Protein AF-0000000067184059 (afdb_homodimer)

Structure (mmCIF, N/CA/C/O backbone):
data_AF-0000000067184059-model_v1
#
loop_
_entity.id
_entity.type
_entity.pdbx_description
1 polymer AGAP007276-PA
#
loop_
_atom_site.group_PDB
_atom_site.id
_atom_site.type_symbol
_atom_site.label_atom_id
_atom_site.label_alt_id
_atom_site.label_comp_id
_atom_site.label_asym_id
_atom_site.label_entity_id
_atom_site.label_seq_id
_atom_site.pdbx_PDB_ins_code
_atom_site.Cartn_x
_atom_site.Cartn_y
_atom_site.Cartn_z
_atom_site.occupancy
_atom_site.B_iso_or_equiv
_atom_site.auth_seq_id
_atom_site.auth_comp_id
_atom_site.auth_asym_id
_atom_site.auth_atom_id
_atom_site.pdbx_PDB_model_num
ATOM 1 N N . MET A 1 1 ? 4.004 1.02 28.094 1 22.64 1 MET A N 1
ATOM 2 C CA . MET A 1 1 ? 4.902 2.029 27.531 1 22.64 1 MET A CA 1
ATOM 3 C C . MET A 1 1 ? 4.129 3.279 27.125 1 22.64 1 MET A C 1
ATOM 5 O O . MET A 1 1 ? 4.695 4.199 26.531 1 22.64 1 MET A O 1
ATOM 9 N N . ASN A 1 2 ? 2.762 3.164 27.25 1 25.44 2 ASN A N 1
ATOM 10 C CA . ASN A 1 2 ? 1.775 4.195 26.953 1 25.44 2 ASN A CA 1
ATOM 11 C C . ASN A 1 2 ? 1.815 5.324 27.984 1 25.44 2 ASN A C 1
ATOM 13 O O . ASN A 1 2 ? 1.024 6.266 27.906 1 25.44 2 ASN A O 1
ATOM 17 N N . ARG A 1 3 ? 2.301 4.949 29.203 1 31.86 3 ARG A N 1
ATOM 18 C CA . ARG A 1 3 ? 2.234 5.863 30.328 1 31.86 3 ARG A CA 1
ATOM 19 C C . ARG A 1 3 ? 3.234 7.004 30.172 1 31.86 3 ARG A C 1
ATOM 21 O O . ARG A 1 3 ? 3.148 8.016 30.891 1 31.86 3 ARG A O 1
ATOM 28 N N . LEU A 1 4 ? 4.371 6.539 29.547 1 29 4 LEU A N 1
ATOM 29 C CA . LEU A 1 4 ? 5.465 7.5 29.484 1 29 4 LEU A CA 1
ATOM 30 C C . LEU A 1 4 ? 5.164 8.609 28.469 1 29 4 LEU A C 1
ATOM 32 O O . LEU A 1 4 ? 5.832 9.641 28.469 1 29 4 LEU A O 1
ATOM 36 N N . LEU A 1 5 ? 4.191 8.352 27.5 1 31.41 5 LEU A N 1
ATOM 37 C CA . LEU A 1 5 ? 3.918 9.328 26.438 1 31.41 5 LEU A CA 1
ATOM 38 C C . LEU A 1 5 ? 3.057 10.469 26.969 1 31.41 5 LEU A C 1
ATOM 40 O O . LEU A 1 5 ? 3.039 11.555 26.391 1 31.41 5 LEU A O 1
ATOM 44 N N . LEU A 1 6 ? 2.268 10.258 28 1 32.38 6 LEU A N 1
ATOM 45 C CA . LEU A 1 6 ? 1.352 11.281 28.484 1 32.38 6 LEU A CA 1
ATOM 46 C C . LEU A 1 6 ? 2.109 12.398 29.203 1 32.38 6 LEU A C 1
ATOM 48 O O . LEU A 1 6 ? 1.692 13.555 29.172 1 32.38 6 LEU A O 1
ATOM 52 N N . ALA A 1 7 ? 3.23 12.062 29.984 1 31.34 7 ALA A N 1
ATOM 53 C CA . ALA A 1 7 ? 3.896 13.031 30.859 1 31.34 7 ALA A CA 1
ATOM 54 C C . ALA A 1 7 ? 4.609 14.102 30.031 1 31.34 7 ALA A C 1
ATOM 56 O O . ALA A 1 7 ? 4.711 15.25 30.453 1 31.34 7 ALA A O 1
ATOM 57 N N . PHE A 1 8 ? 5.109 13.695 28.797 1 34.03 8 PHE A N 1
ATOM 58 C CA . PHE A 1 8 ? 5.887 14.68 28.047 1 34.03 8 PHE A CA 1
ATOM 59 C C . PHE A 1 8 ? 4.977 15.711 27.406 1 34.03 8 PHE A C 1
ATOM 61 O O . PHE A 1 8 ? 5.441 16.766 26.969 1 34.03 8 PHE A O 1
ATOM 68 N N . GLY A 1 9 ? 3.646 15.469 27.219 1 30.28 9 GLY A N 1
ATOM 69 C CA . GLY A 1 9 ? 2.744 16.453 26.641 1 30.28 9 GLY A CA 1
ATOM 70 C C . GLY A 1 9 ? 2.381 17.562 27.594 1 30.28 9 GLY A C 1
ATOM 71 O O . GLY A 1 9 ? 2.117 18.688 27.172 1 30.28 9 GLY A O 1
ATOM 72 N N . LEU A 1 10 ? 2.248 17.234 28.875 1 29.78 10 LEU A N 1
ATOM 73 C CA . LEU A 1 10 ? 1.732 18.203 29.844 1 29.78 10 LEU A CA 1
ATOM 74 C C . LEU A 1 10 ? 2.77 19.281 30.125 1 29.78 10 LEU A C 1
ATOM 76 O O . LEU A 1 10 ? 2.416 20.422 30.484 1 29.78 10 LEU A O 1
ATOM 80 N N . VAL A 1 11 ? 4.082 19.016 30.141 1 29.27 11 VAL A N 1
ATOM 81 C CA . VAL A 1 11 ? 5.066 19.984 30.594 1 29.27 11 VAL A CA 1
ATOM 82 C C . VAL A 1 11 ? 5.125 21.156 29.594 1 29.27 11 VAL A C 1
ATOM 84 O O . VAL A 1 11 ? 5.297 22.312 30 1 29.27 11 VAL A O 1
ATOM 87 N N . CYS A 1 12 ? 4.871 20.953 28.297 1 32 12 CYS A N 1
ATOM 88 C CA . CYS A 1 12 ? 5.047 22.062 27.359 1 32 12 CYS A CA 1
ATOM 89 C C . CYS A 1 12 ? 3.91 23.062 27.484 1 32 12 CYS A C 1
ATOM 91 O O . CYS A 1 12 ? 4 24.172 26.969 1 32 12 CYS A O 1
ATOM 93 N N . LEU A 1 13 ? 2.693 22.719 28 1 32.12 13 LEU A N 1
ATOM 94 C CA . LEU A 1 13 ? 1.602 23.688 28.031 1 32.12 13 LEU A CA 1
ATOM 95 C C . LEU A 1 13 ? 1.812 24.703 29.156 1 32.12 13 LEU A C 1
ATOM 97 O O . LEU A 1 13 ? 1.256 25.797 29.109 1 32.12 13 LEU A O 1
ATOM 101 N N . LEU A 1 14 ? 2.262 24.328 30.406 1 28.42 14 LEU A N 1
ATOM 102 C CA . LEU A 1 14 ? 2.135 25.219 31.562 1 28.42 14 LEU A CA 1
ATOM 103 C C . LEU A 1 14 ? 3.084 26.406 31.453 1 28.42 14 LEU A C 1
ATOM 105 O O . LEU A 1 14 ? 3.094 27.281 32.312 1 28.42 14 LEU A O 1
ATOM 109 N N . GLN A 1 15 ? 4.262 26.375 30.859 1 31.58 15 GLN A N 1
ATOM 110 C CA . GLN A 1 15 ? 5.164 27.484 31.172 1 31.58 15 GLN A CA 1
ATOM 111 C C . GLN A 1 15 ? 4.688 28.781 30.547 1 31.58 15 GLN A C 1
ATOM 113 O O . GLN A 1 15 ? 5.062 29.109 29.422 1 31.58 15 GLN A O 1
ATOM 118 N N . GLY A 1 16 ? 3.477 29.109 30.516 1 31.47 16 GLY A N 1
ATOM 119 C CA . GLY A 1 16 ? 3.135 30.516 30.328 1 31.47 16 GLY A CA 1
ATOM 120 C C . GLY A 1 16 ? 3.814 31.438 31.328 1 31.47 16 GLY A C 1
ATOM 121 O O . GLY A 1 16 ? 3.291 32.5 31.641 1 31.47 16 GLY A O 1
ATOM 122 N N . LEU A 1 17 ? 4.539 30.875 32.406 1 30.39 17 LEU A N 1
ATOM 123 C CA . LEU A 1 17 ? 5.039 31.797 33.406 1 30.39 17 LEU A CA 1
ATOM 124 C C . LEU A 1 17 ? 5.645 33.031 32.781 1 30.39 17 LEU A C 1
ATOM 126 O O . LEU A 1 17 ? 6.172 32.969 31.672 1 30.39 17 LEU A O 1
ATOM 130 N N . SER A 1 18 ? 5.324 34.312 33.438 1 32.97 18 SER A N 1
ATOM 131 C CA . SER A 1 18 ? 6.023 35.594 33.344 1 32.97 18 SER A CA 1
ATOM 132 C C . SER A 1 18 ? 7.535 35.375 33.312 1 32.97 18 SER A C 1
ATOM 134 O O . SER A 1 18 ? 8.211 35.438 34.344 1 32.97 18 SER A O 1
ATOM 136 N N . ALA A 1 19 ? 8.016 34.281 32.938 1 36.66 19 ALA A N 1
ATOM 137 C CA . ALA A 1 19 ? 9.453 34.031 32.969 1 36.66 19 ALA A CA 1
ATOM 138 C C . ALA A 1 19 ? 10.203 35.219 32.375 1 36.66 19 ALA A C 1
ATOM 140 O O . ALA A 1 19 ? 9.672 35.938 31.5 1 36.66 19 ALA A O 1
ATOM 141 N N . GLU A 1 20 ? 11.195 35.625 33 1 37.91 20 GLU A N 1
ATOM 142 C CA . GLU A 1 20 ? 12.266 36.469 32.469 1 37.91 20 GLU A CA 1
ATOM 143 C C . GLU A 1 20 ? 12.477 36.219 31 1 37.91 20 GLU A C 1
ATOM 145 O O . GLU A 1 20 ? 12.445 35.062 30.547 1 37.91 20 GLU A O 1
ATOM 150 N N . PRO A 1 21 ? 12.242 37.25 30.219 1 47.47 21 PRO A N 1
ATOM 151 C CA . PRO A 1 21 ? 12.43 37.188 28.766 1 47.47 21 PRO A CA 1
ATOM 152 C C . PRO A 1 21 ? 13.539 36.219 28.359 1 47.47 21 PRO A C 1
ATOM 154 O O . PRO A 1 21 ? 14.664 36.281 28.859 1 47.47 21 PRO A O 1
ATOM 157 N N . ARG A 1 22 ? 13.289 35.031 28.109 1 60.22 22 ARG A N 1
ATOM 158 C CA . ARG A 1 22 ? 14.336 34.156 27.625 1 60.22 22 ARG A CA 1
ATOM 159 C C . ARG A 1 22 ? 14.969 34.719 26.344 1 60.22 22 ARG A C 1
ATOM 161 O O . ARG A 1 22 ? 14.258 35.062 25.406 1 60.22 22 ARG A O 1
ATOM 168 N N . PRO A 1 23 ? 16.25 34.906 26.328 1 66.69 23 PRO A N 1
ATOM 169 C CA . PRO A 1 23 ? 16.984 35.406 25.156 1 66.69 23 PRO A CA 1
ATOM 170 C C . PRO A 1 23 ? 16.75 34.531 23.922 1 66.69 23 PRO A C 1
ATOM 172 O O . PRO A 1 23 ? 16.672 33.312 24.016 1 66.69 23 PRO A O 1
ATOM 175 N N . GLU A 1 24 ? 16.297 35.219 22.906 1 82.19 24 GLU A N 1
ATOM 176 C CA . GLU A 1 24 ? 16.062 34.5 21.641 1 82.19 24 GLU A CA 1
ATOM 177 C C . GLU A 1 24 ? 16.531 35.344 20.453 1 82.19 24 GLU A C 1
ATOM 179 O O . GLU A 1 24 ? 16.5 36.562 20.5 1 82.19 24 GLU A O 1
ATOM 184 N N . PHE A 1 25 ? 17.016 34.719 19.375 1 86.75 25 PHE A N 1
ATOM 185 C CA . PHE A 1 25 ? 17.312 35.344 18.094 1 86.75 25 PHE A CA 1
ATOM 186 C C . PHE A 1 25 ? 18.344 36.438 18.25 1 86.75 25 PHE A C 1
ATOM 188 O O . PHE A 1 25 ? 18.188 37.531 17.719 1 86.75 25 PHE A O 1
ATOM 195 N N . ALA A 1 26 ? 19.328 36.219 19.141 1 84 26 ALA A N 1
ATOM 196 C CA . ALA A 1 26 ? 20.469 37.094 19.422 1 84 26 ALA A CA 1
ATOM 197 C C . ALA A 1 26 ? 20.062 38.25 20.328 1 84 26 ALA A C 1
ATOM 199 O O . ALA A 1 26 ? 20.812 39.219 20.469 1 84 26 ALA A O 1
ATOM 200 N N . LEU A 1 27 ? 18.875 38.125 20.766 1 88.5 27 LEU A N 1
ATOM 201 C CA . LEU A 1 27 ? 18.391 39.156 21.688 1 88.5 27 LEU A CA 1
ATOM 202 C C . LEU A 1 27 ? 18.297 38.594 23.109 1 88.5 27 LEU A C 1
ATOM 204 O O . LEU A 1 27 ? 18.297 37.375 23.312 1 88.5 27 LEU A O 1
ATOM 208 N N . THR A 1 28 ? 18.266 39.562 24.031 1 82.38 28 THR A N 1
ATOM 209 C CA . THR A 1 28 ? 18.109 39.156 25.422 1 82.38 28 THR A CA 1
ATOM 210 C C . THR A 1 28 ? 16.641 38.969 25.781 1 82.38 28 THR A C 1
ATOM 212 O O . THR A 1 28 ? 16.312 38.375 26.797 1 82.38 28 THR A O 1
ATOM 215 N N . GLY A 1 29 ? 15.797 39.438 24.922 1 78.62 29 GLY A N 1
ATOM 216 C CA . GLY A 1 29 ? 14.367 39.312 25.156 1 78.62 29 GLY A CA 1
ATOM 217 C C . GLY A 1 29 ? 13.711 38.281 24.25 1 78.62 29 GLY A C 1
ATOM 218 O O . GLY A 1 29 ? 14.383 37.656 23.422 1 78.62 29 GLY A O 1
ATOM 219 N N . THR A 1 30 ? 12.391 38.125 24.453 1 79.81 30 THR A N 1
ATOM 220 C CA . THR A 1 30 ? 11.641 37.156 23.672 1 79.81 30 THR A CA 1
ATOM 221 C C . THR A 1 30 ? 11.023 37.812 22.438 1 79.81 30 THR A C 1
ATOM 223 O O . THR A 1 30 ? 10.711 39 22.469 1 79.81 30 THR A O 1
ATOM 226 N N . VAL A 1 31 ? 11.039 37.031 21.422 1 84.06 31 VAL A N 1
ATOM 227 C CA . VAL A 1 31 ? 10.398 37.469 20.188 1 84.06 31 VAL A CA 1
ATOM 228 C C . VAL A 1 31 ? 9.055 36.781 20 1 84.06 31 VAL A C 1
ATOM 230 O O . VAL A 1 31 ? 8.922 35.594 20.328 1 84.06 31 VAL A O 1
ATOM 233 N N . PRO A 1 32 ? 8.086 37.5 19.562 1 82.06 32 PRO A N 1
ATOM 234 C CA . PRO A 1 32 ? 6.77 36.906 19.391 1 82.06 32 PRO A CA 1
ATOM 235 C C . PRO A 1 32 ? 6.797 35.688 18.453 1 82.06 32 PRO A C 1
ATOM 237 O O . PRO A 1 32 ? 7.625 35.656 17.547 1 82.06 32 PRO A O 1
ATOM 240 N N . ALA A 1 33 ? 5.988 34.656 18.656 1 86.5 33 ALA A N 1
ATOM 241 C CA . ALA A 1 33 ? 5.73 33.5 17.797 1 86.5 33 ALA A CA 1
ATOM 242 C C . ALA A 1 33 ? 6.875 32.5 17.875 1 86.5 33 ALA A C 1
ATOM 244 O O . ALA A 1 33 ? 6.824 31.453 17.25 1 86.5 33 ALA A O 1
ATOM 245 N N . SER A 1 34 ? 7.926 32.781 18.656 1 88.75 34 SER A N 1
ATOM 246 C CA . SER A 1 34 ? 9.078 31.875 18.734 1 88.75 34 SER A CA 1
ATOM 247 C C . SER A 1 34 ? 8.688 30.5 19.281 1 88.75 34 SER A C 1
ATOM 249 O O . SER A 1 34 ? 9.18 29.484 18.812 1 88.75 34 SER A O 1
ATOM 251 N N . SER A 1 35 ? 7.848 30.469 20.25 1 88.5 35 SER A N 1
ATOM 252 C CA . SER A 1 35 ? 7.418 29.203 20.844 1 88.5 35 SER A CA 1
ATOM 253 C C . SER A 1 35 ? 6.664 28.359 19.828 1 88.5 35 SER A C 1
ATOM 255 O O . SER A 1 35 ? 6.805 27.125 19.812 1 88.5 35 SER A O 1
ATOM 257 N N . ARG A 1 36 ? 5.918 28.922 18.984 1 90.5 36 ARG A N 1
ATOM 258 C CA . ARG A 1 36 ? 5.148 28.203 17.969 1 90.5 36 ARG A CA 1
ATOM 259 C C . ARG A 1 36 ? 6.062 27.672 16.859 1 90.5 36 ARG A C 1
ATOM 261 O O . ARG A 1 36 ? 5.836 26.578 16.344 1 90.5 36 ARG A O 1
ATOM 268 N N . ILE A 1 37 ? 7.043 28.469 16.5 1 93.81 37 ILE A N 1
ATOM 269 C CA . ILE A 1 37 ? 8.023 28 15.523 1 93.81 37 ILE A CA 1
ATOM 270 C C . ILE A 1 37 ? 8.766 26.797 16.078 1 93.81 37 ILE A C 1
ATOM 272 O O . ILE A 1 37 ? 9.062 25.844 15.336 1 93.81 37 ILE A O 1
ATOM 276 N N . THR A 1 38 ? 9.031 26.797 17.375 1 94.12 38 THR A N 1
ATOM 277 C CA . THR A 1 38 ? 9.695 25.672 18.016 1 94.12 38 THR A CA 1
ATOM 278 C C . THR A 1 38 ? 8.812 24.422 17.984 1 94.12 38 THR A C 1
ATOM 280 O O . THR A 1 38 ? 9.305 23.312 17.812 1 94.12 38 THR A O 1
ATOM 283 N N . ALA A 1 39 ? 7.555 24.609 18.188 1 92 39 ALA A N 1
ATOM 284 C CA . ALA A 1 39 ? 6.625 23.484 18.094 1 92 39 ALA A CA 1
ATOM 285 C C . ALA A 1 39 ? 6.629 22.891 16.703 1 92 39 ALA A C 1
ATOM 287 O O . ALA A 1 39 ? 6.617 21.656 16.547 1 92 39 ALA A O 1
ATOM 288 N N . VAL A 1 40 ? 6.609 23.75 15.672 1 94.75 40 VAL A N 1
ATOM 289 C CA . VAL A 1 40 ? 6.668 23.297 14.289 1 94.75 40 VAL A CA 1
ATOM 290 C C . VAL A 1 40 ? 7.969 22.531 14.055 1 94.75 40 VAL A C 1
ATOM 292 O O . VAL A 1 40 ? 7.977 21.5 13.383 1 94.75 40 VAL A O 1
ATOM 295 N N . LYS A 1 41 ? 9.094 23.047 14.594 1 95.62 41 LYS A N 1
ATOM 296 C CA . LYS A 1 41 ? 10.391 22.375 14.508 1 95.62 41 LYS A CA 1
ATOM 297 C C . LYS A 1 41 ? 10.336 20.984 15.125 1 95.62 41 LYS A C 1
ATOM 299 O O . LYS A 1 41 ? 10.875 20.031 14.555 1 95.62 41 LYS A O 1
ATOM 304 N N . THR A 1 42 ? 9.719 20.844 16.234 1 95.81 42 THR A N 1
ATOM 305 C CA . THR A 1 42 ? 9.609 19.562 16.906 1 95.81 42 THR A CA 1
ATOM 306 C C . THR A 1 42 ? 8.82 18.578 16.062 1 95.81 42 THR A C 1
ATOM 308 O O . THR A 1 42 ? 9.18 17.391 15.977 1 95.81 42 THR A O 1
ATOM 311 N N . GLU A 1 43 ? 7.801 19.031 15.445 1 94.06 43 GLU A N 1
ATOM 312 C CA . GLU A 1 43 ? 7.008 18.172 14.562 1 94.06 43 GLU A CA 1
ATOM 313 C C . GLU A 1 43 ? 7.812 17.75 13.336 1 94.06 43 GLU A C 1
ATOM 315 O O . GLU A 1 43 ? 7.699 16.609 12.883 1 94.06 43 GLU A O 1
ATOM 320 N N . ALA A 1 44 ? 8.562 18.703 12.789 1 96.31 44 ALA A N 1
ATOM 321 C CA . ALA A 1 44 ? 9.438 18.375 11.664 1 96.31 44 ALA A CA 1
ATOM 322 C C . ALA A 1 44 ? 10.453 17.297 12.055 1 96.31 44 ALA A C 1
ATOM 324 O O . ALA A 1 44 ? 10.75 16.406 11.258 1 96.31 44 ALA A O 1
ATOM 325 N N . ASN A 1 45 ? 10.938 17.375 13.297 1 96.56 45 ASN A N 1
ATOM 326 C CA . ASN A 1 45 ? 11.906 16.406 13.789 1 96.56 45 ASN A CA 1
ATOM 327 C C . ASN A 1 45 ? 11.289 15.008 13.891 1 96.56 45 ASN A C 1
ATOM 329 O O . ASN A 1 45 ? 11.969 14 13.664 1 96.56 45 ASN A O 1
ATOM 333 N N . VAL A 1 46 ? 10.055 14.961 14.266 1 95.5 46 VAL A N 1
ATOM 334 C CA . VAL A 1 46 ? 9.367 13.68 14.352 1 95.5 46 VAL A CA 1
ATOM 335 C C . VAL A 1 46 ? 9.344 13.016 12.977 1 95.5 46 VAL A C 1
ATOM 337 O O . VAL A 1 46 ? 9.648 11.82 12.852 1 95.5 46 VAL A O 1
ATOM 340 N N . THR A 1 47 ? 9.047 13.766 11.93 1 96.06 47 THR A N 1
ATOM 341 C CA . THR A 1 47 ? 9.008 13.234 10.57 1 96.06 47 THR A CA 1
ATOM 342 C C . THR A 1 47 ? 10.398 12.828 10.102 1 96.06 47 THR A C 1
ATOM 344 O O . THR A 1 47 ? 10.578 11.758 9.516 1 96.06 47 THR A O 1
ATOM 347 N N . ALA A 1 48 ? 11.375 13.695 10.406 1 96.25 48 ALA A N 1
ATOM 348 C CA . ALA A 1 48 ? 12.75 13.391 10.023 1 96.25 48 ALA A CA 1
ATOM 349 C C . ALA A 1 48 ? 13.234 12.109 10.688 1 96.25 48 ALA A C 1
ATOM 351 O O . ALA A 1 48 ? 13.891 11.281 10.055 1 96.25 48 ALA A O 1
ATOM 352 N N . THR A 1 49 ? 12.883 11.945 11.891 1 96.62 49 THR A N 1
ATOM 353 C CA . THR A 1 49 ? 13.273 10.75 12.633 1 96.62 49 THR A CA 1
ATOM 354 C C . THR A 1 49 ? 12.586 9.516 12.07 1 96.62 49 THR A C 1
ATOM 356 O O . THR A 1 49 ? 13.188 8.438 12.016 1 96.62 49 THR A O 1
ATOM 359 N N . ALA A 1 50 ? 11.352 9.648 11.695 1 96.12 50 ALA A N 1
ATOM 360 C CA . ALA A 1 50 ? 10.617 8.539 11.094 1 96.12 50 ALA A CA 1
ATOM 361 C C . ALA A 1 50 ? 11.258 8.109 9.773 1 96.12 50 ALA A C 1
ATOM 363 O O . ALA A 1 50 ? 11.328 6.918 9.469 1 96.12 50 ALA A O 1
ATOM 364 N N . ILE A 1 51 ? 11.664 9.055 8.984 1 96.69 51 ILE A N 1
ATOM 365 C CA . ILE A 1 51 ? 12.32 8.766 7.711 1 96.69 51 ILE A CA 1
ATOM 366 C C . ILE A 1 51 ? 13.648 8.047 7.965 1 96.69 51 ILE A C 1
ATOM 368 O O . ILE A 1 51 ? 13.953 7.047 7.312 1 96.69 51 ILE A O 1
ATOM 372 N N . LYS A 1 52 ? 14.406 8.477 8.93 1 96.31 52 LYS A N 1
ATOM 373 C CA . LYS A 1 52 ? 15.688 7.875 9.289 1 96.31 52 LYS A CA 1
ATOM 374 C C . LYS A 1 52 ? 15.516 6.426 9.734 1 96.31 52 LYS A C 1
ATOM 376 O O . LYS A 1 52 ? 16.391 5.594 9.5 1 96.31 52 LYS A O 1
ATOM 381 N N . ALA A 1 53 ? 14.438 6.133 10.32 1 96.38 53 ALA A N 1
ATOM 382 C CA . ALA A 1 53 ? 14.188 4.816 10.906 1 96.38 53 ALA A CA 1
ATOM 383 C C . ALA A 1 53 ? 13.82 3.801 9.828 1 96.38 53 ALA A C 1
ATOM 385 O O . ALA A 1 53 ? 13.781 2.596 10.086 1 96.38 53 ALA A O 1
ATOM 386 N N . LEU A 1 54 ? 13.531 4.285 8.609 1 96.31 54 LEU A N 1
ATOM 387 C CA . LEU A 1 54 ? 13.195 3.361 7.531 1 96.31 54 LEU A CA 1
ATOM 388 C C . LEU A 1 54 ? 14.383 2.465 7.199 1 96.31 54 LEU A C 1
ATOM 390 O O . LEU A 1 54 ? 15.531 2.926 7.176 1 96.31 54 LEU A O 1
ATOM 394 N N . ASN A 1 55 ? 14.102 1.176 7.098 1 93.69 55 ASN A N 1
ATOM 395 C CA . ASN A 1 55 ? 15.125 0.184 6.777 1 93.69 55 ASN A CA 1
ATOM 396 C C . ASN A 1 55 ? 14.828 -0.524 5.461 1 93.69 55 ASN A C 1
ATOM 398 O O . ASN A 1 55 ? 13.742 -1.092 5.285 1 93.69 55 ASN A O 1
ATOM 402 N N . VAL A 1 56 ? 15.797 -0.406 4.594 1 93.25 56 VAL A N 1
ATOM 403 C CA . VAL A 1 56 ? 15.672 -1.126 3.332 1 93.25 56 VAL A CA 1
ATOM 404 C C . VAL A 1 56 ? 16.281 -2.518 3.465 1 93.25 56 VAL A C 1
ATOM 406 O O . VAL A 1 56 ? 17.5 -2.652 3.615 1 93.25 56 VAL A O 1
ATOM 409 N N . ALA A 1 57 ? 15.5 -3.541 3.438 1 91.94 57 ALA A N 1
ATOM 410 C CA . ALA A 1 57 ? 15.984 -4.91 3.574 1 91.94 57 ALA A CA 1
ATOM 411 C C . ALA A 1 57 ? 16.938 -5.273 2.438 1 91.94 57 ALA A C 1
ATOM 413 O O . ALA A 1 57 ? 16.922 -4.641 1.377 1 91.94 57 ALA A O 1
ATOM 414 N N . ASN A 1 58 ? 17.828 -6.262 2.725 1 94.62 58 ASN A N 1
ATOM 415 C CA . ASN A 1 58 ? 18.734 -6.75 1.698 1 94.62 58 ASN A CA 1
ATOM 416 C C . ASN A 1 58 ? 17.984 -7.398 0.539 1 94.62 58 ASN A C 1
ATOM 418 O O . ASN A 1 58 ? 17 -8.102 0.751 1 94.62 58 ASN A O 1
ATOM 422 N N . VAL A 1 59 ? 18.453 -7.098 -0.675 1 97.06 59 VAL A N 1
ATOM 423 C CA . VAL A 1 59 ? 17.922 -7.738 -1.871 1 97.06 59 VAL A CA 1
ATOM 424 C C . VAL A 1 59 ? 18.594 -9.086 -2.084 1 97.06 59 VAL A C 1
ATOM 426 O O . VAL A 1 59 ? 19.734 -9.148 -2.541 1 97.06 59 VAL A O 1
ATOM 429 N N . THR A 1 60 ? 17.938 -10.203 -1.881 1 96.81 60 THR A N 1
ATOM 430 C CA . THR A 1 60 ? 18.484 -11.547 -1.892 1 96.81 60 THR A CA 1
ATOM 431 C C . THR A 1 60 ? 18.531 -12.109 -3.311 1 96.81 60 THR A C 1
ATOM 433 O O . THR A 1 60 ? 19.391 -12.922 -3.641 1 96.81 60 THR A O 1
ATOM 436 N N . SER A 1 61 ? 17.672 -11.703 -4.16 1 96.19 61 SER A N 1
ATOM 437 C CA . SER A 1 61 ? 17.594 -12.203 -5.527 1 96.19 61 SER A CA 1
ATOM 438 C C . SER A 1 61 ? 18.797 -11.742 -6.344 1 96.19 61 SER A C 1
ATOM 440 O O . SER A 1 61 ? 19.172 -12.391 -7.328 1 96.19 61 SER A O 1
ATOM 442 N N . GLY A 1 62 ? 19.344 -10.586 -5.941 1 95.06 62 GLY A N 1
ATOM 443 C CA . GLY A 1 62 ? 20.469 -10.023 -6.676 1 95.06 62 GLY A CA 1
ATOM 444 C C . GLY A 1 62 ? 20.062 -9.328 -7.957 1 95.06 62 GLY A C 1
ATOM 445 O O . GLY A 1 62 ? 20.906 -9.016 -8.797 1 95.06 62 GLY A O 1
ATOM 446 N N . PHE A 1 63 ? 18.781 -9.102 -8.148 1 95.44 63 PHE A N 1
ATOM 447 C CA . PHE A 1 63 ? 18.297 -8.406 -9.336 1 95.44 63 PHE A CA 1
ATOM 448 C C . PHE A 1 63 ? 18.875 -6.996 -9.398 1 95.44 63 PHE A C 1
ATOM 450 O O . PHE A 1 63 ? 18.656 -6.188 -8.492 1 95.44 63 PHE A O 1
ATOM 457 N N . ALA A 1 64 ? 19.531 -6.664 -10.414 1 92.31 64 ALA A N 1
ATOM 458 C CA . ALA A 1 64 ? 20.344 -5.449 -10.508 1 92.31 64 ALA A CA 1
ATOM 459 C C . ALA A 1 64 ? 19.484 -4.203 -10.305 1 92.31 64 ALA A C 1
ATOM 461 O O . ALA A 1 64 ? 19.906 -3.262 -9.625 1 92.31 64 ALA A O 1
ATOM 462 N N . GLY A 1 65 ? 18.312 -4.18 -10.867 1 91.12 65 GLY A N 1
ATOM 463 C CA . GLY A 1 65 ? 17.438 -3.025 -10.727 1 91.12 65 GLY A CA 1
ATOM 464 C C . GLY A 1 65 ? 17.016 -2.768 -9.289 1 91.12 65 GLY A C 1
ATOM 465 O O . GLY A 1 65 ? 16.984 -1.62 -8.844 1 91.12 65 GLY A O 1
ATOM 466 N N . LEU A 1 66 ? 16.781 -3.795 -8.578 1 94.81 66 LEU A N 1
ATOM 467 C CA . LEU A 1 66 ? 16.375 -3.674 -7.184 1 94.81 66 LEU A CA 1
ATOM 468 C C . LEU A 1 66 ? 17.562 -3.256 -6.309 1 94.81 66 LEU A C 1
ATOM 470 O O . LEU A 1 66 ? 17.406 -2.426 -5.41 1 94.81 66 LEU A O 1
ATOM 474 N N . VAL A 1 67 ? 18.734 -3.844 -6.574 1 95.19 67 VAL A N 1
ATOM 475 C CA . VAL A 1 67 ? 19.938 -3.506 -5.828 1 95.19 67 VAL A CA 1
ATOM 476 C C . VAL A 1 67 ? 20.297 -2.035 -6.043 1 95.19 67 VAL A C 1
ATOM 478 O O . VAL A 1 67 ? 20.609 -1.32 -5.09 1 95.19 67 VAL A O 1
ATOM 481 N N . GLY A 1 68 ? 20.203 -1.665 -7.281 1 92.19 68 GLY A N 1
ATOM 482 C CA . GLY A 1 68 ? 20.453 -0.267 -7.59 1 92.19 68 GLY A CA 1
ATOM 483 C C . GLY A 1 68 ? 19.469 0.679 -6.922 1 92.19 68 GLY A C 1
ATOM 484 O O . GLY A 1 68 ? 19.875 1.722 -6.395 1 92.19 68 GLY A O 1
ATOM 485 N N . THR A 1 69 ? 18.203 0.375 -6.953 1 92.56 69 THR A N 1
ATOM 486 C CA . THR A 1 69 ? 17.188 1.196 -6.312 1 92.56 69 THR A CA 1
ATOM 487 C C . THR A 1 69 ? 17.406 1.255 -4.805 1 92.56 69 THR A C 1
ATOM 489 O O . THR A 1 69 ? 17.281 2.316 -4.191 1 92.56 69 THR A O 1
ATOM 492 N N . LYS A 1 70 ? 17.703 0.132 -4.203 1 94 70 LYS A N 1
ATOM 493 C CA . LYS A 1 70 ? 18.016 0.094 -2.775 1 94 70 LYS A CA 1
ATOM 494 C C . LYS A 1 70 ? 19.125 1.074 -2.426 1 94 70 LYS A C 1
ATOM 496 O O . LYS A 1 70 ? 19.016 1.843 -1.47 1 94 70 LYS A O 1
ATOM 501 N N . THR A 1 71 ? 20.172 1.03 -3.184 1 93.88 71 THR A N 1
ATOM 502 C CA . THR A 1 71 ? 21.328 1.891 -2.941 1 93.88 71 THR A CA 1
ATOM 503 C C . THR A 1 71 ? 20.922 3.361 -2.988 1 93.88 71 THR A C 1
ATOM 505 O O . THR A 1 71 ? 21.328 4.148 -2.129 1 93.88 71 THR A O 1
ATOM 508 N N . GLN A 1 72 ? 20.141 3.705 -3.955 1 91.69 72 GLN A N 1
ATOM 509 C CA . GLN A 1 72 ? 19.719 5.094 -4.102 1 91.69 72 GLN A CA 1
ATOM 510 C C . GLN A 1 72 ? 18.781 5.508 -2.967 1 91.69 72 GLN A C 1
ATOM 512 O O . GLN A 1 72 ? 18.875 6.625 -2.457 1 91.69 72 GLN A O 1
ATOM 517 N N . ILE A 1 73 ? 17.859 4.672 -2.584 1 93.5 73 ILE A N 1
ATOM 518 C CA . ILE A 1 73 ? 16.906 4.969 -1.522 1 93.5 73 ILE A CA 1
ATOM 519 C C . ILE A 1 73 ? 17.641 5.129 -0.194 1 93.5 73 ILE A C 1
ATOM 521 O O . ILE A 1 73 ? 17.312 6.016 0.6 1 93.5 73 ILE A O 1
ATOM 525 N N . GLU A 1 74 ? 18.656 4.301 0.046 1 95.06 74 GLU A N 1
ATOM 526 C CA . GLU A 1 74 ? 19.469 4.43 1.251 1 95.06 74 GLU A CA 1
ATOM 527 C C . GLU A 1 74 ? 20.219 5.754 1.27 1 95.06 74 GLU A C 1
ATOM 529 O O . GLU A 1 74 ? 20.344 6.387 2.32 1 95.06 74 GLU A O 1
ATOM 534 N N . LYS A 1 75 ? 20.656 6.133 0.15 1 93.06 75 LYS A N 1
ATOM 535 C CA . LYS A 1 75 ? 21.328 7.426 0.033 1 93.06 75 LYS A CA 1
ATOM 536 C C . LYS A 1 75 ? 20.359 8.57 0.366 1 93.06 75 LYS A C 1
ATOM 538 O O . LYS A 1 75 ? 20.734 9.508 1.071 1 93.06 75 LYS A O 1
ATOM 543 N N . VAL A 1 76 ? 19.141 8.492 -0.187 1 93.06 76 VAL A N 1
ATOM 544 C CA . VAL A 1 76 ? 18.156 9.531 0.077 1 93.06 76 VAL A CA 1
ATOM 545 C C . VAL A 1 76 ? 17.844 9.586 1.572 1 93.06 76 VAL A C 1
ATOM 547 O O . VAL A 1 76 ? 17.797 10.664 2.162 1 93.06 76 VAL A O 1
ATOM 550 N N . ILE A 1 77 ? 17.672 8.453 2.223 1 95.5 77 ILE A N 1
ATOM 551 C CA . ILE A 1 77 ? 17.359 8.383 3.645 1 95.5 77 ILE A CA 1
ATOM 552 C C . ILE A 1 77 ? 18.484 9.031 4.453 1 95.5 77 ILE A C 1
ATOM 554 O O . ILE A 1 77 ? 18.219 9.867 5.324 1 95.5 77 ILE A O 1
ATOM 558 N N . THR A 1 78 ? 19.703 8.75 4.164 1 95.19 78 THR A N 1
ATOM 559 C CA . THR A 1 78 ? 20.875 9.242 4.895 1 95.19 78 THR A CA 1
ATOM 560 C C . THR A 1 78 ? 21.031 10.75 4.707 1 95.19 78 THR A C 1
ATOM 562 O O . THR A 1 78 ? 21.219 11.484 5.676 1 95.19 78 THR A O 1
ATOM 565 N N . GLU A 1 79 ? 20.969 11.188 3.494 1 93.5 79 GLU A N 1
ATOM 566 C CA . GLU A 1 79 ? 21.172 12.609 3.207 1 93.5 79 GLU A CA 1
ATOM 567 C C . GLU A 1 79 ? 20.016 13.453 3.756 1 93.5 79 GLU A C 1
ATOM 569 O O . GLU A 1 79 ? 20.234 14.57 4.219 1 93.5 79 GLU A O 1
ATOM 574 N N . PHE A 1 80 ? 18.797 12.969 3.627 1 93.75 80 PHE A N 1
ATOM 575 C CA . PHE A 1 80 ? 17.656 13.68 4.191 1 93.75 80 PHE A CA 1
ATOM 576 C C . PHE A 1 80 ? 17.844 13.898 5.691 1 93.75 80 PHE A C 1
ATOM 578 O O . PHE A 1 80 ? 17.609 14.992 6.195 1 93.75 80 PHE A O 1
ATOM 585 N N . ASP A 1 81 ? 18.297 12.891 6.395 1 94.44 81 ASP A N 1
ATOM 586 C CA . ASP A 1 81 ? 18.562 12.984 7.832 1 94.44 81 ASP A CA 1
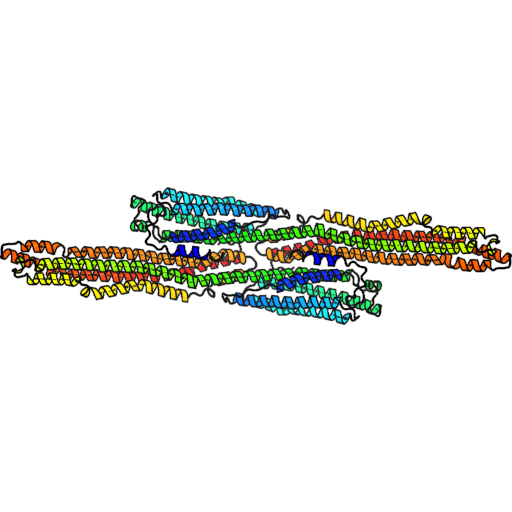ATOM 587 C C . ASP A 1 81 ? 19.641 14.016 8.133 1 94.44 81 ASP A C 1
ATOM 589 O O . ASP A 1 81 ? 19.453 14.883 8.992 1 94.44 81 ASP A O 1
ATOM 593 N N . THR A 1 82 ? 20.703 13.93 7.406 1 95.69 82 THR A N 1
ATOM 594 C CA . THR A 1 82 ? 21.828 14.82 7.629 1 95.69 82 THR A CA 1
ATOM 595 C C . THR A 1 82 ? 21.422 16.281 7.434 1 95.69 82 THR A C 1
ATOM 597 O O . THR A 1 82 ? 21.703 17.125 8.281 1 95.69 82 THR A O 1
ATOM 600 N N . LYS A 1 83 ? 20.688 16.5 6.332 1 95.31 83 LYS A N 1
ATOM 601 C CA . LYS A 1 83 ? 20.297 17.875 6.008 1 95.31 83 LYS A CA 1
ATOM 602 C C . LYS A 1 83 ? 19.203 18.375 6.953 1 95.31 83 LYS A C 1
ATOM 604 O O . LYS A 1 83 ? 19.234 19.516 7.391 1 95.31 83 LYS A O 1
ATOM 609 N N . ALA A 1 84 ? 18.219 17.547 7.246 1 95.25 84 ALA A N 1
ATOM 610 C CA . ALA A 1 84 ? 17.156 17.938 8.164 1 95.25 84 ALA A CA 1
ATOM 611 C C . ALA A 1 84 ? 17.703 18.234 9.555 1 95.25 84 ALA A C 1
ATOM 613 O O . ALA A 1 84 ? 17.375 19.266 10.141 1 95.25 84 ALA A O 1
ATOM 614 N N . GLN A 1 85 ? 18.594 17.422 10.062 1 95.62 85 GLN A N 1
ATOM 615 C CA . GLN A 1 85 ? 19.156 17.609 11.391 1 95.62 85 GLN A CA 1
ATOM 616 C C . GLN A 1 85 ? 20.016 18.875 11.453 1 95.62 85 GLN A C 1
ATOM 618 O O . GLN A 1 85 ? 20.062 19.547 12.477 1 95.62 85 GLN A O 1
ATOM 623 N N . ALA A 1 86 ? 20.672 19.125 10.398 1 96.25 86 ALA A N 1
ATOM 624 C CA . ALA A 1 86 ? 21.484 20.328 10.352 1 96.25 86 ALA A CA 1
ATOM 625 C C . ALA A 1 86 ? 20.625 21.578 10.484 1 96.25 86 ALA A C 1
ATOM 627 O O . ALA A 1 86 ? 20.969 22.5 11.234 1 96.25 86 ALA A O 1
ATOM 628 N N . ILE A 1 87 ? 19.5 21.625 9.766 1 96.69 87 ILE A N 1
ATOM 629 C CA . ILE A 1 87 ? 18.609 22.781 9.82 1 96.69 87 ILE A CA 1
ATOM 630 C C . ILE A 1 87 ? 18 22.891 11.211 1 96.69 87 ILE A C 1
ATOM 632 O O . ILE A 1 87 ? 17.938 23.984 11.781 1 96.69 87 ILE A O 1
ATOM 636 N N . LEU A 1 88 ? 17.531 21.781 11.773 1 96.56 88 LEU A N 1
ATOM 637 C CA . LEU A 1 88 ? 16.906 21.766 13.086 1 96.56 88 LEU A CA 1
ATOM 638 C C . LEU A 1 88 ? 17.875 22.219 14.164 1 96.56 88 LEU A C 1
ATOM 640 O O . LEU A 1 88 ? 17.531 23.016 15.039 1 96.56 88 LEU A O 1
ATOM 644 N N . ALA A 1 89 ? 19.141 21.766 14.078 1 95.38 89 ALA A N 1
ATOM 645 C CA . ALA A 1 89 ? 20.172 22.141 15.039 1 95.38 89 ALA A CA 1
ATOM 646 C C . ALA A 1 89 ? 20.547 23.625 14.883 1 95.38 89 ALA A C 1
ATOM 648 O O . ALA A 1 89 ? 20.797 24.312 15.875 1 95.38 89 ALA A O 1
ATOM 649 N N . ALA A 1 90 ? 20.609 24.062 13.641 1 96 90 ALA A N 1
ATOM 650 C CA . ALA A 1 90 ? 20.922 25.469 13.391 1 96 90 ALA A CA 1
ATOM 651 C C . ALA A 1 90 ? 19.844 26.375 13.961 1 96 90 ALA A C 1
ATOM 653 O O . ALA A 1 90 ? 20.141 27.453 14.469 1 96 90 ALA A O 1
ATOM 654 N N . TYR A 1 91 ? 18.578 26.016 13.867 1 96.25 91 TYR A N 1
ATOM 655 C CA . TYR A 1 91 ? 17.484 26.781 14.461 1 96.25 91 TYR A CA 1
ATOM 656 C C . TYR A 1 91 ? 17.641 26.844 15.977 1 96.25 91 TYR A C 1
ATOM 658 O O . TYR A 1 91 ? 17.422 27.906 16.578 1 96.25 91 TYR A O 1
ATOM 666 N N . ASP A 1 92 ? 18 25.75 16.625 1 94.88 92 ASP A N 1
ATOM 667 C CA . ASP A 1 92 ? 18.203 25.734 18.062 1 94.88 92 ASP A CA 1
ATOM 668 C C . ASP A 1 92 ? 19.297 26.688 18.484 1 94.88 92 ASP A C 1
ATOM 670 O O . ASP A 1 92 ? 19.172 27.375 19.5 1 94.88 92 ASP A O 1
ATOM 674 N N . THR A 1 93 ? 20.312 26.703 17.703 1 94.38 93 THR A N 1
ATOM 675 C CA . THR A 1 93 ? 21.422 27.609 17.984 1 94.38 93 THR A CA 1
ATOM 676 C C . THR A 1 93 ? 20.984 29.062 17.859 1 94.38 93 THR A C 1
ATOM 678 O O . THR A 1 93 ? 21.328 29.906 18.703 1 94.38 93 THR A O 1
ATOM 681 N N . LEU A 1 94 ? 20.219 29.328 16.766 1 95.12 94 LEU A N 1
ATOM 682 C CA . LEU A 1 94 ? 19.703 30.672 16.562 1 95.12 94 LEU A CA 1
ATOM 683 C C . LEU A 1 94 ? 18.781 31.078 17.703 1 95.12 94 LEU A C 1
ATOM 685 O O . LEU A 1 94 ? 18.875 32.219 18.203 1 95.12 94 LEU A O 1
ATOM 689 N N . LEU A 1 95 ? 17.922 30.203 18.141 1 92.81 95 LEU A N 1
ATOM 690 C CA . LEU A 1 95 ? 16.969 30.453 19.219 1 92.81 95 LEU A CA 1
ATOM 691 C C . LEU A 1 95 ? 17.688 30.703 20.531 1 92.81 95 LEU A C 1
ATOM 693 O O . LEU A 1 95 ? 17.281 31.578 21.312 1 92.81 95 LEU A O 1
ATOM 697 N N . ALA A 1 96 ? 18.766 30.031 20.812 1 90.31 96 ALA A N 1
ATOM 698 C CA . ALA A 1 96 ? 19.453 30.094 22.094 1 90.31 96 ALA A CA 1
ATOM 699 C C . ALA A 1 96 ? 20.438 31.266 22.125 1 90.31 96 ALA A C 1
ATOM 701 O O . ALA A 1 96 ? 20.922 31.641 23.203 1 90.31 96 ALA A O 1
ATOM 702 N N . ALA A 1 97 ? 20.641 31.875 20.969 1 90.56 97 ALA A N 1
ATOM 703 C CA . ALA A 1 97 ? 21.641 32.938 20.891 1 90.56 97 ALA A CA 1
ATOM 704 C C . ALA A 1 97 ? 21.172 34.188 21.656 1 90.56 97 ALA A C 1
ATOM 706 O O . ALA A 1 97 ? 20 34.594 21.547 1 90.56 97 ALA A O 1
ATOM 707 N N . ASN A 1 98 ? 22.109 34.75 22.406 1 86.5 98 ASN A N 1
ATOM 708 C CA . ASN A 1 98 ? 21.797 35.938 23.188 1 86.5 98 ASN A CA 1
ATOM 709 C C . ASN A 1 98 ? 22.969 36.906 23.203 1 86.5 98 ASN A C 1
ATOM 711 O O . ASN A 1 98 ? 23.078 37.719 24.125 1 86.5 98 ASN A O 1
ATOM 715 N N . ASP A 1 99 ? 23.875 36.906 22.312 1 84.81 99 ASP A N 1
ATOM 716 C CA . ASP A 1 99 ? 25.156 37.625 22.359 1 84.81 99 ASP A CA 1
ATOM 717 C C . ASP A 1 99 ? 25.078 38.938 21.594 1 84.81 99 ASP A C 1
ATOM 719 O O . ASP A 1 99 ? 26.047 39.688 21.547 1 84.81 99 ASP A O 1
ATOM 723 N N . GLY A 1 100 ? 24.062 39.188 20.953 1 87.56 100 GLY A N 1
ATOM 724 C CA . GLY A 1 100 ? 23.906 40.438 20.219 1 87.56 100 GLY A CA 1
ATOM 725 C C . GLY A 1 100 ? 24.438 40.344 18.797 1 87.56 100 GLY A C 1
ATOM 726 O O . GLY A 1 100 ? 24.312 41.312 18.031 1 87.56 100 GLY A O 1
ATOM 727 N N . ASN A 1 101 ? 25.031 39.281 18.469 1 91.5 101 ASN A N 1
ATOM 728 C CA . ASN A 1 101 ? 25.547 39.094 17.125 1 91.5 101 ASN A CA 1
ATOM 729 C C . ASN A 1 101 ? 24.469 38.594 16.172 1 91.5 101 ASN A C 1
ATOM 731 O O . ASN A 1 101 ? 24.5 37.438 15.734 1 91.5 101 ASN A O 1
ATOM 735 N N . VAL A 1 102 ? 23.562 39.5 15.734 1 94.38 102 VAL A N 1
ATOM 736 C CA . VAL A 1 102 ? 22.406 39.156 14.922 1 94.38 102 VAL A CA 1
ATOM 737 C C . VAL A 1 102 ? 22.859 38.625 13.57 1 94.38 102 VAL A C 1
ATOM 739 O O . VAL A 1 102 ? 22.438 37.531 13.156 1 94.38 102 VAL A O 1
ATOM 742 N N . SER A 1 103 ? 23.781 39.281 12.938 1 93.75 103 SER A N 1
ATOM 743 C CA . SER A 1 103 ? 24.219 38.906 11.602 1 93.75 103 SER A CA 1
ATOM 744 C C . SER A 1 103 ? 24.891 37.531 11.625 1 93.75 103 SER A C 1
ATOM 746 O O . SER A 1 103 ? 24.594 36.688 10.781 1 93.75 103 SER A O 1
ATOM 748 N N . GLY A 1 104 ? 25.766 37.281 12.562 1 93.5 104 GLY A N 1
ATOM 749 C CA . GLY A 1 104 ? 26.469 36.031 12.633 1 93.5 104 GLY A CA 1
ATOM 750 C C . GLY A 1 104 ? 25.562 34.844 12.875 1 93.5 104 GLY A C 1
ATOM 751 O O . GLY A 1 104 ? 25.719 33.781 12.258 1 93.5 104 GLY A O 1
ATOM 752 N N . GLN A 1 105 ? 24.594 34.969 13.805 1 93.62 105 GLN A N 1
ATOM 753 C CA . GLN A 1 105 ? 23.719 33.875 14.172 1 93.62 105 GLN A CA 1
ATOM 754 C C . GLN A 1 105 ? 22.75 33.562 13.039 1 93.62 105 GLN A C 1
ATOM 756 O O . GLN A 1 105 ? 22.516 32.375 12.727 1 93.62 105 GLN A O 1
ATOM 761 N N . PHE A 1 106 ? 22.109 34.562 12.43 1 96.19 106 PHE A N 1
ATOM 762 C CA . PHE A 1 106 ? 21.188 34.344 11.328 1 96.19 106 PHE A CA 1
ATOM 763 C C . PHE A 1 106 ? 21.906 33.812 10.094 1 96.19 106 PHE A C 1
ATOM 765 O O . PHE A 1 106 ? 21.375 32.969 9.359 1 96.19 106 PHE A O 1
ATOM 772 N N . ASP A 1 107 ? 23.125 34.344 9.875 1 94.94 107 ASP A N 1
ATOM 773 C CA . ASP A 1 107 ? 23.906 33.906 8.727 1 94.94 107 ASP A CA 1
ATOM 774 C C . ASP A 1 107 ? 24.203 32.406 8.828 1 94.94 107 ASP A C 1
ATOM 776 O O . ASP A 1 107 ? 24.188 31.688 7.824 1 94.94 107 ASP A O 1
ATOM 780 N N . ALA A 1 108 ? 24.531 31.938 10 1 94.12 108 ALA A N 1
ATOM 781 C CA . ALA A 1 108 ? 24.781 30.516 10.203 1 94.12 108 ALA A CA 1
ATOM 782 C C . ALA A 1 108 ? 23.547 29.688 9.867 1 94.12 108 ALA A C 1
ATOM 784 O O . ALA A 1 108 ? 23.656 28.609 9.25 1 94.12 108 ALA A O 1
ATOM 785 N N . PHE A 1 109 ? 22.375 30.078 10.242 1 96.62 109 PHE A N 1
ATOM 786 C CA . PHE A 1 109 ? 21.109 29.406 9.961 1 96.62 109 PHE A CA 1
ATOM 787 C C . PHE A 1 109 ? 20.812 29.422 8.461 1 96.62 109 PHE A C 1
ATOM 789 O O . PHE A 1 109 ? 20.5 28.375 7.875 1 96.62 109 PHE A O 1
ATOM 796 N N . VAL A 1 110 ? 20.984 30.562 7.824 1 97 110 VAL A N 1
ATOM 797 C CA . VAL A 1 110 ? 20.719 30.719 6.398 1 97 110 VAL A CA 1
ATOM 798 C C . VAL A 1 110 ? 21.703 29.875 5.59 1 97 110 VAL A C 1
ATOM 800 O O . VAL A 1 110 ? 21.344 29.312 4.562 1 97 110 VAL A O 1
ATOM 803 N N . THR A 1 111 ? 22.922 29.844 6.105 1 95.88 111 THR A N 1
ATOM 804 C CA . THR A 1 111 ? 23.922 29.031 5.438 1 95.88 111 THR A CA 1
ATOM 805 C C . THR A 1 111 ? 23.516 27.562 5.418 1 95.88 111 THR A C 1
ATOM 807 O O . THR A 1 111 ? 23.703 26.875 4.41 1 95.88 111 THR A O 1
ATOM 810 N N . THR A 1 112 ? 23.047 27.078 6.504 1 96.5 112 THR A N 1
ATOM 811 C CA . THR A 1 112 ? 22.578 25.703 6.582 1 96.5 112 THR A CA 1
ATOM 812 C C . THR A 1 112 ? 21.422 25.453 5.633 1 96.5 112 THR A C 1
ATOM 814 O O . THR A 1 112 ? 21.344 24.406 4.984 1 96.5 112 THR A O 1
ATOM 817 N N . ILE A 1 113 ? 20.422 26.391 5.531 1 97.44 113 ILE A N 1
ATOM 818 C CA . ILE A 1 113 ? 19.312 26.297 4.598 1 97.44 113 ILE A CA 1
ATOM 819 C C . ILE A 1 113 ? 19.828 26.25 3.166 1 97.44 113 ILE A C 1
ATOM 821 O O . ILE A 1 113 ? 19.406 25.406 2.371 1 97.44 113 ILE A O 1
ATOM 825 N N . ASN A 1 114 ? 20.812 27.094 2.906 1 96.69 114 ASN A N 1
ATOM 826 C CA . ASN A 1 114 ? 21.391 27.141 1.568 1 96.69 114 ASN A CA 1
ATOM 827 C C . ASN A 1 114 ? 22.094 25.844 1.201 1 96.69 114 ASN A C 1
ATOM 829 O O . ASN A 1 114 ? 22.031 25.406 0.049 1 96.69 114 ASN A O 1
ATOM 833 N N . ALA A 1 115 ? 22.781 25.312 2.154 1 94.75 115 ALA A N 1
ATOM 834 C CA . ALA A 1 115 ? 23.438 24.031 1.907 1 94.75 115 ALA A CA 1
ATOM 835 C C . ALA A 1 115 ? 22.422 22.969 1.525 1 94.75 115 ALA A C 1
ATOM 837 O O . ALA A 1 115 ? 22.688 22.125 0.664 1 94.75 115 ALA A O 1
ATOM 838 N N . THR A 1 116 ? 21.312 23 2.174 1 94.81 116 THR A N 1
ATOM 839 C CA . THR A 1 116 ? 20.25 22.047 1.875 1 94.81 116 THR A CA 1
ATOM 840 C C . THR A 1 116 ? 19.641 22.328 0.507 1 94.81 116 THR A C 1
ATOM 842 O O . THR A 1 116 ? 19.344 21.391 -0.251 1 94.81 116 THR A O 1
ATOM 845 N N . ILE A 1 117 ? 19.406 23.594 0.196 1 94.81 117 ILE A N 1
ATOM 846 C CA . ILE A 1 117 ? 18.906 24 -1.111 1 94.81 117 ILE A CA 1
ATOM 847 C C . ILE A 1 117 ? 19.828 23.484 -2.207 1 94.81 117 ILE A C 1
ATOM 849 O O . ILE A 1 117 ? 19.375 22.922 -3.205 1 94.81 117 ILE A O 1
ATOM 853 N N . THR A 1 118 ? 21.094 23.578 -1.969 1 91.94 118 THR A N 1
ATOM 854 C CA . THR A 1 118 ? 22.094 23.141 -2.934 1 91.94 118 THR A CA 1
ATOM 855 C C . THR A 1 118 ? 22.047 21.625 -3.098 1 91.94 118 THR A C 1
ATOM 857 O O . THR A 1 118 ? 22.141 21.109 -4.215 1 91.94 118 THR A O 1
ATOM 860 N N . TYR A 1 119 ? 21.906 20.953 -2.033 1 89.81 119 TYR A N 1
ATOM 861 C CA . TYR A 1 119 ? 21.781 19.5 -2.084 1 89.81 119 TYR A CA 1
ATOM 862 C C . TYR A 1 119 ? 20.594 19.078 -2.932 1 89.81 119 TYR A C 1
ATOM 864 O O . TYR A 1 119 ? 20.703 18.203 -3.787 1 89.81 119 TYR A O 1
ATOM 872 N N . ILE A 1 120 ? 19.438 19.625 -2.707 1 90.31 120 ILE A N 1
ATOM 873 C CA . ILE A 1 120 ? 18.234 19.25 -3.418 1 90.31 120 ILE A CA 1
ATOM 874 C C . ILE A 1 120 ? 18.375 19.578 -4.902 1 90.31 120 ILE A C 1
ATOM 876 O O . ILE A 1 120 ? 18 18.781 -5.762 1 90.31 120 ILE A O 1
ATOM 880 N N . ALA A 1 121 ? 18.969 20.672 -5.184 1 86.19 121 ALA A N 1
ATOM 881 C CA . ALA A 1 121 ? 19.078 21.156 -6.562 1 86.19 121 ALA A CA 1
ATOM 882 C C . ALA A 1 121 ? 20.094 20.344 -7.344 1 86.19 121 ALA A C 1
ATOM 884 O O . ALA A 1 121 ? 19.984 20.188 -8.562 1 86.19 121 ALA A O 1
ATOM 885 N N . THR A 1 122 ? 21.047 19.719 -6.672 1 85.88 122 THR A N 1
ATOM 886 C CA . THR A 1 122 ? 22.125 19.047 -7.383 1 85.88 122 THR A CA 1
ATOM 887 C C . THR A 1 122 ? 22.125 17.547 -7.086 1 85.88 122 THR A C 1
ATOM 889 O O . THR A 1 122 ? 21.891 16.734 -7.98 1 85.88 122 THR A O 1
ATOM 892 N N . ASP A 1 123 ? 22.328 17.234 -5.844 1 79.31 123 ASP A N 1
ATOM 893 C CA . ASP A 1 123 ? 22.547 15.828 -5.469 1 79.31 123 ASP A CA 1
ATOM 894 C C . ASP A 1 123 ? 21.25 15.031 -5.562 1 79.31 123 ASP A C 1
ATOM 896 O O . ASP A 1 123 ? 21.25 13.875 -5.973 1 79.31 123 ASP A O 1
ATOM 900 N N . ALA A 1 124 ? 20.188 15.617 -5.176 1 79.06 124 ALA A N 1
ATOM 901 C CA . ALA A 1 124 ? 18.906 14.914 -5.254 1 79.06 124 ALA A CA 1
ATOM 902 C C . ALA A 1 124 ? 18.5 14.672 -6.707 1 79.06 124 ALA A C 1
ATOM 904 O O . ALA A 1 124 ? 17.922 13.625 -7.031 1 79.06 124 ALA A O 1
ATOM 905 N N . SER A 1 125 ? 18.875 15.539 -7.523 1 79.69 125 SER A N 1
ATOM 906 C CA . SER A 1 125 ? 18.609 15.359 -8.945 1 79.69 125 SER A CA 1
ATOM 907 C C . SER A 1 125 ? 19.406 14.18 -9.508 1 79.69 125 SER A C 1
ATOM 909 O O . SER A 1 125 ? 18.922 13.461 -10.383 1 79.69 125 SER A O 1
ATOM 911 N N . ASN A 1 126 ? 20.594 13.992 -8.93 1 79.5 126 ASN A N 1
ATOM 912 C CA . ASN A 1 126 ? 21.391 12.852 -9.352 1 79.5 126 ASN A CA 1
ATOM 913 C C . ASN A 1 126 ? 20.75 11.531 -8.938 1 79.5 126 ASN A C 1
ATOM 915 O O . ASN A 1 126 ? 20.797 10.547 -9.688 1 79.5 126 ASN A O 1
ATOM 919 N N . VAL A 1 127 ? 20.188 11.555 -7.77 1 80.5 127 VAL A N 1
ATOM 920 C CA . VAL A 1 127 ? 19.516 10.352 -7.277 1 80.5 127 VAL A CA 1
ATOM 921 C C . VAL A 1 127 ? 18.344 10 -8.188 1 80.5 127 VAL A C 1
ATOM 923 O O . VAL A 1 127 ? 18.188 8.844 -8.602 1 80.5 127 VAL A O 1
ATOM 926 N N . THR A 1 128 ? 17.594 10.945 -8.594 1 80.06 128 THR A N 1
ATOM 927 C CA . THR A 1 128 ? 16.438 10.703 -9.438 1 80.06 128 THR A CA 1
ATOM 928 C C . THR A 1 128 ? 16.859 10.305 -10.844 1 80.06 128 THR A C 1
ATOM 930 O O . THR A 1 128 ? 16.219 9.461 -11.477 1 80.06 128 THR A O 1
ATOM 933 N N . ALA A 1 129 ? 18.016 10.828 -11.234 1 79.44 129 ALA A N 1
ATOM 934 C CA . ALA A 1 129 ? 18.547 10.445 -12.547 1 79.44 129 ALA A CA 1
ATOM 935 C C . ALA A 1 129 ? 19.016 8.992 -12.547 1 79.44 129 ALA A C 1
ATOM 937 O O . ALA A 1 129 ? 18.797 8.266 -13.516 1 79.44 129 ALA A O 1
ATOM 938 N N . GLU A 1 130 ? 19.609 8.625 -11.484 1 80.5 130 GLU A N 1
ATOM 939 C CA . GLU A 1 130 ? 20.094 7.25 -11.375 1 80.5 130 GLU A CA 1
ATOM 940 C C . GLU A 1 130 ? 18.922 6.262 -11.336 1 80.5 130 GLU A C 1
ATOM 942 O O . GLU A 1 130 ? 19.016 5.164 -11.891 1 80.5 130 GLU A O 1
ATOM 947 N N . LEU A 1 131 ? 17.875 6.652 -10.664 1 81.31 131 LEU A N 1
ATOM 948 C CA . LEU A 1 131 ? 16.672 5.816 -10.641 1 81.31 131 LEU A CA 1
ATOM 949 C C . LEU A 1 131 ? 16.062 5.723 -12.031 1 81.31 131 LEU A C 1
ATOM 951 O O . LEU A 1 131 ? 15.484 4.691 -12.391 1 81.31 131 LEU A O 1
ATOM 955 N N . GLY A 1 132 ? 16.203 6.766 -12.75 1 76.62 132 GLY A N 1
ATOM 956 C CA . GLY A 1 132 ? 15.719 6.789 -14.125 1 76.62 132 GLY A CA 1
ATOM 957 C C . GLY A 1 132 ? 16.453 5.809 -15.023 1 76.62 132 GLY A C 1
ATOM 958 O O . GLY A 1 132 ? 15.898 5.355 -16.031 1 76.62 132 GLY A O 1
ATOM 959 N N . VAL A 1 133 ? 17.672 5.453 -14.695 1 76.88 133 VAL A N 1
ATOM 960 C CA . VAL A 1 133 ? 18.453 4.508 -15.484 1 76.88 133 VAL A CA 1
ATOM 961 C C . VAL A 1 133 ? 17.781 3.139 -15.477 1 76.88 133 VAL A C 1
ATOM 963 O O . VAL A 1 133 ? 17.828 2.406 -16.469 1 76.88 133 VAL A O 1
ATOM 966 N N . PHE A 1 134 ? 17.062 2.898 -14.422 1 75.25 134 PHE A N 1
ATOM 967 C CA . PHE A 1 134 ? 16.406 1.601 -14.312 1 75.25 134 PHE A CA 1
ATOM 968 C C . PHE A 1 134 ? 14.992 1.66 -14.867 1 75.25 134 PHE A C 1
ATOM 970 O O . PHE A 1 134 ? 14.242 0.688 -14.773 1 75.25 134 PHE A O 1
ATOM 977 N N . ASN A 1 135 ? 14.625 2.762 -15.438 1 67.06 135 ASN A N 1
ATOM 978 C CA . ASN A 1 135 ? 13.305 2.99 -16.016 1 67.06 135 ASN A CA 1
ATOM 979 C C . ASN A 1 135 ? 12.219 3.002 -14.945 1 67.06 135 ASN A C 1
ATOM 981 O O . ASN A 1 135 ? 11.078 2.617 -15.211 1 67.06 135 ASN A O 1
ATOM 985 N N . TYR A 1 136 ? 12.609 3.191 -13.742 1 73.19 136 TYR A N 1
ATOM 986 C CA . TYR A 1 136 ? 11.633 3.32 -12.664 1 73.19 136 TYR A CA 1
ATOM 987 C C . TYR A 1 136 ? 11.148 4.758 -12.539 1 73.19 136 TYR A C 1
ATOM 989 O O . TYR A 1 136 ? 11.414 5.422 -11.531 1 73.19 136 TYR A O 1
ATOM 997 N N . THR A 1 137 ? 10.391 5.211 -13.516 1 75.19 137 THR A N 1
ATOM 998 C CA . THR A 1 137 ? 10.023 6.617 -13.68 1 75.19 137 THR A CA 1
ATOM 999 C C . THR A 1 137 ? 9.016 7.039 -12.609 1 75.19 137 THR A C 1
ATOM 1001 O O . THR A 1 137 ? 9.008 8.195 -12.188 1 75.19 137 THR A O 1
ATOM 1004 N N . GLY A 1 138 ? 8.289 6.141 -12.109 1 81.25 138 GLY A N 1
ATOM 1005 C CA . GLY A 1 138 ? 7.316 6.504 -11.094 1 81.25 138 GLY A CA 1
ATOM 1006 C C . GLY A 1 138 ? 7.945 7.031 -9.82 1 81.25 138 GLY A C 1
ATOM 1007 O O . GLY A 1 138 ? 7.648 8.148 -9.383 1 81.25 138 GLY A O 1
ATOM 1008 N N . ILE A 1 139 ? 8.961 6.32 -9.32 1 86.12 139 ILE A N 1
ATOM 1009 C CA . ILE A 1 139 ? 9.625 6.695 -8.078 1 86.12 139 ILE A CA 1
ATOM 1010 C C . ILE A 1 139 ? 10.469 7.949 -8.297 1 86.12 139 ILE A C 1
ATOM 1012 O O . ILE A 1 139 ? 10.516 8.828 -7.434 1 86.12 139 ILE A O 1
ATOM 1016 N N . SER A 1 140 ? 11.07 8.023 -9.461 1 88.44 140 SER A N 1
ATOM 1017 C CA . SER A 1 140 ? 11.883 9.188 -9.797 1 88.44 140 SER A CA 1
ATOM 1018 C C . SER A 1 140 ? 11.031 10.453 -9.875 1 88.44 140 SER A C 1
ATOM 1020 O O . SER A 1 140 ? 11.406 11.492 -9.32 1 88.44 140 SER A O 1
ATOM 1022 N N . ASP A 1 141 ? 9.93 10.352 -10.508 1 89 141 ASP A N 1
ATOM 1023 C CA . ASP A 1 141 ? 9.039 11.5 -10.648 1 89 141 ASP A CA 1
ATOM 1024 C C . ASP A 1 141 ? 8.477 11.93 -9.297 1 89 141 ASP A C 1
ATOM 1026 O O . ASP A 1 141 ? 8.383 13.125 -9.008 1 89 141 ASP A O 1
ATOM 1030 N N . GLU A 1 142 ? 8.094 10.961 -8.484 1 90.44 142 GLU A N 1
ATOM 1031 C CA . GLU A 1 142 ? 7.531 11.258 -7.168 1 90.44 142 GLU A CA 1
ATOM 1032 C C . GLU A 1 142 ? 8.555 11.945 -6.273 1 90.44 142 GLU A C 1
ATOM 1034 O O . GLU A 1 142 ? 8.234 12.93 -5.602 1 90.44 142 GLU A O 1
ATOM 1039 N N . LEU A 1 143 ? 9.789 11.492 -6.293 1 91.75 143 LEU A N 1
ATOM 1040 C CA . LEU A 1 143 ? 10.844 12.094 -5.48 1 91.75 143 LEU A CA 1
ATOM 1041 C C . LEU A 1 143 ? 11.188 13.492 -5.98 1 91.75 143 LEU A C 1
ATOM 1043 O O . LEU A 1 143 ? 11.414 14.406 -5.184 1 91.75 143 LEU A O 1
ATOM 1047 N N . THR A 1 144 ? 11.211 13.609 -7.285 1 91.12 144 THR A N 1
ATOM 1048 C CA . THR A 1 144 ? 11.492 14.914 -7.863 1 91.12 144 THR A CA 1
ATOM 1049 C C . THR A 1 144 ? 10.43 15.93 -7.438 1 91.12 144 THR A C 1
ATOM 1051 O O . THR A 1 144 ? 10.766 17.047 -7.027 1 91.12 144 THR A O 1
ATOM 1054 N N . ASP A 1 145 ? 9.188 15.562 -7.512 1 93.19 145 ASP A N 1
ATOM 1055 C CA . ASP A 1 145 ? 8.086 16.422 -7.09 1 93.19 145 ASP A CA 1
ATOM 1056 C C . ASP A 1 145 ? 8.203 16.781 -5.609 1 93.19 145 ASP A C 1
ATOM 1058 O O . ASP A 1 145 ? 8.07 17.953 -5.238 1 93.19 145 ASP A O 1
ATOM 1062 N N . ALA A 1 146 ? 8.477 15.781 -4.785 1 93.62 146 ALA A N 1
ATOM 1063 C CA . ALA A 1 146 ? 8.602 16 -3.348 1 93.62 146 ALA A CA 1
ATOM 1064 C C . ALA A 1 146 ? 9.742 16.953 -3.035 1 93.62 146 ALA A C 1
ATOM 1066 O O . ALA A 1 146 ? 9.594 17.875 -2.223 1 93.62 146 ALA A O 1
ATOM 1067 N N . PHE A 1 147 ? 10.836 16.797 -3.682 1 93.81 147 PHE A N 1
ATOM 1068 C CA . PHE A 1 147 ? 12.016 17.625 -3.414 1 93.81 147 PHE A CA 1
ATOM 1069 C C . PHE A 1 147 ? 11.812 19.031 -3.941 1 93.81 147 PHE A C 1
ATOM 1071 O O . PHE A 1 147 ? 12.297 20 -3.342 1 93.81 147 PHE A O 1
ATOM 1078 N N . GLU A 1 148 ? 11.133 19.156 -5.051 1 92.94 148 GLU A N 1
ATOM 1079 C CA . GLU A 1 148 ? 10.844 20.484 -5.566 1 92.94 148 GLU A CA 1
ATOM 1080 C C . GLU A 1 148 ? 9.961 21.266 -4.598 1 92.94 148 GLU A C 1
ATOM 1082 O O . GLU A 1 148 ? 10.148 22.484 -4.422 1 92.94 148 GLU A O 1
ATOM 1087 N N . ARG A 1 149 ? 9.062 20.625 -3.998 1 94 149 ARG A N 1
ATOM 1088 C CA . ARG A 1 149 ? 8.219 21.281 -3.002 1 94 149 ARG A CA 1
ATOM 1089 C C . ARG A 1 149 ? 9.031 21.703 -1.784 1 94 149 ARG A C 1
ATOM 1091 O O . ARG A 1 149 ? 8.852 22.797 -1.263 1 94 149 ARG A O 1
ATOM 1098 N N . ILE A 1 150 ? 9.867 20.828 -1.388 1 95.31 150 ILE A N 1
ATOM 1099 C CA . ILE A 1 150 ? 10.727 21.141 -0.25 1 95.31 150 ILE A CA 1
ATOM 1100 C C . ILE A 1 150 ? 11.641 22.312 -0.605 1 95.31 150 ILE A C 1
ATOM 1102 O O . ILE A 1 150 ? 11.867 23.203 0.214 1 95.31 150 ILE A O 1
ATOM 1106 N N . LEU A 1 151 ? 12.148 22.312 -1.822 1 95.12 151 LEU A N 1
ATOM 1107 C CA . LEU A 1 151 ? 12.984 23.406 -2.297 1 95.12 151 LEU A CA 1
ATOM 1108 C C . LEU A 1 151 ? 12.242 24.734 -2.223 1 95.12 151 LEU A C 1
ATOM 1110 O O . LEU A 1 151 ? 12.781 25.734 -1.724 1 95.12 151 LEU A O 1
ATOM 1114 N N . THR A 1 152 ? 11.016 24.719 -2.676 1 94.88 152 THR A N 1
ATOM 1115 C CA . THR A 1 152 ? 10.195 25.922 -2.625 1 94.88 152 THR A CA 1
ATOM 1116 C C . THR A 1 152 ? 9.977 26.375 -1.181 1 94.88 152 THR A C 1
ATOM 1118 O O . THR A 1 152 ? 10.055 27.562 -0.878 1 94.88 152 THR A O 1
ATOM 1121 N N . GLY A 1 153 ? 9.695 25.375 -0.348 1 96.44 153 GLY A N 1
ATOM 1122 C CA . GLY A 1 153 ? 9.531 25.688 1.065 1 96.44 153 GLY A CA 1
ATOM 1123 C C . GLY A 1 153 ? 10.781 26.25 1.703 1 96.44 153 GLY A C 1
ATOM 1124 O O . GLY A 1 153 ? 10.711 27.188 2.496 1 96.44 153 GLY A O 1
ATOM 1125 N N . LEU A 1 154 ? 11.93 25.75 1.348 1 97.62 154 LEU A N 1
ATOM 1126 C CA . LEU A 1 154 ? 13.203 26.219 1.889 1 97.62 154 LEU A CA 1
ATOM 1127 C C . LEU A 1 154 ? 13.516 27.625 1.403 1 97.62 154 LEU A C 1
ATOM 1129 O O . LEU A 1 154 ? 14.031 28.453 2.164 1 97.62 154 LEU A O 1
ATOM 1133 N N . ILE A 1 155 ? 13.234 27.875 0.169 1 97 155 ILE A N 1
ATOM 1134 C CA . ILE A 1 155 ? 13.477 29.203 -0.395 1 97 155 ILE A CA 1
ATOM 1135 C C . ILE A 1 155 ? 12.609 30.234 0.322 1 97 155 ILE A C 1
ATOM 1137 O O . ILE A 1 155 ? 13.078 31.328 0.67 1 97 155 ILE A O 1
ATOM 1141 N N . ASP A 1 156 ? 11.367 29.875 0.557 1 97.75 156 ASP A N 1
ATOM 1142 C CA . ASP A 1 156 ? 10.469 30.766 1.283 1 97.75 156 ASP A CA 1
ATOM 1143 C C . ASP A 1 156 ? 10.938 30.969 2.723 1 97.75 156 ASP A C 1
ATOM 1145 O O . ASP A 1 156 ? 10.93 32.094 3.234 1 97.75 156 ASP A O 1
ATOM 1149 N N . LEU A 1 157 ? 11.336 29.891 3.379 1 97.88 157 LEU A N 1
ATOM 1150 C CA . LEU A 1 157 ? 11.859 29.969 4.742 1 97.88 157 LEU A CA 1
ATOM 1151 C C . LEU A 1 157 ? 13.07 30.875 4.809 1 97.88 157 LEU A C 1
ATOM 1153 O O . LEU A 1 157 ? 13.188 31.703 5.719 1 97.88 157 LEU A O 1
ATOM 1157 N N . ARG A 1 158 ? 13.953 30.75 3.859 1 97.56 158 ARG A N 1
ATOM 1158 C CA . ARG A 1 158 ? 15.141 31.594 3.793 1 97.56 158 ARG A CA 1
ATOM 1159 C C . ARG A 1 158 ? 14.773 33.062 3.639 1 97.56 158 ARG A C 1
ATOM 1161 O O . ARG A 1 158 ? 15.328 33.906 4.324 1 97.56 158 ARG A O 1
ATOM 1168 N N . ALA A 1 159 ? 13.812 33.312 2.729 1 97.5 159 ALA A N 1
ATOM 1169 C CA . ALA A 1 159 ? 13.391 34.688 2.469 1 97.5 159 ALA A CA 1
ATOM 1170 C C . ALA A 1 159 ? 12.781 35.312 3.715 1 97.5 159 ALA A C 1
ATOM 1172 O O . ALA A 1 159 ? 13.078 36.469 4.051 1 97.5 159 ALA A O 1
ATOM 1173 N N . LYS A 1 160 ? 11.906 34.562 4.375 1 97.56 160 LYS A N 1
ATOM 1174 C CA . LYS A 1 160 ? 11.258 35.094 5.574 1 97.56 160 LYS A CA 1
ATOM 1175 C C . LYS A 1 160 ? 12.258 35.25 6.715 1 97.56 160 LYS A C 1
ATOM 1177 O O . LYS A 1 160 ? 12.141 36.188 7.523 1 97.56 160 LYS A O 1
ATOM 1182 N N . THR A 1 161 ? 13.219 34.375 6.828 1 97.19 161 THR A N 1
ATOM 1183 C CA . THR A 1 161 ? 14.273 34.469 7.828 1 97.19 161 THR A CA 1
ATOM 1184 C C . THR A 1 161 ? 15.102 35.719 7.617 1 97.19 161 THR A C 1
ATOM 1186 O O . THR A 1 161 ? 15.438 36.406 8.578 1 97.19 161 THR A O 1
ATOM 1189 N N . ALA A 1 162 ? 15.391 36.062 6.387 1 95.88 162 ALA A N 1
ATOM 1190 C CA . ALA A 1 162 ? 16.141 37.281 6.059 1 95.88 162 ALA A CA 1
ATOM 1191 C C . ALA A 1 162 ? 15.383 38.531 6.465 1 95.88 162 ALA A C 1
ATOM 1193 O O . ALA A 1 162 ? 15.977 39.5 6.918 1 95.88 162 ALA A O 1
ATOM 1194 N N . THR A 1 163 ? 14.102 38.5 6.25 1 96.12 163 THR A N 1
ATOM 1195 C CA . THR A 1 163 ? 13.273 39.625 6.641 1 96.12 163 THR A CA 1
ATOM 1196 C C . THR A 1 163 ? 13.305 39.812 8.148 1 96.12 163 THR A C 1
ATOM 1198 O O . THR A 1 163 ? 13.406 40.969 8.625 1 96.12 163 THR A O 1
ATOM 1201 N N . VAL A 1 164 ? 13.203 38.719 8.891 1 95.69 164 VAL A N 1
ATOM 1202 C CA . VAL A 1 164 ? 13.266 38.812 10.344 1 95.69 164 VAL A CA 1
ATOM 1203 C C . VAL A 1 164 ? 14.641 39.312 10.781 1 95.69 164 VAL A C 1
ATOM 1205 O O . VAL A 1 164 ? 14.742 40.156 11.68 1 95.69 164 VAL A O 1
ATOM 1208 N N . GLN A 1 165 ? 15.742 38.812 10.188 1 95.19 165 GLN A N 1
ATOM 1209 C CA . GLN A 1 165 ? 17.094 39.25 10.484 1 95.19 165 GLN A CA 1
ATOM 1210 C C . GLN A 1 165 ? 17.234 40.781 10.328 1 95.19 165 GLN A C 1
ATOM 1212 O O . GLN A 1 165 ? 17.797 41.438 11.195 1 95.19 165 GLN A O 1
ATOM 1217 N N . THR A 1 166 ? 16.719 41.281 9.18 1 95.75 166 THR A N 1
ATOM 1218 C CA . THR A 1 166 ? 16.797 42.719 8.891 1 95.75 166 THR A CA 1
ATOM 1219 C C . THR A 1 166 ? 16.047 43.5 9.961 1 95.75 166 THR A C 1
ATOM 1221 O O . THR A 1 166 ? 16.547 44.562 10.414 1 95.75 166 THR A O 1
ATOM 1224 N N . GLY A 1 167 ? 14.914 42.969 10.297 1 94.38 167 GLY A N 1
ATOM 1225 C CA . GLY A 1 167 ? 14.141 43.625 11.328 1 94.38 167 GLY A CA 1
ATOM 1226 C C . GLY A 1 167 ? 14.836 43.656 12.68 1 94.38 167 GLY A C 1
ATOM 1227 O O . GLY A 1 167 ? 14.898 44.688 13.344 1 94.38 167 GLY A O 1
ATOM 1228 N N . ILE A 1 168 ? 15.391 42.594 13.094 1 93.88 168 ILE A N 1
ATOM 1229 C CA . ILE A 1 168 ? 16.047 42.469 14.391 1 93.88 168 ILE A CA 1
ATOM 1230 C C . ILE A 1 168 ? 17.312 43.312 14.406 1 93.88 168 ILE A C 1
ATOM 1232 O O . ILE A 1 168 ? 17.625 43.969 15.398 1 93.88 168 ILE A O 1
ATOM 1236 N N . GLN A 1 169 ? 18.062 43.281 13.312 1 94.12 169 GLN A N 1
ATOM 1237 C CA . GLN A 1 169 ? 19.266 44.094 13.219 1 94.12 169 GLN A CA 1
ATOM 1238 C C . GLN A 1 169 ? 18.953 45.562 13.359 1 94.12 169 GLN A C 1
ATOM 1240 O O . GLN A 1 169 ? 19.672 46.312 14.039 1 94.12 169 GLN A O 1
ATOM 1245 N N . ALA A 1 170 ? 17.891 46 12.703 1 94.25 170 ALA A N 1
ATOM 1246 C CA . ALA A 1 170 ? 17.469 47.375 12.812 1 94.25 170 ALA A CA 1
ATOM 1247 C C . ALA A 1 170 ? 17.078 47.719 14.25 1 94.25 170 ALA A C 1
ATOM 1249 O O . ALA A 1 170 ? 17.375 48.812 14.734 1 94.25 170 ALA A O 1
ATOM 1250 N N . ALA A 1 171 ? 16.422 46.781 14.867 1 92.44 171 ALA A N 1
ATOM 1251 C CA . ALA A 1 171 ? 16.031 46.969 16.266 1 92.44 171 ALA A CA 1
ATOM 1252 C C . ALA A 1 171 ? 17.266 47.094 17.156 1 92.44 171 ALA A C 1
ATOM 1254 O O . ALA A 1 171 ? 17.312 47.969 18.031 1 92.44 171 ALA A O 1
ATOM 1255 N N . VAL A 1 172 ? 18.281 46.312 17 1 92.38 172 VAL A N 1
ATOM 1256 C CA . VAL A 1 172 ? 19.5 46.312 17.797 1 92.38 172 VAL A CA 1
ATOM 1257 C C . VAL A 1 172 ? 20.266 47.594 17.531 1 92.38 172 VAL A C 1
ATOM 1259 O O . VAL A 1 172 ? 20.812 48.219 18.469 1 92.38 172 VAL A O 1
ATOM 1262 N N . ASN A 1 173 ? 20.344 48.031 16.312 1 92.5 173 ASN A N 1
ATOM 1263 C CA . ASN A 1 173 ? 21.031 49.25 15.961 1 92.5 173 ASN A CA 1
ATOM 1264 C C . ASN A 1 173 ? 20.375 50.469 16.609 1 92.5 173 ASN A C 1
ATOM 1266 O O . ASN A 1 173 ? 21.062 51.406 17.062 1 92.5 173 ASN A O 1
ATOM 1270 N N . SER A 1 174 ? 19.109 50.438 16.594 1 92.06 174 SER A N 1
ATOM 1271 C CA . SER A 1 174 ? 18.359 51.531 17.203 1 92.06 174 SER A CA 1
ATOM 1272 C C . SER A 1 174 ? 18.531 51.531 18.719 1 92.06 174 SER A C 1
ATOM 1274 O O . SER A 1 174 ? 18.656 52.594 19.328 1 92.06 174 SER A O 1
ATOM 1276 N N . ALA A 1 175 ? 18.484 50.375 19.312 1 90.5 175 ALA A N 1
ATOM 1277 C CA . ALA A 1 175 ? 18.641 50.281 20.766 1 90.5 175 ALA A CA 1
ATOM 1278 C C . ALA A 1 175 ? 20.094 50.469 21.188 1 90.5 175 ALA A C 1
ATOM 1280 O O . ALA A 1 175 ? 20.359 50.875 22.312 1 90.5 175 ALA A O 1
ATOM 1281 N N . GLY A 1 176 ? 21.078 50.219 20.391 1 88.69 176 GLY A N 1
ATOM 1282 C CA . GLY A 1 176 ? 22.5 50.312 20.672 1 88.69 176 GLY A CA 1
ATOM 1283 C C . GLY A 1 176 ? 23.047 49.125 21.469 1 88.69 176 GLY A C 1
ATOM 1284 O O . GLY A 1 176 ? 24.203 49.156 21.922 1 88.69 176 GLY A O 1
ATOM 1285 N N . SER A 1 177 ? 22.203 48.156 21.75 1 86.94 177 SER A N 1
ATOM 1286 C CA . SER A 1 177 ? 22.609 46.969 22.5 1 86.94 177 SER A CA 1
ATOM 1287 C C . SER A 1 177 ? 21.703 45.781 22.172 1 86.94 177 SER A C 1
ATOM 1289 O O . SER A 1 177 ? 20.688 45.938 21.5 1 86.94 177 SER A O 1
ATOM 1291 N N . ALA A 1 178 ? 22.109 44.688 22.688 1 85.75 178 ALA A N 1
ATOM 1292 C CA . ALA A 1 178 ? 21.359 43.438 22.484 1 85.75 178 ALA A CA 1
ATOM 1293 C C . ALA A 1 178 ? 20.109 43.438 23.359 1 85.75 178 ALA A C 1
ATOM 1295 O O . ALA A 1 178 ? 19.203 42.625 23.141 1 85.75 178 ALA A O 1
ATOM 1296 N N . THR A 1 179 ? 20.094 44.25 24.297 1 86.62 179 THR A N 1
ATOM 1297 C CA . THR A 1 179 ? 18.891 44.406 25.125 1 86.62 179 THR A CA 1
ATOM 1298 C C . THR A 1 179 ? 17.906 45.375 24.469 1 86.62 179 THR A C 1
ATOM 1300 O O . THR A 1 179 ? 18.062 46.594 24.562 1 86.62 179 THR A O 1
ATOM 1303 N N . VAL A 1 180 ? 17.047 44.812 23.719 1 86.94 180 VAL A N 1
ATOM 1304 C CA . VAL A 1 180 ? 16.062 45.625 22.984 1 86.94 180 VAL A CA 1
ATOM 1305 C C . VAL A 1 180 ? 14.719 45.594 23.719 1 86.94 180 VAL A C 1
ATOM 1307 O O . VAL A 1 180 ? 14.234 44.5 24.078 1 86.94 180 VAL A O 1
ATOM 1310 N N . SER A 1 181 ? 14.195 46.719 23.938 1 82.81 181 SER A N 1
ATOM 1311 C CA . SER A 1 181 ? 12.883 46.781 24.562 1 82.81 181 SER A CA 1
ATOM 1312 C C . SER A 1 181 ? 11.797 46.25 23.641 1 82.81 181 SER A C 1
ATOM 1314 O O . SER A 1 181 ? 11.977 46.219 22.406 1 82.81 181 SER A O 1
ATOM 1316 N N . ALA A 1 182 ? 10.695 45.812 24.156 1 78.12 182 ALA A N 1
ATOM 1317 C CA . ALA A 1 182 ? 9.578 45.281 23.391 1 78.12 182 ALA A CA 1
ATOM 1318 C C . ALA A 1 182 ? 9.047 46.312 22.391 1 78.12 182 ALA A C 1
ATOM 1320 O O . ALA A 1 182 ? 8.625 45.969 21.281 1 78.12 182 ALA A O 1
ATOM 1321 N N . ASP A 1 183 ? 9.117 47.594 22.75 1 77.81 183 ASP A N 1
ATOM 1322 C CA . ASP A 1 183 ? 8.602 48.656 21.891 1 77.81 183 ASP A CA 1
ATOM 1323 C C . ASP A 1 183 ? 9.477 48.844 20.656 1 77.81 183 ASP A C 1
ATOM 1325 O O . ASP A 1 183 ? 8.969 48.969 19.547 1 77.81 183 ASP A O 1
ATOM 1329 N N . ILE A 1 184 ? 10.719 48.844 20.953 1 85.81 184 ILE A N 1
ATOM 1330 C CA . ILE A 1 184 ? 11.648 49 19.828 1 85.81 184 ILE A CA 1
ATOM 1331 C C . ILE A 1 184 ? 11.547 47.781 18.922 1 85.81 184 ILE A C 1
ATOM 1333 O O . ILE A 1 184 ? 11.578 47.906 17.688 1 85.81 184 ILE A O 1
ATOM 1337 N N . LEU A 1 185 ? 11.422 46.656 19.531 1 88.75 185 LEU A N 1
ATOM 1338 C CA . LEU A 1 185 ? 11.336 45.406 18.75 1 88.75 185 LEU A CA 1
ATOM 1339 C C . LEU A 1 185 ? 10.094 45.438 17.859 1 88.75 185 LEU A C 1
ATOM 1341 O O . LEU A 1 185 ? 10.164 45.062 16.688 1 88.75 185 LEU A O 1
ATOM 1345 N N . ARG A 1 186 ? 9.023 45.812 18.312 1 87.06 186 ARG A N 1
ATOM 1346 C CA . ARG A 1 186 ? 7.773 45.844 17.562 1 87.06 186 ARG A CA 1
ATOM 1347 C C . ARG A 1 186 ? 7.844 46.812 16.391 1 87.06 186 ARG A C 1
ATOM 1349 O O . ARG A 1 186 ? 7.176 46.625 15.375 1 87.06 186 ARG A O 1
ATOM 1356 N N . GLN A 1 187 ? 8.609 47.844 16.547 1 86.44 187 GLN A N 1
ATOM 1357 C CA . GLN A 1 187 ? 8.75 48.844 15.5 1 86.44 187 GLN A CA 1
ATOM 1358 C C . GLN A 1 187 ? 9.461 48.25 14.281 1 86.44 187 GLN A C 1
ATOM 1360 O O . GLN A 1 187 ? 9.133 48.594 13.141 1 86.44 187 GLN A O 1
ATOM 1365 N N . PHE A 1 188 ? 10.289 47.375 14.547 1 90.31 188 PHE A N 1
ATOM 1366 C CA . PHE A 1 188 ? 11.133 46.906 13.453 1 90.31 188 PHE A CA 1
ATOM 1367 C C . PHE A 1 188 ? 10.781 45.5 13.062 1 90.31 188 PHE A C 1
ATOM 1369 O O . PHE A 1 188 ? 11.078 45.062 11.945 1 90.31 188 PHE A O 1
ATOM 1376 N N . VAL A 1 189 ? 10.242 44.781 14.016 1 91.12 189 VAL A N 1
ATOM 1377 C CA . VAL A 1 189 ? 9.797 43.406 13.758 1 91.12 189 VAL A CA 1
ATOM 1378 C C . VAL A 1 189 ? 8.305 43.281 14.062 1 91.12 189 VAL A C 1
ATOM 1380 O O . VAL A 1 189 ? 7.926 42.656 15.055 1 91.12 189 VAL A O 1
ATOM 1383 N N . PRO A 1 190 ? 7.582 43.781 13.047 1 88.62 190 PRO A N 1
ATOM 1384 C CA . PRO A 1 190 ? 6.145 43.625 13.273 1 88.62 190 PRO A CA 1
ATOM 1385 C C . PRO A 1 190 ? 5.707 42.188 13.406 1 88.62 190 PRO A C 1
ATOM 1387 O O . PRO A 1 190 ? 6.371 41.281 12.875 1 88.62 190 PRO A O 1
ATOM 1390 N N . LEU A 1 191 ? 4.605 41.969 14.094 1 89.5 191 LEU A N 1
ATOM 1391 C CA . LEU A 1 191 ? 4.074 40.625 14.344 1 89.5 191 LEU A CA 1
ATOM 1392 C C . LEU A 1 191 ? 3.887 39.875 13.031 1 89.5 191 LEU A C 1
ATOM 1394 O O . LEU A 1 191 ? 4.145 38.656 12.969 1 89.5 191 LEU A O 1
ATOM 1398 N N . ARG A 1 192 ? 3.484 40.531 11.984 1 90.56 192 ARG A N 1
ATOM 1399 C CA . ARG A 1 192 ? 3.258 39.906 10.688 1 90.56 192 ARG A CA 1
ATOM 1400 C C . ARG A 1 192 ? 4.527 39.219 10.18 1 90.56 192 ARG A C 1
ATOM 1402 O O . ARG A 1 192 ? 4.465 38.156 9.562 1 90.56 192 ARG A O 1
ATOM 1409 N N . THR A 1 193 ? 5.613 39.875 10.453 1 93.44 193 THR A N 1
ATOM 1410 C CA . THR A 1 193 ? 6.891 39.344 9.984 1 93.44 193 THR A CA 1
ATOM 1411 C C . THR A 1 193 ? 7.199 38 10.641 1 93.44 193 THR A C 1
ATOM 1413 O O . THR A 1 193 ? 7.598 37.031 9.961 1 93.44 193 THR A O 1
ATOM 1416 N N . MET A 1 194 ? 6.945 37.906 11.945 1 93.12 194 MET A N 1
ATOM 1417 C CA . MET A 1 194 ? 7.215 36.656 12.664 1 93.12 194 MET A CA 1
ATOM 1418 C C . MET A 1 194 ? 6.215 35.594 12.273 1 93.12 194 MET A C 1
ATOM 1420 O O . MET A 1 194 ? 6.578 34.406 12.156 1 93.12 194 MET A O 1
ATOM 1424 N N . TYR A 1 195 ? 5.074 35.938 12.023 1 93.94 195 TYR A N 1
ATOM 1425 C CA . TYR A 1 195 ? 4.055 34.938 11.656 1 93.94 195 TYR A CA 1
ATOM 1426 C C . TYR A 1 195 ? 4.211 34.5 10.211 1 93.94 195 TYR A C 1
ATOM 1428 O O . TYR A 1 195 ? 3.844 33.375 9.852 1 93.94 195 TYR A O 1
ATOM 1436 N N . ASP A 1 196 ? 4.758 35.375 9.352 1 95.12 196 ASP A N 1
ATOM 1437 C CA . ASP A 1 196 ? 5.145 34.938 8.016 1 95.12 196 ASP A CA 1
ATOM 1438 C C . ASP A 1 196 ? 6.219 33.875 8.078 1 95.12 196 ASP A C 1
ATOM 1440 O O . ASP A 1 196 ? 6.18 32.906 7.309 1 95.12 196 ASP A O 1
ATOM 1444 N N . LEU A 1 197 ? 7.207 34.094 9 1 96.25 197 LEU A N 1
ATOM 1445 C CA . LEU A 1 197 ? 8.234 33.062 9.203 1 96.25 197 LEU A CA 1
ATOM 1446 C C . LEU A 1 197 ? 7.625 31.766 9.711 1 96.25 197 LEU A C 1
ATOM 1448 O O . LEU A 1 197 ? 7.984 30.688 9.242 1 96.25 197 LEU A O 1
ATOM 1452 N N . LEU A 1 198 ? 6.703 31.859 10.656 1 96.19 198 LEU A N 1
ATOM 1453 C CA . LEU A 1 198 ? 6.012 30.703 11.188 1 96.19 198 LEU A CA 1
ATOM 1454 C C . LEU A 1 198 ? 5.25 29.969 10.086 1 96.19 198 LEU A C 1
ATOM 1456 O O . LEU A 1 198 ? 5.301 28.734 10 1 96.19 198 LEU A O 1
ATOM 1460 N N . ARG A 1 199 ? 4.621 30.688 9.219 1 95.25 199 ARG A N 1
ATOM 1461 C CA . ARG A 1 199 ? 3.875 30.094 8.109 1 95.25 199 ARG A CA 1
ATOM 1462 C C . ARG A 1 199 ? 4.805 29.359 7.152 1 95.25 199 ARG A C 1
ATOM 1464 O O . ARG A 1 199 ? 4.484 28.266 6.684 1 95.25 199 ARG A O 1
ATOM 1471 N N . ALA A 1 200 ? 5.875 29.984 6.867 1 96.56 200 ALA A N 1
ATOM 1472 C CA . ALA A 1 200 ? 6.848 29.359 5.98 1 96.56 200 ALA A CA 1
ATOM 1473 C C . ALA A 1 200 ? 7.363 28.047 6.578 1 96.56 200 ALA A C 1
ATOM 1475 O O . ALA A 1 200 ? 7.48 27.047 5.875 1 96.56 200 ALA A O 1
ATOM 1476 N N . ALA A 1 201 ? 7.668 28.078 7.883 1 97.06 201 ALA A N 1
ATOM 1477 C CA . ALA A 1 201 ? 8.141 26.891 8.57 1 97.06 201 ALA A CA 1
ATOM 1478 C C . ALA A 1 201 ? 7.066 25.797 8.586 1 97.06 201 ALA A C 1
ATOM 1480 O O . ALA A 1 201 ? 7.367 24.625 8.398 1 97.06 201 ALA A O 1
ATOM 1481 N N . SER A 1 202 ? 5.867 26.172 8.82 1 96 202 SER A N 1
ATOM 1482 C CA . SER A 1 202 ? 4.754 25.219 8.875 1 96 202 SER A CA 1
ATOM 1483 C C . SER A 1 202 ? 4.508 24.578 7.52 1 96 202 SER A C 1
ATOM 1485 O O . SER A 1 202 ? 4.238 23.375 7.434 1 96 202 SER A O 1
ATOM 1487 N N . ASN A 1 203 ? 4.57 25.391 6.469 1 94.94 203 ASN A N 1
ATOM 1488 C CA . ASN A 1 203 ? 4.414 24.844 5.121 1 94.94 203 ASN A CA 1
ATOM 1489 C C . ASN A 1 203 ? 5.512 23.844 4.789 1 94.94 203 ASN A C 1
ATOM 1491 O O . ASN A 1 203 ? 5.234 22.781 4.242 1 94.94 203 ASN A O 1
ATOM 1495 N N . LEU A 1 204 ? 6.727 24.234 5.152 1 97.19 204 LEU A N 1
ATOM 1496 C CA . LEU A 1 204 ? 7.84 23.328 4.91 1 97.19 204 LEU A CA 1
ATOM 1497 C C . LEU A 1 204 ? 7.637 22.016 5.648 1 97.19 204 LEU A C 1
ATOM 1499 O O . LEU A 1 204 ? 7.855 20.938 5.082 1 97.19 204 LEU A O 1
ATOM 1503 N N . ARG A 1 205 ? 7.219 22.078 6.883 1 96.69 205 ARG A N 1
ATOM 1504 C CA . ARG A 1 205 ? 6.953 20.891 7.676 1 96.69 205 ARG A CA 1
ATOM 1505 C C . ARG A 1 205 ? 5.898 20 7.012 1 96.69 205 ARG A C 1
ATOM 1507 O O . ARG A 1 205 ? 6.016 18.781 7.012 1 96.69 205 ARG A O 1
ATOM 1514 N N . ALA A 1 206 ? 4.914 20.562 6.359 1 95.81 206 ALA A N 1
ATOM 1515 C CA . ALA A 1 206 ? 3.795 19.844 5.758 1 95.81 206 ALA A CA 1
ATOM 1516 C C . ALA A 1 206 ? 4.238 19.078 4.512 1 95.81 206 ALA A C 1
ATOM 1518 O O . ALA A 1 206 ? 3.543 18.172 4.043 1 95.81 206 ALA A O 1
ATOM 1519 N N . TYR A 1 207 ? 5.41 19.438 3.945 1 96 207 TYR A N 1
ATOM 1520 C CA . TYR A 1 207 ? 5.895 18.812 2.725 1 96 207 TYR A CA 1
ATOM 1521 C C . TYR A 1 207 ? 6.703 17.547 3.047 1 96 207 TYR A C 1
ATOM 1523 O O . TYR A 1 207 ? 6.914 16.703 2.18 1 96 207 TYR A O 1
ATOM 1531 N N . LEU A 1 208 ? 7.145 17.391 4.273 1 96.62 208 LEU A N 1
ATOM 1532 C CA . LEU A 1 208 ? 8.133 16.375 4.621 1 96.62 208 LEU A CA 1
ATOM 1533 C C . LEU A 1 208 ? 7.508 14.984 4.605 1 96.62 208 LEU A C 1
ATOM 1535 O O . LEU A 1 208 ? 8.125 14.023 4.129 1 96.62 208 LEU A O 1
ATOM 1539 N N . PRO A 1 209 ? 6.254 14.781 5.047 1 96.5 209 PRO A N 1
ATOM 1540 C CA . PRO A 1 209 ? 5.668 13.445 5.133 1 96.5 209 PRO A CA 1
ATOM 1541 C C . PRO A 1 209 ? 5.523 12.773 3.768 1 96.5 209 PRO A C 1
ATOM 1543 O O . PRO A 1 209 ? 5.492 11.539 3.678 1 96.5 209 PRO A O 1
ATOM 1546 N N . LEU A 1 210 ? 5.422 13.57 2.666 1 96.19 210 LEU A N 1
ATOM 1547 C CA . LEU A 1 210 ? 5.336 12.992 1.329 1 96.19 210 LEU A CA 1
ATOM 1548 C C . LEU A 1 210 ? 6.566 12.148 1.018 1 96.19 210 LEU A C 1
ATOM 1550 O O . LEU A 1 210 ? 6.457 11.078 0.413 1 96.19 210 LEU A O 1
ATOM 1554 N N . VAL A 1 211 ? 7.781 12.648 1.472 1 95.5 211 VAL A N 1
ATOM 1555 C CA . VAL A 1 211 ? 9.016 11.898 1.26 1 95.5 211 VAL A CA 1
ATOM 1556 C C . VAL A 1 211 ? 8.945 10.562 2.002 1 95.5 211 VAL A C 1
ATOM 1558 O O . VAL A 1 211 ? 9.328 9.523 1.46 1 95.5 211 VAL A O 1
ATOM 1561 N N . GLN A 1 212 ? 8.445 10.617 3.24 1 95.94 212 GLN A N 1
ATOM 1562 C CA . GLN A 1 212 ? 8.297 9.398 4.027 1 95.94 212 GLN A CA 1
ATOM 1563 C C . GLN A 1 212 ? 7.406 8.391 3.311 1 95.94 212 GLN A C 1
ATOM 1565 O O . GLN A 1 212 ? 7.723 7.199 3.266 1 95.94 212 GLN A O 1
ATOM 1570 N N . TYR A 1 213 ? 6.324 8.805 2.674 1 95.62 213 TYR A N 1
ATOM 1571 C CA . TYR A 1 213 ? 5.391 7.949 1.949 1 95.62 213 TYR A CA 1
ATOM 1572 C C . TYR A 1 213 ? 6.066 7.301 0.748 1 95.62 213 TYR A C 1
ATOM 1574 O O . TYR A 1 213 ? 5.965 6.086 0.553 1 95.62 213 TYR A O 1
ATOM 1582 N N . ILE A 1 214 ? 6.73 8.117 -0.025 1 94.06 214 ILE A N 1
ATOM 1583 C CA . ILE A 1 214 ? 7.375 7.633 -1.243 1 94.06 214 ILE A CA 1
ATOM 1584 C C . ILE A 1 214 ? 8.422 6.578 -0.892 1 94.06 214 ILE A C 1
ATOM 1586 O O . ILE A 1 214 ? 8.469 5.508 -1.502 1 94.06 214 ILE A O 1
ATOM 1590 N N . LEU A 1 215 ? 9.242 6.891 0.145 1 95.62 215 LEU A N 1
ATOM 1591 C CA . LEU A 1 215 ? 10.297 5.965 0.552 1 95.62 215 LEU A CA 1
ATOM 1592 C C . LEU A 1 215 ? 9.703 4.672 1.096 1 95.62 215 LEU A C 1
ATOM 1594 O O . LEU A 1 215 ? 10.164 3.58 0.753 1 95.62 215 LEU A O 1
ATOM 1598 N N . THR A 1 216 ? 8.664 4.742 1.927 1 95.31 216 THR A N 1
ATOM 1599 C CA . THR A 1 216 ? 8.023 3.564 2.504 1 95.31 216 THR A CA 1
ATOM 1600 C C . THR A 1 216 ? 7.445 2.672 1.408 1 95.31 216 THR A C 1
ATOM 1602 O O . THR A 1 216 ? 7.664 1.459 1.409 1 95.31 216 THR A O 1
ATOM 1605 N N . THR A 1 217 ? 6.738 3.254 0.467 1 93 217 THR A N 1
ATOM 1606 C CA . THR A 1 217 ? 6.117 2.506 -0.621 1 93 217 THR A CA 1
ATOM 1607 C C . THR A 1 217 ? 7.176 1.85 -1.501 1 93 217 THR A C 1
ATOM 1609 O O . THR A 1 217 ? 7.023 0.696 -1.909 1 93 217 THR A O 1
ATOM 1612 N N . THR A 1 218 ? 8.227 2.574 -1.758 1 93.5 218 THR A N 1
ATOM 1613 C CA . THR A 1 218 ? 9.312 2.033 -2.572 1 93.5 218 THR A CA 1
ATOM 1614 C C . THR A 1 218 ? 9.961 0.836 -1.883 1 93.5 218 THR A C 1
ATOM 1616 O O . THR A 1 218 ? 10.227 -0.185 -2.52 1 93.5 218 THR A O 1
ATOM 1619 N N . ILE A 1 219 ? 10.219 0.974 -0.614 1 95.44 219 ILE A N 1
ATOM 1620 C CA . ILE A 1 219 ? 10.836 -0.097 0.161 1 95.44 219 ILE A CA 1
ATOM 1621 C C . ILE A 1 219 ? 9.93 -1.33 0.147 1 95.44 219 ILE A C 1
ATOM 1623 O O . ILE A 1 219 ? 10.414 -2.455 -0.007 1 95.44 219 ILE A O 1
ATOM 1627 N N . GLU A 1 220 ? 8.609 -1.163 0.245 1 94.31 220 GLU A N 1
ATOM 1628 C CA . GLU A 1 220 ? 7.645 -2.256 0.183 1 94.31 220 GLU A CA 1
ATOM 1629 C C . GLU A 1 220 ? 7.664 -2.932 -1.185 1 94.31 220 GLU A C 1
ATOM 1631 O O . GLU A 1 220 ? 7.594 -4.16 -1.277 1 94.31 220 GLU A O 1
ATOM 1636 N N . ASN A 1 221 ? 7.758 -2.127 -2.23 1 94.12 221 ASN A N 1
ATOM 1637 C CA . ASN A 1 221 ? 7.809 -2.668 -3.584 1 94.12 221 ASN A CA 1
ATOM 1638 C C . ASN A 1 221 ? 9.078 -3.484 -3.816 1 94.12 221 ASN A C 1
ATOM 1640 O O . ASN A 1 221 ? 9.031 -4.539 -4.453 1 94.12 221 ASN A O 1
ATOM 1644 N N . ILE A 1 222 ? 10.195 -3.006 -3.273 1 95.5 222 ILE A N 1
ATOM 1645 C CA . ILE A 1 222 ? 11.461 -3.734 -3.393 1 95.5 222 ILE A CA 1
ATOM 1646 C C . ILE A 1 222 ? 11.336 -5.094 -2.711 1 95.5 222 ILE A C 1
ATOM 1648 O O . ILE A 1 222 ? 11.711 -6.121 -3.287 1 95.5 222 ILE A O 1
ATOM 1652 N N . ALA A 1 223 ? 10.797 -5.09 -1.551 1 96.62 223 ALA A N 1
ATOM 1653 C CA . ALA A 1 223 ? 10.656 -6.324 -0.782 1 96.62 223 ALA A CA 1
ATOM 1654 C C . ALA A 1 223 ? 9.75 -7.316 -1.498 1 96.62 223 ALA A C 1
ATOM 1656 O O . ALA A 1 223 ? 10.047 -8.508 -1.562 1 96.62 223 ALA A O 1
ATOM 1657 N N . GLU A 1 224 ? 8.656 -6.828 -2.043 1 96.25 224 GLU A N 1
ATOM 1658 C CA . GLU A 1 224 ? 7.699 -7.668 -2.758 1 96.25 224 GLU A CA 1
ATOM 1659 C C . GLU A 1 224 ? 8.328 -8.273 -4.012 1 96.25 224 GLU A C 1
ATOM 1661 O O . GLU A 1 224 ? 8.195 -9.477 -4.262 1 96.25 224 GLU A O 1
ATOM 1666 N N . ALA A 1 225 ? 8.953 -7.445 -4.77 1 96.38 225 ALA A N 1
ATOM 1667 C CA . ALA A 1 225 ? 9.586 -7.914 -5.996 1 96.38 225 ALA A CA 1
ATOM 1668 C C . ALA A 1 225 ? 10.68 -8.938 -5.691 1 96.38 225 ALA A C 1
ATOM 1670 O O . ALA A 1 225 ? 10.789 -9.953 -6.375 1 96.38 225 ALA A O 1
ATOM 1671 N N . ASP A 1 226 ? 11.484 -8.688 -4.645 1 97.94 226 ASP A N 1
ATOM 1672 C CA . ASP A 1 226 ? 12.57 -9.586 -4.262 1 97.94 226 ASP A CA 1
ATOM 1673 C C . ASP A 1 226 ? 12.031 -10.945 -3.82 1 97.94 226 ASP A C 1
ATOM 1675 O O . ASP A 1 226 ? 12.547 -11.984 -4.223 1 97.94 226 ASP A O 1
ATOM 1679 N N . LYS A 1 227 ? 11.023 -10.867 -3.051 1 97.25 227 LYS A N 1
ATOM 1680 C CA . LYS A 1 227 ? 10.398 -12.102 -2.586 1 97.25 227 LYS A CA 1
ATOM 1681 C C . LYS A 1 227 ? 9.852 -12.914 -3.758 1 97.25 227 LYS A C 1
ATOM 1683 O O . LYS A 1 227 ? 10.008 -14.133 -3.799 1 97.25 227 LYS A O 1
ATOM 1688 N N . TYR A 1 228 ? 9.188 -12.25 -4.684 1 97.88 228 TYR A N 1
ATOM 1689 C CA . TYR A 1 228 ? 8.617 -12.906 -5.855 1 97.88 228 TYR A CA 1
ATOM 1690 C C . TYR A 1 228 ? 9.703 -13.609 -6.664 1 97.88 228 TYR A C 1
ATOM 1692 O O . TYR A 1 228 ? 9.547 -14.773 -7.043 1 97.88 228 TYR A O 1
ATOM 1700 N N . LEU A 1 229 ? 10.781 -12.906 -6.891 1 98.12 229 LEU A N 1
ATOM 1701 C CA . LEU A 1 229 ? 11.891 -13.469 -7.66 1 98.12 229 LEU A CA 1
ATOM 1702 C C . LEU A 1 229 ? 12.516 -14.648 -6.926 1 98.12 229 LEU A C 1
ATOM 1704 O O . LEU A 1 229 ? 12.852 -15.664 -7.535 1 98.12 229 LEU A O 1
ATOM 1708 N N . MET A 1 230 ? 12.68 -14.531 -5.609 1 97.75 230 MET A N 1
ATOM 1709 C CA . MET A 1 230 ? 13.242 -15.617 -4.809 1 97.75 230 MET A CA 1
ATOM 1710 C C . MET A 1 230 ? 12.344 -16.844 -4.844 1 97.75 230 MET A C 1
ATOM 1712 O O . MET A 1 230 ? 12.828 -17.984 -4.887 1 97.75 230 MET A O 1
ATOM 1716 N N . ASP A 1 231 ? 11.055 -16.641 -4.82 1 96.69 231 ASP A N 1
ATOM 1717 C CA . ASP A 1 231 ? 10.102 -17.734 -4.926 1 96.69 231 ASP A CA 1
ATOM 1718 C C . ASP A 1 231 ? 10.258 -18.469 -6.258 1 96.69 231 ASP A C 1
ATOM 1720 O O . ASP A 1 231 ? 10.211 -19.703 -6.309 1 96.69 231 ASP A O 1
ATOM 1724 N N . LEU A 1 232 ? 10.414 -17.672 -7.324 1 97.62 232 LEU A N 1
ATOM 1725 C CA . LEU A 1 232 ? 10.586 -18.25 -8.648 1 97.62 232 LEU A CA 1
ATOM 1726 C C . LEU A 1 232 ? 11.891 -19.047 -8.734 1 97.62 232 LEU A C 1
ATOM 1728 O O . LEU A 1 232 ? 11.922 -20.125 -9.336 1 97.62 232 LEU A O 1
ATOM 1732 N N . GLU A 1 233 ? 12.953 -18.547 -8.133 1 97 233 GLU A N 1
ATOM 1733 C CA . GLU A 1 233 ? 14.227 -19.25 -8.109 1 97 233 GLU A CA 1
ATOM 1734 C C . GLU A 1 233 ? 14.109 -20.578 -7.359 1 97 233 GLU A C 1
ATOM 1736 O O . GLU A 1 233 ? 14.688 -21.578 -7.773 1 97 233 GLU A O 1
ATOM 1741 N N . THR A 1 234 ? 13.406 -20.531 -6.305 1 95.88 234 THR A N 1
ATOM 1742 C CA . THR A 1 234 ? 13.18 -21.75 -5.531 1 95.88 234 THR A CA 1
ATOM 1743 C C . THR A 1 234 ? 12.391 -22.781 -6.352 1 95.88 234 THR A C 1
ATOM 1745 O O . THR A 1 234 ? 12.695 -23.969 -6.32 1 95.88 234 THR A O 1
ATOM 1748 N N . LEU A 1 235 ? 11.391 -22.312 -7.098 1 95.19 235 LEU A N 1
ATOM 1749 C CA . LEU A 1 235 ? 10.617 -23.188 -7.961 1 95.19 235 LEU A CA 1
ATOM 1750 C C . LEU A 1 235 ? 11.492 -23.781 -9.062 1 95.19 235 LEU A C 1
ATOM 1752 O O . LEU A 1 235 ? 11.367 -24.969 -9.391 1 95.19 235 LEU A O 1
ATOM 1756 N N . LEU A 1 236 ? 12.359 -22.984 -9.602 1 96.06 236 LEU A N 1
ATOM 1757 C CA . LEU A 1 236 ? 13.258 -23.453 -10.656 1 96.06 236 LEU A CA 1
ATOM 1758 C C . LEU A 1 236 ? 14.242 -24.484 -10.125 1 96.06 236 LEU A C 1
ATOM 1760 O O . LEU A 1 236 ? 14.453 -25.531 -10.742 1 96.06 236 LEU A O 1
ATOM 1764 N N . SER A 1 237 ? 14.789 -24.25 -8.945 1 93.88 237 SER A N 1
ATOM 1765 C CA . SER A 1 237 ? 15.828 -25.125 -8.414 1 93.88 237 SER A CA 1
ATOM 1766 C C . SER A 1 237 ? 15.234 -26.359 -7.766 1 93.88 237 SER A C 1
ATOM 1768 O O . SER A 1 237 ? 15.438 -27.484 -8.242 1 93.88 237 SER A O 1
ATOM 1770 N N . THR A 1 238 ? 14.375 -26.188 -6.824 1 93.38 238 THR A N 1
ATOM 1771 C CA . THR A 1 238 ? 13.859 -27.297 -6.027 1 93.38 238 THR A CA 1
ATOM 1772 C C . THR A 1 238 ? 12.609 -27.875 -6.664 1 93.38 238 THR A C 1
ATOM 1774 O O . THR A 1 238 ? 12.414 -29.094 -6.66 1 93.38 238 THR A O 1
ATOM 1777 N N . GLY A 1 239 ? 11.773 -27.047 -7.195 1 92.19 239 GLY A N 1
ATOM 1778 C CA . GLY A 1 239 ? 10.547 -27.531 -7.801 1 92.19 239 GLY A CA 1
ATOM 1779 C C . GLY A 1 239 ? 10.789 -28.422 -9.016 1 92.19 239 GLY A C 1
ATOM 1780 O O . GLY A 1 239 ? 10.242 -29.516 -9.109 1 92.19 239 GLY A O 1
ATOM 1781 N N . VAL A 1 240 ? 11.672 -28 -9.883 1 94.81 240 VAL A N 1
ATOM 1782 C CA . VAL A 1 240 ? 11.969 -28.75 -11.094 1 94.81 240 VAL A CA 1
ATOM 1783 C C . VAL A 1 240 ? 12.633 -30.078 -10.734 1 94.81 240 VAL A C 1
ATOM 1785 O O . VAL A 1 240 ? 12.266 -31.141 -11.266 1 94.81 240 VAL A O 1
ATOM 1788 N N . SER A 1 241 ? 13.562 -30.031 -9.797 1 94.25 241 SER A N 1
ATOM 1789 C CA . SER A 1 241 ? 14.266 -31.25 -9.391 1 94.25 241 SER A CA 1
ATOM 1790 C C . SER A 1 241 ? 13.312 -32.25 -8.766 1 94.25 241 SER A C 1
ATOM 1792 O O . SER A 1 241 ? 13.391 -33.469 -9.047 1 94.25 241 SER A O 1
ATOM 1794 N N . THR A 1 242 ? 12.438 -31.781 -7.996 1 94.56 242 THR A N 1
ATOM 1795 C CA . THR A 1 242 ? 11.484 -32.656 -7.312 1 94.56 242 THR A CA 1
ATOM 1796 C C . THR A 1 242 ? 10.547 -33.312 -8.32 1 94.56 242 THR A C 1
ATOM 1798 O O . THR A 1 242 ? 10.336 -34.531 -8.273 1 94.56 242 THR A O 1
ATOM 1801 N N . GLU A 1 243 ? 10.031 -32.625 -9.242 1 95.69 243 GLU A N 1
ATOM 1802 C CA . GLU A 1 243 ? 9.109 -33.156 -10.242 1 95.69 243 GLU A CA 1
ATOM 1803 C C . GLU A 1 243 ? 9.828 -34.125 -11.195 1 95.69 243 GLU A C 1
ATOM 1805 O O . GLU A 1 243 ? 9.273 -35.156 -11.57 1 95.69 243 GLU A O 1
ATOM 1810 N N . THR A 1 244 ? 11.023 -33.75 -11.5 1 96.88 244 THR A N 1
ATOM 1811 C CA . THR A 1 244 ? 11.82 -34.594 -12.383 1 96.88 244 THR A CA 1
ATOM 1812 C C . THR A 1 244 ? 12.039 -35.969 -11.758 1 96.88 244 THR A C 1
ATOM 1814 O O . THR A 1 244 ? 11.953 -36.969 -12.445 1 96.88 244 THR A O 1
ATOM 1817 N N . GLY A 1 245 ? 12.367 -35.938 -10.461 1 96.19 245 GLY A N 1
ATOM 1818 C CA . GLY A 1 245 ? 12.531 -37.219 -9.766 1 96.19 245 GLY A CA 1
ATOM 1819 C C . GLY A 1 245 ? 11.289 -38.094 -9.828 1 96.19 245 GLY A C 1
ATOM 1820 O O . GLY A 1 245 ? 11.391 -39.281 -10.031 1 96.19 245 GLY A O 1
ATOM 1821 N N . LYS A 1 246 ? 10.188 -37.5 -9.719 1 94.88 246 LYS A N 1
ATOM 1822 C CA . LYS A 1 246 ? 8.938 -38.25 -9.766 1 94.88 246 LYS A CA 1
ATOM 1823 C C . LYS A 1 246 ? 8.664 -38.781 -11.164 1 94.88 246 LYS A C 1
ATOM 1825 O O . LYS A 1 246 ? 8.203 -39.906 -11.32 1 94.88 246 LYS A O 1
ATOM 1830 N N . TYR A 1 247 ? 8.891 -37.938 -12.242 1 97.25 247 TYR A N 1
ATOM 1831 C CA . TYR A 1 247 ? 8.758 -38.375 -13.625 1 97.25 247 TYR A CA 1
ATOM 1832 C C . TYR A 1 247 ? 9.594 -39.625 -13.883 1 97.25 247 TYR A C 1
ATOM 1834 O O . TYR A 1 247 ? 9.094 -40.625 -14.43 1 97.25 247 TYR A O 1
ATOM 1842 N N . ALA A 1 248 ? 10.844 -39.5 -13.438 1 97.56 248 ALA A N 1
ATOM 1843 C CA . ALA A 1 248 ? 11.797 -40.562 -13.68 1 97.56 248 ALA A CA 1
ATOM 1844 C C . ALA A 1 248 ? 11.391 -41.844 -12.945 1 97.56 248 ALA A C 1
ATOM 1846 O O . ALA A 1 248 ? 11.508 -42.938 -13.492 1 97.56 248 ALA A O 1
ATOM 1847 N N . GLU A 1 249 ? 10.938 -41.719 -11.773 1 96.06 249 GLU A N 1
ATOM 1848 C CA . GLU A 1 249 ? 10.531 -42.844 -10.961 1 96.06 249 GLU A CA 1
ATOM 1849 C C . GLU A 1 249 ? 9.359 -43.594 -11.609 1 96.06 249 GLU A C 1
ATOM 1851 O O . GLU A 1 249 ? 9.344 -44.844 -11.641 1 96.06 249 GLU A O 1
ATOM 1856 N N . ASP A 1 250 ? 8.414 -42.906 -12.094 1 95.62 250 ASP A N 1
ATOM 1857 C CA . ASP A 1 250 ? 7.242 -43.531 -12.695 1 95.62 250 ASP A CA 1
ATOM 1858 C C . ASP A 1 250 ? 7.613 -44.281 -13.977 1 95.62 250 ASP A C 1
ATOM 1860 O O . ASP A 1 250 ? 7.156 -45.406 -14.188 1 95.62 250 ASP A O 1
ATOM 1864 N N . ILE A 1 251 ? 8.422 -43.625 -14.766 1 97.44 251 ILE A N 1
ATOM 1865 C CA . ILE A 1 251 ? 8.867 -44.281 -16.016 1 97.44 251 ILE A CA 1
ATOM 1866 C C . ILE A 1 251 ? 9.703 -45.5 -15.688 1 97.44 251 ILE A C 1
ATOM 1868 O O . ILE A 1 251 ? 9.547 -46.562 -16.328 1 97.44 251 ILE A O 1
ATOM 1872 N N . GLN A 1 252 ? 10.531 -45.375 -14.664 1 97.38 252 GLN A N 1
ATOM 1873 C CA . GLN A 1 252 ? 11.367 -46.5 -14.273 1 97.38 252 GLN A CA 1
ATOM 1874 C C . GLN A 1 252 ? 10.516 -47.656 -13.75 1 97.38 252 GLN A C 1
ATOM 1876 O O . GLN A 1 252 ? 10.82 -48.844 -14 1 97.38 252 GLN A O 1
ATOM 1881 N N . ARG A 1 253 ? 9.547 -47.312 -13.062 1 96.12 253 ARG A N 1
ATOM 1882 C CA . ARG A 1 253 ? 8.672 -48.344 -12.5 1 96.12 253 ARG A CA 1
ATOM 1883 C C . ARG A 1 253 ? 8.039 -49.188 -13.602 1 96.12 253 ARG A C 1
ATOM 1885 O O . ARG A 1 253 ? 8.117 -50.438 -13.578 1 96.12 253 ARG A O 1
ATOM 1892 N N . ILE A 1 254 ? 7.41 -48.469 -14.555 1 96.88 254 ILE A N 1
ATOM 1893 C CA . ILE A 1 254 ? 6.734 -49.188 -15.617 1 96.88 254 ILE A CA 1
ATOM 1894 C C . ILE A 1 254 ? 7.766 -49.906 -16.484 1 96.88 254 ILE A C 1
ATOM 1896 O O . ILE A 1 254 ? 7.508 -51 -16.984 1 96.88 254 ILE A O 1
ATOM 1900 N N . ALA A 1 255 ? 8.953 -49.344 -16.703 1 97.56 255 ALA A N 1
ATOM 1901 C CA . ALA A 1 255 ? 10.039 -50 -17.422 1 97.56 255 ALA A CA 1
ATOM 1902 C C . ALA A 1 255 ? 10.445 -51.312 -16.734 1 97.56 255 ALA A C 1
ATOM 1904 O O . ALA A 1 255 ? 10.539 -52.344 -17.375 1 97.56 255 ALA A O 1
ATOM 1905 N N . ASN A 1 256 ? 10.617 -51.312 -15.453 1 97.44 256 ASN A N 1
ATOM 1906 C CA . ASN A 1 256 ? 11.008 -52.469 -14.688 1 97.44 256 ASN A CA 1
ATOM 1907 C C . ASN A 1 256 ? 9.938 -53.562 -14.734 1 97.44 256 ASN A C 1
ATOM 1909 O O . ASN A 1 256 ? 10.25 -54.75 -14.828 1 97.44 256 ASN A O 1
ATOM 1913 N N . GLU A 1 257 ? 8.758 -53.156 -14.648 1 96.31 257 GLU A N 1
ATOM 1914 C CA . GLU A 1 257 ? 7.668 -54.125 -14.727 1 96.31 257 GLU A CA 1
ATOM 1915 C C . GLU A 1 257 ? 7.648 -54.812 -16.094 1 96.31 257 GLU A C 1
ATOM 1917 O O . GLU A 1 257 ? 7.387 -56.031 -16.172 1 96.31 257 GLU A O 1
ATOM 1922 N N . THR A 1 258 ? 7.91 -54.062 -17.094 1 97.25 258 THR A N 1
ATOM 1923 C CA . THR A 1 258 ? 7.93 -54.625 -18.453 1 97.25 258 THR A CA 1
ATOM 1924 C C . THR A 1 258 ? 9.07 -55.625 -18.609 1 97.25 258 THR A C 1
ATOM 1926 O O . THR A 1 258 ? 8.875 -56.719 -19.141 1 97.25 258 THR A O 1
ATOM 1929 N N . ILE A 1 259 ? 10.227 -55.25 -18.109 1 97.06 259 ILE A N 1
ATOM 1930 C CA . ILE A 1 259 ? 11.398 -56.094 -18.156 1 97.06 259 ILE A CA 1
ATOM 1931 C C . ILE A 1 259 ? 11.102 -57.406 -17.391 1 97.06 259 ILE A C 1
ATOM 1933 O O . ILE A 1 259 ? 11.336 -58.5 -17.906 1 97.06 259 ILE A O 1
ATOM 1937 N N . THR A 1 260 ? 10.562 -57.312 -16.266 1 97.25 260 THR A N 1
ATOM 1938 C CA . THR A 1 260 ? 10.258 -58.438 -15.414 1 97.25 260 THR A CA 1
ATOM 1939 C C . THR A 1 260 ? 9.25 -59.375 -16.094 1 97.25 260 THR A C 1
ATOM 1941 O O . THR A 1 260 ? 9.391 -60.594 -16.047 1 97.25 260 THR A O 1
ATOM 1944 N N . ARG A 1 261 ? 8.258 -58.781 -16.688 1 96.56 261 ARG A N 1
ATOM 1945 C CA . ARG A 1 261 ? 7.246 -59.562 -17.391 1 96.56 261 ARG A CA 1
ATOM 1946 C C . ARG A 1 261 ? 7.875 -60.406 -18.484 1 96.56 261 ARG A C 1
ATOM 1948 O O . ARG A 1 261 ? 7.535 -61.594 -18.625 1 96.56 261 ARG A O 1
ATOM 1955 N N . LEU A 1 262 ? 8.773 -59.875 -19.234 1 96.38 262 LEU A N 1
ATOM 1956 C CA . LEU A 1 262 ? 9.422 -60.594 -20.344 1 96.38 262 LEU A CA 1
ATOM 1957 C C . LEU A 1 262 ? 10.367 -61.688 -19.812 1 96.38 262 LEU A C 1
ATOM 1959 O O . LEU A 1 262 ? 10.32 -62.812 -20.281 1 96.38 262 LEU A O 1
ATOM 1963 N N . VAL A 1 263 ? 11.172 -61.344 -18.844 1 96.12 263 VAL A N 1
ATOM 1964 C CA . VAL A 1 263 ? 12.164 -62.281 -18.297 1 96.12 263 VAL A CA 1
ATOM 1965 C C . VAL A 1 263 ? 11.461 -63.469 -17.656 1 96.12 263 VAL A C 1
ATOM 1967 O O . VAL A 1 263 ? 11.828 -64.625 -17.875 1 96.12 263 VAL A O 1
ATOM 1970 N N . ASN A 1 264 ? 10.43 -63.25 -16.922 1 96.25 264 ASN A N 1
ATOM 1971 C CA . ASN A 1 264 ? 9.672 -64.312 -16.297 1 96.25 264 ASN A CA 1
ATOM 1972 C C . ASN A 1 264 ? 8.945 -65.188 -17.328 1 96.25 264 ASN A C 1
ATOM 1974 O O . ASN A 1 264 ? 8.844 -66.375 -17.172 1 96.25 264 ASN A O 1
ATOM 1978 N N . GLY A 1 265 ? 8.414 -64.438 -18.297 1 95.94 265 GLY A N 1
ATOM 1979 C CA . GLY A 1 265 ? 7.758 -65.188 -19.359 1 95.94 265 GLY A CA 1
ATOM 1980 C C . GLY A 1 265 ? 8.672 -66.188 -20.047 1 95.94 265 GLY A C 1
ATOM 1981 O O . GLY A 1 265 ? 8.297 -67.375 -20.266 1 95.94 265 GLY A O 1
ATOM 1982 N N . PHE A 1 266 ? 9.891 -65.875 -20.328 1 96.5 266 PHE A N 1
ATOM 1983 C CA . PHE A 1 266 ? 10.852 -66.75 -20.984 1 96.5 266 PHE A CA 1
ATOM 1984 C C . PHE A 1 266 ? 11.352 -67.812 -20.031 1 96.5 266 PHE A C 1
ATOM 1986 O O . PHE A 1 266 ? 11.664 -68.938 -20.438 1 96.5 266 PHE A O 1
ATOM 1993 N N . ALA A 1 267 ? 11.461 -67.438 -18.766 1 96.12 267 ALA A N 1
ATOM 1994 C CA . ALA A 1 267 ? 11.836 -68.438 -17.766 1 96.12 267 ALA A CA 1
ATOM 1995 C C . ALA A 1 267 ? 10.789 -69.562 -17.672 1 96.12 267 ALA A C 1
ATOM 1997 O O . ALA A 1 267 ? 11.133 -70.75 -17.547 1 96.12 267 ALA A O 1
ATOM 1998 N N . ASP A 1 268 ? 9.562 -69.188 -17.688 1 95.62 268 ASP A N 1
ATOM 1999 C CA . ASP A 1 268 ? 8.477 -70.188 -17.688 1 95.62 268 ASP A CA 1
ATOM 2000 C C . ASP A 1 268 ? 8.539 -71.062 -18.922 1 95.62 268 ASP A C 1
ATOM 2002 O O . ASP A 1 268 ? 8.352 -72.312 -18.828 1 95.62 268 ASP A O 1
ATOM 2006 N N . GLU A 1 269 ? 8.781 -70.438 -20.016 1 95.5 269 GLU A N 1
ATOM 2007 C CA . GLU A 1 269 ? 8.898 -71.25 -21.25 1 95.5 269 GLU A CA 1
ATOM 2008 C C . GLU A 1 269 ? 10.086 -72.188 -21.203 1 95.5 269 GLU A C 1
ATOM 2010 O O . GLU A 1 269 ? 10.031 -73.25 -21.781 1 95.5 269 GLU A O 1
ATOM 2015 N N . ASN A 1 270 ? 11.172 -71.812 -20.609 1 96.12 270 ASN A N 1
ATOM 2016 C CA . ASN A 1 270 ? 12.312 -72.688 -20.422 1 96.12 270 ASN A CA 1
ATOM 2017 C C . ASN A 1 270 ? 11.922 -73.938 -19.656 1 96.12 270 ASN A C 1
ATOM 2019 O O . ASN A 1 270 ? 12.336 -75.062 -20.016 1 96.12 270 ASN A O 1
ATOM 2023 N N . ILE A 1 271 ? 11.148 -73.812 -18.625 1 95.5 271 ILE A N 1
ATOM 2024 C CA . ILE A 1 271 ? 10.68 -74.938 -17.828 1 95.5 271 ILE A CA 1
ATOM 2025 C C . ILE A 1 271 ? 9.789 -75.812 -18.688 1 95.5 271 ILE A C 1
ATOM 2027 O O . ILE A 1 271 ? 9.938 -77.062 -18.672 1 95.5 271 ILE A O 1
ATOM 2031 N N . ASN A 1 272 ? 8.961 -75.25 -19.422 1 94.88 272 ASN A N 1
ATOM 2032 C CA . ASN A 1 272 ? 8.031 -76 -20.266 1 94.88 272 ASN A CA 1
ATOM 2033 C C . ASN A 1 272 ? 8.766 -76.812 -21.344 1 94.88 272 ASN A C 1
ATOM 2035 O O . ASN A 1 272 ? 8.43 -77.938 -21.609 1 94.88 272 ASN A O 1
ATOM 2039 N N . THR A 1 273 ? 9.75 -76.188 -21.938 1 95.5 273 THR A N 1
ATOM 2040 C CA . THR A 1 273 ? 10.477 -76.812 -23 1 95.5 273 THR A CA 1
ATOM 2041 C C . THR A 1 273 ? 11.391 -77.938 -22.453 1 95.5 273 THR A C 1
ATOM 2043 O O . THR A 1 273 ? 11.656 -78.938 -23.125 1 95.5 273 THR A O 1
ATOM 2046 N N . GLU A 1 274 ? 11.836 -77.75 -21.234 1 95.25 274 GLU A N 1
ATOM 2047 C CA . GLU A 1 274 ? 12.578 -78.812 -20.562 1 95.25 274 GLU A CA 1
ATOM 2048 C C . GLU A 1 274 ? 11.695 -80 -20.312 1 95.25 274 GLU A C 1
ATOM 2050 O O . GLU A 1 274 ? 12.141 -81.188 -20.469 1 95.25 274 GLU A O 1
ATOM 2055 N N . THR A 1 275 ? 10.508 -79.812 -19.984 1 94.56 275 THR A N 1
ATOM 2056 C CA . THR A 1 275 ? 9.555 -80.875 -19.781 1 94.56 275 THR A CA 1
ATOM 2057 C C . THR A 1 275 ? 9.32 -81.625 -21.078 1 94.56 275 THR A C 1
ATOM 2059 O O . THR A 1 275 ? 9.297 -82.875 -21.094 1 94.56 275 THR A O 1
ATOM 2062 N N . ALA A 1 276 ? 9.164 -80.875 -22.094 1 93.5 276 ALA A N 1
ATOM 2063 C CA . ALA A 1 276 ? 8.992 -81.5 -23.406 1 93.5 276 ALA A CA 1
ATOM 2064 C C . ALA A 1 276 ? 10.211 -82.312 -23.797 1 93.5 276 ALA A C 1
ATOM 2066 O O . ALA A 1 276 ? 10.07 -83.438 -24.297 1 93.5 276 ALA A O 1
ATOM 2067 N N . PHE A 1 277 ? 11.344 -81.812 -23.594 1 94.75 277 PHE A N 1
ATOM 2068 C CA . PHE A 1 277 ? 12.594 -82.5 -23.875 1 94.75 277 PHE A CA 1
ATOM 2069 C C . PHE A 1 277 ? 12.656 -83.812 -23.078 1 94.75 277 PHE A C 1
ATOM 2071 O O . PHE A 1 277 ? 12.984 -84.875 -23.641 1 94.75 277 PHE A O 1
ATOM 2078 N N . ASN A 1 278 ? 12.312 -83.812 -21.797 1 94.31 278 ASN A N 1
ATOM 2079 C CA . ASN A 1 278 ? 12.359 -85 -20.938 1 94.31 278 ASN A CA 1
ATOM 2080 C C . ASN A 1 278 ? 11.367 -86.062 -21.391 1 94.31 278 ASN A C 1
ATOM 2082 O O . ASN A 1 278 ? 11.664 -87.25 -21.328 1 94.31 278 ASN A O 1
ATOM 2086 N N . GLU A 1 279 ? 10.32 -85.562 -21.891 1 92.62 279 GLU A N 1
ATOM 2087 C CA . GLU A 1 279 ? 9.336 -86.5 -22.391 1 92.62 279 GLU A CA 1
ATOM 2088 C C . GLU A 1 279 ? 9.875 -87.312 -23.594 1 92.62 279 GLU A C 1
ATOM 2090 O O . GLU A 1 279 ? 9.695 -88.5 -23.688 1 92.62 279 GLU A O 1
ATOM 2095 N N . VAL A 1 280 ? 10.508 -86.625 -24.438 1 93.94 280 VAL A N 1
ATOM 2096 C CA . VAL A 1 280 ? 11.086 -87.25 -25.625 1 93.94 280 VAL A CA 1
ATOM 2097 C C . VAL A 1 280 ? 12.227 -88.188 -25.203 1 93.94 280 VAL A C 1
ATOM 2099 O O . VAL A 1 280 ? 12.328 -89.312 -25.688 1 93.94 280 VAL A O 1
ATOM 2102 N N . LEU A 1 281 ? 13.008 -87.75 -24.297 1 93.19 281 LEU A N 1
ATOM 2103 C CA . LEU A 1 281 ? 14.203 -88.438 -23.859 1 93.19 281 LEU A CA 1
ATOM 2104 C C . LEU A 1 281 ? 13.82 -89.75 -23.141 1 93.19 281 LEU A C 1
ATOM 2106 O O . LEU A 1 281 ? 14.469 -90.75 -23.297 1 93.19 281 LEU A O 1
ATOM 2110 N N . PHE A 1 282 ? 12.758 -89.75 -22.453 1 91.19 282 PHE A N 1
ATOM 2111 C CA . PHE A 1 282 ? 12.469 -90.875 -21.562 1 91.19 282 PHE A CA 1
ATOM 2112 C C . PHE A 1 282 ? 11.398 -91.812 -22.156 1 91.19 282 PHE A C 1
ATOM 2114 O O . PHE A 1 282 ? 11.031 -92.812 -21.547 1 91.19 282 PHE A O 1
ATOM 2121 N N . SER A 1 283 ? 10.961 -91.375 -23.297 1 90.94 283 SER A N 1
ATOM 2122 C CA . SER A 1 283 ? 10.062 -92.312 -24.016 1 90.94 283 SER A CA 1
ATOM 2123 C C . SER A 1 283 ? 10.82 -93.438 -24.641 1 90.94 283 SER A C 1
ATOM 2125 O O . SER A 1 283 ? 11.492 -93.312 -25.656 1 90.94 283 SER A O 1
ATOM 2127 N N . LEU A 1 284 ? 10.68 -94.688 -24.156 1 87 284 LEU A N 1
ATOM 2128 C CA . LEU A 1 284 ? 11.562 -95.812 -24.406 1 87 284 LEU A CA 1
ATOM 2129 C C . LEU A 1 284 ? 11.297 -96.438 -25.781 1 87 284 LEU A C 1
ATOM 2131 O O . LEU A 1 284 ? 12.234 -96.75 -26.516 1 87 284 LEU A O 1
ATOM 2135 N N . ASN A 1 285 ? 10.062 -96.562 -26.156 1 91.88 285 ASN A N 1
ATOM 2136 C CA . ASN A 1 285 ? 9.75 -97.188 -27.422 1 91.88 285 ASN A CA 1
ATOM 2137 C C . ASN A 1 285 ? 10.258 -96.438 -28.625 1 91.88 285 ASN A C 1
ATOM 2139 O O . ASN A 1 285 ? 10.727 -97 -29.594 1 91.88 285 ASN A O 1
ATOM 2143 N N . ILE A 1 286 ? 10.203 -95.125 -28.5 1 93.12 286 ILE A N 1
ATOM 2144 C CA . ILE A 1 286 ? 10.57 -94.312 -29.672 1 93.12 286 ILE A CA 1
ATOM 2145 C C . ILE A 1 286 ? 12.086 -94.375 -29.844 1 93.12 286 ILE A C 1
ATOM 2147 O O . ILE A 1 286 ? 12.586 -94.062 -30.922 1 93.12 286 ILE A O 1
ATOM 2151 N N . GLY A 1 287 ? 12.812 -94.688 -28.906 1 91.94 287 GLY A N 1
ATOM 2152 C CA . GLY A 1 287 ? 14.266 -94.75 -28.953 1 91.94 287 GLY A CA 1
ATOM 2153 C C . GLY A 1 287 ? 14.797 -95.75 -29.969 1 91.94 287 GLY A C 1
ATOM 2154 O O . GLY A 1 287 ? 15.945 -95.625 -30.406 1 91.94 287 GLY A O 1
ATOM 2155 N N . THR A 1 288 ? 14 -96.562 -30.391 1 90.88 288 THR A N 1
ATOM 2156 C CA . THR A 1 288 ? 14.438 -97.562 -31.312 1 90.88 288 THR A CA 1
ATOM 2157 C C . THR A 1 288 ? 14.219 -97.125 -32.75 1 90.88 288 THR A C 1
ATOM 2159 O O . THR A 1 288 ? 14.695 -97.812 -33.688 1 90.88 288 THR A O 1
ATOM 2162 N N . ALA A 1 289 ? 13.5 -96.062 -32.906 1 93.5 289 ALA A N 1
ATOM 2163 C CA . ALA A 1 289 ? 13.164 -95.625 -34.25 1 93.5 289 ALA A CA 1
ATOM 2164 C C . ALA A 1 289 ? 14.383 -95.062 -34.938 1 93.5 289 ALA A C 1
ATOM 2166 O O . ALA A 1 289 ? 15.258 -94.438 -34.312 1 93.5 289 ALA A O 1
ATOM 2167 N N . GLN A 1 290 ? 14.453 -95.125 -36.281 1 94.06 290 GLN A N 1
ATOM 2168 C CA . GLN A 1 290 ? 15.602 -94.75 -37.094 1 94.06 290 GLN A CA 1
ATOM 2169 C C . GLN A 1 290 ? 15.875 -93.25 -36.969 1 94.06 290 GLN A C 1
ATOM 2171 O O . GLN A 1 290 ? 17.031 -92.812 -36.969 1 94.06 290 GLN A O 1
ATOM 2176 N N . LYS A 1 291 ? 14.859 -92.438 -36.875 1 95.25 291 LYS A N 1
ATOM 2177 C CA . LYS A 1 291 ? 15.031 -91 -36.906 1 95.25 291 LYS A CA 1
ATOM 2178 C C . LYS A 1 291 ? 14.93 -90.375 -35.5 1 95.25 291 LYS A C 1
ATOM 2180 O O . LYS A 1 291 ? 14.781 -89.188 -35.344 1 95.25 291 LYS A O 1
ATOM 2185 N N . TYR A 1 292 ? 15.039 -91.188 -34.531 1 94.88 292 TYR A N 1
ATOM 2186 C CA . TYR A 1 292 ? 15 -90.75 -33.125 1 94.88 292 TYR A CA 1
ATOM 2187 C C . TYR A 1 292 ? 16.125 -89.75 -32.844 1 94.88 292 TYR A C 1
ATOM 2189 O O . TYR A 1 292 ? 15.906 -88.688 -32.188 1 94.88 292 TYR A O 1
ATOM 2197 N N . PRO A 1 293 ? 17.328 -89.938 -33.406 1 94.44 293 PRO A N 1
ATOM 2198 C CA . PRO A 1 293 ? 18.391 -88.938 -33.156 1 94.44 293 PRO A CA 1
ATOM 2199 C C . PRO A 1 293 ? 18.078 -87.562 -33.688 1 94.44 293 PRO A C 1
ATOM 2201 O O . PRO A 1 293 ? 18.438 -86.562 -33.062 1 94.44 293 PRO A O 1
ATOM 2204 N N . ASP A 1 294 ? 17.391 -87.5 -34.75 1 95 294 ASP A N 1
ATOM 2205 C CA . ASP A 1 294 ? 17 -86.25 -35.344 1 95 294 ASP A CA 1
ATOM 2206 C C . ASP A 1 294 ? 15.969 -85.562 -34.469 1 95 294 ASP A C 1
ATOM 2208 O O . ASP A 1 294 ? 16.016 -84.312 -34.281 1 95 294 ASP A O 1
ATOM 2212 N N . LEU A 1 295 ? 15.047 -86.312 -33.969 1 95.31 295 LEU A N 1
ATOM 2213 C CA . LEU A 1 295 ? 14.016 -85.75 -33.094 1 95.31 295 LEU A CA 1
ATOM 2214 C C . LEU A 1 295 ? 14.625 -85.188 -31.812 1 95.31 295 LEU A C 1
ATOM 2216 O O . LEU A 1 295 ? 14.266 -84.125 -31.359 1 95.31 295 LEU A O 1
ATOM 2220 N N . ILE A 1 296 ? 15.57 -85.938 -31.219 1 94.88 296 ILE A N 1
ATOM 2221 C CA . ILE A 1 296 ? 16.234 -85.5 -30 1 94.88 296 ILE A CA 1
ATOM 2222 C C . ILE A 1 296 ? 17 -84.25 -30.234 1 94.88 296 ILE A C 1
ATOM 2224 O O . ILE A 1 296 ? 17 -83.312 -29.391 1 94.88 296 ILE A O 1
ATOM 2228 N N . VAL A 1 297 ? 17.672 -84.125 -31.359 1 95.69 297 VAL A N 1
ATOM 2229 C CA . VAL A 1 297 ? 18.422 -82.938 -31.703 1 95.69 297 VAL A CA 1
ATOM 2230 C C . VAL A 1 297 ? 17.469 -81.75 -31.828 1 95.69 297 VAL A C 1
ATOM 2232 O O . VAL A 1 297 ? 17.766 -80.688 -31.344 1 95.69 297 VAL A O 1
ATOM 2235 N N . ALA A 1 298 ? 16.328 -81.938 -32.438 1 95.12 298 ALA A N 1
ATOM 2236 C CA . ALA A 1 298 ? 15.344 -80.875 -32.625 1 95.12 298 ALA A CA 1
ATOM 2237 C C . ALA A 1 298 ? 14.844 -80.312 -31.281 1 95.12 298 ALA A C 1
ATOM 2239 O O . ALA A 1 298 ? 14.781 -79.125 -31.047 1 95.12 298 ALA A O 1
ATOM 2240 N N . VAL A 1 299 ? 14.555 -81.188 -30.391 1 95 299 VAL A N 1
ATOM 2241 C CA . VAL A 1 299 ? 13.992 -80.812 -29.109 1 95 299 VAL A CA 1
ATOM 2242 C C . VAL A 1 299 ? 15.078 -80.188 -28.219 1 95 299 VAL A C 1
ATOM 2244 O O . VAL A 1 299 ? 14.805 -79.312 -27.438 1 95 299 VAL A O 1
ATOM 2247 N N . ILE A 1 300 ? 16.328 -80.688 -28.359 1 94.94 300 ILE A N 1
ATOM 2248 C CA . ILE A 1 300 ? 17.453 -80.062 -27.656 1 94.94 300 ILE A CA 1
ATOM 2249 C C . ILE A 1 300 ? 17.609 -78.625 -28.109 1 94.94 300 ILE A C 1
ATOM 2251 O O . ILE A 1 300 ? 17.812 -77.688 -27.297 1 94.94 300 ILE A O 1
ATOM 2255 N N . ASN A 1 301 ? 17.484 -78.438 -29.406 1 94.5 301 ASN A N 1
ATOM 2256 C CA . ASN A 1 301 ? 17.594 -77.062 -29.953 1 94.5 301 ASN A CA 1
ATOM 2257 C C . ASN A 1 301 ? 16.484 -76.188 -29.422 1 94.5 301 ASN A C 1
ATOM 2259 O O . ASN A 1 301 ? 16.719 -75 -29.109 1 94.5 301 ASN A O 1
ATOM 2263 N N . LEU A 1 302 ? 15.281 -76.625 -29.359 1 95.31 302 LEU A N 1
ATOM 2264 C CA . LEU A 1 302 ? 14.172 -75.875 -28.781 1 95.31 302 LEU A CA 1
ATOM 2265 C C . LEU A 1 302 ? 14.477 -75.5 -27.344 1 95.31 302 LEU A C 1
ATOM 2267 O O . LEU A 1 302 ? 14.305 -74.312 -26.969 1 95.31 302 LEU A O 1
ATOM 2271 N N . ARG A 1 303 ? 14.922 -76.438 -26.578 1 94.69 303 ARG A N 1
ATOM 2272 C CA . ARG A 1 303 ? 15.211 -76.188 -25.172 1 94.69 303 ARG A CA 1
ATOM 2273 C C . ARG A 1 303 ? 16.297 -75.125 -25.016 1 94.69 303 ARG A C 1
ATOM 2275 O O . ARG A 1 303 ? 16.188 -74.25 -24.156 1 94.69 303 ARG A O 1
ATOM 2282 N N . ILE A 1 304 ? 17.312 -75.125 -25.828 1 95.44 304 ILE A N 1
ATOM 2283 C CA . ILE A 1 304 ? 18.453 -74.25 -25.734 1 95.44 304 ILE A CA 1
ATOM 2284 C C . ILE A 1 304 ? 18.016 -72.812 -26.047 1 95.44 304 ILE A C 1
ATOM 2286 O O . ILE A 1 304 ? 18.547 -71.875 -25.484 1 95.44 304 ILE A O 1
ATOM 2290 N N . LEU A 1 305 ? 16.953 -72.625 -26.891 1 95.75 305 LEU A N 1
ATOM 2291 C CA . LEU A 1 305 ? 16.484 -71.312 -27.312 1 95.75 305 LEU A CA 1
ATOM 2292 C C . LEU A 1 305 ? 15.984 -70.5 -26.125 1 95.75 305 LEU A C 1
ATOM 2294 O O . LEU A 1 305 ? 16.016 -69.25 -26.156 1 95.75 305 LEU A O 1
ATOM 2298 N N . PHE A 1 306 ? 15.539 -71.125 -25.062 1 95.88 306 PHE A N 1
ATOM 2299 C CA . PHE A 1 306 ? 14.867 -70.438 -23.969 1 95.88 306 PHE A CA 1
ATOM 2300 C C . PHE A 1 306 ? 15.773 -70.375 -22.75 1 95.88 306 PHE A C 1
ATOM 2302 O O . PHE A 1 306 ? 15.375 -69.812 -21.719 1 95.88 306 PHE A O 1
ATOM 2309 N N . THR A 1 307 ? 17.016 -70.875 -22.859 1 95.44 307 THR A N 1
ATOM 2310 C CA . THR A 1 307 ? 17.938 -70.75 -21.734 1 95.44 307 THR A CA 1
ATOM 2311 C C . THR A 1 307 ? 18.422 -69.375 -21.516 1 95.44 307 THR A C 1
ATOM 2313 O O . THR A 1 307 ? 18.531 -68.562 -22.469 1 95.44 307 THR A O 1
ATOM 2316 N N . ASN A 1 308 ? 18.797 -69.125 -20.312 1 93.06 308 ASN A N 1
ATOM 2317 C CA . ASN A 1 308 ? 19.312 -67.812 -19.969 1 93.06 308 ASN A CA 1
ATOM 2318 C C . ASN A 1 308 ? 20.578 -67.438 -20.766 1 93.06 308 ASN A C 1
ATOM 2320 O O . ASN A 1 308 ? 20.781 -66.312 -21.156 1 93.06 308 ASN A O 1
ATOM 2324 N N . ALA A 1 309 ? 21.391 -68.375 -20.969 1 93.62 309 ALA A N 1
ATOM 2325 C CA . ALA A 1 309 ? 22.641 -68.188 -21.672 1 93.62 309 ALA A CA 1
ATOM 2326 C C . ALA A 1 309 ? 22.391 -67.75 -23.125 1 93.62 309 ALA A C 1
ATOM 2328 O O . ALA A 1 309 ? 23.094 -66.875 -23.625 1 93.62 309 ALA A O 1
ATOM 2329 N N . THR A 1 310 ? 21.422 -68.312 -23.766 1 95.38 310 THR A N 1
ATOM 2330 C CA . THR A 1 310 ? 21.109 -68 -25.156 1 95.38 310 THR A CA 1
ATOM 2331 C C . THR A 1 310 ? 20.453 -66.625 -25.266 1 95.38 310 THR A C 1
ATOM 2333 O O . THR A 1 310 ? 20.703 -65.875 -26.219 1 95.38 310 THR A O 1
ATOM 2336 N N . LEU A 1 311 ? 19.656 -66.25 -24.281 1 96.75 311 LEU A N 1
ATOM 2337 C CA . LEU A 1 311 ? 18.844 -65 -24.359 1 96.75 311 LEU A CA 1
ATOM 2338 C C . LEU A 1 311 ? 19.578 -63.844 -23.734 1 96.75 311 LEU A C 1
ATOM 2340 O O . LEU A 1 311 ? 19.125 -62.688 -23.844 1 96.75 311 LEU A O 1
ATOM 2344 N N . MET A 1 312 ? 20.719 -64 -23.125 1 96.19 312 MET A N 1
ATOM 2345 C CA . MET A 1 312 ? 21.406 -63.062 -22.281 1 96.19 312 MET A CA 1
ATOM 2346 C C . MET A 1 312 ? 21.719 -61.781 -23.062 1 96.19 312 MET A C 1
ATOM 2348 O O . MET A 1 312 ? 21.5 -60.688 -22.562 1 96.19 312 MET A O 1
ATOM 2352 N N . GLN A 1 313 ? 22.234 -61.844 -24.234 1 95.25 313 GLN A N 1
ATOM 2353 C CA . GLN A 1 313 ? 22.641 -60.688 -25.016 1 95.25 313 GLN A CA 1
ATOM 2354 C C . GLN A 1 313 ? 21.422 -59.812 -25.359 1 95.25 313 GLN A C 1
ATOM 2356 O O . GLN A 1 313 ? 21.484 -58.594 -25.203 1 95.25 313 GLN A O 1
ATOM 2361 N N . GLN A 1 314 ? 20.328 -60.406 -25.844 1 95.56 314 GLN A N 1
ATOM 2362 C CA . GLN A 1 314 ? 19.125 -59.656 -26.203 1 95.56 314 GLN A CA 1
ATOM 2363 C C . GLN A 1 314 ? 18.453 -59.062 -24.969 1 95.56 314 GLN A C 1
ATOM 2365 O O . GLN A 1 314 ? 17.938 -57.938 -25.016 1 95.56 314 GLN A O 1
ATOM 2370 N N . THR A 1 315 ? 18.547 -59.781 -23.859 1 96.81 315 THR A N 1
ATOM 2371 C CA . THR A 1 315 ? 17.984 -59.281 -22.609 1 96.81 315 THR A CA 1
ATOM 2372 C C . THR A 1 315 ? 18.734 -58.062 -22.125 1 96.81 315 THR A C 1
ATOM 2374 O O . THR A 1 315 ? 18.109 -57.062 -21.719 1 96.81 315 THR A O 1
ATOM 2377 N N . ASN A 1 316 ? 20.031 -58.156 -22.203 1 97.12 316 ASN A N 1
ATOM 2378 C CA . ASN A 1 316 ? 20.844 -57.031 -21.75 1 97.12 316 ASN A CA 1
ATOM 2379 C C . ASN A 1 316 ? 20.594 -55.781 -22.594 1 97.12 316 ASN A C 1
ATOM 2381 O O . ASN A 1 316 ? 20.531 -54.656 -22.078 1 97.12 316 ASN A O 1
ATOM 2385 N N . ALA A 1 317 ? 20.469 -55.938 -23.891 1 96.75 317 ALA A N 1
ATOM 2386 C CA . ALA A 1 317 ? 20.203 -54.812 -24.797 1 96.75 317 ALA A CA 1
ATOM 2387 C C . ALA A 1 317 ? 18.844 -54.188 -24.5 1 96.75 317 ALA A C 1
ATOM 2389 O O . ALA A 1 317 ? 18.719 -52.969 -24.5 1 96.75 317 ALA A O 1
ATOM 2390 N N . MET A 1 318 ? 17.875 -54.938 -24.219 1 97.38 318 MET A N 1
ATOM 2391 C CA . MET A 1 318 ? 16.531 -54.469 -23.891 1 97.38 318 MET A CA 1
ATOM 2392 C C . MET A 1 318 ? 16.531 -53.719 -22.562 1 97.38 318 MET A C 1
ATOM 2394 O O . MET A 1 318 ? 15.977 -52.625 -22.469 1 97.38 318 MET A O 1
ATOM 2398 N N . VAL A 1 319 ? 17.203 -54.281 -21.562 1 97.62 319 VAL A N 1
ATOM 2399 C CA . VAL A 1 319 ? 17.266 -53.688 -20.25 1 97.62 319 VAL A CA 1
ATOM 2400 C C . VAL A 1 319 ? 17.953 -52.312 -20.344 1 97.62 319 VAL A C 1
ATOM 2402 O O . VAL A 1 319 ? 17.5 -51.344 -19.75 1 97.62 319 VAL A O 1
ATOM 2405 N N . ALA A 1 320 ? 18.984 -52.219 -21.109 1 97.69 320 ALA A N 1
ATOM 2406 C CA . ALA A 1 320 ? 19.703 -50.969 -21.297 1 97.69 320 ALA A CA 1
ATOM 2407 C C . ALA A 1 320 ? 18.812 -49.906 -21.969 1 97.69 320 ALA A C 1
ATOM 2409 O O . ALA A 1 320 ? 18.828 -48.75 -21.594 1 97.69 320 ALA A O 1
ATOM 2410 N N . ALA A 1 321 ? 18.016 -50.281 -22.969 1 98.19 321 ALA A N 1
ATOM 2411 C CA . ALA A 1 321 ? 17.125 -49.375 -23.688 1 98.19 321 ALA A CA 1
ATOM 2412 C C . ALA A 1 321 ? 16.047 -48.812 -22.75 1 98.19 321 ALA A C 1
ATOM 2414 O O . ALA A 1 321 ? 15.758 -47.625 -22.781 1 98.19 321 ALA A O 1
ATOM 2415 N N . PHE A 1 322 ? 15.484 -49.656 -21.875 1 98.38 322 PHE A N 1
ATOM 2416 C CA . PHE A 1 322 ? 14.43 -49.25 -20.953 1 98.38 322 PHE A CA 1
ATOM 2417 C C . PHE A 1 322 ? 14.992 -48.312 -19.875 1 98.38 322 PHE A C 1
ATOM 2419 O O . PHE A 1 322 ? 14.352 -47.344 -19.484 1 98.38 322 PHE A O 1
ATOM 2426 N N . THR A 1 323 ? 16.172 -48.656 -19.406 1 97.19 323 THR A N 1
ATOM 2427 C CA . THR A 1 323 ? 16.812 -47.844 -18.375 1 97.19 323 THR A CA 1
ATOM 2428 C C . THR A 1 323 ? 17.172 -46.438 -18.922 1 97.19 323 THR A C 1
ATOM 2430 O O . THR A 1 323 ? 17.094 -45.469 -18.188 1 97.19 323 THR A O 1
ATOM 2433 N N . ASN A 1 324 ? 17.484 -46.312 -20.156 1 97.81 324 ASN A N 1
ATOM 2434 C CA . ASN A 1 324 ? 17.906 -45.062 -20.781 1 97.81 324 ASN A CA 1
ATOM 2435 C C . ASN A 1 324 ? 16.766 -44.062 -20.844 1 97.81 324 ASN A C 1
ATOM 2437 O O . ASN A 1 324 ? 17.016 -42.844 -20.891 1 97.81 324 ASN A O 1
ATOM 2441 N N . ILE A 1 325 ? 15.539 -44.469 -20.828 1 98.12 325 ILE A N 1
ATOM 2442 C CA . ILE A 1 325 ? 14.414 -43.531 -20.922 1 98.12 325 ILE A CA 1
ATOM 2443 C C . ILE A 1 325 ? 14.438 -42.562 -19.734 1 98.12 325 ILE A C 1
ATOM 2445 O O . ILE A 1 325 ? 14.445 -41.344 -19.922 1 98.12 325 ILE A O 1
ATOM 2449 N N . SER A 1 326 ? 14.508 -43.156 -18.516 1 97.62 326 SER A N 1
ATOM 2450 C CA . SER A 1 326 ? 14.477 -42.312 -17.328 1 97.62 326 SER A CA 1
ATOM 2451 C C . SER A 1 326 ? 15.75 -41.5 -17.203 1 97.62 326 SER A C 1
ATOM 2453 O O . SER A 1 326 ? 15.695 -40.344 -16.781 1 97.62 326 SER A O 1
ATOM 2455 N N . THR A 1 327 ? 16.875 -42.031 -17.578 1 97.56 327 THR A N 1
ATOM 2456 C CA . THR A 1 327 ? 18.141 -41.312 -17.469 1 97.56 327 THR A CA 1
ATOM 2457 C C . THR A 1 327 ? 18.203 -40.156 -18.453 1 97.56 327 THR A C 1
ATOM 2459 O O . THR A 1 327 ? 18.656 -39.062 -18.094 1 97.56 327 THR A O 1
ATOM 2462 N N . SER A 1 328 ? 17.75 -40.375 -19.672 1 98.06 328 SER A N 1
ATOM 2463 C CA . SER A 1 328 ? 17.719 -39.344 -20.688 1 98.06 328 SER A CA 1
ATOM 2464 C C . SER A 1 328 ? 16.719 -38.25 -20.312 1 98.06 328 SER A C 1
ATOM 2466 O O . SER A 1 328 ? 16.969 -37.062 -20.562 1 98.06 328 SER A O 1
ATOM 2468 N N . LEU A 1 329 ? 15.633 -38.656 -19.781 1 98.31 329 LEU A N 1
ATOM 2469 C CA . LEU A 1 329 ? 14.617 -37.719 -19.328 1 98.31 329 LEU A CA 1
ATOM 2470 C C . LEU A 1 329 ? 15.188 -36.75 -18.281 1 98.31 329 LEU A C 1
ATOM 2472 O O . LEU A 1 329 ? 15.062 -35.531 -18.406 1 98.31 329 LEU A O 1
ATOM 2476 N N . THR A 1 330 ? 15.836 -37.312 -17.266 1 98.12 330 THR A N 1
ATOM 2477 C CA . THR A 1 330 ? 16.406 -36.5 -16.188 1 98.12 330 THR A CA 1
ATOM 2478 C C . THR A 1 330 ? 17.5 -35.594 -16.703 1 98.12 330 THR A C 1
ATOM 2480 O O . THR A 1 330 ? 17.562 -34.406 -16.312 1 98.12 330 THR A O 1
ATOM 2483 N N . SER A 1 331 ? 18.297 -36.094 -17.578 1 97.88 331 SER A N 1
ATOM 2484 C CA . SER A 1 331 ? 19.391 -35.312 -18.125 1 97.88 331 SER A CA 1
ATOM 2485 C C . SER A 1 331 ? 18.875 -34.156 -18.984 1 97.88 331 SER A C 1
ATOM 2487 O O . SER A 1 331 ? 19.391 -33.031 -18.922 1 97.88 331 SER A O 1
ATOM 2489 N N . ARG A 1 332 ? 17.875 -34.406 -19.75 1 97.62 332 ARG A N 1
ATOM 2490 C CA . ARG A 1 332 ? 17.312 -33.375 -20.625 1 97.62 332 ARG A CA 1
ATOM 2491 C C . ARG A 1 332 ? 16.703 -32.25 -19.797 1 97.62 332 ARG A C 1
ATOM 2493 O O . ARG A 1 332 ? 16.922 -31.078 -20.094 1 97.62 332 ARG A O 1
ATOM 2500 N N . ILE A 1 333 ? 15.953 -32.625 -18.828 1 97.94 333 ILE A N 1
ATOM 2501 C CA . ILE A 1 333 ? 15.305 -31.609 -17.984 1 97.94 333 ILE A CA 1
ATOM 2502 C C . ILE A 1 333 ? 16.359 -30.781 -17.25 1 97.94 333 ILE A C 1
ATOM 2504 O O . ILE A 1 333 ? 16.234 -29.562 -17.125 1 97.94 333 ILE A O 1
ATOM 2508 N N . ALA A 1 334 ? 17.422 -31.453 -16.797 1 97.12 334 ALA A N 1
ATOM 2509 C CA . ALA A 1 334 ? 18.516 -30.75 -16.125 1 97.12 334 ALA A CA 1
ATOM 2510 C C . ALA A 1 334 ? 19.156 -29.734 -17.062 1 97.12 334 ALA A C 1
ATOM 2512 O O . ALA A 1 334 ? 19.516 -28.641 -16.625 1 97.12 334 ALA A O 1
ATOM 2513 N N . THR A 1 335 ? 19.312 -30.078 -18.281 1 97.12 335 THR A N 1
ATOM 2514 C CA . THR A 1 335 ? 19.906 -29.172 -19.266 1 97.12 335 THR A CA 1
ATOM 2515 C C . THR A 1 335 ? 19 -27.969 -19.516 1 97.12 335 THR A C 1
ATOM 2517 O O . THR A 1 335 ? 19.469 -26.844 -19.578 1 97.12 335 THR A O 1
ATOM 2520 N N . LEU A 1 336 ? 17.734 -28.266 -19.641 1 96.69 336 LEU A N 1
ATOM 2521 C CA . LEU A 1 336 ? 16.781 -27.188 -19.859 1 96.69 336 LEU A CA 1
ATOM 2522 C C . LEU A 1 336 ? 16.719 -26.266 -18.641 1 96.69 336 LEU A C 1
ATOM 2524 O O . LEU A 1 336 ? 16.656 -25.047 -18.781 1 96.69 336 LEU A O 1
ATOM 2528 N N . GLN A 1 337 ? 16.734 -26.859 -17.453 1 96 337 GLN A N 1
ATOM 2529 C CA . GLN A 1 337 ? 16.734 -26.094 -16.219 1 96 337 GLN A CA 1
ATOM 2530 C C . GLN A 1 337 ? 17.953 -25.172 -16.141 1 96 337 GLN A C 1
ATOM 2532 O O . GLN A 1 337 ? 17.828 -24.016 -15.75 1 96 337 GLN A O 1
ATOM 2537 N N . ALA A 1 338 ? 19.109 -25.656 -16.469 1 95.19 338 ALA A N 1
ATOM 2538 C CA . ALA A 1 338 ? 20.359 -24.891 -16.406 1 95.19 338 ALA A CA 1
ATOM 25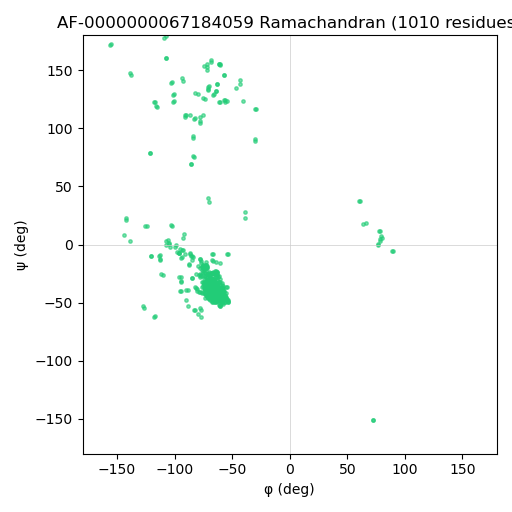39 C C . ALA A 1 338 ? 20.344 -23.734 -17.391 1 95.19 338 ALA A C 1
ATOM 2541 O O . ALA A 1 338 ? 21.016 -22.719 -17.188 1 95.19 338 ALA A O 1
ATOM 2542 N N . GLY A 1 339 ? 19.562 -23.875 -18.438 1 94.69 339 GLY A N 1
ATOM 2543 C CA . GLY A 1 339 ? 19.516 -22.844 -19.469 1 94.69 339 GLY A CA 1
ATOM 2544 C C . GLY A 1 339 ? 18.516 -21.734 -19.156 1 94.69 339 GLY A C 1
ATOM 2545 O O . GLY A 1 339 ? 18.5 -20.703 -19.828 1 94.69 339 GLY A O 1
ATOM 2546 N N . PHE A 1 340 ? 17.766 -21.938 -18.156 1 95.75 340 PHE A N 1
ATOM 2547 C CA . PHE A 1 340 ? 16.75 -20.969 -17.797 1 95.75 340 PHE A CA 1
ATOM 2548 C C . PHE A 1 340 ? 17.203 -20.094 -16.641 1 95.75 340 PHE A C 1
ATOM 2550 O O . PHE A 1 340 ? 17.609 -20.609 -15.594 1 95.75 340 PHE A O 1
ATOM 2557 N N . ASN A 1 341 ? 17.188 -18.781 -16.875 1 95.75 341 ASN A N 1
ATOM 2558 C CA . ASN A 1 341 ? 17.531 -17.828 -15.828 1 95.75 341 ASN A CA 1
ATOM 2559 C C . ASN A 1 341 ? 16.344 -16.938 -15.461 1 95.75 341 ASN A C 1
ATOM 2561 O O . ASN A 1 341 ? 15.898 -16.125 -16.266 1 95.75 341 ASN A O 1
ATOM 2565 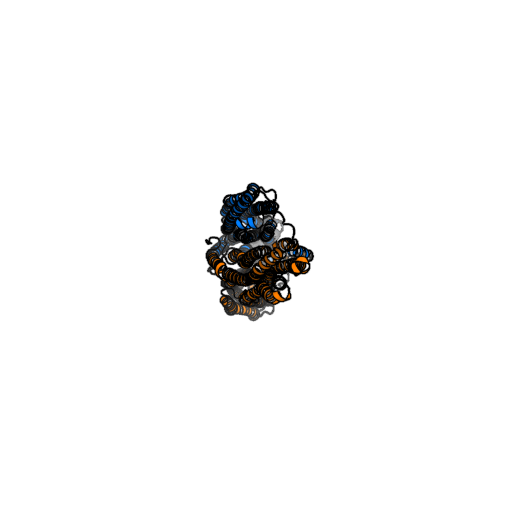N N . VAL A 1 342 ? 15.953 -17.047 -14.172 1 96.62 342 VAL A N 1
ATOM 2566 C CA . VAL A 1 342 ? 14.781 -16.328 -13.68 1 96.62 342 VAL A CA 1
ATOM 2567 C C . VAL A 1 342 ? 15 -14.82 -13.828 1 96.62 342 VAL A C 1
ATOM 2569 O O . VAL A 1 342 ? 14.109 -14.102 -14.297 1 96.62 342 VAL A O 1
ATOM 2572 N N . LEU A 1 343 ? 16.203 -14.305 -13.508 1 95.62 343 LEU A N 1
ATOM 2573 C CA . LEU A 1 343 ? 16.469 -12.867 -13.422 1 95.62 343 LEU A CA 1
ATOM 2574 C C . LEU A 1 343 ? 16.562 -12.25 -14.812 1 95.62 343 LEU A C 1
ATOM 2576 O O . LEU A 1 343 ? 16.375 -11.047 -14.977 1 95.62 343 LEU A O 1
ATOM 2580 N N . ASP A 1 344 ? 16.812 -13.094 -15.812 1 95.06 344 ASP A N 1
ATOM 2581 C CA . ASP A 1 344 ? 16.953 -12.594 -17.172 1 95.06 344 ASP A CA 1
ATOM 2582 C C . ASP A 1 344 ? 15.719 -12.898 -18.016 1 95.06 344 ASP A C 1
ATOM 2584 O O . ASP A 1 344 ? 15.648 -12.539 -19.188 1 95.06 344 ASP A O 1
ATOM 2588 N N . PHE A 1 345 ? 14.766 -13.531 -17.406 1 96.5 345 PHE A N 1
ATOM 2589 C CA . PHE A 1 345 ? 13.57 -13.906 -18.141 1 96.5 345 PHE A CA 1
ATOM 2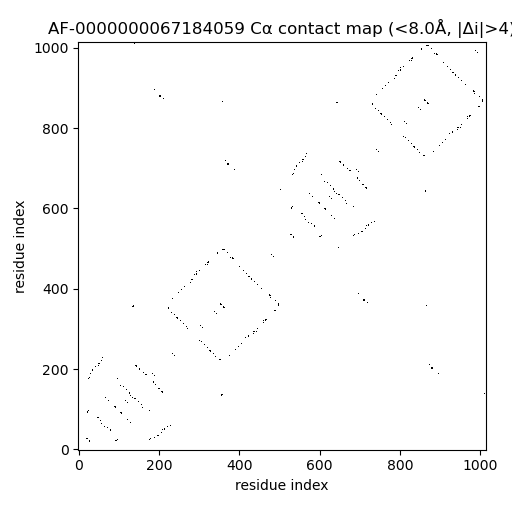590 C C . PHE A 1 345 ? 12.695 -12.695 -18.422 1 96.5 345 PHE A C 1
ATOM 2592 O O . PHE A 1 345 ? 12.297 -11.984 -17.5 1 96.5 345 PHE A O 1
ATOM 2599 N N . PRO A 1 346 ? 12.312 -12.391 -19.625 1 95.5 346 PRO A N 1
ATOM 2600 C CA . PRO A 1 346 ? 11.664 -11.133 -20.016 1 95.5 346 PRO A CA 1
ATOM 2601 C C . PRO A 1 346 ? 10.375 -10.875 -19.25 1 95.5 346 PRO A C 1
ATOM 2603 O O . PRO A 1 346 ? 10.133 -9.75 -18.797 1 95.5 346 PRO A O 1
ATOM 2606 N N . LEU A 1 347 ? 9.547 -11.844 -19.062 1 97.06 347 LEU A N 1
ATOM 2607 C CA . LEU A 1 347 ? 8.273 -11.672 -18.375 1 97.06 347 LEU A CA 1
ATOM 2608 C C . LEU A 1 347 ? 8.5 -11.25 -16.922 1 97.06 347 LEU A C 1
ATOM 2610 O O . LEU A 1 347 ? 7.84 -10.328 -16.438 1 97.06 347 LEU A O 1
ATOM 2614 N N . PHE A 1 348 ? 9.422 -11.898 -16.234 1 97.38 348 PHE A N 1
ATOM 2615 C CA . PHE A 1 348 ? 9.656 -11.602 -14.828 1 97.38 348 PHE A CA 1
ATOM 2616 C C . PHE A 1 348 ? 10.297 -10.227 -14.664 1 97.38 348 PHE A C 1
ATOM 2618 O O . PHE A 1 348 ? 9.969 -9.492 -13.734 1 97.38 348 PHE A O 1
ATOM 2625 N N . LYS A 1 349 ? 11.141 -9.875 -15.547 1 94.62 349 LYS A N 1
ATOM 2626 C CA . LYS A 1 349 ? 11.703 -8.523 -15.555 1 94.62 349 LYS A CA 1
ATOM 2627 C C . LYS A 1 349 ? 10.602 -7.48 -15.734 1 94.62 349 LYS A C 1
ATOM 2629 O O . LYS A 1 349 ? 10.57 -6.48 -15.016 1 94.62 349 LYS A O 1
ATOM 2634 N N . GLN A 1 350 ? 9.734 -7.75 -16.688 1 93.88 350 GLN A N 1
ATOM 2635 C CA . GLN A 1 350 ? 8.641 -6.82 -16.953 1 93.88 350 GLN A CA 1
ATOM 2636 C C . GLN A 1 350 ? 7.738 -6.664 -15.734 1 93.88 350 GLN A C 1
ATOM 2638 O O . GLN A 1 350 ? 7.254 -5.566 -15.453 1 93.88 350 GLN A O 1
ATOM 2643 N N . LEU A 1 351 ? 7.496 -7.73 -15.078 1 95.88 351 LEU A N 1
ATOM 2644 C CA . LEU A 1 351 ? 6.672 -7.684 -13.867 1 95.88 351 LEU A CA 1
ATOM 2645 C C . LEU A 1 351 ? 7.32 -6.809 -12.805 1 95.88 351 LEU A C 1
ATOM 2647 O O . LEU A 1 351 ? 6.66 -5.945 -12.219 1 95.88 351 LEU A O 1
ATOM 2651 N N . VAL A 1 352 ? 8.617 -7.016 -12.609 1 94.69 352 VAL A N 1
ATOM 2652 C CA . VAL A 1 352 ? 9.344 -6.234 -11.609 1 94.69 352 VAL A CA 1
ATOM 2653 C C . VAL A 1 352 ? 9.375 -4.766 -12.023 1 94.69 352 VAL A C 1
ATOM 2655 O O . VAL A 1 352 ? 9.141 -3.877 -11.211 1 94.69 352 VAL A O 1
ATOM 2658 N N . GLU A 1 353 ? 9.578 -4.543 -13.266 1 91.69 353 GLU A N 1
ATOM 2659 C CA . GLU A 1 353 ? 9.617 -3.18 -13.781 1 91.69 353 GLU A CA 1
ATOM 2660 C C . GLU A 1 353 ? 8.258 -2.496 -13.648 1 91.69 353 GLU A C 1
ATOM 2662 O O . GLU A 1 353 ? 8.188 -1.297 -13.367 1 91.69 353 GLU A O 1
ATOM 2667 N N . THR A 1 354 ? 7.207 -3.246 -13.859 1 92.25 354 THR A N 1
ATOM 2668 C CA . THR A 1 354 ? 5.859 -2.707 -13.703 1 92.25 354 THR A CA 1
ATOM 2669 C C . THR A 1 354 ? 5.586 -2.334 -12.25 1 92.25 354 THR A C 1
ATOM 2671 O O . THR A 1 354 ? 5.027 -1.271 -11.977 1 92.25 354 THR A O 1
ATOM 2674 N N . LEU A 1 355 ? 6.043 -3.139 -11.305 1 93.25 355 LEU A N 1
ATOM 2675 C CA . LEU A 1 355 ? 5.84 -2.887 -9.883 1 93.25 355 LEU A CA 1
ATOM 2676 C C . LEU A 1 355 ? 6.645 -1.676 -9.43 1 93.25 355 LEU A C 1
ATOM 2678 O O . LEU A 1 355 ? 6.133 -0.829 -8.688 1 93.25 355 LEU A O 1
ATOM 2682 N N . MET A 1 356 ? 7.883 -1.629 -9.914 1 89.31 356 MET A N 1
ATOM 2683 C CA . MET A 1 356 ? 8.805 -0.589 -9.469 1 89.31 356 MET A CA 1
ATOM 2684 C C . MET A 1 356 ? 8.57 0.713 -10.227 1 89.31 356 MET A C 1
ATOM 2686 O O . MET A 1 356 ? 8.898 1.793 -9.727 1 89.31 356 MET A O 1
ATOM 2690 N N . GLY A 1 357 ? 8.25 0.626 -11.469 1 71.75 357 GLY A N 1
ATOM 2691 C CA . GLY A 1 357 ? 8.289 1.778 -12.359 1 71.75 357 GLY A CA 1
ATOM 2692 C C . GLY A 1 357 ? 6.977 2.539 -12.414 1 71.75 357 GLY A C 1
ATOM 2693 O O . GLY A 1 357 ? 6.969 3.754 -12.625 1 71.75 357 GLY A O 1
ATOM 2694 N N . ASN A 1 358 ? 5.809 1.778 -12.594 1 60.19 358 ASN A N 1
ATOM 2695 C CA . ASN A 1 358 ? 4.602 2.455 -13.07 1 60.19 358 ASN A CA 1
ATOM 2696 C C . ASN A 1 358 ? 3.748 2.951 -11.906 1 60.19 358 ASN A C 1
ATOM 2698 O O . ASN A 1 358 ? 3.338 2.164 -11.047 1 60.19 358 ASN A O 1
ATOM 2702 N N . ASP A 1 359 ? 3.795 4.246 -11.844 1 62.19 359 ASP A N 1
ATOM 2703 C CA . ASP A 1 359 ? 3.105 4.922 -10.75 1 62.19 359 ASP A CA 1
ATOM 2704 C C . ASP A 1 359 ? 1.592 4.797 -10.891 1 62.19 359 ASP A C 1
ATOM 2706 O O . ASP A 1 359 ? 0.881 4.629 -9.898 1 62.19 359 ASP A O 1
ATOM 2710 N N . GLU A 1 360 ? 1.09 4.707 -12.086 1 75.81 360 GLU A N 1
ATOM 2711 C CA . GLU A 1 360 ? -0.355 4.789 -12.281 1 75.81 360 GLU A CA 1
ATOM 2712 C C . GLU A 1 360 ? -1.039 3.479 -11.906 1 75.81 360 GLU A C 1
ATOM 2714 O O . GLU A 1 360 ? -1.765 3.416 -10.906 1 75.81 360 GLU A O 1
ATOM 2719 N N . TYR A 1 361 ? -0.676 2.4 -12.641 1 83.81 361 TYR A N 1
ATOM 2720 C CA . TYR A 1 361 ? -1.363 1.13 -12.445 1 83.81 361 TYR A CA 1
ATOM 2721 C C . TYR A 1 361 ? -0.373 0.022 -12.102 1 83.81 361 TYR A C 1
ATOM 2723 O O . TYR A 1 361 ? -0.702 -1.163 -12.188 1 83.81 361 TYR A O 1
ATOM 2731 N N . GLY A 1 362 ? 0.8 0.438 -11.727 1 87.25 362 GLY A N 1
ATOM 2732 C CA . GLY A 1 362 ? 1.89 -0.512 -11.57 1 87.25 362 GLY A CA 1
ATOM 2733 C C . GLY A 1 362 ? 1.588 -1.603 -10.562 1 87.25 362 GLY A C 1
ATOM 2734 O O . GLY A 1 362 ? 1.715 -2.791 -10.867 1 87.25 362 GLY A O 1
ATOM 2735 N N . ARG A 1 363 ? 1.099 -1.362 -9.438 1 90.25 363 ARG A N 1
ATOM 2736 C CA . ARG A 1 363 ? 0.856 -2.338 -8.383 1 90.25 363 ARG A CA 1
ATOM 2737 C C . ARG A 1 363 ? -0.32 -3.244 -8.727 1 90.25 363 ARG A C 1
ATOM 2739 O O . ARG A 1 363 ? -0.258 -4.457 -8.523 1 90.25 363 ARG A O 1
ATOM 2746 N N . TYR A 1 364 ? -1.388 -2.551 -9.242 1 92.38 364 TYR A N 1
ATOM 2747 C CA . TYR A 1 364 ? -2.553 -3.338 -9.625 1 92.38 364 TYR A CA 1
ATOM 2748 C C . TYR A 1 364 ? -2.195 -4.352 -10.703 1 92.38 364 TYR A C 1
ATOM 2750 O O . TYR A 1 364 ? -2.506 -5.539 -10.578 1 92.38 364 TYR A O 1
ATOM 2758 N N . CYS A 1 365 ? -1.529 -3.9 -11.703 1 93.88 365 CYS A N 1
ATOM 2759 C CA . CYS A 1 365 ? -1.221 -4.762 -12.844 1 93.88 365 CYS A CA 1
ATOM 2760 C C . CYS A 1 365 ? -0.216 -5.84 -12.453 1 93.88 365 CYS A C 1
ATOM 2762 O O . CYS A 1 365 ? -0.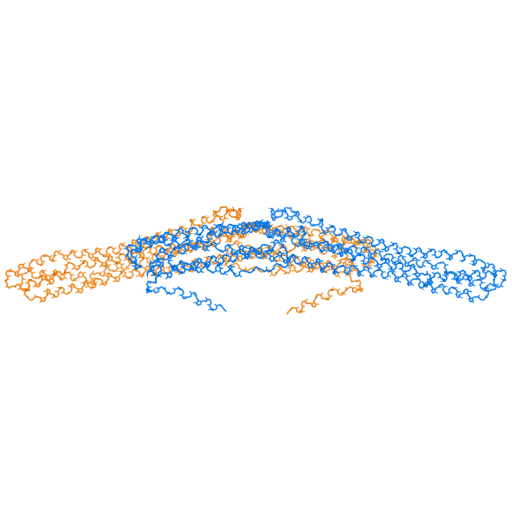297 -6.969 -12.938 1 93.88 365 CYS A O 1
ATOM 2764 N N . TYR A 1 366 ? 0.742 -5.445 -11.617 1 95.19 366 TYR A N 1
ATOM 2765 C CA . TYR A 1 366 ? 1.65 -6.453 -11.086 1 95.19 366 TYR A CA 1
ATOM 2766 C C . TYR A 1 366 ? 0.879 -7.559 -10.375 1 95.19 366 TYR A C 1
ATOM 2768 O O . TYR A 1 366 ? 1.101 -8.742 -10.633 1 95.19 366 TYR A O 1
ATOM 2776 N N . GLN A 1 367 ? -0.042 -7.191 -9.484 1 94.81 367 GLN A N 1
ATOM 2777 C CA . GLN A 1 367 ? -0.796 -8.172 -8.703 1 94.81 367 GLN A CA 1
ATOM 2778 C C . GLN A 1 367 ? -1.732 -8.977 -9.594 1 94.81 367 GLN A C 1
ATOM 2780 O O . GLN A 1 367 ? -1.991 -10.156 -9.328 1 94.81 367 GLN A O 1
ATOM 2785 N N . LYS A 1 368 ? -2.166 -8.391 -10.625 1 95.75 368 LYS A N 1
ATOM 2786 C CA . LYS A 1 368 ? -3.074 -9.031 -11.578 1 95.75 368 LYS A CA 1
ATOM 2787 C C . LYS A 1 368 ? -2.381 -10.164 -12.32 1 95.75 368 LYS A C 1
ATOM 2789 O O . LYS A 1 368 ? -3.002 -11.188 -12.625 1 95.75 368 LYS A O 1
ATOM 2794 N N . TYR A 1 369 ? -1.1 -10.023 -12.5 1 96.69 369 TYR A N 1
ATOM 2795 C CA . TYR A 1 369 ? -0.465 -10.969 -13.414 1 96.69 369 TYR A CA 1
ATOM 2796 C C . TYR A 1 369 ? 0.621 -11.766 -12.703 1 96.69 369 TYR A C 1
ATOM 2798 O O . TYR A 1 369 ? 1.146 -12.742 -13.258 1 96.69 369 TYR A O 1
ATOM 2806 N N . LYS A 1 370 ? 1.024 -11.43 -11.492 1 96.75 370 LYS A N 1
ATOM 2807 C CA . LYS A 1 370 ? 2.146 -12.086 -10.82 1 96.75 370 LYS A CA 1
ATOM 2808 C C . LYS A 1 370 ? 1.878 -13.57 -10.625 1 96.75 370 LYS A C 1
ATOM 2810 O O . LYS A 1 370 ? 2.77 -14.398 -10.828 1 96.75 370 LYS A O 1
ATOM 2815 N N . GLU A 1 371 ? 0.637 -13.938 -10.273 1 96.25 371 GLU A N 1
ATOM 2816 C CA . GLU A 1 371 ? 0.327 -15.344 -10.031 1 96.25 371 GLU A CA 1
ATOM 2817 C C . GLU A 1 371 ? 0.263 -16.125 -11.344 1 96.25 371 GLU A C 1
ATOM 2819 O O . GLU A 1 371 ? 0.6 -17.312 -11.375 1 96.25 371 GLU A O 1
ATOM 2824 N N . LEU A 1 372 ? -0.163 -15.453 -12.406 1 95.94 372 LEU A N 1
ATOM 2825 C CA . LEU A 1 372 ? -0.128 -16.094 -13.719 1 95.94 372 LEU A CA 1
ATOM 2826 C C . LEU A 1 372 ? 1.308 -16.375 -14.148 1 95.94 372 LEU A C 1
ATOM 2828 O O . LEU A 1 372 ? 1.594 -17.422 -14.719 1 95.94 372 LEU A O 1
ATOM 2832 N N . GLY A 1 373 ? 2.15 -15.375 -13.875 1 95.94 373 GLY A N 1
ATOM 2833 C CA . GLY A 1 373 ? 3.561 -15.586 -14.156 1 95.94 373 GLY A CA 1
ATOM 2834 C C . GLY A 1 373 ? 4.148 -16.766 -13.398 1 95.94 373 GLY A C 1
ATOM 2835 O O . GLY A 1 373 ? 4.801 -17.625 -13.984 1 95.94 373 GLY A O 1
ATOM 2836 N N . LYS A 1 374 ? 3.857 -16.859 -12.141 1 95.62 374 LYS A N 1
ATOM 2837 C CA . LYS A 1 374 ? 4.316 -17.969 -11.312 1 95.62 374 LYS A CA 1
ATOM 2838 C C . LYS A 1 374 ? 3.688 -19.297 -11.758 1 95.62 374 LYS A C 1
ATOM 2840 O O . LYS A 1 374 ? 4.328 -20.344 -11.695 1 95.62 374 LYS A O 1
ATOM 2845 N N . GLY A 1 375 ? 2.477 -19.188 -12.242 1 94.56 375 GLY A N 1
ATOM 2846 C CA . GLY A 1 375 ? 1.705 -20.344 -12.656 1 94.56 375 GLY A CA 1
ATOM 2847 C C . GLY A 1 375 ? 2.283 -21.047 -13.875 1 94.56 375 GLY A C 1
ATOM 2848 O O . GLY A 1 375 ? 1.962 -22.203 -14.148 1 94.56 375 GLY A O 1
ATOM 2849 N N . ILE A 1 376 ? 3.201 -20.391 -14.555 1 94.5 376 ILE A N 1
ATOM 2850 C CA . ILE A 1 376 ? 3.814 -20.969 -15.742 1 94.5 376 ILE A CA 1
ATOM 2851 C C . ILE A 1 376 ? 4.59 -22.234 -15.352 1 94.5 376 ILE A C 1
ATOM 2853 O O . ILE A 1 376 ? 4.586 -23.219 -16.078 1 94.5 376 ILE A O 1
ATOM 2857 N N . PHE A 1 377 ? 5.23 -22.219 -14.172 1 94 377 PHE A N 1
ATOM 2858 C CA . PHE A 1 377 ? 5.93 -23.406 -13.68 1 94 377 PHE A CA 1
ATOM 2859 C C . PHE A 1 377 ? 4.953 -24.547 -13.445 1 94 377 PHE A C 1
ATOM 2861 O O . PHE A 1 377 ? 5.188 -25.672 -13.898 1 94 377 PHE A O 1
ATOM 2868 N N . GLY A 1 378 ? 3.871 -24.188 -12.758 1 92.19 378 GLY A N 1
ATOM 2869 C CA . GLY A 1 378 ? 2.863 -25.203 -12.492 1 92.19 378 GLY A CA 1
ATOM 2870 C C . GLY A 1 378 ? 2.297 -25.828 -13.758 1 92.19 378 GLY A C 1
ATOM 2871 O O . GLY A 1 378 ? 2.143 -27.047 -13.844 1 92.19 378 GLY A O 1
ATOM 2872 N N . GLN A 1 379 ? 2.08 -25.016 -14.703 1 92.88 379 GLN A N 1
ATOM 2873 C CA . GLN A 1 379 ? 1.551 -25.5 -15.977 1 92.88 379 GLN A CA 1
ATOM 2874 C C . GLN A 1 379 ? 2.568 -26.359 -16.719 1 92.88 379 GLN A C 1
ATOM 2876 O O . GLN A 1 379 ? 2.205 -27.359 -17.328 1 92.88 379 GLN A O 1
ATOM 2881 N N . ALA A 1 380 ? 3.781 -25.938 -16.641 1 95.75 380 ALA A N 1
ATOM 2882 C CA . ALA A 1 380 ? 4.836 -26.734 -17.266 1 95.75 380 ALA A CA 1
ATOM 2883 C C . ALA A 1 380 ? 4.961 -28.094 -16.594 1 95.75 380 ALA A C 1
ATOM 2885 O O . ALA A 1 380 ? 5.113 -29.109 -17.266 1 95.75 380 ALA A O 1
ATOM 2886 N N . PHE A 1 381 ? 4.895 -28.141 -15.281 1 95.44 381 PHE A N 1
ATOM 2887 C CA . PHE A 1 381 ? 4.953 -29.406 -14.555 1 95.44 381 PHE A CA 1
ATOM 2888 C C . PHE A 1 381 ? 3.805 -30.328 -14.961 1 95.44 381 PHE A C 1
ATOM 2890 O O . PHE A 1 381 ? 4.012 -31.516 -15.219 1 95.44 381 PHE A O 1
ATOM 2897 N N . ASP A 1 382 ? 2.67 -29.719 -15.055 1 94.25 382 ASP A N 1
ATOM 2898 C CA . ASP A 1 382 ? 1.487 -30.484 -15.414 1 94.25 382 ASP A CA 1
ATOM 2899 C C . ASP A 1 382 ? 1.594 -31.031 -16.844 1 94.25 382 ASP A C 1
ATOM 2901 O O . ASP A 1 382 ? 1.232 -32.188 -17.109 1 94.25 382 ASP A O 1
ATOM 2905 N N . SER A 1 383 ? 2.035 -30.188 -17.688 1 95.5 383 SER A N 1
ATOM 2906 C CA . SER A 1 383 ? 2.217 -30.625 -19.078 1 95.5 383 SER A CA 1
ATOM 2907 C C . SER A 1 383 ? 3.268 -31.719 -19.172 1 95.5 383 SER A C 1
ATOM 2909 O O . SER A 1 383 ? 3.135 -32.625 -19.984 1 95.5 383 SER A O 1
ATOM 2911 N N . ALA A 1 384 ? 4.289 -31.594 -18.375 1 97.25 384 ALA A N 1
ATOM 2912 C CA . ALA A 1 384 ? 5.312 -32.625 -18.359 1 97.25 384 ALA A CA 1
ATOM 2913 C C . ALA A 1 384 ? 4.75 -33.938 -17.812 1 97.25 384 ALA A C 1
ATOM 2915 O O . ALA A 1 384 ? 5.082 -35.031 -18.312 1 97.25 384 ALA A O 1
ATOM 2916 N N . TRP A 1 385 ? 3.941 -33.844 -16.844 1 95.56 385 TRP A N 1
ATOM 2917 C CA . TRP A 1 385 ? 3.27 -35.031 -16.312 1 95.56 385 TRP A CA 1
ATOM 2918 C C . TRP A 1 385 ? 2.418 -35.719 -17.391 1 95.56 385 TRP A C 1
ATOM 2920 O O . TRP A 1 385 ? 2.338 -36.938 -17.453 1 95.56 385 TRP A O 1
ATOM 2930 N N . GLN A 1 386 ? 1.814 -34.875 -18.203 1 94.56 386 GLN A N 1
ATOM 2931 C CA . GLN A 1 386 ? 1.033 -35.406 -19.297 1 94.56 386 GLN A CA 1
ATOM 2932 C C . GLN A 1 386 ? 1.918 -36.219 -20.25 1 94.56 386 GLN A C 1
ATOM 2934 O O . GLN A 1 386 ? 1.506 -37.281 -20.75 1 94.56 386 GLN A O 1
ATOM 2939 N N . CYS A 1 387 ? 3.16 -35.75 -20.516 1 96.88 387 CYS A N 1
ATOM 2940 C CA . CYS A 1 387 ? 4.117 -36.5 -21.328 1 96.88 387 CYS A CA 1
ATOM 2941 C C . CYS A 1 387 ? 4.441 -37.844 -20.703 1 96.88 387 CYS A C 1
ATOM 2943 O O . CYS A 1 387 ? 4.43 -38.875 -21.391 1 96.88 387 CYS A O 1
ATOM 2945 N N . VAL A 1 388 ? 4.625 -37.844 -19.422 1 96.38 388 VAL A N 1
ATOM 2946 C CA . VAL A 1 388 ? 5.012 -39.031 -18.688 1 96.38 388 VAL A CA 1
ATOM 2947 C C . VAL A 1 388 ? 3.855 -40.031 -18.672 1 96.38 388 VAL A C 1
ATOM 2949 O O . VAL A 1 388 ? 4.051 -41.219 -18.938 1 96.38 388 VAL A O 1
ATOM 2952 N N . ASP A 1 389 ? 2.662 -39.531 -18.438 1 93.06 389 ASP A N 1
ATOM 2953 C CA . ASP A 1 389 ? 1.488 -40.406 -18.375 1 93.06 389 ASP A CA 1
ATOM 2954 C C . ASP A 1 389 ? 1.201 -41.062 -19.734 1 93.06 389 ASP A C 1
ATOM 2956 O O . ASP A 1 389 ? 0.774 -42.219 -19.797 1 93.06 389 ASP A O 1
ATOM 2960 N N . ASN A 1 390 ? 1.427 -40.25 -20.75 1 94.12 390 ASN A N 1
ATOM 2961 C CA . ASN A 1 390 ? 1.24 -40.781 -22.094 1 94.12 390 ASN A CA 1
ATOM 2962 C C . ASN A 1 390 ? 2.207 -41.938 -22.375 1 94.12 390 ASN A C 1
ATOM 2964 O O . ASN A 1 390 ? 1.808 -42.969 -22.906 1 94.12 390 ASN A O 1
ATOM 2968 N N . GLU A 1 391 ? 3.398 -41.688 -21.984 1 96.5 391 GLU A N 1
ATOM 2969 C CA . GLU A 1 391 ? 4.391 -42.75 -22.234 1 96.5 391 GLU A CA 1
ATOM 2970 C C . GLU A 1 391 ? 4.191 -43.938 -21.297 1 96.5 391 GLU A C 1
ATOM 2972 O O . GLU A 1 391 ? 4.41 -45.062 -21.688 1 96.5 391 GLU A O 1
ATOM 2977 N N . TYR A 1 392 ? 3.834 -43.688 -20.094 1 94.44 392 TYR A N 1
ATOM 2978 C CA . TYR A 1 392 ? 3.512 -44.75 -19.156 1 94.44 392 TYR A CA 1
ATOM 2979 C C . TYR A 1 392 ? 2.438 -45.656 -19.734 1 94.44 392 TYR A C 1
ATOM 2981 O O . TYR A 1 392 ? 2.572 -46.906 -19.688 1 94.44 392 TYR A O 1
ATOM 2989 N N . ALA A 1 393 ? 1.42 -45.062 -20.266 1 90.88 393 ALA A N 1
ATOM 2990 C CA . ALA A 1 393 ? 0.327 -45.844 -20.859 1 90.88 393 ALA A CA 1
ATOM 2991 C C . ALA A 1 393 ? 0.817 -46.656 -22.031 1 90.88 393 ALA A C 1
ATOM 2993 O O . ALA A 1 393 ? 0.405 -47.812 -22.203 1 90.88 393 ALA A O 1
ATOM 2994 N N . ARG A 1 394 ? 1.667 -46.094 -22.828 1 93.94 394 ARG A N 1
ATOM 2995 C CA . ARG A 1 394 ? 2.199 -46.812 -23.984 1 93.94 394 ARG A CA 1
ATOM 2996 C C . ARG A 1 394 ? 3.039 -48.031 -23.547 1 93.94 394 ARG A C 1
ATOM 2998 O O . ARG A 1 394 ? 2.926 -49.094 -24.125 1 93.94 394 ARG A O 1
ATOM 3005 N N . LEU A 1 395 ? 3.809 -47.781 -22.562 1 96.5 395 LEU A N 1
ATOM 3006 C CA . LEU A 1 395 ? 4.668 -48.844 -22.062 1 96.5 395 LEU A CA 1
ATOM 3007 C C . LEU A 1 395 ? 3.846 -49.938 -21.375 1 96.5 395 LEU A C 1
ATOM 3009 O O . LEU A 1 395 ? 4.195 -51.125 -21.438 1 96.5 395 LEU A O 1
ATOM 3013 N N . GLU A 1 396 ? 2.768 -49.562 -20.75 1 93.44 396 GLU A N 1
ATOM 3014 C CA . GLU A 1 396 ? 1.858 -50.562 -20.172 1 93.44 396 GLU A CA 1
ATOM 3015 C C . GLU A 1 396 ? 1.248 -51.438 -21.25 1 93.44 396 GLU A C 1
ATOM 3017 O O . GLU A 1 396 ? 1.151 -52.656 -21.078 1 93.44 396 GLU A O 1
ATOM 3022 N N . TYR A 1 397 ? 0.879 -50.812 -22.344 1 93.81 397 TYR A N 1
ATOM 3023 C CA . TYR A 1 397 ? 0.35 -51.562 -23.469 1 93.81 397 TYR A CA 1
ATOM 3024 C C . TYR A 1 397 ? 1.407 -52.5 -24.047 1 93.81 397 TYR A C 1
ATOM 3026 O O . TYR A 1 397 ? 1.113 -53.656 -24.359 1 93.81 397 TYR A O 1
ATOM 3034 N N . LEU A 1 398 ? 2.602 -51.969 -24.141 1 97.31 398 LEU A N 1
ATOM 3035 C CA . LEU A 1 398 ? 3.705 -52.812 -24.609 1 97.31 398 LEU A CA 1
ATOM 3036 C C . LEU A 1 398 ? 3.891 -54.031 -23.703 1 97.31 398 LEU A C 1
ATOM 3038 O O . LEU A 1 398 ? 4.039 -55.156 -24.203 1 97.31 398 LEU A O 1
ATOM 3042 N N . LYS A 1 399 ? 3.857 -53.812 -22.422 1 96.25 399 LYS A N 1
ATOM 3043 C CA . LYS A 1 399 ? 4.012 -54.906 -21.438 1 96.25 399 LYS A CA 1
ATOM 3044 C C . LYS A 1 399 ? 2.982 -56 -21.672 1 96.25 399 LYS A C 1
ATOM 3046 O O . LYS A 1 399 ? 3.328 -57.188 -21.703 1 96.25 399 LYS A O 1
ATOM 3051 N N . THR A 1 400 ? 1.774 -55.594 -21.875 1 94.38 400 THR A N 1
ATOM 3052 C CA . THR A 1 400 ? 0.691 -56.562 -22.109 1 94.38 400 THR A CA 1
ATOM 3053 C C . THR A 1 400 ? 0.894 -57.281 -23.438 1 94.38 400 THR A C 1
ATOM 3055 O O . THR A 1 400 ? 0.74 -58.531 -23.5 1 94.38 400 THR A O 1
ATOM 3058 N N . THR A 1 401 ? 1.261 -56.531 -24.453 1 96.88 401 THR A N 1
ATOM 3059 C CA . THR A 1 401 ? 1.474 -57.125 -25.781 1 96.88 401 THR A CA 1
ATOM 3060 C C . THR A 1 401 ? 2.609 -58.156 -25.75 1 96.88 401 THR A C 1
ATOM 3062 O O . THR A 1 401 ? 2.48 -59.25 -26.281 1 96.88 401 THR A O 1
ATOM 3065 N N . LEU A 1 402 ? 3.684 -57.812 -25.109 1 97.19 402 LEU A N 1
ATOM 3066 C CA . LEU A 1 402 ? 4.828 -58.719 -25 1 97.19 402 LEU A CA 1
ATOM 3067 C C . LEU A 1 402 ? 4.453 -59.969 -24.25 1 97.19 402 LEU A C 1
ATOM 3069 O O . LEU A 1 402 ? 4.879 -61.062 -24.609 1 97.19 402 LEU A O 1
ATOM 3073 N N . GLY A 1 403 ? 3.67 -59.844 -23.219 1 95 403 GLY A N 1
ATOM 3074 C CA . GLY A 1 403 ? 3.172 -61 -22.5 1 95 403 GLY A CA 1
ATOM 3075 C C . GLY A 1 403 ? 2.371 -61.938 -23.375 1 95 403 GLY A C 1
ATOM 3076 O O . GLY A 1 403 ? 2.582 -63.156 -23.344 1 95 403 GLY A O 1
ATOM 3077 N N . LEU A 1 404 ? 1.562 -61.406 -24.188 1 95.69 404 LEU A N 1
ATOM 3078 C CA . LEU A 1 404 ? 0.741 -62.219 -25.094 1 95.69 404 LEU A CA 1
ATOM 3079 C C . LEU A 1 404 ? 1.604 -62.906 -26.141 1 95.69 404 LEU A C 1
ATOM 3081 O O . LEU A 1 404 ? 1.351 -64.062 -26.5 1 95.69 404 LEU A O 1
ATOM 3085 N N . MET A 1 405 ? 2.615 -62.25 -26.656 1 96.62 405 MET A N 1
ATOM 3086 C CA . MET A 1 405 ? 3.506 -62.812 -27.656 1 96.62 405 MET A CA 1
ATOM 3087 C C . MET A 1 405 ? 4.262 -64 -27.094 1 96.62 405 MET A C 1
ATOM 3089 O O . MET A 1 405 ? 4.461 -65 -27.781 1 96.62 405 MET A O 1
ATOM 3093 N N . ILE A 1 406 ? 4.66 -63.906 -25.844 1 96.12 406 ILE A N 1
ATOM 3094 C CA . ILE A 1 406 ? 5.367 -65 -25.203 1 96.12 406 ILE A CA 1
ATOM 3095 C C . ILE A 1 406 ? 4.43 -66.188 -25.031 1 96.12 406 ILE A C 1
ATOM 3097 O O . ILE A 1 406 ? 4.816 -67.375 -25.281 1 96.12 406 ILE A O 1
ATOM 3101 N N . GLU A 1 407 ? 3.209 -66 -24.734 1 93.56 407 GLU A N 1
ATOM 3102 C CA . GLU A 1 407 ? 2.223 -67.062 -24.578 1 93.56 407 GLU A CA 1
ATOM 3103 C C . GLU A 1 407 ? 1.99 -67.75 -25.891 1 93.56 407 GLU A C 1
ATOM 3105 O O . GLU A 1 407 ? 1.785 -69 -25.906 1 93.56 407 GLU A O 1
ATOM 3110 N N . LEU A 1 408 ? 2.092 -67.062 -26.922 1 94.5 408 LEU A N 1
ATOM 3111 C CA . LEU A 1 408 ? 1.856 -67.625 -28.234 1 94.5 408 LEU A CA 1
ATOM 3112 C C . LEU A 1 408 ? 2.982 -68.562 -28.625 1 94.5 408 LEU A C 1
ATOM 3114 O O . LEU A 1 408 ? 2.801 -69.438 -29.484 1 94.5 408 LEU A O 1
ATOM 3118 N N . LEU A 1 409 ? 4.148 -68.438 -28 1 94.06 409 LEU A N 1
ATOM 3119 C CA . LEU A 1 409 ? 5.273 -69.312 -28.312 1 94.06 409 LEU A CA 1
ATOM 3120 C C . LEU A 1 409 ? 4.957 -70.75 -27.891 1 94.06 409 LEU A C 1
ATOM 3122 O O . LEU A 1 409 ? 5.52 -71.688 -28.453 1 94.06 409 LEU A O 1
ATOM 3126 N N . ALA A 1 410 ? 4.07 -70.938 -26.938 1 90.5 410 ALA A N 1
ATOM 3127 C CA . ALA A 1 410 ? 3.705 -72.25 -26.438 1 90.5 410 ALA A CA 1
ATOM 3128 C C . ALA A 1 410 ? 3.072 -73.062 -27.547 1 90.5 410 ALA A C 1
ATOM 3130 O O . ALA A 1 410 ? 3.166 -74.312 -27.516 1 90.5 410 ALA A O 1
ATOM 3131 N N . TYR 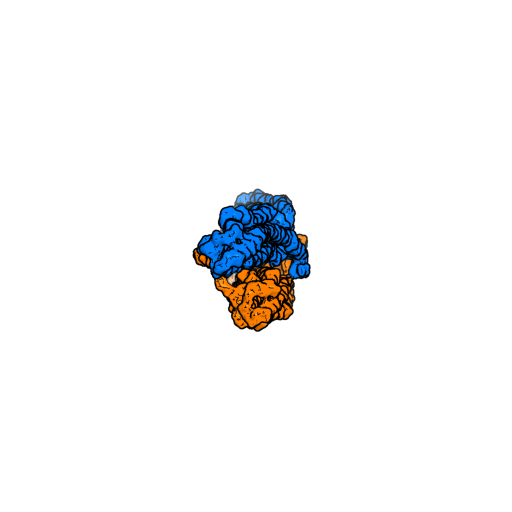A 1 411 ? 2.551 -72.5 -28.5 1 90.94 411 TYR A N 1
ATOM 3132 C CA . TYR A 1 411 ? 1.884 -73.25 -29.578 1 90.94 411 TYR A CA 1
ATOM 3133 C C . TYR A 1 411 ? 2.896 -73.938 -30.453 1 90.94 411 TYR A C 1
ATOM 3135 O O . TYR A 1 411 ? 2.537 -74.875 -31.203 1 90.94 411 TYR A O 1
ATOM 3143 N N . ASP A 1 412 ? 4.117 -73.562 -30.359 1 90.62 412 ASP A N 1
ATOM 3144 C CA . ASP A 1 412 ? 5.156 -74.25 -31.156 1 90.62 412 ASP A CA 1
ATOM 3145 C C . ASP A 1 412 ? 5.531 -75.625 -30.578 1 90.62 412 ASP A C 1
ATOM 3147 O O . ASP A 1 412 ? 6.094 -76.438 -31.266 1 90.62 412 ASP A O 1
ATOM 3151 N N . TYR A 1 413 ? 5.219 -75.812 -29.375 1 90.69 413 TYR A N 1
ATOM 3152 C CA . TYR A 1 413 ? 5.723 -77.062 -28.797 1 90.69 413 TYR A CA 1
ATOM 3153 C C . TYR A 1 413 ? 4.68 -77.75 -27.906 1 90.69 413 TYR A C 1
ATOM 3155 O O . TYR A 1 413 ? 4.941 -78.75 -27.281 1 90.69 413 TYR A O 1
ATOM 3163 N N . GLU A 1 414 ? 3.502 -77.188 -27.828 1 88.06 414 GLU A N 1
ATOM 3164 C CA . GLU A 1 414 ? 2.494 -77.688 -26.906 1 88.06 414 GLU A CA 1
ATOM 3165 C C . GLU A 1 414 ? 2.09 -79.125 -27.234 1 88.06 414 GLU A C 1
ATOM 3167 O O . GLU A 1 414 ? 1.768 -79.875 -26.344 1 88.06 414 GLU A O 1
ATOM 3172 N N . ASP A 1 415 ? 2.219 -79.438 -28.469 1 89.12 415 ASP A N 1
ATOM 3173 C CA . ASP A 1 415 ? 1.738 -80.75 -28.922 1 89.12 415 ASP A CA 1
ATOM 3174 C C . ASP A 1 415 ? 2.855 -81.75 -28.875 1 89.12 415 ASP A C 1
ATOM 3176 O O . ASP A 1 415 ? 2.613 -82.938 -29.109 1 89.12 415 ASP A O 1
ATOM 3180 N N . VAL A 1 416 ? 4.027 -81.375 -28.562 1 92.19 416 VAL A N 1
ATOM 3181 C CA . VAL A 1 416 ? 5.18 -82.25 -28.625 1 92.19 416 VAL A CA 1
ATOM 3182 C C . VAL A 1 416 ? 4.953 -83.438 -27.703 1 92.19 416 VAL A C 1
ATOM 3184 O O . VAL A 1 416 ? 5.156 -84.625 -28.094 1 92.19 416 VAL A O 1
ATOM 3187 N N . ILE A 1 417 ? 4.492 -83.25 -26.531 1 91.44 417 ILE A N 1
ATOM 3188 C CA . ILE A 1 417 ? 4.34 -84.312 -25.531 1 91.44 417 ILE A CA 1
ATOM 3189 C C . ILE A 1 417 ? 3.268 -85.312 -25.984 1 91.44 417 ILE A C 1
ATOM 3191 O O . ILE A 1 417 ? 3.48 -86.5 -25.953 1 91.44 417 ILE A O 1
ATOM 3195 N N . THR A 1 418 ? 2.223 -84.812 -26.484 1 92.81 418 THR A N 1
ATOM 3196 C CA . THR A 1 418 ? 1.129 -85.688 -26.922 1 92.81 418 THR A CA 1
ATOM 3197 C C . THR A 1 418 ? 1.526 -86.438 -28.172 1 92.81 418 THR A C 1
ATOM 3199 O O . THR A 1 418 ? 1.233 -87.625 -28.281 1 92.81 418 THR A O 1
ATOM 3202 N N . GLU A 1 419 ? 2.133 -85.75 -29.047 1 93.56 419 GLU A N 1
ATOM 3203 C CA . GLU A 1 419 ? 2.539 -86.438 -30.297 1 93.56 419 GLU A CA 1
ATOM 3204 C C . GLU A 1 419 ? 3.586 -87.5 -30.047 1 93.56 419 GLU A C 1
ATOM 3206 O O . GLU A 1 419 ? 3.523 -88.562 -30.641 1 93.56 419 GLU A O 1
ATOM 3211 N N . VAL A 1 420 ? 4.5 -87.25 -29.156 1 94.12 420 VAL A N 1
ATOM 3212 C CA . VAL A 1 420 ? 5.527 -88.25 -28.797 1 94.12 420 VAL A CA 1
ATOM 3213 C C . VAL A 1 420 ? 4.879 -89.438 -28.094 1 94.12 420 VAL A C 1
ATOM 3215 O O . VAL A 1 420 ? 5.27 -90.562 -28.328 1 94.12 420 VAL A O 1
ATOM 3218 N N . TYR A 1 421 ? 3.898 -89.125 -27.281 1 92.5 421 TYR A N 1
ATOM 3219 C CA . TYR A 1 421 ? 3.174 -90.188 -26.609 1 92.5 421 TYR A CA 1
ATOM 3220 C C . TYR A 1 421 ? 2.504 -91.125 -27.609 1 92.5 421 TYR A C 1
ATOM 3222 O O . TYR A 1 421 ? 2.58 -92.375 -27.484 1 92.5 421 TYR A O 1
ATOM 3230 N N . VAL A 1 422 ? 1.935 -90.5 -28.625 1 93.88 422 VAL A N 1
ATOM 3231 C CA . VAL A 1 422 ? 1.255 -91.25 -29.656 1 93.88 422 VAL A CA 1
ATOM 3232 C C . VAL A 1 422 ? 2.258 -92.188 -30.375 1 93.88 422 VAL A C 1
ATOM 3234 O O . VAL A 1 422 ? 1.985 -93.375 -30.594 1 93.88 422 VAL A O 1
ATOM 3237 N N . CYS A 1 423 ? 3.375 -91.75 -30.75 1 94.62 423 CYS A N 1
ATOM 3238 C CA . CYS A 1 423 ? 4.402 -92.562 -31.406 1 94.62 423 CYS A CA 1
ATOM 3239 C C . CYS A 1 423 ? 4.941 -93.625 -30.484 1 94.62 423 CYS A C 1
ATOM 3241 O O . CYS A 1 423 ? 5.223 -94.75 -30.922 1 94.62 423 CYS A O 1
ATOM 3243 N N . ASN A 1 424 ? 4.973 -93.312 -29.203 1 93.31 424 ASN A N 1
ATOM 3244 C CA . ASN A 1 424 ? 5.602 -94.188 -28.219 1 93.31 424 ASN A CA 1
ATOM 3245 C C . ASN A 1 424 ? 4.754 -95.438 -27.953 1 93.31 424 ASN A C 1
ATOM 3247 O O . ASN A 1 424 ? 5.266 -96.438 -27.469 1 93.31 424 ASN A O 1
ATOM 3251 N N . ILE A 1 425 ? 3.488 -95.438 -28.234 1 91.12 425 ILE A N 1
ATOM 3252 C CA . ILE A 1 425 ? 2.625 -96.562 -27.891 1 91.12 425 ILE A CA 1
ATOM 3253 C C . ILE A 1 425 ? 2.426 -97.438 -29.125 1 91.12 425 ILE A C 1
ATOM 3255 O O . ILE A 1 425 ? 1.745 -98.5 -29.047 1 91.12 425 ILE A O 1
ATOM 3259 N N . LEU A 1 426 ? 3.02 -97.062 -30.219 1 92.38 426 LEU A N 1
ATOM 3260 C CA . LEU A 1 426 ? 2.889 -97.875 -31.438 1 92.38 426 LEU A CA 1
ATOM 3261 C C . LEU A 1 426 ? 3.678 -99.188 -31.312 1 92.38 426 LEU A C 1
ATOM 3263 O O . LEU A 1 426 ? 4.84 -99.125 -30.906 1 92.38 426 LEU A O 1
ATOM 3267 N N . ALA A 1 427 ? 3.053 -100.375 -31.672 1 87.44 427 ALA A N 1
ATOM 3268 C CA . ALA A 1 427 ? 3.662 -101.688 -31.5 1 87.44 427 ALA A CA 1
ATOM 3269 C C . ALA A 1 427 ? 4.359 -102.125 -32.781 1 87.44 427 ALA A C 1
ATOM 3271 O O . ALA A 1 427 ? 5.363 -102.812 -32.719 1 87.44 427 ALA A O 1
ATOM 3272 N N . ASN A 1 428 ? 3.947 -101.688 -33.969 1 91.69 428 ASN A N 1
ATOM 3273 C CA . ASN A 1 428 ? 4.535 -102.062 -35.281 1 91.69 428 ASN A CA 1
ATOM 3274 C C . ASN A 1 428 ? 5.781 -101.188 -35.562 1 91.69 428 ASN A C 1
ATOM 3276 O O . ASN A 1 428 ? 5.734 -100 -35.531 1 91.69 428 ASN A O 1
ATOM 3280 N N . GLU A 1 429 ? 6.879 -101.938 -35.938 1 88.81 429 GLU A N 1
ATOM 3281 C CA . GLU A 1 429 ? 8.164 -101.25 -36.125 1 88.81 429 GLU A CA 1
ATOM 3282 C C . GLU A 1 429 ? 8.102 -100.312 -37.312 1 88.81 429 GLU A C 1
ATOM 3284 O O . GLU A 1 429 ? 8.664 -99.188 -37.219 1 88.81 429 GLU A O 1
ATOM 3289 N N . ASP A 1 430 ? 7.391 -100.688 -38.312 1 90.75 430 ASP A N 1
ATOM 3290 C CA . ASP A 1 430 ? 7.289 -99.812 -39.5 1 90.75 430 ASP A CA 1
ATOM 3291 C C . ASP A 1 430 ? 6.488 -98.562 -39.188 1 90.75 430 ASP A C 1
ATOM 3293 O O . ASP A 1 430 ? 6.871 -97.438 -39.594 1 90.75 430 ASP A O 1
ATOM 3297 N N . ASN A 1 431 ? 5.508 -98.75 -38.406 1 91.31 431 ASN A N 1
ATOM 3298 C CA . ASN A 1 431 ? 4.668 -97.625 -38.031 1 91.31 431 ASN A CA 1
ATOM 3299 C C . ASN A 1 431 ? 5.391 -96.688 -37.031 1 91.31 431 ASN A C 1
ATOM 3301 O O . ASN A 1 431 ? 5.258 -95.438 -37.125 1 91.31 431 ASN A O 1
ATOM 3305 N N . LEU A 1 432 ? 6.195 -97.25 -36.156 1 93.19 432 LEU A N 1
ATOM 3306 C CA . LEU A 1 432 ? 6.996 -96.5 -35.219 1 93.19 432 LEU A CA 1
ATOM 3307 C C . LEU A 1 432 ? 8.039 -95.625 -35.938 1 93.19 432 LEU A C 1
ATOM 3309 O O . LEU A 1 432 ? 8.18 -94.438 -35.656 1 93.19 432 LEU A O 1
ATOM 3313 N N . ASN A 1 433 ? 8.695 -96.188 -36.906 1 94.5 433 ASN A N 1
ATOM 3314 C CA . ASN A 1 433 ? 9.711 -95.5 -37.688 1 94.5 433 ASN A CA 1
ATOM 3315 C C . ASN A 1 433 ? 9.109 -94.312 -38.5 1 94.5 433 ASN A C 1
ATOM 3317 O O . ASN A 1 433 ? 9.688 -93.25 -38.562 1 94.5 433 ASN A O 1
ATOM 3321 N N . ASN A 1 434 ? 7.867 -94.562 -39.031 1 93.38 434 ASN A N 1
ATOM 3322 C CA . ASN A 1 434 ? 7.199 -93.562 -39.812 1 93.38 434 ASN A CA 1
ATOM 3323 C C . ASN A 1 434 ? 6.738 -92.375 -38.938 1 93.38 434 ASN A C 1
ATOM 3325 O O . ASN A 1 434 ? 6.867 -91.25 -39.312 1 93.38 434 ASN A O 1
ATOM 3329 N N . CYS A 1 435 ? 6.238 -92.75 -37.781 1 94.44 435 CYS A N 1
ATOM 3330 C CA . CYS A 1 435 ? 5.746 -91.75 -36.844 1 94.44 435 CYS A CA 1
ATOM 3331 C C . CYS A 1 435 ? 6.879 -90.812 -36.344 1 94.44 435 CYS A C 1
ATOM 3333 O O . CYS A 1 435 ? 6.785 -89.625 -36.438 1 94.44 435 CYS A O 1
ATOM 3335 N N . VAL A 1 436 ? 7.977 -91.438 -35.938 1 95.31 436 VAL A N 1
ATOM 3336 C CA . VAL A 1 436 ? 9.109 -90.688 -35.375 1 95.31 436 VAL A CA 1
ATOM 3337 C C . VAL A 1 436 ? 9.773 -89.875 -36.5 1 95.31 436 VAL A C 1
ATOM 3339 O O . VAL A 1 436 ? 10.219 -88.75 -36.281 1 95.31 436 VAL A O 1
ATOM 3342 N N . SER A 1 437 ? 9.789 -90.438 -37.688 1 94.69 437 SER A N 1
ATOM 3343 C CA . SER A 1 437 ? 10.344 -89.75 -38.844 1 94.69 437 SER A CA 1
ATOM 3344 C C . SER A 1 437 ? 9.531 -88.5 -39.156 1 94.69 437 SER A C 1
ATOM 3346 O O . SER A 1 437 ? 10.086 -87.438 -39.5 1 94.69 437 SER A O 1
ATOM 3348 N N . ALA A 1 438 ? 8.266 -88.562 -39 1 94 438 ALA A N 1
ATOM 3349 C CA . ALA A 1 438 ? 7.383 -87.438 -39.25 1 94 438 ALA A CA 1
ATOM 3350 C C . ALA A 1 438 ? 7.574 -86.312 -38.219 1 94 438 ALA A C 1
ATOM 3352 O O . ALA A 1 438 ? 7.66 -85.125 -38.562 1 94 438 ALA A O 1
ATOM 3353 N N . LEU A 1 439 ? 7.68 -86.75 -37.062 1 94.88 439 LEU A N 1
ATOM 3354 C CA . LEU A 1 439 ? 7.875 -85.75 -35.969 1 94.88 439 LEU A CA 1
ATOM 3355 C C . LEU A 1 439 ? 9.234 -85.062 -36.094 1 94.88 439 LEU A C 1
ATOM 3357 O O . LEU A 1 439 ? 9.336 -83.875 -35.938 1 94.88 439 LEU A O 1
ATOM 3361 N N . ALA A 1 440 ? 10.211 -85.875 -36.312 1 95.19 440 ALA A N 1
ATOM 3362 C CA . ALA A 1 440 ? 11.562 -85.375 -36.438 1 95.19 440 ALA A CA 1
ATOM 3363 C C . ALA A 1 440 ? 11.648 -84.312 -37.562 1 95.19 440 ALA A C 1
ATOM 3365 O O . ALA A 1 440 ? 12.266 -83.25 -37.406 1 95.19 440 ALA A O 1
ATOM 3366 N N . THR A 1 441 ? 11.031 -84.688 -38.719 1 93.94 441 THR A N 1
ATOM 3367 C CA . THR A 1 441 ? 11.031 -83.75 -39.844 1 93.94 441 THR A CA 1
ATOM 3368 C C . THR A 1 441 ? 10.266 -82.5 -39.531 1 93.94 441 THR A C 1
ATOM 3370 O O . THR A 1 441 ? 10.734 -81.375 -39.812 1 93.94 441 THR A O 1
ATOM 3373 N N . PHE A 1 442 ? 9.148 -82.562 -38.844 1 92.88 442 PHE A N 1
ATOM 3374 C CA . PHE A 1 442 ? 8.297 -81.438 -38.5 1 92.88 442 PHE A CA 1
ATOM 3375 C C . PHE A 1 442 ? 8.992 -80.5 -37.531 1 92.88 442 PHE A C 1
ATOM 3377 O O . PHE A 1 442 ? 9.117 -79.312 -37.781 1 92.88 442 PHE A O 1
ATOM 3384 N N . TYR A 1 443 ? 9.5 -81.062 -36.531 1 94.44 443 TYR A N 1
ATOM 3385 C CA . TYR A 1 443 ? 10.039 -80.25 -35.438 1 94.44 443 TYR A CA 1
ATOM 3386 C C . TYR A 1 443 ? 11.43 -79.688 -35.781 1 94.44 443 TYR A C 1
ATOM 3388 O O . TYR A 1 443 ? 11.852 -78.688 -35.281 1 94.44 443 TYR A O 1
ATOM 3396 N N . SER A 1 444 ? 12.141 -80.375 -36.656 1 94.19 444 SER A N 1
ATOM 3397 C CA . SER A 1 444 ? 13.422 -79.875 -37.156 1 94.19 444 SER A CA 1
ATOM 3398 C C . SER A 1 444 ? 13.219 -78.625 -38 1 94.19 444 SER A C 1
ATOM 3400 O O . SER A 1 444 ? 14.125 -77.812 -38.094 1 94.19 444 SER A O 1
ATOM 3402 N N . GLN A 1 445 ? 12.008 -78.438 -38.562 1 92.94 445 GLN A N 1
ATOM 3403 C CA . GLN A 1 445 ? 11.695 -77.312 -39.375 1 92.94 445 GLN A CA 1
ATOM 3404 C C . GLN A 1 445 ? 11.047 -76.188 -38.531 1 92.94 445 GLN A C 1
ATOM 3406 O O . GLN A 1 445 ? 11.281 -75 -38.75 1 92.94 445 GLN A O 1
ATOM 3411 N N . LEU A 1 446 ? 10.336 -76.5 -37.531 1 93.19 446 LEU A N 1
ATOM 3412 C CA . LEU A 1 446 ? 9.531 -75.562 -36.75 1 93.19 446 LEU A CA 1
ATOM 3413 C C . LEU A 1 446 ? 10.391 -74.812 -35.75 1 93.19 446 LEU A C 1
ATOM 3415 O O . LEU A 1 446 ? 10.25 -73.562 -35.594 1 93.19 446 LEU A O 1
ATOM 3419 N N . PHE A 1 447 ? 11.305 -75.438 -35.125 1 92.06 447 PHE A N 1
ATOM 3420 C CA . PHE A 1 447 ? 11.961 -74.875 -33.969 1 92.06 447 PHE A CA 1
ATOM 3421 C C . PHE A 1 447 ? 12.953 -73.75 -34.375 1 92.06 447 PHE A C 1
ATOM 3423 O O . PHE A 1 447 ? 13.141 -72.812 -33.625 1 92.06 447 PHE A O 1
ATOM 3430 N N . PRO A 1 448 ? 13.609 -73.812 -35.562 1 91.56 448 PRO A N 1
ATOM 3431 C CA . PRO A 1 448 ? 14.359 -72.688 -36 1 91.56 448 PRO A CA 1
ATOM 3432 C C . PRO A 1 448 ? 13.484 -71.438 -36.188 1 91.56 448 PRO A C 1
ATOM 3434 O O . PRO A 1 448 ? 13.945 -70.312 -36 1 91.56 448 PRO A O 1
ATOM 3437 N N . GLN A 1 449 ? 12.227 -71.688 -36.531 1 93.38 449 GLN A N 1
ATOM 3438 C CA . GLN A 1 449 ? 11.305 -70.562 -36.656 1 93.38 449 GLN A CA 1
ATOM 3439 C C . GLN A 1 449 ? 10.953 -70 -35.281 1 93.38 449 GLN A C 1
ATOM 3441 O O . GLN A 1 449 ? 10.695 -68.75 -35.156 1 93.38 449 GLN A O 1
ATOM 3446 N N . THR A 1 450 ? 10.977 -70.75 -34.281 1 95 450 THR A N 1
ATOM 3447 C CA . THR A 1 450 ? 10.766 -70.312 -32.906 1 95 450 THR A CA 1
ATOM 3448 C C . THR A 1 450 ? 11.867 -69.375 -32.5 1 95 450 THR A C 1
ATOM 3450 O O . THR A 1 450 ? 11.602 -68.375 -31.812 1 95 450 THR A O 1
ATOM 3453 N N . ALA A 1 451 ? 13.078 -69.562 -32.906 1 94.81 451 ALA A N 1
ATOM 3454 C CA . ALA A 1 451 ? 14.203 -68.688 -32.656 1 94.81 451 ALA A CA 1
ATOM 3455 C C . ALA A 1 451 ? 13.953 -67.312 -33.25 1 94.81 451 ALA A C 1
ATOM 3457 O O . ALA A 1 451 ? 14.273 -66.25 -32.625 1 94.81 451 ALA A O 1
ATOM 3458 N N . ASN A 1 452 ? 13.398 -67.312 -34.469 1 94.62 452 ASN A N 1
ATOM 3459 C CA . ASN A 1 452 ? 13.078 -66.062 -35.125 1 94.62 452 ASN A CA 1
ATOM 3460 C C . ASN A 1 452 ? 12 -65.312 -34.375 1 94.62 452 ASN A C 1
ATOM 3462 O O . ASN A 1 452 ? 12.055 -64.062 -34.281 1 94.62 452 ASN A O 1
ATOM 3466 N N . LYS A 1 453 ? 11.023 -65.938 -33.844 1 95.62 453 LYS A N 1
ATOM 3467 C CA . LYS A 1 453 ? 9.953 -65.25 -33.062 1 95.62 453 LYS A CA 1
ATOM 3468 C C . LYS A 1 453 ? 10.492 -64.625 -31.797 1 95.62 453 LYS A C 1
ATOM 3470 O O . LYS A 1 453 ? 10.109 -63.531 -31.438 1 95.62 453 LYS A O 1
ATOM 3475 N N . ILE A 1 454 ? 11.375 -65.375 -31.141 1 96.56 454 ILE A N 1
ATOM 3476 C CA . ILE A 1 454 ? 11.992 -64.875 -29.906 1 96.56 454 ILE A CA 1
ATOM 3477 C C . ILE A 1 454 ? 12.773 -63.594 -30.219 1 96.56 454 ILE A C 1
ATOM 3479 O O . ILE A 1 454 ? 12.641 -62.594 -29.5 1 96.56 454 ILE A O 1
ATOM 3483 N N . SER A 1 455 ? 13.578 -63.625 -31.297 1 95.94 455 SER A N 1
ATOM 3484 C CA . SER A 1 455 ? 14.344 -62.469 -31.703 1 95.94 455 SER A CA 1
ATOM 3485 C C . SER A 1 455 ? 13.422 -61.281 -32 1 95.94 455 SER A C 1
ATOM 3487 O O . SER A 1 455 ? 13.742 -60.125 -31.672 1 95.94 455 SER A O 1
ATOM 3489 N N . THR A 1 456 ? 12.281 -61.5 -32.594 1 96.25 456 THR A N 1
ATOM 3490 C CA . THR A 1 456 ? 11.32 -60.469 -32.938 1 96.25 456 THR A CA 1
ATOM 3491 C C . THR A 1 456 ? 10.75 -59.812 -31.672 1 96.25 456 THR A C 1
ATOM 3493 O O . THR A 1 456 ? 10.531 -58.625 -31.609 1 96.25 456 THR A O 1
ATOM 3496 N N . ILE A 1 457 ? 10.508 -60.594 -30.641 1 97.06 457 ILE A N 1
ATOM 3497 C CA . ILE A 1 457 ? 9.969 -60.125 -29.375 1 97.06 457 ILE A CA 1
ATOM 3498 C C . ILE A 1 457 ? 10.961 -59.156 -28.734 1 97.06 457 ILE A C 1
ATOM 3500 O O . ILE A 1 457 ? 10.594 -58.031 -28.328 1 97.06 457 ILE A O 1
ATOM 3504 N N . TYR A 1 458 ? 12.195 -59.562 -28.688 1 97.75 458 TYR A N 1
ATOM 3505 C CA . TYR A 1 458 ? 13.227 -58.688 -28.109 1 97.75 458 TYR A CA 1
ATOM 3506 C C . TYR A 1 458 ? 13.422 -57.438 -28.953 1 97.75 458 TYR A C 1
ATOM 3508 O O . TYR A 1 458 ? 13.625 -56.344 -28.406 1 97.75 458 TYR A O 1
ATOM 3516 N N . GLN A 1 459 ? 13.391 -57.562 -30.266 1 96.88 459 GLN A N 1
ATOM 3517 C CA . GLN A 1 459 ? 13.531 -56.406 -31.141 1 96.88 459 GLN A CA 1
ATOM 3518 C C . GLN A 1 459 ? 12.391 -55.406 -30.922 1 96.88 459 GLN A C 1
ATOM 3520 O O . GLN A 1 459 ? 12.625 -54.188 -30.844 1 96.88 459 GLN A O 1
ATOM 3525 N N . LEU A 1 460 ? 11.203 -55.875 -30.844 1 97.62 460 LEU A N 1
ATOM 3526 C CA . LEU A 1 460 ? 10.039 -55.031 -30.609 1 97.62 460 LEU A CA 1
ATOM 3527 C C . LEU A 1 460 ? 10.172 -54.281 -29.281 1 97.62 460 LEU A C 1
ATOM 3529 O O . LEU A 1 460 ? 9.914 -53.062 -29.219 1 97.62 460 LEU A O 1
ATOM 3533 N N . ALA A 1 461 ? 10.578 -54.938 -28.25 1 98.31 461 ALA A N 1
ATOM 3534 C CA . ALA A 1 461 ? 10.742 -54.344 -26.922 1 98.31 461 ALA A CA 1
ATOM 3535 C C . ALA A 1 461 ? 11.805 -53.25 -26.938 1 98.31 461 ALA A C 1
ATOM 3537 O O . ALA A 1 461 ? 11.586 -52.156 -26.422 1 98.31 461 ALA A O 1
ATOM 3538 N N . THR A 1 462 ? 12.93 -53.531 -27.562 1 98 462 THR A N 1
ATOM 3539 C CA . THR A 1 462 ? 14.039 -52.562 -27.625 1 98 462 THR A CA 1
ATOM 3540 C C . THR A 1 462 ? 13.672 -51.375 -28.484 1 98 462 THR A C 1
ATOM 3542 O O . THR A 1 462 ? 13.93 -50.219 -28.109 1 98 462 THR A O 1
ATOM 3545 N N . ASP A 1 463 ? 13.062 -51.625 -29.625 1 97.56 463 ASP A N 1
ATOM 3546 C CA . ASP A 1 463 ? 12.664 -50.531 -30.531 1 97.56 463 ASP A CA 1
ATOM 3547 C C . ASP A 1 463 ? 11.633 -49.625 -29.859 1 97.56 463 ASP A C 1
ATOM 3549 O O . ASP A 1 463 ? 11.703 -48.406 -30 1 97.56 463 ASP A O 1
ATOM 3553 N N . GLU A 1 464 ? 10.727 -50.219 -29.141 1 98.31 464 GLU A N 1
ATOM 3554 C CA . GLU A 1 464 ? 9.695 -49.406 -28.484 1 98.31 464 GLU A CA 1
ATOM 3555 C C . GLU A 1 464 ? 10.266 -48.625 -27.312 1 98.31 464 GLU A C 1
ATOM 3557 O O . GLU A 1 464 ? 9.82 -47.5 -27.031 1 98.31 464 GLU A O 1
ATOM 3562 N N . ALA A 1 465 ? 11.18 -49.156 -26.625 1 98.38 465 ALA A N 1
ATOM 3563 C CA . ALA A 1 465 ? 11.859 -48.406 -25.562 1 98.38 465 ALA A CA 1
ATOM 3564 C C . ALA A 1 465 ? 12.57 -47.188 -26.141 1 98.38 465 ALA A C 1
ATOM 3566 O O . ALA A 1 465 ? 12.5 -46.094 -25.562 1 98.38 465 ALA A O 1
ATOM 3567 N N . GLU A 1 466 ? 13.266 -47.375 -27.219 1 97.69 466 GLU A N 1
ATOM 3568 C CA . GLU A 1 466 ? 13.953 -46.281 -27.875 1 97.69 466 GLU A CA 1
ATOM 3569 C C . GLU A 1 466 ? 12.961 -45.25 -28.391 1 97.69 466 GLU A C 1
ATOM 3571 O O . GLU A 1 466 ? 13.203 -44.031 -28.281 1 97.69 466 GLU A O 1
ATOM 3576 N N . ALA A 1 467 ? 11.875 -45.688 -28.984 1 98.06 467 ALA A N 1
ATOM 3577 C CA . ALA A 1 467 ? 10.836 -44.781 -29.453 1 98.06 467 ALA A CA 1
ATOM 3578 C C . ALA A 1 467 ? 10.234 -43.969 -28.297 1 98.06 467 ALA A C 1
ATOM 3580 O O . ALA A 1 467 ? 9.961 -42.781 -28.438 1 98.06 467 ALA A O 1
ATOM 3581 N N . SER A 1 468 ? 10.016 -44.656 -27.188 1 98.38 468 SER A N 1
ATOM 3582 C CA . SER A 1 468 ? 9.484 -44 -26 1 98.38 468 SER A CA 1
ATOM 3583 C C . SER A 1 468 ? 10.43 -42.906 -25.484 1 98.38 468 SER A C 1
ATOM 3585 O O . SER A 1 468 ? 9.992 -41.812 -25.094 1 98.38 468 SER A O 1
ATOM 3587 N N . GLU A 1 469 ? 11.711 -43.188 -25.469 1 98.06 469 GLU A N 1
ATOM 3588 C CA . GLU A 1 469 ? 12.719 -42.219 -25.078 1 98.06 469 GLU A CA 1
ATOM 3589 C C . GLU A 1 469 ? 12.648 -40.969 -25.953 1 98.06 469 GLU A C 1
ATOM 3591 O O . GLU A 1 469 ? 12.586 -39.844 -25.453 1 98.06 469 GLU A O 1
ATOM 3596 N N . ASN A 1 470 ? 12.578 -41.219 -27.25 1 98.12 470 ASN A N 1
ATOM 3597 C CA . ASN A 1 470 ? 12.547 -40.125 -28.203 1 98.12 470 ASN A CA 1
ATOM 3598 C C . ASN A 1 470 ? 11.266 -39.281 -28.047 1 98.12 470 ASN A C 1
ATOM 3600 O O . ASN A 1 470 ? 11.312 -38.062 -28.078 1 98.12 470 ASN A O 1
ATOM 3604 N N . ARG A 1 471 ? 10.164 -39.906 -27.891 1 97.69 471 ARG A N 1
ATOM 3605 C CA . ARG A 1 471 ? 8.883 -39.219 -27.797 1 97.69 471 ARG A CA 1
ATOM 3606 C C . ARG A 1 471 ? 8.812 -38.375 -26.531 1 97.69 471 ARG A C 1
ATOM 3608 O O . ARG A 1 471 ? 8.375 -37.219 -26.562 1 97.69 471 ARG A O 1
ATOM 3615 N N . ILE A 1 472 ? 9.281 -38.969 -25.422 1 98.31 472 ILE A N 1
ATOM 3616 C CA . ILE A 1 472 ? 9.164 -38.219 -24.156 1 98.31 472 ILE A CA 1
ATOM 3617 C C . ILE A 1 472 ? 10.109 -37.031 -24.172 1 98.31 472 ILE A C 1
ATOM 3619 O O . ILE A 1 472 ? 9.773 -35.969 -23.625 1 98.31 472 ILE A O 1
ATOM 3623 N N . LEU A 1 473 ? 11.312 -37.188 -24.75 1 98.44 473 LEU A N 1
ATOM 3624 C CA . LEU A 1 473 ? 12.258 -36.062 -24.828 1 98.44 473 LEU A CA 1
ATOM 3625 C C . LEU A 1 473 ? 11.711 -34.938 -25.719 1 98.44 473 LEU A C 1
ATOM 3627 O O . LEU A 1 473 ? 11.828 -33.781 -25.359 1 98.44 473 LEU A O 1
ATOM 3631 N N . ILE A 1 474 ? 11.07 -35.312 -26.859 1 98.25 474 ILE A N 1
ATOM 3632 C CA . ILE A 1 474 ? 10.461 -34.312 -27.734 1 98.25 474 ILE A CA 1
ATOM 3633 C C . ILE A 1 474 ? 9.312 -33.625 -27.016 1 98.25 474 ILE A C 1
ATOM 3635 O O . ILE A 1 474 ? 9.148 -32.406 -27.109 1 98.25 474 ILE A O 1
ATOM 3639 N N . CYS A 1 475 ? 8.555 -34.406 -26.281 1 98.12 475 CYS A N 1
ATOM 3640 C CA . CYS A 1 475 ? 7.426 -33.844 -25.547 1 98.12 475 CYS A CA 1
ATOM 3641 C C . CYS A 1 475 ? 7.887 -32.844 -24.5 1 98.12 475 CYS A C 1
ATOM 3643 O O . CYS A 1 475 ? 7.309 -31.766 -24.375 1 98.12 475 CYS A O 1
ATOM 3645 N N . ILE A 1 476 ? 8.953 -33.219 -23.797 1 98.25 476 ILE A N 1
ATOM 3646 C CA . ILE A 1 476 ? 9.492 -32.344 -22.766 1 98.25 476 ILE A CA 1
ATOM 3647 C C . ILE A 1 476 ? 10.031 -31.047 -23.406 1 98.25 476 ILE A C 1
ATOM 3649 O O . ILE A 1 476 ? 9.883 -29.969 -22.844 1 98.25 476 ILE A O 1
ATOM 3653 N N . GLU A 1 477 ? 10.586 -31.109 -24.578 1 97.62 477 GLU A N 1
ATOM 3654 C CA . GLU A 1 477 ? 11.062 -29.938 -25.312 1 97.62 477 GLU A CA 1
ATOM 3655 C C . GLU A 1 477 ? 9.906 -29.016 -25.688 1 97.62 477 GLU A C 1
ATOM 3657 O O . GLU A 1 477 ? 10.031 -27.797 -25.609 1 97.62 477 GLU A O 1
ATOM 3662 N N . LEU A 1 478 ? 8.844 -29.562 -26.109 1 97.25 478 LEU A N 1
ATOM 3663 C CA . LEU A 1 478 ? 7.672 -28.781 -26.469 1 97.25 478 LEU A CA 1
ATOM 3664 C C . LEU A 1 478 ? 7.09 -28.078 -25.25 1 97.25 478 LEU A C 1
ATOM 3666 O O . LEU A 1 478 ? 6.652 -26.922 -25.344 1 97.25 478 LEU A O 1
ATOM 3670 N N . VAL A 1 479 ? 7.094 -28.797 -24.109 1 96.94 479 VAL A N 1
ATOM 3671 C CA . VAL A 1 479 ? 6.629 -28.203 -22.859 1 96.94 479 VAL A CA 1
ATOM 3672 C C . VAL A 1 479 ? 7.5 -27 -22.5 1 96.94 479 VAL A C 1
ATOM 3674 O O . VAL A 1 479 ? 6.988 -25.953 -22.078 1 96.94 479 VAL A O 1
ATOM 3677 N N . TYR A 1 480 ? 8.82 -27.156 -22.641 1 97.06 480 TYR A N 1
ATOM 3678 C CA . TYR A 1 480 ? 9.758 -26.078 -22.359 1 97.06 480 TYR A CA 1
ATOM 3679 C C . TYR A 1 480 ? 9.484 -24.859 -23.234 1 97.06 480 TYR A C 1
ATOM 3681 O O . TYR A 1 480 ? 9.461 -23.734 -22.75 1 97.06 480 TYR A O 1
ATOM 3689 N N . ILE A 1 481 ? 9.242 -25.094 -24.5 1 95.69 481 ILE A N 1
ATOM 3690 C CA . ILE A 1 481 ? 8.984 -24 -25.453 1 95.69 481 ILE A CA 1
ATOM 3691 C C . ILE A 1 481 ? 7.66 -23.328 -25.109 1 95.69 481 ILE A C 1
ATOM 3693 O O . ILE A 1 481 ? 7.566 -22.094 -25.109 1 95.69 481 ILE A O 1
ATOM 3697 N N . GLN A 1 482 ? 6.719 -24.062 -24.75 1 94.5 482 GLN A N 1
ATOM 3698 C CA . GLN A 1 482 ? 5.422 -23.516 -24.359 1 94.5 482 GLN A CA 1
ATOM 3699 C C . GLN A 1 482 ? 5.531 -22.656 -23.094 1 94.5 482 GLN A C 1
ATOM 3701 O O . GLN A 1 482 ? 4.953 -21.578 -23.016 1 94.5 482 GLN A O 1
ATOM 3706 N N . GLY A 1 483 ? 6.297 -23.203 -22.172 1 93.88 483 GLY A N 1
ATOM 3707 C CA . GLY A 1 483 ? 6.406 -22.531 -20.891 1 93.88 483 GLY A CA 1
ATOM 3708 C C . GLY A 1 483 ? 7.355 -21.359 -20.906 1 93.88 483 GLY A C 1
ATOM 3709 O O . GLY A 1 483 ? 7.281 -20.484 -20.031 1 93.88 483 GLY A O 1
ATOM 3710 N N . THR A 1 484 ? 8.258 -21.25 -21.875 1 94.75 484 THR A N 1
ATOM 3711 C CA . THR A 1 484 ? 9.281 -20.219 -21.828 1 94.75 484 THR A CA 1
ATOM 3712 C C . THR A 1 484 ? 9.078 -19.203 -22.938 1 94.75 484 THR A C 1
ATOM 3714 O O . THR A 1 484 ? 9.641 -18.094 -22.891 1 94.75 484 THR A O 1
ATOM 3717 N N . ILE A 1 485 ? 8.227 -19.516 -23.906 1 92.88 485 ILE A N 1
ATOM 3718 C CA . ILE A 1 485 ? 8.102 -18.578 -25.031 1 92.88 485 ILE A CA 1
ATOM 3719 C C . ILE A 1 485 ? 6.637 -18.219 -25.234 1 92.88 485 ILE A C 1
ATOM 3721 O O . ILE A 1 485 ? 6.27 -17.047 -25.141 1 92.88 485 ILE A O 1
ATOM 3725 N N . LEU A 1 486 ? 5.723 -19.125 -25.375 1 93.44 486 LEU A N 1
ATOM 3726 C CA . LEU A 1 486 ? 4.363 -18.875 -25.828 1 93.44 486 LEU A CA 1
ATOM 3727 C C . LEU A 1 486 ? 3.512 -18.281 -24.719 1 93.44 486 LEU A C 1
ATOM 3729 O O . LEU A 1 486 ? 2.969 -17.188 -24.859 1 93.44 486 LEU A O 1
ATOM 3733 N N . GLU A 1 487 ? 3.447 -18.984 -23.625 1 93.5 487 GLU A N 1
ATOM 3734 C CA . GLU A 1 487 ? 2.592 -18.547 -22.531 1 93.5 487 GLU A CA 1
ATOM 3735 C C . GLU A 1 487 ? 3.094 -17.234 -21.938 1 93.5 487 GLU A C 1
ATOM 3737 O O . GLU A 1 487 ? 2.312 -16.312 -21.703 1 93.5 487 GLU A O 1
ATOM 3742 N N . PRO A 1 488 ? 4.426 -17.109 -21.75 1 95.69 488 PRO A N 1
ATOM 3743 C CA . PRO A 1 488 ? 4.926 -15.852 -21.188 1 95.69 488 PRO A CA 1
ATOM 3744 C C . PRO A 1 488 ? 4.699 -14.664 -22.125 1 95.69 488 PRO A C 1
ATOM 3746 O O . PRO A 1 488 ? 4.457 -13.547 -21.656 1 95.69 488 PRO A O 1
ATOM 3749 N N . GLN A 1 489 ? 4.723 -14.883 -23.391 1 95.75 489 GLN A N 1
ATOM 3750 C CA . GLN A 1 489 ? 4.504 -13.789 -24.328 1 95.75 489 GLN A CA 1
ATOM 3751 C C . GLN A 1 489 ? 3.08 -13.242 -24.219 1 95.75 489 GLN A C 1
ATOM 3753 O O . GLN A 1 489 ? 2.869 -12.031 -24.25 1 95.75 489 GLN A O 1
ATOM 3758 N N . LYS A 1 490 ? 2.164 -14.055 -24.094 1 93.94 490 LYS A N 1
ATOM 3759 C CA . LYS A 1 490 ? 0.773 -13.633 -23.938 1 93.94 490 LYS A CA 1
ATOM 3760 C C . LYS A 1 490 ? 0.584 -12.82 -22.656 1 93.94 490 LYS A C 1
ATOM 3762 O O . LYS A 1 490 ? -0.074 -11.773 -22.672 1 93.94 490 LYS A O 1
ATOM 3767 N N . ILE A 1 491 ? 1.155 -13.297 -21.609 1 95.69 491 ILE A N 1
ATOM 3768 C CA . ILE A 1 491 ? 1.054 -12.609 -20.328 1 95.69 491 ILE A CA 1
ATOM 3769 C C . ILE A 1 491 ? 1.741 -11.25 -20.422 1 95.69 491 ILE A C 1
ATOM 3771 O O . ILE A 1 491 ? 1.213 -10.242 -19.938 1 95.69 491 ILE A O 1
ATOM 3775 N N . SER A 1 492 ? 2.881 -11.234 -21.109 1 96.5 492 SER A N 1
ATOM 3776 C CA . SER A 1 492 ? 3.639 -10 -21.266 1 96.5 492 SER A CA 1
ATOM 3777 C C . SER A 1 492 ? 2.846 -8.961 -22.047 1 96.5 492 SER A C 1
ATOM 3779 O O . SER A 1 492 ? 2.85 -7.777 -21.703 1 96.5 492 SER A O 1
ATOM 3781 N N . ASP A 1 493 ? 2.17 -9.367 -23.078 1 95.44 493 ASP A N 1
ATOM 3782 C CA . ASP A 1 493 ? 1.361 -8.469 -23.891 1 95.44 493 ASP A CA 1
ATOM 3783 C C . ASP A 1 493 ? 0.206 -7.879 -23.078 1 95.44 493 ASP A C 1
ATOM 3785 O O . ASP A 1 493 ? -0.046 -6.672 -23.125 1 95.44 493 ASP A O 1
ATOM 3789 N N . ASN A 1 494 ? -0.426 -8.727 -22.375 1 95.19 494 ASN A N 1
ATOM 3790 C CA . ASN A 1 494 ? -1.545 -8.281 -21.547 1 95.19 494 ASN A CA 1
ATOM 3791 C C . ASN A 1 494 ? -1.081 -7.367 -20.422 1 95.19 494 ASN A C 1
ATOM 3793 O O . ASN A 1 494 ? -1.771 -6.41 -20.062 1 95.19 494 ASN A O 1
ATOM 3797 N N . LEU A 1 495 ? 0.059 -7.703 -19.875 1 94.94 495 LEU A N 1
ATOM 3798 C CA . LEU A 1 495 ? 0.646 -6.875 -18.844 1 94.94 495 LEU A CA 1
ATOM 3799 C C . LEU A 1 495 ? 0.958 -5.477 -19.359 1 94.94 495 LEU A C 1
ATOM 3801 O O . LEU A 1 495 ? 0.742 -4.484 -18.672 1 94.94 495 LEU A O 1
ATOM 3805 N N . ALA A 1 496 ? 1.408 -5.395 -20.562 1 92.81 496 ALA A N 1
ATOM 3806 C CA . ALA A 1 496 ? 1.695 -4.105 -21.188 1 92.81 496 ALA A CA 1
ATOM 3807 C C . ALA A 1 496 ? 0.42 -3.285 -21.359 1 92.81 496 ALA A C 1
ATOM 3809 O O . ALA A 1 496 ? 0.414 -2.076 -21.125 1 92.81 496 ALA A O 1
ATOM 3810 N N . ILE A 1 497 ? -0.633 -3.92 -21.719 1 93.31 497 ILE A N 1
ATOM 3811 C CA . ILE A 1 497 ? -1.921 -3.252 -21.875 1 93.31 497 ILE A CA 1
ATOM 3812 C C . ILE A 1 497 ? -2.418 -2.752 -20.531 1 93.31 497 ILE A C 1
ATOM 3814 O O . ILE A 1 497 ? -2.855 -1.606 -20.406 1 93.31 497 ILE A O 1
ATOM 3818 N N . CYS A 1 498 ? -2.312 -3.615 -19.547 1 92.69 498 CYS A N 1
ATOM 3819 C CA . CYS A 1 498 ? -2.74 -3.244 -18.203 1 92.69 498 CYS A CA 1
ATOM 3820 C C . CYS A 1 498 ? -1.94 -2.053 -17.688 1 92.69 498 CYS A C 1
ATOM 3822 O O . CYS A 1 498 ? -2.5 -1.144 -17.078 1 92.69 498 CYS A O 1
ATOM 3824 N N . SER A 1 499 ? -0.65 -2.094 -17.969 1 89.12 499 SER A N 1
ATOM 3825 C CA . SER A 1 499 ? 0.217 -1.024 -17.484 1 89.12 499 SER A CA 1
ATOM 3826 C C . SER A 1 499 ? -0.159 0.315 -18.109 1 89.12 499 SER A C 1
ATOM 3828 O O . SER A 1 499 ? 0.033 1.368 -17.5 1 89.12 499 SER A O 1
ATOM 3830 N N . ARG A 1 500 ? -0.793 0.303 -19.234 1 87.12 500 ARG A N 1
ATOM 3831 C CA . ARG A 1 500 ? -1.156 1.519 -19.953 1 87.12 500 ARG A CA 1
ATOM 3832 C C . ARG A 1 500 ? -2.582 1.945 -19.625 1 87.12 500 ARG A C 1
ATOM 3834 O O . ARG A 1 500 ? -2.85 3.131 -19.422 1 87.12 500 ARG A O 1
ATOM 3841 N N . ASP A 1 501 ? -3.447 0.907 -19.531 1 88.25 501 ASP A N 1
ATOM 3842 C CA . ASP A 1 501 ? -4.871 1.234 -19.531 1 88.25 501 ASP A CA 1
ATOM 3843 C C . ASP A 1 501 ? -5.5 0.897 -18.172 1 88.25 501 ASP A C 1
ATOM 3845 O O . ASP A 1 501 ? -6.672 1.199 -17.938 1 88.25 501 ASP A O 1
ATOM 3849 N N . GLY A 1 502 ? -4.805 0.228 -17.312 1 89.06 502 GLY A N 1
ATOM 3850 C CA . GLY A 1 502 ? -5.328 -0.12 -16 1 89.06 502 GLY A CA 1
ATOM 3851 C C . GLY A 1 502 ? -6.395 -1.198 -16.047 1 89.06 502 GLY A C 1
ATOM 3852 O O . GLY A 1 502 ? -6.344 -2.09 -16.891 1 89.06 502 GLY A O 1
ATOM 3853 N N . PRO A 1 503 ? -7.316 -1.182 -15.102 1 87.88 503 PRO A N 1
ATOM 3854 C CA . PRO A 1 503 ? -8.32 -2.244 -15.023 1 87.88 503 PRO A CA 1
ATOM 3855 C C . PRO A 1 503 ? -9.289 -2.234 -16.203 1 87.88 503 PRO A C 1
ATOM 3857 O O . PRO A 1 503 ? -9.992 -3.217 -16.438 1 87.88 503 PRO A O 1
ATOM 3860 N N . LYS A 1 504 ? -9.281 -1.267 -17.062 1 84.19 504 LYS A N 1
ATOM 3861 C CA . LYS A 1 504 ? -10.203 -1.157 -18.188 1 84.19 504 LYS A CA 1
ATOM 3862 C C . LYS A 1 504 ? -9.578 -1.72 -19.469 1 84.19 504 LYS A C 1
ATOM 3864 O O . LYS A 1 504 ? -10.242 -1.809 -20.5 1 84.19 504 LYS A O 1
ATOM 3869 N N . GLY A 1 505 ? -8.312 -1.979 -19.156 1 80.25 505 GLY A N 1
ATOM 3870 C CA . GLY A 1 505 ? -7.652 -2.553 -20.312 1 80.25 505 GLY A CA 1
ATOM 3871 C C . GLY A 1 505 ? -8.195 -3.916 -20.688 1 80.25 505 GLY A C 1
ATOM 3872 O O . GLY A 1 505 ? -8.445 -4.754 -19.828 1 80.25 505 GLY A O 1
ATOM 3873 N N . LEU A 1 506 ? -8.57 -4.098 -22 1 72.31 506 LEU A N 1
ATOM 3874 C CA . LEU A 1 506 ? -9.125 -5.355 -22.484 1 72.31 506 LEU A CA 1
ATOM 3875 C C . LEU A 1 506 ? -8.023 -6.387 -22.703 1 72.31 506 LEU A C 1
ATOM 3877 O O . LEU A 1 506 ? -7.078 -6.145 -23.453 1 72.31 506 LEU A O 1
ATOM 3881 N N . ASP A 1 507 ? -8 -7.34 -21.719 1 65.44 507 ASP A N 1
ATOM 3882 C CA . ASP A 1 507 ? -7.09 -8.461 -21.922 1 65.44 507 ASP A CA 1
ATOM 3883 C C . ASP A 1 507 ? -7.777 -9.602 -22.656 1 65.44 507 ASP A C 1
ATOM 3885 O O . ASP A 1 507 ? -8.992 -9.797 -22.531 1 65.44 507 ASP A O 1
ATOM 3889 N N . MET B 1 1 ? 5.75 -23.156 17.609 1 23.17 1 MET B N 1
ATOM 3890 C CA . MET B 1 1 ? 4.566 -23.422 16.797 1 23.17 1 MET B CA 1
ATOM 3891 C C . MET B 1 1 ? 4.961 -23.797 15.375 1 23.17 1 MET B C 1
ATOM 3893 O O . MET B 1 1 ? 4.098 -23.953 14.508 1 23.17 1 MET B O 1
ATOM 3897 N N . ASN B 1 2 ? 6.309 -23.688 15.102 1 25.38 2 ASN B N 1
ATOM 3898 C CA . ASN B 1 2 ? 7 -24 13.859 1 25.38 2 ASN B CA 1
ATOM 3899 C C . ASN B 1 2 ? 7.031 -25.5 13.594 1 25.38 2 ASN B C 1
ATOM 3901 O O . ASN B 1 2 ? 7.59 -25.953 12.594 1 25.38 2 ASN B O 1
ATOM 3905 N N . ARG B 1 3 ? 6.984 -26.281 14.711 1 30.89 3 ARG B N 1
ATOM 3906 C CA . ARG B 1 3 ? 7.203 -27.719 14.641 1 30.89 3 ARG B CA 1
ATOM 3907 C C . ARG B 1 3 ? 6.02 -28.422 13.984 1 30.89 3 ARG B C 1
ATOM 3909 O O . ARG B 1 3 ? 6.117 -29.578 13.594 1 30.89 3 ARG B O 1
ATOM 3916 N N . LEU B 1 4 ? 4.836 -27.781 14.312 1 29.53 4 LEU B N 1
ATOM 3917 C CA . LEU B 1 4 ? 3.619 -28.453 13.867 1 29.53 4 LEU B CA 1
ATOM 3918 C C . LEU B 1 4 ? 3.459 -28.328 12.352 1 29.53 4 LEU B C 1
ATOM 3920 O O . LEU B 1 4 ? 2.619 -29 11.758 1 29.53 4 LEU B O 1
ATOM 3924 N N . LEU B 1 5 ? 4.176 -27.297 11.688 1 31.22 5 LEU B N 1
ATOM 3925 C CA . LEU B 1 5 ? 4.02 -27.078 10.258 1 31.22 5 LEU B CA 1
ATOM 3926 C C . LEU B 1 5 ? 4.797 -28.109 9.453 1 31.22 5 LEU B C 1
ATOM 3928 O O . LEU B 1 5 ? 4.484 -28.359 8.281 1 31.22 5 LEU B O 1
ATOM 3932 N N . LEU B 1 6 ? 5.855 -28.672 10.008 1 31.91 6 LEU B N 1
ATOM 3933 C CA . LEU B 1 6 ? 6.707 -29.578 9.242 1 31.91 6 LEU B CA 1
ATOM 3934 C C . LEU B 1 6 ? 6.02 -30.922 9.023 1 31.91 6 LEU B C 1
ATOM 3936 O O . LEU B 1 6 ? 6.223 -31.562 7.996 1 31.91 6 LEU B O 1
ATOM 3940 N N . ALA B 1 7 ? 5.238 -31.469 10.047 1 31.97 7 ALA B N 1
ATOM 3941 C CA . ALA B 1 7 ? 4.699 -32.812 10 1 31.97 7 ALA B CA 1
ATOM 3942 C C . ALA B 1 7 ? 3.623 -32.938 8.922 1 31.97 7 ALA B C 1
ATOM 3944 O O . ALA B 1 7 ? 3.438 -34.031 8.344 1 31.97 7 ALA B O 1
ATOM 3945 N N . PHE B 1 8 ? 2.85 -31.781 8.672 1 34.16 8 PHE B N 1
ATOM 3946 C CA . PHE B 1 8 ? 1.749 -31.906 7.723 1 34.16 8 PHE B CA 1
ATOM 3947 C C . PHE B 1 8 ? 2.27 -31.953 6.293 1 34.16 8 PHE B C 1
ATOM 3949 O O . PHE B 1 8 ? 1.533 -32.312 5.367 1 34.16 8 PHE B O 1
ATOM 3956 N N . GLY B 1 9 ? 3.549 -31.516 5.996 1 30.28 9 GLY B N 1
ATOM 3957 C CA . GLY B 1 9 ? 4.094 -31.562 4.648 1 30.28 9 GLY B CA 1
ATOM 3958 C C . GLY B 1 9 ? 4.516 -32.938 4.227 1 30.28 9 GLY B C 1
ATOM 3959 O O . GLY B 1 9 ? 4.512 -33.281 3.035 1 30.28 9 GLY B O 1
ATOM 3960 N N . LEU B 1 10 ? 5.059 -33.719 5.145 1 30.31 10 LEU B N 1
ATOM 3961 C CA . LEU B 1 10 ? 5.668 -35 4.773 1 30.31 10 LEU B CA 1
ATOM 3962 C C . LEU B 1 10 ? 4.598 -36.031 4.414 1 30.31 10 LEU B C 1
ATOM 3964 O O . LEU B 1 10 ? 4.852 -36.938 3.643 1 30.31 10 LEU B O 1
ATOM 3968 N N . VAL B 1 11 ? 3.418 -36.062 5.059 1 30.02 11 VAL B N 1
ATOM 3969 C CA . VAL B 1 11 ? 2.451 -37.156 4.848 1 30.02 11 VAL B CA 1
ATOM 3970 C C . VAL B 1 11 ? 1.906 -37.062 3.422 1 30.02 11 VAL B C 1
ATOM 3972 O O . VAL B 1 11 ? 1.613 -38.094 2.811 1 30.02 11 VAL B O 1
ATOM 3975 N N . CYS B 1 12 ? 1.849 -35.906 2.76 1 31.61 12 CYS B N 1
ATOM 3976 C CA . CYS B 1 12 ? 1.225 -35.875 1.441 1 31.61 12 CYS B CA 1
ATOM 3977 C C . CYS B 1 12 ? 2.143 -36.469 0.387 1 31.61 12 CYS B C 1
ATOM 3979 O O . CYS B 1 12 ? 1.704 -36.781 -0.723 1 31.61 12 CYS B O 1
ATOM 3981 N N . LEU B 1 13 ? 3.502 -36.562 0.542 1 32.47 13 LEU B N 1
ATOM 3982 C CA . LEU B 1 13 ? 4.371 -37.062 -0.517 1 32.47 13 LEU B CA 1
ATOM 3983 C C . LEU B 1 13 ? 4.312 -38.562 -0.595 1 32.47 13 LEU B C 1
ATOM 3985 O O . LEU B 1 13 ? 4.66 -39.156 -1.622 1 32.47 13 LEU B O 1
ATOM 3989 N N . LEU B 1 14 ? 4.289 -39.375 0.537 1 28.67 14 LEU B N 1
ATOM 3990 C CA . LEU B 1 14 ? 4.562 -40.812 0.473 1 28.67 14 LEU B CA 1
ATOM 3991 C C . LEU B 1 14 ? 3.43 -41.531 -0.229 1 28.67 14 LEU B C 1
ATOM 3993 O O . LEU B 1 14 ? 3.488 -42.75 -0.396 1 28.67 14 LEU B O 1
ATOM 3997 N N . GLN B 1 15 ? 2.164 -41.188 -0.222 1 31.48 15 GLN B N 1
ATOM 3998 C CA . GLN B 1 15 ? 1.186 -42.188 -0.646 1 31.48 15 GLN B CA 1
ATOM 3999 C C . GLN B 1 15 ? 1.284 -42.438 -2.145 1 31.48 15 GLN B C 1
ATOM 4001 O O . GLN B 1 15 ? 0.593 -41.812 -2.941 1 31.48 15 GLN B O 1
ATOM 4006 N N . GLY B 1 16 ? 2.398 -42.438 -2.752 1 31.23 16 GLY B N 1
ATOM 4007 C CA . GLY B 1 16 ? 2.457 -43.094 -4.047 1 31.23 16 GLY B CA 1
ATOM 4008 C C . GLY B 1 16 ? 1.981 -44.531 -4 1 31.23 16 GLY B C 1
ATOM 4009 O O . GLY B 1 16 ? 2.408 -45.375 -4.809 1 31.23 16 GLY B O 1
ATOM 4010 N N . LEU B 1 17 ? 1.714 -45.125 -2.738 1 30.28 17 LEU B N 1
ATOM 4011 C CA . LEU B 1 17 ? 1.407 -46.562 -2.721 1 30.28 17 LEU B CA 1
ATOM 4012 C C . LEU B 1 17 ? 0.458 -46.938 -3.855 1 30.28 17 LEU B C 1
ATOM 4014 O O . LEU B 1 17 ? -0.333 -46.094 -4.301 1 30.28 17 LEU B O 1
ATOM 4018 N N . SER B 1 18 ? 0.708 -48.219 -4.516 1 33.16 18 SER B N 1
ATOM 4019 C CA . SER B 1 18 ? -0.224 -49 -5.305 1 33.16 18 SER B CA 1
ATOM 4020 C C . SER B 1 18 ? -1.63 -48.969 -4.719 1 33.16 18 SER B C 1
ATOM 4022 O O . SER B 1 18 ? -1.979 -49.781 -3.863 1 33.16 18 SER B O 1
ATOM 4024 N N . ALA B 1 19 ? -2.006 -47.969 -4.051 1 37.22 19 ALA B N 1
ATOM 4025 C CA . ALA B 1 19 ? -3.312 -47.875 -3.406 1 37.22 19 ALA B CA 1
ATOM 4026 C C . ALA B 1 19 ? -4.41 -48.438 -4.312 1 37.22 19 ALA B C 1
ATOM 4028 O O . ALA B 1 19 ? -4.332 -48.312 -5.539 1 37.22 19 ALA B O 1
ATOM 4029 N N . GLU B 1 20 ? -5.121 -49.344 -3.867 1 38.22 20 GLU B N 1
ATOM 4030 C CA . GLU B 1 20 ? -6.434 -49.719 -4.402 1 38.22 20 GLU B CA 1
ATOM 4031 C C . GLU B 1 20 ? -7.117 -48.5 -5.027 1 38.22 20 GLU B C 1
ATOM 4033 O O . GLU B 1 20 ? -7.031 -47.375 -4.496 1 38.22 20 GLU B O 1
ATOM 4038 N N . PRO B 1 21 ? -7.352 -48.562 -6.312 1 48.09 21 PRO B N 1
ATOM 4039 C CA . PRO B 1 21 ? -8.023 -47.5 -7.055 1 48.09 21 PRO B CA 1
ATOM 4040 C C . PRO B 1 21 ? -9.023 -46.719 -6.199 1 48.09 21 PRO B C 1
ATOM 4042 O O . PRO B 1 21 ? -9.898 -47.312 -5.574 1 48.09 21 PRO B O 1
ATOM 4045 N N . ARG B 1 22 ? -8.68 -45.75 -5.574 1 60.41 22 ARG B N 1
ATOM 4046 C CA . ARG B 1 22 ? -9.68 -44.938 -4.871 1 60.41 22 ARG B CA 1
ATOM 4047 C C . ARG B 1 22 ? -10.758 -44.438 -5.828 1 60.41 22 ARG B C 1
ATOM 4049 O O . ARG B 1 22 ? -10.445 -43.875 -6.879 1 60.41 22 ARG B O 1
ATOM 4056 N N . PRO B 1 23 ? -11.992 -44.75 -5.57 1 64.44 23 PRO B N 1
ATOM 4057 C CA . PRO B 1 23 ? -13.117 -44.281 -6.387 1 64.44 23 PRO B CA 1
ATOM 4058 C C . PRO B 1 23 ? -13.156 -42.781 -6.543 1 64.44 23 PRO B C 1
ATOM 4060 O O . PRO B 1 23 ? -12.852 -42.031 -5.598 1 64.44 23 PRO B O 1
ATOM 4063 N N . GLU B 1 24 ? -13.141 -42.375 -7.781 1 80.5 24 GLU B N 1
ATOM 4064 C CA . GLU B 1 24 ? -13.203 -40.969 -8.078 1 80.5 24 GLU B CA 1
ATOM 4065 C C . GLU B 1 24 ? -14.133 -40.688 -9.258 1 80.5 24 GLU B C 1
ATOM 4067 O O . GLU B 1 24 ? -14.273 -41.531 -10.148 1 80.5 24 GLU B O 1
ATOM 4072 N N . PHE B 1 25 ? -14.836 -39.562 -9.258 1 85.62 25 PHE B N 1
ATOM 4073 C CA . PHE B 1 25 ? -15.602 -39.031 -10.398 1 85.62 25 PHE B CA 1
ATOM 4074 C C . PHE B 1 25 ? -16.688 -40.031 -10.797 1 85.62 25 PHE B C 1
ATOM 4076 O O . PHE B 1 25 ? -16.859 -40.344 -11.984 1 85.62 25 PHE B O 1
ATOM 4083 N N . ALA B 1 26 ? -17.297 -40.688 -9.789 1 82 26 ALA B N 1
ATOM 4084 C CA . ALA B 1 26 ? -18.422 -41.625 -9.914 1 82 26 ALA B CA 1
ATOM 4085 C C . ALA B 1 26 ? -17.938 -43 -10.359 1 82 26 ALA B C 1
ATOM 4087 O O . ALA B 1 26 ? -18.734 -43.875 -10.742 1 82 26 ALA B O 1
ATOM 4088 N N . LEU B 1 27 ? -16.656 -43.062 -10.406 1 87.62 27 LEU B N 1
ATOM 4089 C CA . LEU B 1 27 ? -16.078 -44.375 -10.773 1 87.62 27 LEU B CA 1
ATOM 4090 C C . LEU B 1 27 ? -15.453 -45.031 -9.555 1 87.62 27 LEU B C 1
ATOM 4092 O O . LEU B 1 27 ? -15.18 -44.406 -8.547 1 87.62 27 LEU B O 1
ATOM 4096 N N . THR B 1 28 ? -15.289 -46.375 -9.711 1 82 28 THR B N 1
ATOM 4097 C CA . THR B 1 28 ? -14.641 -47.125 -8.641 1 82 28 THR B CA 1
ATOM 4098 C C . THR B 1 28 ? -13.125 -47.062 -8.781 1 82 28 THR B C 1
ATOM 4100 O O . THR B 1 28 ? -12.391 -47.406 -7.852 1 82 28 THR B O 1
ATOM 4103 N N . GLY B 1 29 ? -12.648 -46.562 -9.883 1 78.38 29 GLY B N 1
ATOM 4104 C CA . GLY B 1 29 ? -11.219 -46.438 -10.125 1 78.38 29 GLY B CA 1
ATOM 4105 C C . GLY B 1 29 ? -10.719 -45 -10.094 1 78.38 29 GLY B C 1
ATOM 4106 O O . GLY B 1 29 ? -11.508 -44.062 -9.898 1 78.38 29 GLY B O 1
ATOM 4107 N N . THR B 1 30 ? -9.391 -44.875 -10.273 1 79.56 30 THR B N 1
ATOM 4108 C CA . THR B 1 30 ? -8.781 -43.562 -10.234 1 79.56 30 THR B CA 1
ATOM 4109 C C . THR B 1 30 ? -8.688 -42.969 -11.641 1 79.56 30 THR B C 1
ATOM 4111 O O . THR B 1 30 ? -8.531 -43.719 -12.617 1 79.56 30 THR B O 1
ATOM 4114 N N . VAL B 1 31 ? -8.938 -41.719 -11.656 1 84.31 31 VAL B N 1
ATOM 4115 C CA . VAL B 1 31 ? -8.805 -41 -12.914 1 84.31 31 VAL B CA 1
ATOM 4116 C C . VAL B 1 31 ? -7.496 -40.219 -12.922 1 84.31 31 VAL B C 1
ATOM 4118 O O . VAL B 1 31 ? -7.074 -39.688 -11.891 1 84.31 31 VAL B O 1
ATOM 4121 N N . PRO B 1 32 ? -6.844 -40.219 -14.031 1 82.19 32 PRO B N 1
ATOM 4122 C CA . PRO B 1 32 ? -5.57 -39.5 -14.102 1 82.19 32 PRO B CA 1
ATOM 4123 C C . PRO B 1 32 ? -5.707 -38 -13.734 1 82.19 32 PRO B C 1
ATOM 4125 O O . PRO B 1 32 ? -6.77 -37.406 -13.938 1 82.19 32 PRO B O 1
ATOM 4128 N N . ALA B 1 33 ? -4.707 -37.375 -13.094 1 86.88 33 ALA B N 1
ATOM 4129 C CA . ALA B 1 33 ? -4.551 -35.938 -12.812 1 86.88 33 ALA B CA 1
ATOM 4130 C C . ALA B 1 33 ? -5.457 -35.531 -11.664 1 86.88 33 ALA B C 1
ATOM 4132 O O . ALA B 1 33 ? -5.441 -34.344 -11.258 1 86.88 33 ALA B O 1
ATOM 4133 N N . SER B 1 34 ? -6.23 -36.438 -11.062 1 89 34 SER B N 1
ATOM 4134 C CA . SER B 1 34 ? -7.16 -36.062 -9.992 1 89 34 SER B CA 1
ATOM 4135 C C . SER B 1 34 ? -6.418 -35.531 -8.773 1 89 34 SER B C 1
ATOM 4137 O O . SER B 1 34 ? -6.867 -34.594 -8.125 1 89 34 SER B O 1
ATOM 4139 N N . SER B 1 35 ? -5.328 -36.125 -8.438 1 88.75 35 SER B N 1
ATOM 4140 C CA . SER B 1 35 ? -4.551 -35.688 -7.281 1 88.75 35 SER B CA 1
ATOM 4141 C C . SER B 1 35 ? -4.027 -34.25 -7.48 1 88.75 35 SER B C 1
ATOM 4143 O O . SER B 1 35 ? -3.975 -33.469 -6.535 1 88.75 35 SER B O 1
ATOM 4145 N N . ARG B 1 36 ? -3.689 -33.875 -8.633 1 90.75 36 ARG B N 1
ATOM 4146 C CA . ARG B 1 36 ? -3.178 -32.562 -8.945 1 90.75 36 ARG B CA 1
ATOM 4147 C C . ARG B 1 36 ? -4.293 -31.516 -8.906 1 90.75 36 ARG B C 1
ATOM 4149 O O . ARG B 1 36 ? -4.078 -30.375 -8.461 1 90.75 36 ARG B O 1
ATOM 4156 N N . ILE B 1 37 ? -5.457 -31.891 -9.398 1 93.75 37 ILE B N 1
ATOM 4157 C CA . ILE B 1 37 ? -6.605 -31 -9.32 1 93.75 37 ILE B CA 1
ATOM 4158 C C . ILE B 1 37 ? -6.957 -30.734 -7.859 1 93.75 37 ILE B C 1
ATOM 4160 O O . ILE B 1 37 ? -7.316 -29.625 -7.492 1 93.75 37 ILE B O 1
ATOM 4164 N N . THR B 1 38 ? -6.785 -31.75 -7.023 1 94.12 38 THR B N 1
ATOM 4165 C CA . THR B 1 38 ? -7.047 -31.609 -5.598 1 94.12 38 THR B CA 1
ATOM 4166 C C . THR B 1 38 ? -6.039 -30.641 -4.965 1 94.12 38 THR B C 1
ATOM 4168 O O . THR B 1 38 ? -6.391 -29.859 -4.078 1 94.12 38 THR B O 1
ATOM 4171 N N . ALA B 1 39 ? -4.84 -30.719 -5.383 1 92.19 39 ALA B N 1
ATOM 4172 C CA . ALA B 1 39 ? -3.83 -29.797 -4.883 1 92.19 39 ALA B CA 1
ATOM 4173 C C . ALA B 1 39 ? -4.18 -28.359 -5.254 1 92.19 39 ALA B C 1
ATOM 4175 O O . ALA B 1 39 ? -4.035 -27.453 -4.438 1 92.19 39 ALA B O 1
ATOM 4176 N N . VAL B 1 40 ? -4.613 -28.156 -6.508 1 94.88 40 VAL B N 1
ATOM 4177 C CA . VAL B 1 40 ? -5.035 -26.828 -6.961 1 94.88 40 VAL B CA 1
ATOM 4178 C C . VAL B 1 40 ? -6.215 -26.344 -6.125 1 94.88 40 VAL B C 1
ATOM 4180 O O . VAL B 1 40 ? -6.27 -25.188 -5.73 1 94.88 40 VAL B O 1
ATOM 4183 N N . LYS B 1 41 ? -7.16 -27.25 -5.824 1 95.75 41 LYS B N 1
ATOM 4184 C CA . LYS B 1 41 ? -8.305 -26.938 -4.973 1 95.75 41 LYS B CA 1
ATOM 4185 C C . LYS B 1 41 ? -7.852 -26.484 -3.588 1 95.75 41 LYS B C 1
ATOM 4187 O O . LYS B 1 41 ? -8.383 -25.516 -3.045 1 95.75 41 LYS B O 1
ATOM 4192 N N . THR B 1 42 ? -6.91 -27.125 -3.027 1 95.94 42 THR B N 1
ATOM 4193 C CA . THR B 1 42 ? -6.395 -26.781 -1.706 1 95.94 42 THR B CA 1
ATOM 4194 C C . THR B 1 42 ? -5.777 -25.375 -1.714 1 95.94 42 THR B C 1
ATOM 4196 O O . THR B 1 42 ? -5.965 -24.609 -0.773 1 95.94 42 THR B O 1
ATOM 4199 N N . GLU B 1 43 ? -5.09 -25.078 -2.752 1 94.12 43 GLU B N 1
ATOM 4200 C CA . GLU B 1 43 ? -4.5 -23.75 -2.885 1 94.12 43 GLU B CA 1
ATOM 4201 C C . GLU B 1 43 ? -5.574 -22.672 -3.033 1 94.12 43 GLU B C 1
ATOM 4203 O O . GLU B 1 43 ? -5.445 -21.578 -2.488 1 94.12 43 GLU B O 1
ATOM 4208 N N . ALA B 1 44 ? -6.598 -23 -3.82 1 96.44 44 ALA B N 1
ATOM 4209 C CA . ALA B 1 44 ? -7.723 -22.078 -3.963 1 96.44 44 ALA B CA 1
ATOM 4210 C C . ALA B 1 44 ? -8.391 -21.812 -2.615 1 96.44 44 ALA B C 1
ATOM 4212 O O . ALA B 1 44 ? -8.781 -20.672 -2.322 1 96.44 44 ALA B O 1
ATOM 4213 N N . ASN B 1 45 ? -8.461 -22.859 -1.786 1 96.56 45 ASN B N 1
ATOM 4214 C CA . ASN B 1 45 ? -9.062 -22.719 -0.464 1 96.56 45 ASN B CA 1
ATOM 4215 C C . ASN B 1 45 ? -8.242 -21.797 0.435 1 96.56 45 ASN B C 1
ATOM 4217 O O . ASN B 1 45 ? -8.805 -21.078 1.258 1 96.56 45 ASN B O 1
ATOM 4221 N N . VAL B 1 46 ? -6.973 -21.875 0.299 1 95.5 46 VAL B N 1
ATOM 4222 C CA . VAL B 1 46 ? -6.102 -21 1.08 1 95.5 46 VAL B CA 1
ATOM 4223 C C . VAL B 1 46 ? -6.414 -19.547 0.763 1 95.5 46 VAL B C 1
ATOM 4225 O O . VAL B 1 46 ? -6.562 -18.719 1.672 1 95.5 46 VAL B O 1
ATOM 4228 N N . THR B 1 47 ? -6.586 -19.219 -0.497 1 96.06 47 THR B N 1
ATOM 4229 C CA . THR B 1 47 ? -6.891 -17.844 -0.916 1 96.06 47 THR B CA 1
ATOM 4230 C C . THR B 1 47 ? -8.281 -17.438 -0.448 1 96.06 47 THR B C 1
ATOM 4232 O O . THR B 1 47 ? -8.477 -16.328 0.056 1 96.06 47 THR B O 1
ATOM 4235 N N . ALA B 1 48 ? -9.227 -18.359 -0.617 1 96.25 48 ALA B N 1
ATOM 4236 C CA . ALA B 1 48 ? -10.594 -18.078 -0.188 1 96.25 48 ALA B CA 1
ATOM 4237 C C . ALA B 1 48 ? -10.656 -17.812 1.313 1 96.25 48 ALA B C 1
ATOM 4239 O O . ALA B 1 48 ? -11.352 -16.906 1.761 1 96.25 48 ALA B O 1
ATOM 4240 N N . THR B 1 49 ? -9.93 -18.547 2.033 1 96.69 49 THR B N 1
ATOM 4241 C CA . THR B 1 49 ? -9.891 -18.391 3.482 1 96.69 49 THR B CA 1
ATOM 4242 C C . THR B 1 49 ? -9.234 -17.062 3.861 1 96.69 49 THR B C 1
ATOM 4244 O O . THR B 1 49 ? -9.648 -16.422 4.82 1 96.69 49 THR B O 1
ATOM 4247 N N . ALA B 1 50 ? -8.211 -16.688 3.145 1 96.19 50 ALA B N 1
ATOM 4248 C CA . ALA B 1 50 ? -7.543 -15.414 3.391 1 96.19 50 ALA B CA 1
ATOM 4249 C C . ALA B 1 50 ? -8.492 -14.242 3.135 1 96.19 50 ALA B C 1
ATOM 4251 O O . ALA B 1 50 ? -8.477 -13.25 3.869 1 96.19 50 ALA B O 1
ATOM 4252 N N . ILE B 1 51 ? -9.266 -14.328 2.094 1 96.81 51 ILE B N 1
ATOM 4253 C CA . ILE B 1 51 ? -10.234 -13.281 1.771 1 96.81 51 ILE B CA 1
ATOM 4254 C C . ILE B 1 51 ? -11.289 -13.203 2.871 1 96.81 51 ILE B C 1
ATOM 4256 O O . ILE B 1 51 ? -11.633 -12.109 3.33 1 96.81 51 ILE B O 1
ATOM 4260 N N . LYS B 1 52 ? -11.758 -14.305 3.359 1 96.44 52 LYS B N 1
ATOM 4261 C CA . LYS B 1 52 ? -12.758 -14.375 4.418 1 96.44 52 LYS B CA 1
ATOM 4262 C C . LYS B 1 52 ? -12.242 -13.742 5.707 1 96.44 52 LYS B C 1
ATOM 4264 O O . LYS B 1 52 ? -13.008 -13.148 6.469 1 96.44 52 LYS B O 1
ATOM 4269 N N . ALA B 1 53 ? -10.992 -13.836 5.93 1 96.38 53 ALA B N 1
ATOM 4270 C CA . ALA B 1 53 ? -10.383 -13.375 7.176 1 96.38 53 ALA B CA 1
ATOM 4271 C C . ALA B 1 53 ? -10.227 -11.859 7.184 1 96.38 53 ALA B C 1
ATOM 4273 O O . ALA B 1 53 ? -9.922 -11.266 8.227 1 96.38 53 ALA B O 1
ATOM 4274 N N . LEU B 1 54 ? -10.414 -11.227 6.016 1 96.25 54 LEU B N 1
ATOM 4275 C CA . LEU B 1 54 ? -10.305 -9.773 5.969 1 96.25 54 LEU B CA 1
ATOM 4276 C C . LEU B 1 54 ? -11.391 -9.117 6.812 1 96.25 54 LEU B C 1
ATOM 4278 O O . LEU B 1 54 ? -12.539 -9.57 6.812 1 96.25 54 LEU B O 1
ATOM 4282 N N . ASN B 1 55 ? -10.953 -8.164 7.641 1 93.75 55 ASN B N 1
ATOM 4283 C CA . ASN B 1 55 ? -11.867 -7.43 8.516 1 93.75 55 ASN B CA 1
ATOM 4284 C C . ASN B 1 55 ? -11.891 -5.941 8.18 1 93.75 55 ASN B C 1
ATOM 4286 O O . ASN B 1 55 ? -10.844 -5.293 8.156 1 93.75 55 ASN B O 1
ATOM 4290 N N . VAL B 1 56 ? -13.102 -5.508 7.879 1 93.38 56 VAL B N 1
ATOM 4291 C CA . VAL B 1 56 ? -13.258 -4.074 7.641 1 93.38 56 VAL B CA 1
ATOM 4292 C C . VAL B 1 56 ? -13.602 -3.369 8.953 1 93.38 56 VAL B C 1
ATOM 4294 O O . VAL B 1 56 ? -14.68 -3.57 9.508 1 93.38 56 VAL B O 1
ATOM 4297 N N . ALA B 1 57 ? -12.703 -2.568 9.484 1 92.06 57 ALA B N 1
ATOM 4298 C CA . ALA B 1 57 ? -12.922 -1.859 10.742 1 92.06 57 ALA B CA 1
ATOM 4299 C C . ALA B 1 57 ? -14.117 -0.912 10.633 1 92.06 57 ALA B C 1
ATOM 4301 O O . ALA B 1 57 ? -14.508 -0.517 9.539 1 92.06 57 ALA B O 1
ATOM 4302 N N . ASN B 1 58 ? -14.727 -0.625 11.812 1 94.81 58 ASN B N 1
ATOM 4303 C CA . ASN B 1 58 ? -15.836 0.325 11.852 1 94.81 58 ASN B CA 1
ATOM 4304 C C . ASN B 1 58 ? -15.391 1.722 11.43 1 94.81 58 ASN B C 1
ATOM 4306 O O . ASN B 1 58 ? -14.289 2.162 11.781 1 94.81 58 ASN B O 1
ATOM 4310 N N . VAL B 1 59 ? -16.25 2.357 10.633 1 97.06 59 VAL B N 1
ATOM 4311 C CA . VAL B 1 59 ? -16.031 3.746 10.242 1 97.06 59 VAL B CA 1
ATOM 4312 C C . VAL B 1 59 ? -16.531 4.68 11.344 1 97.06 59 VAL B C 1
ATOM 4314 O O . VAL B 1 59 ? -17.734 4.883 11.492 1 97.06 59 VAL B O 1
ATOM 4317 N N . THR B 1 60 ? -15.656 5.348 12.078 1 96.81 60 THR B N 1
ATOM 4318 C CA . THR B 1 60 ? -15.977 6.145 13.25 1 96.81 60 THR B CA 1
ATOM 4319 C C . THR B 1 60 ? -16.391 7.562 12.844 1 96.81 60 THR B C 1
ATOM 4321 O O . THR B 1 60 ? -17.188 8.203 13.531 1 96.81 60 THR B O 1
ATOM 4324 N N . SER B 1 61 ? -15.906 8.055 11.773 1 96.12 61 SER B N 1
ATOM 4325 C CA . SER B 1 61 ? -16.203 9.414 11.328 1 96.12 61 SER B CA 1
ATOM 4326 C C . SER B 1 61 ? -17.656 9.555 10.883 1 96.12 61 SER B C 1
ATOM 4328 O O . SER B 1 61 ? -18.219 10.648 10.898 1 96.12 61 SER B O 1
ATOM 4330 N N . GLY B 1 62 ? -18.234 8.438 10.445 1 95.06 62 GLY B N 1
ATOM 4331 C CA . GLY B 1 62 ? -19.594 8.453 9.953 1 95.06 62 GLY B CA 1
ATOM 4332 C C . GLY B 1 62 ? -19.719 9.016 8.547 1 95.06 62 GLY B C 1
ATOM 4333 O O . GLY B 1 62 ? -20.812 9.305 8.078 1 95.06 62 GLY B O 1
ATOM 4334 N N . PHE B 1 63 ? -18.594 9.203 7.863 1 95.5 63 PHE B N 1
ATOM 4335 C CA . PHE B 1 63 ? -18.625 9.703 6.492 1 95.5 63 PHE B CA 1
ATOM 4336 C C . PHE B 1 63 ? -19.406 8.75 5.59 1 95.5 63 PHE B C 1
ATOM 4338 O O . PHE B 1 63 ? -19.031 7.582 5.441 1 95.5 63 PHE B O 1
ATOM 4345 N N . ALA B 1 64 ? -20.391 9.188 4.957 1 92.25 64 ALA B N 1
ATOM 4346 C CA . ALA B 1 64 ? -21.359 8.352 4.254 1 92.25 64 ALA B CA 1
ATOM 4347 C C . ALA B 1 64 ? -20.672 7.52 3.17 1 92.25 64 ALA B C 1
ATOM 4349 O O . ALA B 1 64 ? -21 6.344 2.992 1 92.25 64 ALA B O 1
ATOM 4350 N N . GLY B 1 65 ? -19.766 8.109 2.436 1 91.06 65 GLY B N 1
ATOM 4351 C CA . GLY B 1 65 ? -19.078 7.383 1.381 1 91.06 65 GLY B CA 1
ATOM 4352 C C . GLY B 1 65 ? -18.266 6.207 1.896 1 91.06 65 GLY B C 1
ATOM 4353 O O . GLY B 1 65 ? -18.266 5.133 1.292 1 91.06 65 GLY B O 1
ATOM 4354 N N . LEU B 1 66 ? -17.672 6.375 3.016 1 94.69 66 LEU B N 1
ATOM 4355 C CA . LEU B 1 66 ? -16.859 5.316 3.613 1 94.69 66 LEU B CA 1
ATOM 4356 C C . LEU B 1 66 ? -17.75 4.219 4.184 1 94.69 66 LEU B C 1
ATOM 4358 O O . LEU B 1 66 ? -17.453 3.029 4.043 1 94.69 66 LEU B O 1
ATOM 4362 N N . VAL B 1 67 ? -18.844 4.625 4.852 1 95.12 67 VAL B N 1
ATOM 4363 C CA . VAL B 1 67 ? -19.797 3.67 5.422 1 95.12 67 VAL B CA 1
ATOM 4364 C C . VAL B 1 67 ? -20.406 2.824 4.312 1 95.12 67 VAL B C 1
ATOM 4366 O O . VAL B 1 67 ? -20.516 1.602 4.438 1 95.12 67 VAL B O 1
ATOM 4369 N N . GLY B 1 68 ? -20.781 3.521 3.273 1 92 68 GLY B N 1
ATOM 4370 C CA . GLY B 1 68 ? -21.328 2.805 2.133 1 92 68 GLY B CA 1
ATOM 4371 C C . GLY B 1 68 ? -20.328 1.837 1.508 1 92 68 GLY B C 1
ATOM 4372 O O . GLY B 1 68 ? -20.688 0.708 1.169 1 92 68 GLY B O 1
ATOM 4373 N N . THR B 1 69 ? -19.125 2.256 1.313 1 92.38 69 THR B N 1
ATOM 4374 C CA . THR B 1 69 ? -18.078 1.397 0.75 1 92.38 69 THR B CA 1
ATOM 4375 C C . THR B 1 69 ? -17.812 0.199 1.658 1 92.38 69 THR B C 1
ATOM 4377 O O . THR B 1 69 ? -17.672 -0.927 1.18 1 92.38 69 THR B O 1
ATOM 4380 N N . LYS B 1 70 ? -17.719 0.454 2.949 1 93.75 70 LYS B N 1
ATOM 4381 C CA . LYS B 1 70 ? -17.547 -0.634 3.906 1 93.75 70 LYS B CA 1
ATOM 4382 C C . LYS B 1 70 ? -18.625 -1.696 3.734 1 93.75 70 LYS B C 1
ATOM 4384 O O . LYS B 1 70 ? -18.328 -2.891 3.684 1 93.75 70 LYS B O 1
ATOM 4389 N N . THR B 1 71 ? -19.844 -1.274 3.652 1 93.75 71 THR B N 1
ATOM 4390 C CA . THR B 1 71 ? -20.969 -2.188 3.521 1 93.75 71 THR B CA 1
ATOM 4391 C C . THR B 1 71 ? -20.828 -3.045 2.268 1 93.75 71 THR B C 1
ATOM 4393 O O . THR B 1 71 ? -21.047 -4.258 2.309 1 93.75 71 THR B O 1
ATOM 4396 N N . GLN B 1 72 ? -20.469 -2.428 1.187 1 91.62 72 GLN B N 1
ATOM 4397 C CA . GLN B 1 72 ? -20.328 -3.154 -0.069 1 91.62 72 GLN B CA 1
ATOM 4398 C C . GLN B 1 72 ? -19.156 -4.133 -0.007 1 91.62 72 GLN B C 1
ATOM 4400 O O . GLN B 1 72 ? -19.25 -5.254 -0.509 1 91.62 72 GLN B O 1
ATOM 4405 N N . ILE B 1 73 ? -18.031 -3.75 0.551 1 93.5 73 ILE B N 1
ATOM 4406 C CA . ILE B 1 73 ? -16.844 -4.594 0.648 1 93.5 73 ILE B CA 1
ATOM 4407 C C . ILE B 1 73 ? -17.141 -5.797 1.54 1 93.5 73 ILE B C 1
ATOM 4409 O O . ILE B 1 73 ? -16.719 -6.918 1.237 1 93.5 73 ILE B O 1
ATOM 4413 N N . GLU B 1 74 ? -17.891 -5.586 2.631 1 95 74 GLU B N 1
ATOM 4414 C CA . GLU B 1 74 ? -18.281 -6.691 3.498 1 95 74 GLU B CA 1
ATOM 4415 C C . GLU B 1 74 ? -19.188 -7.68 2.758 1 95 74 GLU B C 1
ATOM 4417 O O . GLU B 1 74 ? -19.062 -8.891 2.943 1 95 74 GLU B O 1
ATOM 4422 N N . LYS B 1 75 ? -20.016 -7.148 1.957 1 93.06 75 LYS B N 1
ATOM 4423 C CA . LYS B 1 75 ? -20.859 -8 1.135 1 93.06 75 LYS B CA 1
ATOM 4424 C C . LYS B 1 75 ? -20.031 -8.852 0.175 1 93.06 75 LYS B C 1
ATOM 4426 O O . LYS B 1 75 ? -20.297 -10.039 0.004 1 93.06 75 LYS B O 1
ATOM 4431 N N . VAL B 1 76 ? -19.062 -8.203 -0.494 1 93.06 76 VAL B N 1
ATOM 4432 C CA . VAL B 1 76 ? -18.203 -8.922 -1.426 1 93.06 76 VAL B CA 1
ATOM 4433 C C . VAL B 1 76 ? -17.453 -10.031 -0.688 1 93.06 76 VAL B C 1
ATOM 4435 O O . VAL B 1 76 ? -17.375 -11.164 -1.17 1 93.06 76 VAL B O 1
ATOM 4438 N N . ILE B 1 77 ? -16.906 -9.758 0.482 1 95.31 77 ILE B N 1
ATOM 4439 C CA . ILE B 1 77 ? -16.156 -10.734 1.267 1 95.31 77 ILE B CA 1
ATOM 4440 C C . ILE B 1 77 ? -17.062 -11.922 1.608 1 95.31 77 ILE B C 1
ATOM 4442 O O . ILE B 1 77 ? -16.672 -13.078 1.41 1 95.31 77 ILE B O 1
ATOM 4446 N N . THR B 1 78 ? -18.25 -11.711 2.043 1 95.06 78 THR B N 1
ATOM 4447 C CA . THR B 1 78 ? -19.188 -12.742 2.473 1 95.06 78 THR B CA 1
ATOM 4448 C C . THR B 1 78 ? -19.625 -13.602 1.287 1 95.06 78 THR B C 1
ATOM 4450 O O . THR B 1 78 ? -19.609 -14.828 1.362 1 95.06 78 THR B O 1
ATOM 4453 N N . GLU B 1 79 ? -20.016 -12.969 0.229 1 93.38 79 GLU B N 1
ATOM 4454 C CA . GLU B 1 79 ? -20.5 -13.703 -0.936 1 93.38 79 GLU B CA 1
ATOM 4455 C C . GLU B 1 79 ? -19.375 -14.492 -1.601 1 93.38 79 GLU B C 1
ATOM 4457 O O . GLU B 1 79 ? -19.609 -15.602 -2.094 1 93.38 79 GLU B O 1
ATOM 4462 N N . PHE B 1 80 ? -18.203 -13.914 -1.714 1 93.75 80 PHE B N 1
ATOM 4463 C CA . PHE B 1 80 ? -17.047 -14.625 -2.27 1 93.75 80 PHE B CA 1
ATOM 4464 C C . PHE B 1 80 ? -16.781 -15.906 -1.494 1 93.75 80 PHE B C 1
ATOM 4466 O O . PHE B 1 80 ? -16.578 -16.969 -2.09 1 93.75 80 PHE B O 1
ATOM 4473 N N . ASP B 1 81 ? -16.844 -15.844 -0.169 1 94.38 81 ASP B N 1
ATOM 4474 C CA . ASP B 1 81 ? -16.641 -17.016 0.68 1 94.38 81 ASP B CA 1
ATOM 4475 C C . ASP B 1 81 ? -17.703 -18.078 0.426 1 94.38 81 ASP B C 1
ATOM 4477 O O . ASP B 1 81 ? -17.391 -19.25 0.237 1 94.38 81 ASP B O 1
ATOM 4481 N N . THR B 1 82 ? -18.938 -17.641 0.404 1 95.5 82 THR B N 1
ATOM 4482 C CA . THR B 1 82 ? -20.047 -18.547 0.225 1 95.5 82 THR B CA 1
ATOM 4483 C C . THR B 1 82 ? -19.938 -19.281 -1.107 1 95.5 82 THR B C 1
ATOM 4485 O O . THR B 1 82 ? -20.078 -20.516 -1.159 1 95.5 82 THR B O 1
ATOM 4488 N N . LYS B 1 83 ? -19.641 -18.516 -2.152 1 95.25 83 LYS B N 1
ATOM 4489 C CA . LYS B 1 83 ? -19.594 -19.094 -3.488 1 95.25 83 LYS B CA 1
ATOM 4490 C C . LYS B 1 83 ? -18.344 -19.969 -3.652 1 95.25 83 LYS B C 1
ATOM 4492 O O . LYS B 1 83 ? -18.406 -21.047 -4.25 1 95.25 83 LYS B O 1
ATOM 4497 N N . ALA B 1 84 ? -17.203 -19.5 -3.188 1 95.19 84 ALA B N 1
ATOM 4498 C CA . ALA B 1 84 ? -15.969 -20.281 -3.283 1 95.19 84 ALA B CA 1
ATOM 4499 C C . ALA B 1 84 ? -16.094 -21.609 -2.521 1 95.19 84 ALA B C 1
ATOM 4501 O O . ALA B 1 84 ? -15.758 -22.672 -3.049 1 95.19 84 ALA B O 1
ATOM 4502 N N . GLN B 1 85 ? -16.656 -21.594 -1.323 1 95.62 85 GLN B N 1
ATOM 4503 C CA . GLN B 1 85 ? -16.781 -22.797 -0.502 1 95.62 85 GLN B CA 1
ATOM 4504 C C . GLN B 1 85 ? -17.766 -23.781 -1.127 1 95.62 85 GLN B C 1
ATOM 4506 O O . GLN B 1 85 ? -17.594 -24.984 -1.015 1 95.62 85 GLN B O 1
ATOM 4511 N N . ALA B 1 86 ? -18.75 -23.25 -1.725 1 96.31 86 ALA B N 1
ATOM 4512 C CA . ALA B 1 86 ? -19.703 -24.109 -2.395 1 96.31 86 ALA B CA 1
ATOM 4513 C C . ALA B 1 86 ? -19.047 -24.906 -3.518 1 96.31 86 ALA B C 1
ATOM 4515 O O . ALA B 1 86 ? -19.266 -26.109 -3.65 1 96.31 86 ALA B O 1
ATOM 4516 N N . ILE B 1 87 ? -18.219 -24.234 -4.332 1 96.69 87 ILE B N 1
ATOM 4517 C CA . ILE B 1 87 ? -17.547 -24.891 -5.438 1 96.69 87 ILE B CA 1
ATOM 4518 C C . ILE B 1 87 ? -16.547 -25.922 -4.895 1 96.69 87 ILE B C 1
ATOM 4520 O O . ILE B 1 87 ? -16.484 -27.047 -5.391 1 96.69 87 ILE B O 1
ATOM 4524 N N . LEU B 1 88 ? -15.773 -25.562 -3.885 1 96.62 88 LEU B N 1
ATOM 4525 C CA . LEU B 1 88 ? -14.766 -26.438 -3.305 1 96.62 88 LEU B CA 1
ATOM 4526 C C . LEU B 1 88 ? -15.414 -27.672 -2.691 1 96.62 88 LEU B C 1
ATOM 4528 O O . LEU B 1 88 ? -14.938 -28.797 -2.879 1 96.62 88 LEU B O 1
ATOM 4532 N N . ALA B 1 89 ? -16.562 -27.484 -1.998 1 95.5 89 ALA B N 1
ATOM 4533 C CA . ALA B 1 89 ? -17.281 -28.609 -1.396 1 95.5 89 ALA B CA 1
ATOM 4534 C C . ALA B 1 89 ? -17.891 -29.5 -2.467 1 95.5 89 ALA B C 1
ATOM 4536 O O . ALA B 1 89 ? -17.922 -30.719 -2.316 1 95.5 89 ALA B O 1
ATOM 4537 N N . ALA B 1 90 ? -18.422 -28.859 -3.508 1 95.94 90 ALA B N 1
ATOM 4538 C CA . ALA B 1 90 ? -19 -29.641 -4.602 1 95.94 90 ALA B CA 1
ATOM 4539 C C . ALA B 1 90 ? -17.938 -30.5 -5.281 1 95.94 90 ALA B C 1
ATOM 4541 O O . ALA B 1 90 ? -18.219 -31.625 -5.695 1 95.94 90 ALA B O 1
ATOM 4542 N N . TYR B 1 91 ? -16.75 -30.016 -5.48 1 96.06 91 TYR B N 1
ATOM 4543 C CA . TYR B 1 91 ? -15.648 -30.797 -6.043 1 96.06 91 TYR B CA 1
ATOM 4544 C C . TYR B 1 91 ? -15.32 -32 -5.156 1 96.06 91 TYR B C 1
ATOM 4546 O O . TYR B 1 91 ? -15.086 -33.094 -5.652 1 96.06 91 TYR B O 1
ATOM 4554 N N . ASP B 1 92 ? -15.297 -31.828 -3.832 1 94.69 92 ASP B N 1
ATOM 4555 C CA . ASP B 1 92 ? -15.023 -32.906 -2.9 1 94.69 92 ASP B CA 1
ATOM 4556 C C . ASP B 1 92 ? -16.062 -34.031 -3.031 1 94.69 92 ASP B C 1
ATOM 4558 O O . ASP B 1 92 ? -15.727 -35.219 -2.99 1 94.69 92 ASP B O 1
ATOM 4562 N N . THR B 1 93 ? -17.266 -33.562 -3.184 1 94.25 93 THR B N 1
ATOM 4563 C CA . THR B 1 93 ? -18.344 -34.531 -3.338 1 94.25 93 THR B CA 1
ATOM 4564 C C . THR B 1 93 ? -18.188 -35.312 -4.641 1 94.25 93 THR B C 1
ATOM 4566 O O . THR B 1 93 ? -18.375 -36.531 -4.66 1 94.25 93 THR B O 1
ATOM 4569 N N . LEU B 1 94 ? -17.859 -34.562 -5.727 1 95.06 94 LEU B N 1
ATOM 4570 C CA . LEU B 1 94 ? -17.641 -35.219 -7.016 1 95.06 94 LEU B CA 1
ATOM 4571 C C . LEU B 1 94 ? -16.484 -36.188 -6.93 1 95.06 94 LEU B C 1
ATOM 4573 O O . LEU B 1 94 ? -16.578 -37.312 -7.449 1 95.06 94 LEU B O 1
ATOM 4577 N N . LEU B 1 95 ? -15.398 -35.844 -6.293 1 92.62 95 LEU B N 1
ATOM 4578 C CA . LEU B 1 95 ? -14.203 -36.656 -6.148 1 92.62 95 LEU B CA 1
ATOM 4579 C C . LEU B 1 95 ? -14.508 -37.938 -5.344 1 92.62 95 LEU B C 1
ATOM 4581 O O . LEU B 1 95 ? -14.016 -39 -5.668 1 92.62 95 LEU B O 1
ATOM 4585 N N . ALA B 1 96 ? -15.344 -37.844 -4.332 1 90.06 96 ALA B N 1
ATOM 4586 C CA . ALA B 1 96 ? -15.617 -38.938 -3.412 1 90.06 96 ALA B CA 1
ATOM 4587 C C . ALA B 1 96 ? -16.688 -39.875 -3.969 1 90.06 96 ALA B C 1
ATOM 4589 O O . ALA B 1 96 ? -16.891 -40.969 -3.463 1 90.06 96 ALA B O 1
ATOM 4590 N N . ALA B 1 97 ? -17.328 -39.438 -5.043 1 90.44 97 ALA B N 1
ATOM 4591 C CA . ALA B 1 97 ? -18.453 -40.219 -5.574 1 90.44 97 ALA B CA 1
ATOM 4592 C C . ALA B 1 97 ? -17.969 -41.5 -6.211 1 90.44 97 ALA B C 1
ATOM 4594 O O . ALA B 1 97 ? -16.984 -41.5 -6.949 1 90.44 97 ALA B O 1
ATOM 4595 N N . ASN B 1 98 ? -18.688 -42.562 -5.891 1 86.75 98 ASN B N 1
ATOM 4596 C CA . ASN B 1 98 ? -18.328 -43.875 -6.426 1 86.75 98 ASN B CA 1
ATOM 4597 C C . ASN B 1 98 ? -19.562 -44.688 -6.77 1 86.75 98 ASN B C 1
ATOM 4599 O O . ASN B 1 98 ? -19.5 -45.938 -6.809 1 86.75 98 ASN B O 1
ATOM 4603 N N . ASP B 1 99 ? -20.688 -44.156 -6.98 1 84.56 99 ASP B N 1
ATOM 4604 C CA . ASP B 1 99 ? -21.984 -44.844 -7.078 1 84.56 99 ASP B CA 1
ATOM 4605 C C . ASP B 1 99 ? -22.344 -45.125 -8.531 1 84.56 99 ASP B C 1
ATOM 4607 O O . ASP B 1 99 ? -23.391 -45.719 -8.812 1 84.56 99 ASP B O 1
ATOM 4611 N N . GLY B 1 100 ? -21.641 -44.656 -9.438 1 87.56 100 GLY B N 1
ATOM 4612 C CA . GLY B 1 100 ? -21.906 -44.906 -10.844 1 87.56 100 GLY B CA 1
ATOM 4613 C C . GLY B 1 100 ? -22.844 -43.875 -11.445 1 87.56 100 GLY B C 1
ATOM 4614 O O . GLY B 1 100 ? -23.109 -43.906 -12.648 1 87.56 100 GLY B O 1
ATOM 4615 N N . ASN B 1 101 ? -23.344 -43.031 -10.672 1 91.44 101 ASN B N 1
ATOM 4616 C CA . ASN B 1 101 ? -24.219 -41.969 -11.156 1 91.44 101 ASN B CA 1
ATOM 4617 C C . ASN B 1 101 ? -23.422 -40.781 -11.688 1 91.44 101 ASN B C 1
ATOM 4619 O O . ASN B 1 101 ? -23.422 -39.719 -11.07 1 91.44 101 ASN B O 1
ATOM 4623 N N . VAL B 1 102 ? -22.844 -40.938 -12.883 1 94.19 102 VAL B N 1
ATOM 4624 C CA . VAL B 1 102 ? -21.953 -39.938 -13.477 1 94.19 102 VAL B CA 1
ATOM 4625 C C . VAL B 1 102 ? -22.719 -38.625 -13.719 1 94.19 102 VAL B C 1
ATOM 4627 O O . VAL B 1 102 ? -22.297 -37.562 -13.281 1 94.19 102 VAL B O 1
ATOM 4630 N N . SER B 1 103 ? -23.875 -38.719 -14.312 1 93.56 103 SER B N 1
ATOM 4631 C CA . SER B 1 103 ? -24.641 -37.531 -14.664 1 93.56 103 SER B CA 1
ATOM 4632 C C . SER B 1 103 ? -25.062 -36.75 -13.422 1 93.56 103 SER B C 1
ATOM 4634 O O . SER B 1 103 ? -24.906 -35.531 -13.367 1 93.56 103 SER B O 1
ATOM 4636 N N . GLY B 1 104 ? -25.547 -37.438 -12.398 1 93.31 104 GLY B N 1
ATOM 4637 C CA . GLY B 1 104 ? -26.016 -36.781 -11.188 1 93.31 104 GLY B CA 1
ATOM 4638 C C . GLY B 1 104 ? -24.906 -36.062 -10.445 1 93.31 104 GLY B C 1
ATOM 4639 O O . GLY B 1 104 ? -25.094 -34.938 -9.969 1 93.31 104 GLY B O 1
ATOM 4640 N N . GLN B 1 105 ? -23.734 -36.688 -10.32 1 93.5 105 GLN B N 1
ATOM 4641 C CA . GLN B 1 105 ? -22.625 -36.125 -9.562 1 93.5 105 GLN B CA 1
ATOM 4642 C C . GLN B 1 105 ? -22.016 -34.938 -10.289 1 93.5 105 GLN B C 1
ATOM 4644 O O . GLN B 1 105 ? -21.719 -33.906 -9.672 1 93.5 105 GLN B O 1
ATOM 4649 N N . PHE B 1 106 ? -21.766 -35.031 -11.586 1 96.19 106 PHE B N 1
ATOM 4650 C CA . PHE B 1 106 ? -21.203 -33.938 -12.367 1 96.19 106 PHE B CA 1
ATOM 4651 C C . PHE B 1 106 ? -22.188 -32.781 -12.477 1 96.19 106 PHE B C 1
ATOM 4653 O O . PHE B 1 106 ? -21.797 -31.609 -12.445 1 96.19 106 PHE B O 1
ATOM 4660 N N . ASP B 1 107 ? -23.469 -33.125 -12.617 1 94.75 107 ASP B N 1
ATOM 4661 C CA . ASP B 1 107 ? -24.5 -32.094 -12.703 1 94.75 107 ASP B CA 1
ATOM 4662 C C . ASP B 1 107 ? -24.516 -31.25 -11.438 1 94.75 107 ASP B C 1
ATOM 4664 O O . ASP B 1 107 ? -24.719 -30.031 -11.5 1 94.75 107 ASP B O 1
ATOM 4668 N N . ALA B 1 108 ? -24.391 -31.859 -10.305 1 94 108 ALA B N 1
ATOM 4669 C CA . ALA B 1 108 ? -24.344 -31.125 -9.047 1 94 108 ALA B CA 1
ATOM 4670 C C . ALA B 1 108 ? -23.172 -30.156 -9.008 1 94 108 ALA B C 1
ATOM 4672 O O . ALA B 1 108 ? -23.312 -29.016 -8.555 1 94 108 ALA B O 1
ATOM 4673 N N . PHE B 1 109 ? -22.016 -30.5 -9.453 1 96.56 109 PHE B N 1
ATOM 4674 C CA . PHE B 1 109 ? -20.828 -29.672 -9.508 1 96.56 109 PHE B CA 1
ATOM 4675 C C . PHE B 1 109 ? -21.016 -28.516 -10.5 1 96.56 109 PHE B C 1
ATOM 4677 O O . PHE B 1 109 ? -20.75 -27.359 -10.172 1 96.56 109 PHE B O 1
ATOM 4684 N N . VAL B 1 110 ? -21.547 -28.812 -11.672 1 96.94 110 VAL B N 1
ATOM 4685 C CA . VAL B 1 110 ? -21.766 -27.812 -12.711 1 96.94 110 VAL B CA 1
ATOM 4686 C C . VAL B 1 110 ? -22.828 -26.812 -12.25 1 96.94 110 VAL B C 1
ATOM 4688 O O . VAL B 1 110 ? -22.719 -25.625 -12.539 1 96.94 110 VAL B O 1
ATOM 4691 N N . THR B 1 111 ? -23.781 -27.344 -11.531 1 95.94 111 THR B N 1
ATOM 4692 C CA . THR B 1 111 ? -24.812 -26.469 -11 1 95.94 111 THR B CA 1
ATOM 4693 C C . THR B 1 111 ? -24.219 -25.438 -10.047 1 95.94 111 THR B C 1
ATOM 4695 O O . THR B 1 111 ? -24.594 -24.266 -10.07 1 95.94 111 THR B O 1
ATOM 4698 N N . THR B 1 112 ? -23.359 -25.859 -9.203 1 96.56 112 THR B N 1
ATOM 4699 C CA . THR B 1 112 ? -22.703 -24.953 -8.266 1 96.56 112 THR B CA 1
ATOM 4700 C C . THR B 1 112 ? -21.875 -23.922 -9.016 1 96.56 112 THR B C 1
ATOM 4702 O O . THR B 1 112 ? -21.844 -22.734 -8.641 1 96.56 112 THR B O 1
ATOM 4705 N N . ILE B 1 113 ? -21.125 -24.297 -10.07 1 97.44 113 ILE B N 1
ATOM 4706 C CA . ILE B 1 113 ? -20.359 -23.391 -10.906 1 97.44 113 ILE B CA 1
ATOM 4707 C C . ILE B 1 113 ? -21.281 -22.359 -11.547 1 97.44 113 ILE B C 1
ATOM 4709 O O . ILE B 1 113 ? -21.016 -21.156 -11.523 1 97.44 113 ILE B O 1
ATOM 4713 N N . ASN B 1 114 ? -22.422 -22.859 -12.031 1 96.56 114 ASN B N 1
ATOM 4714 C CA . ASN B 1 114 ? -23.391 -21.984 -12.68 1 96.56 114 ASN B CA 1
ATOM 4715 C C . ASN B 1 114 ? -23.969 -20.969 -11.703 1 96.56 114 ASN B C 1
ATOM 4717 O O . ASN B 1 114 ? -24.219 -19.812 -12.078 1 96.56 114 ASN B O 1
ATOM 4721 N N . ALA B 1 115 ? -24.234 -21.438 -10.539 1 94.5 115 ALA B N 1
ATOM 4722 C CA . ALA B 1 115 ? -24.734 -20.516 -9.523 1 94.5 115 ALA B CA 1
ATOM 4723 C C . ALA B 1 115 ? -23.75 -19.391 -9.273 1 94.5 115 ALA B C 1
ATOM 4725 O O . ALA B 1 115 ? -24.141 -18.234 -9.078 1 94.5 115 ALA B O 1
ATOM 4726 N N . THR B 1 116 ? -22.5 -19.719 -9.242 1 94.69 116 THR B N 1
ATOM 4727 C CA . THR B 1 116 ? -21.469 -18.719 -9.039 1 94.69 116 THR B CA 1
ATOM 4728 C C . THR B 1 116 ? -21.359 -17.797 -10.25 1 94.69 116 THR B C 1
ATOM 4730 O O . THR B 1 116 ? -21.188 -16.578 -10.102 1 94.69 116 THR B O 1
ATOM 4733 N N . ILE B 1 117 ? -21.438 -18.344 -11.445 1 94.69 117 ILE B N 1
ATOM 4734 C CA . ILE B 1 117 ? -21.422 -17.562 -12.68 1 94.69 117 ILE B CA 1
ATOM 4735 C C . ILE B 1 117 ? -22.578 -16.562 -12.656 1 94.69 117 ILE B C 1
ATOM 4737 O O . ILE B 1 117 ? -22.391 -15.383 -12.969 1 94.69 117 ILE B O 1
ATOM 4741 N N . THR B 1 118 ? -23.703 -17 -12.203 1 91.75 118 THR B N 1
ATOM 4742 C CA . THR B 1 118 ? -24.891 -16.141 -12.125 1 91.75 118 THR B CA 1
ATOM 4743 C C . THR B 1 118 ? -24.672 -15.023 -11.109 1 91.75 118 THR B C 1
ATOM 4745 O O . THR B 1 118 ? -25.031 -13.867 -11.359 1 91.75 118 THR B O 1
ATOM 4748 N N . TYR B 1 119 ? -24.094 -15.375 -10.031 1 89.69 119 TYR B N 1
ATOM 4749 C CA . TYR B 1 119 ? -23.797 -14.375 -9.008 1 89.69 119 TYR B CA 1
ATOM 4750 C C . TYR B 1 119 ? -22.891 -13.281 -9.57 1 89.69 119 TYR B C 1
ATOM 4752 O O . TYR B 1 119 ? -23.156 -12.094 -9.383 1 89.69 119 TYR B O 1
ATOM 4760 N N . ILE B 1 120 ? -21.828 -13.625 -10.211 1 90.12 120 ILE B N 1
ATOM 4761 C CA . ILE B 1 120 ? -20.859 -12.664 -10.727 1 90.12 120 ILE B CA 1
ATOM 4762 C C . ILE B 1 120 ? -21.516 -11.797 -11.797 1 90.12 120 ILE B C 1
ATOM 4764 O O . ILE B 1 120 ? -21.312 -10.578 -11.828 1 90.12 120 ILE B O 1
ATOM 4768 N N . ALA B 1 121 ? -22.328 -12.383 -12.594 1 85.94 121 ALA B N 1
ATOM 4769 C CA . ALA B 1 121 ? -22.938 -11.68 -13.719 1 85.94 121 ALA B CA 1
ATOM 4770 C C . ALA B 1 121 ? -24.016 -10.719 -13.242 1 85.94 121 ALA B C 1
ATOM 4772 O O . ALA B 1 121 ? -24.266 -9.695 -13.875 1 85.94 121 ALA B O 1
ATOM 4773 N N . THR B 1 122 ? -24.594 -10.961 -12.102 1 84.94 122 THR B N 1
ATOM 4774 C CA . THR B 1 122 ? -25.734 -10.156 -11.672 1 84.94 122 THR B CA 1
ATOM 4775 C C . THR B 1 122 ? -25.406 -9.398 -10.391 1 84.94 122 THR B C 1
ATOM 4777 O O . THR B 1 122 ? -25.391 -8.164 -10.383 1 84.94 122 THR B O 1
ATOM 4780 N N . ASP B 1 123 ? -25.125 -10.141 -9.344 1 78.38 123 ASP B N 1
ATOM 4781 C CA . ASP B 1 123 ? -24.984 -9.539 -8.023 1 78.38 123 ASP B CA 1
ATOM 4782 C C . ASP B 1 123 ? -23.688 -8.758 -7.895 1 78.38 123 ASP B C 1
ATOM 4784 O O . ASP B 1 123 ? -23.641 -7.699 -7.266 1 78.38 123 ASP B O 1
ATOM 4788 N N . ALA B 1 124 ? -22.641 -9.25 -8.461 1 77.88 124 ALA B N 1
ATOM 4789 C CA . ALA B 1 124 ? -21.375 -8.539 -8.406 1 77.88 124 ALA B CA 1
ATOM 4790 C C . ALA B 1 124 ? -21.438 -7.23 -9.18 1 77.88 124 ALA B C 1
ATOM 4792 O O . ALA B 1 124 ? -20.859 -6.223 -8.773 1 77.88 124 ALA B O 1
ATOM 4793 N N . SER B 1 125 ? -22.203 -7.234 -10.18 1 78.88 125 SER B N 1
ATOM 4794 C CA . SER B 1 125 ? -22.391 -6.012 -10.953 1 78.88 125 SER B CA 1
ATOM 4795 C C . SER B 1 125 ? -23.141 -4.957 -10.141 1 78.88 125 SER B C 1
ATOM 4797 O O . SER B 1 125 ? -22.859 -3.762 -10.258 1 78.88 125 SER B O 1
ATOM 4799 N N . ASN B 1 126 ? -24.016 -5.449 -9.273 1 79.38 126 ASN B N 1
ATOM 4800 C CA . ASN B 1 126 ? -24.734 -4.523 -8.398 1 79.38 126 ASN B CA 1
ATOM 4801 C C . ASN B 1 126 ? -23.797 -3.881 -7.383 1 79.38 126 ASN B C 1
ATOM 4803 O O . ASN B 1 126 ? -23.922 -2.695 -7.074 1 79.38 126 ASN B O 1
ATOM 4807 N N . VAL B 1 127 ? -22.891 -4.699 -6.895 1 80.5 127 VAL B N 1
ATOM 4808 C CA . VAL B 1 127 ? -21.938 -4.191 -5.918 1 80.5 127 VAL B CA 1
ATOM 4809 C C . VAL B 1 127 ? -21.062 -3.115 -6.562 1 80.5 127 VAL B C 1
ATOM 4811 O O . VAL B 1 127 ? -20.875 -2.041 -5.984 1 80.5 127 VAL B O 1
ATOM 4814 N N . THR B 1 128 ? -20.641 -3.326 -7.738 1 80.19 128 THR B N 1
ATOM 4815 C CA . THR B 1 128 ? -19.766 -2.371 -8.422 1 80.19 128 THR B CA 1
ATOM 4816 C C . THR B 1 128 ? -20.547 -1.12 -8.812 1 80.19 128 THR B C 1
ATOM 4818 O O . THR B 1 128 ? -20.016 -0.01 -8.766 1 80.19 128 THR B O 1
ATOM 4821 N N . ALA B 1 129 ? -21.844 -1.322 -9.078 1 80.06 129 ALA B N 1
ATOM 4822 C CA . ALA B 1 129 ? -22.688 -0.176 -9.391 1 80.06 129 ALA B CA 1
ATOM 4823 C C . ALA B 1 129 ? -22.906 0.697 -8.156 1 80.06 129 ALA B C 1
ATOM 4825 O O . ALA B 1 129 ? -22.906 1.927 -8.25 1 80.06 129 ALA B O 1
ATOM 4826 N N . GLU B 1 130 ? -23.078 0.051 -7.062 1 80.88 130 GLU B N 1
ATOM 4827 C CA . GLU B 1 130 ? -23.297 0.791 -5.82 1 80.88 130 GLU B CA 1
ATOM 4828 C C . GLU B 1 130 ? -22.031 1.561 -5.422 1 80.88 130 GLU B C 1
ATOM 4830 O O . GLU B 1 130 ? -22.125 2.674 -4.902 1 80.88 130 GLU B O 1
ATOM 4835 N N . LEU B 1 131 ? -20.891 0.952 -5.645 1 81.75 131 LEU B N 1
ATOM 4836 C CA . LEU B 1 131 ? -19.641 1.644 -5.383 1 81.75 131 LEU B CA 1
ATOM 4837 C C . LEU B 1 131 ? -19.469 2.832 -6.324 1 81.75 131 LEU B C 1
ATOM 4839 O O . LEU B 1 131 ? -18.875 3.85 -5.941 1 81.75 131 LEU B O 1
ATOM 4843 N N . GLY B 1 132 ? -19.984 2.68 -7.492 1 76.44 132 GLY B N 1
ATOM 4844 C CA . GLY B 1 132 ? -19.953 3.758 -8.469 1 76.44 132 GLY B CA 1
ATOM 4845 C C . GLY B 1 132 ? -20.75 4.969 -8.047 1 76.44 132 GLY B C 1
ATOM 4846 O O . GLY B 1 132 ? -20.484 6.09 -8.477 1 76.44 132 GLY B O 1
ATOM 4847 N N . VAL B 1 133 ? -21.75 4.789 -7.203 1 76.75 133 VAL B N 1
ATOM 4848 C CA . VAL B 1 133 ? -22.578 5.883 -6.723 1 76.75 133 VAL B CA 1
ATOM 4849 C C . VAL B 1 133 ? -21.734 6.855 -5.902 1 76.75 133 VAL B C 1
ATOM 4851 O O . VAL B 1 133 ? -21.969 8.062 -5.922 1 76.75 133 VAL B O 1
ATOM 4854 N N . PHE B 1 134 ? -20.719 6.32 -5.316 1 73.62 134 PHE B N 1
ATOM 4855 C CA . PHE B 1 134 ? -19.875 7.168 -4.484 1 73.62 134 PHE B CA 1
ATOM 4856 C C . PHE B 1 134 ? -18.719 7.746 -5.297 1 73.62 134 PHE B C 1
ATOM 4858 O O . PHE B 1 134 ? -17.828 8.398 -4.746 1 73.62 134 PHE B O 1
ATOM 4865 N N . ASN B 1 135 ? -18.75 7.559 -6.586 1 65.62 135 ASN B N 1
ATOM 4866 C CA . ASN B 1 135 ? -17.719 8.047 -7.504 1 65.62 135 ASN B CA 1
ATOM 4867 C C . ASN B 1 135 ? -16.375 7.398 -7.234 1 65.62 135 ASN B C 1
ATOM 4869 O O . ASN B 1 135 ? -15.32 8.008 -7.457 1 65.62 135 ASN B O 1
ATOM 4873 N N . TYR B 1 136 ? -16.375 6.312 -6.543 1 69.88 136 TYR B N 1
ATOM 4874 C CA . TYR B 1 136 ? -15.133 5.566 -6.32 1 69.88 136 TYR B CA 1
ATOM 4875 C C . TYR B 1 136 ? -14.859 4.613 -7.48 1 69.88 136 TYR B C 1
ATOM 4877 O O . TYR B 1 136 ? -14.891 3.393 -7.309 1 69.88 136 TYR B O 1
ATOM 4885 N N . THR B 1 137 ? -14.539 5.156 -8.633 1 73.31 137 THR B N 1
ATOM 4886 C CA . THR B 1 137 ? -14.469 4.418 -9.891 1 73.31 137 THR B CA 1
ATOM 4887 C C . THR B 1 137 ? -13.258 3.49 -9.898 1 73.31 137 THR B C 1
ATOM 4889 O O . THR B 1 137 ? -13.289 2.422 -10.516 1 73.31 137 THR B O 1
ATOM 4892 N N . GLY B 1 138 ? -12.297 3.789 -9.148 1 80.75 138 GLY B N 1
ATOM 4893 C CA . GLY B 1 138 ? -11.117 2.934 -9.141 1 80.75 138 GLY B CA 1
ATOM 4894 C C . GLY B 1 138 ? -11.391 1.552 -8.578 1 80.75 138 GLY B C 1
ATOM 4895 O O . GLY B 1 138 ? -11.133 0.545 -9.242 1 80.75 138 GLY B O 1
ATOM 4896 N N . ILE B 1 139 ? -12.078 1.49 -7.438 1 85.81 139 ILE B N 1
ATOM 4897 C CA . ILE B 1 139 ? -12.367 0.222 -6.777 1 85.81 139 ILE B CA 1
ATOM 4898 C C . ILE B 1 139 ? -13.406 -0.556 -7.578 1 85.81 139 ILE B C 1
ATOM 4900 O O . ILE B 1 139 ? -13.305 -1.777 -7.715 1 85.81 139 ILE B O 1
ATOM 4904 N N . SER B 1 140 ? -14.359 0.176 -8.125 1 88 140 SER B N 1
ATOM 4905 C CA . SER B 1 140 ? -15.398 -0.453 -8.93 1 88 140 SER B CA 1
ATOM 4906 C C . SER B 1 140 ? -14.82 -1.084 -10.195 1 88 140 SER B C 1
ATOM 4908 O O . SER B 1 140 ? -15.133 -2.227 -10.523 1 88 140 SER B O 1
ATOM 4910 N N . ASP B 1 141 ? -13.969 -0.388 -10.836 1 88.62 141 ASP B N 1
ATOM 4911 C CA . ASP B 1 141 ? -13.344 -0.891 -12.062 1 88.62 141 ASP B CA 1
ATOM 4912 C C . ASP B 1 141 ? -12.453 -2.094 -11.773 1 88.62 141 ASP B C 1
ATOM 4914 O O . ASP B 1 141 ? -12.445 -3.066 -12.523 1 88.62 141 ASP B O 1
ATOM 4918 N N . GLU B 1 142 ? -11.688 -2.023 -10.695 1 90.25 142 GLU B N 1
ATOM 4919 C CA . GLU B 1 142 ? -10.797 -3.113 -10.328 1 90.25 142 GLU B CA 1
ATOM 4920 C C . GLU B 1 142 ? -11.57 -4.383 -9.992 1 90.25 142 GLU B C 1
ATOM 4922 O O . GLU B 1 142 ? -11.211 -5.473 -10.43 1 90.25 142 GLU B O 1
ATOM 4927 N N . LEU B 1 143 ? -12.664 -4.242 -9.266 1 91.56 143 LEU B N 1
ATOM 4928 C CA . LEU B 1 143 ? -13.484 -5.398 -8.906 1 91.56 143 LEU B CA 1
ATOM 4929 C C . LEU B 1 143 ? -14.172 -5.98 -10.141 1 91.56 143 LEU B C 1
ATOM 4931 O O . LEU B 1 143 ? -14.273 -7.203 -10.273 1 91.56 143 LEU B O 1
ATOM 4935 N N . THR B 1 144 ? -14.625 -5.09 -10.977 1 90.94 144 THR B N 1
ATOM 4936 C CA . THR B 1 144 ? -15.258 -5.551 -12.203 1 90.94 144 THR B CA 1
ATOM 4937 C C . THR B 1 144 ? -14.281 -6.367 -13.047 1 90.94 144 THR B C 1
ATOM 4939 O O . THR B 1 144 ? -14.625 -7.445 -13.531 1 90.94 144 THR B O 1
ATOM 4942 N N . ASP B 1 145 ? -13.086 -5.891 -13.203 1 93 145 ASP B N 1
ATOM 4943 C CA . ASP B 1 145 ? -12.055 -6.602 -13.945 1 93 145 ASP B CA 1
ATOM 4944 C C . ASP B 1 145 ? -11.75 -7.957 -13.312 1 93 145 ASP B C 1
ATOM 4946 O O . ASP B 1 145 ? -11.688 -8.977 -14 1 93 145 ASP B O 1
ATOM 4950 N N . ALA B 1 146 ? -11.594 -7.969 -11.992 1 93.56 146 ALA B N 1
ATOM 4951 C CA . ALA B 1 146 ? -11.289 -9.203 -11.273 1 93.56 146 ALA B CA 1
ATOM 4952 C C . ALA B 1 146 ? -12.406 -10.227 -11.445 1 93.56 146 ALA B C 1
ATOM 4954 O O . ALA B 1 146 ? -12.148 -11.406 -11.695 1 93.56 146 ALA B O 1
ATOM 4955 N N . PHE B 1 147 ? -13.617 -9.805 -11.359 1 93.75 147 PHE B N 1
ATOM 4956 C CA . PHE B 1 147 ? -14.758 -10.703 -11.445 1 93.75 147 PHE B CA 1
ATOM 4957 C C . PHE B 1 147 ? -14.945 -11.203 -12.867 1 93.75 147 PHE B C 1
ATOM 4959 O O . PHE B 1 147 ? -15.352 -12.352 -13.086 1 93.75 147 PHE B O 1
ATOM 4966 N N . GLU B 1 148 ? -14.68 -10.352 -13.82 1 92.75 148 GLU B N 1
ATOM 4967 C CA . GLU B 1 148 ? -14.766 -10.789 -15.203 1 92.75 148 GLU B CA 1
ATOM 4968 C C . GLU B 1 148 ? -13.75 -11.891 -15.5 1 92.75 148 GLU B C 1
ATOM 4970 O O . GLU B 1 148 ? -14.047 -12.836 -16.234 1 92.75 148 GLU B O 1
ATOM 4975 N N . ARG B 1 149 ? -12.617 -11.781 -14.953 1 94 149 ARG B N 1
ATOM 4976 C CA . ARG B 1 149 ? -11.609 -12.82 -15.117 1 94 149 ARG B CA 1
ATOM 4977 C C . ARG B 1 149 ? -12.055 -14.125 -14.461 1 94 149 ARG B C 1
ATOM 4979 O O . ARG B 1 149 ? -11.883 -15.195 -15.039 1 94 149 ARG B O 1
ATOM 4986 N N . ILE B 1 150 ? -12.578 -13.984 -13.312 1 95.44 150 ILE B N 1
ATOM 4987 C CA . ILE B 1 150 ? -13.07 -15.172 -12.609 1 95.44 150 ILE B CA 1
ATOM 4988 C C . ILE B 1 150 ? -14.219 -15.797 -13.398 1 95.44 150 ILE B C 1
ATOM 4990 O O . ILE B 1 150 ? -14.297 -17.016 -13.516 1 95.44 150 ILE B O 1
ATOM 4994 N N . LEU B 1 151 ? -15.07 -14.961 -13.961 1 95.12 151 LEU B N 1
ATOM 4995 C CA . LEU B 1 151 ? -16.172 -15.445 -14.789 1 95.12 151 LEU B CA 1
ATOM 4996 C C . LEU B 1 151 ? -15.656 -16.25 -15.977 1 95.12 151 LEU B C 1
ATOM 4998 O O . LEU B 1 151 ? -16.141 -17.344 -16.25 1 95.12 151 LEU B O 1
ATOM 5002 N N . THR B 1 152 ? -14.641 -15.727 -16.625 1 94.88 152 THR B N 1
ATOM 5003 C CA . THR B 1 152 ? -14.031 -16.422 -17.75 1 94.88 152 THR B CA 1
ATOM 5004 C C . THR B 1 152 ? -13.438 -17.766 -17.297 1 94.88 152 THR B C 1
ATOM 5006 O O . THR B 1 152 ? -13.586 -18.766 -17.984 1 94.88 152 THR B O 1
ATOM 5009 N N . GLY B 1 153 ? -12.758 -17.703 -16.156 1 96.44 153 GLY B N 1
ATOM 5010 C CA . GLY B 1 153 ? -12.203 -18.922 -15.602 1 96.44 153 GLY B CA 1
ATOM 5011 C C . GLY B 1 153 ? -13.266 -19.953 -15.258 1 96.44 153 GLY B C 1
ATOM 5012 O O . GLY B 1 153 ? -13.086 -21.141 -15.516 1 96.44 153 GLY B O 1
ATOM 5013 N N . LEU B 1 154 ? -14.375 -19.531 -14.734 1 97.69 154 LEU B N 1
ATOM 5014 C CA . LEU B 1 154 ? -15.469 -20.438 -14.359 1 97.69 154 LEU B CA 1
ATOM 5015 C C . LEU B 1 154 ? -16.125 -21.031 -15.594 1 97.69 154 LEU B C 1
ATOM 5017 O O . LEU B 1 154 ? -16.5 -22.203 -15.594 1 97.69 154 LEU B O 1
ATOM 5021 N N . ILE B 1 155 ? -16.297 -20.219 -16.594 1 97.06 155 ILE B N 1
ATOM 5022 C CA . ILE B 1 155 ? -16.906 -20.703 -17.828 1 97.06 155 ILE B CA 1
ATOM 5023 C C . ILE B 1 155 ? -16.016 -21.766 -18.453 1 97.06 155 ILE B C 1
ATOM 5025 O O . ILE B 1 155 ? -16.516 -22.812 -18.906 1 97.06 155 ILE B O 1
ATOM 5029 N N . ASP B 1 156 ? -14.711 -21.531 -18.438 1 97.75 156 ASP B N 1
ATOM 5030 C CA . ASP B 1 156 ? -13.773 -22.516 -18.953 1 97.75 156 ASP B CA 1
ATOM 5031 C C . ASP B 1 156 ? -13.797 -23.781 -18.109 1 97.75 156 ASP B C 1
ATOM 5033 O O . ASP B 1 156 ? -13.789 -24.891 -18.656 1 97.75 156 ASP B O 1
ATOM 5037 N N . LEU B 1 157 ? -13.797 -23.656 -16.797 1 97.88 157 LEU B N 1
ATOM 5038 C CA . LEU B 1 157 ? -13.875 -24.797 -15.898 1 97.88 157 LEU B CA 1
ATOM 5039 C C . LEU B 1 157 ? -15.133 -25.609 -16.156 1 97.88 157 LEU B C 1
ATOM 5041 O O . LEU B 1 157 ? -15.078 -26.844 -16.203 1 97.88 157 LEU B O 1
ATOM 5045 N N . ARG B 1 158 ? -16.234 -24.953 -16.328 1 97.62 158 ARG B N 1
ATOM 5046 C CA . ARG B 1 158 ? -17.5 -25.625 -16.625 1 97.62 158 ARG B CA 1
ATOM 5047 C C . ARG B 1 158 ? -17.422 -26.406 -17.922 1 97.62 158 ARG B C 1
ATOM 5049 O O . ARG B 1 158 ? -17.844 -27.562 -18 1 97.62 158 ARG B O 1
ATOM 5056 N N . ALA B 1 159 ? -16.844 -25.766 -18.969 1 97.62 159 ALA B N 1
ATOM 5057 C CA . ALA B 1 159 ? -16.734 -26.406 -20.281 1 97.62 159 ALA B CA 1
ATOM 5058 C C . ALA B 1 159 ? -15.859 -27.641 -20.219 1 97.62 159 ALA B C 1
ATOM 5060 O O . ALA B 1 159 ? -16.203 -28.688 -20.766 1 97.62 159 ALA B O 1
ATOM 5061 N N . LYS B 1 160 ? -14.711 -27.531 -19.547 1 97.69 160 LYS B N 1
ATOM 5062 C CA . LYS B 1 160 ? -13.805 -28.672 -19.438 1 97.69 160 LYS B CA 1
ATOM 5063 C C . LYS B 1 160 ? -14.406 -29.766 -18.578 1 97.69 160 LYS B C 1
ATOM 5065 O O . LYS B 1 160 ? -14.18 -30.953 -18.828 1 97.69 160 LYS B O 1
ATOM 5070 N N . THR B 1 161 ? -15.148 -29.406 -17.531 1 97.19 161 THR B N 1
ATOM 5071 C CA . THR B 1 161 ? -15.836 -30.375 -16.688 1 97.19 161 THR B CA 1
ATOM 5072 C C . THR B 1 161 ? -16.859 -31.172 -17.5 1 97.19 161 THR B C 1
ATOM 5074 O O . THR B 1 161 ? -16.984 -32.375 -17.344 1 97.19 161 THR B O 1
ATOM 5077 N N . ALA B 1 162 ? -17.578 -30.516 -18.375 1 95.88 162 ALA B N 1
ATOM 5078 C CA . ALA B 1 162 ? -18.562 -31.156 -19.219 1 95.88 162 ALA B CA 1
ATOM 5079 C C . ALA B 1 162 ? -17.906 -32.156 -20.156 1 95.88 162 ALA B C 1
ATOM 5081 O O . ALA B 1 162 ? -18.469 -33.219 -20.438 1 95.88 162 ALA B O 1
ATOM 5082 N N . THR B 1 163 ? -16.766 -31.797 -20.688 1 96.19 163 THR B N 1
ATOM 5083 C CA . THR B 1 163 ? -16.031 -32.688 -21.562 1 96.19 163 THR B CA 1
ATOM 5084 C C . THR B 1 163 ? -15.625 -33.969 -20.812 1 96.19 163 THR B C 1
ATOM 5086 O O . THR B 1 163 ? -15.742 -35.062 -21.344 1 96.19 163 THR B O 1
ATOM 5089 N N . VAL B 1 164 ? -15.125 -33.781 -19.594 1 95.75 164 VAL B N 1
ATOM 5090 C CA . VAL B 1 164 ? -14.742 -34.938 -18.766 1 95.75 164 VAL B CA 1
ATOM 5091 C C . VAL B 1 164 ? -15.969 -35.781 -18.469 1 95.75 164 VAL B C 1
ATOM 5093 O O . VAL B 1 164 ? -15.906 -37.031 -18.531 1 95.75 164 VAL B O 1
ATOM 5096 N N . GLN B 1 165 ? -17.109 -35.188 -18.109 1 95.19 165 GLN B N 1
ATOM 5097 C CA . GLN B 1 165 ? -18.359 -35.906 -17.828 1 95.19 165 GLN B CA 1
ATOM 5098 C C . GLN B 1 165 ? -18.766 -36.781 -19 1 95.19 165 GLN B C 1
ATOM 5100 O O . GLN B 1 165 ? -19.125 -37.938 -18.812 1 95.19 165 GLN B O 1
ATOM 5105 N N . THR B 1 166 ? -18.719 -36.156 -20.203 1 95.81 166 THR B N 1
ATOM 5106 C CA . THR B 1 166 ? -19.094 -36.906 -21.422 1 95.81 166 THR B CA 1
ATOM 5107 C C . THR B 1 166 ? -18.188 -38.094 -21.625 1 95.81 166 THR B C 1
ATOM 5109 O O . THR B 1 166 ? -18.656 -39.188 -21.984 1 95.81 166 THR B O 1
ATOM 5112 N N . GLY B 1 167 ? -16.938 -37.844 -21.391 1 94.38 167 GLY B N 1
ATOM 5113 C CA . GLY B 1 167 ? -15.984 -38.938 -21.531 1 94.38 167 GLY B CA 1
ATOM 5114 C C . GLY B 1 167 ? -16.219 -40.031 -20.516 1 94.38 167 GLY B C 1
ATOM 5115 O O . GLY B 1 167 ? -16.219 -41.219 -20.875 1 94.38 167 GLY B O 1
ATOM 5116 N N . ILE B 1 168 ? -16.453 -39.75 -19.312 1 93.94 168 ILE B N 1
ATOM 5117 C CA . ILE B 1 168 ? -16.641 -40.719 -18.25 1 93.94 168 ILE B CA 1
ATOM 5118 C C . ILE B 1 168 ? -17.953 -41.469 -18.469 1 93.94 168 ILE B C 1
ATOM 5120 O O . ILE B 1 168 ? -18.016 -42.688 -18.281 1 93.94 168 ILE B O 1
ATOM 5124 N N . GLN B 1 169 ? -18.984 -40.75 -18.844 1 94.19 169 GLN B N 1
ATOM 5125 C CA . GLN B 1 169 ? -20.266 -41.375 -19.125 1 94.19 169 GLN B CA 1
ATOM 5126 C C . GLN B 1 169 ? -20.141 -42.406 -20.25 1 94.19 169 GLN B C 1
ATOM 5128 O O . GLN B 1 169 ? -20.719 -43.5 -20.172 1 94.19 169 GLN B O 1
ATOM 5133 N N . ALA B 1 170 ? -19.422 -42.031 -21.266 1 94.56 170 ALA B N 1
ATOM 5134 C CA . ALA B 1 170 ? -19.188 -42.969 -22.375 1 94.56 170 ALA B CA 1
ATOM 5135 C C . ALA B 1 170 ? -18.438 -44.188 -21.906 1 94.56 170 ALA B C 1
ATOM 5137 O O . ALA B 1 170 ? -18.719 -45.312 -22.344 1 94.56 170 ALA B O 1
ATOM 5138 N N . ALA B 1 171 ? -17.484 -43.938 -21.047 1 92.75 171 ALA B N 1
ATOM 5139 C CA . ALA B 1 171 ? -16.703 -45.031 -20.5 1 92.75 171 ALA B CA 1
ATOM 5140 C C . ALA B 1 171 ? -17.594 -45.969 -19.688 1 92.75 171 ALA B C 1
ATOM 5142 O O . ALA B 1 171 ? -17.5 -47.188 -19.812 1 92.75 171 ALA B O 1
ATOM 5143 N N . VAL B 1 172 ? -18.484 -45.5 -18.875 1 92.44 172 VAL B N 1
ATOM 5144 C CA . VAL B 1 172 ? -19.391 -46.281 -18.031 1 92.44 172 VAL B CA 1
ATOM 5145 C C . VAL B 1 172 ? -20.375 -47.031 -18.906 1 92.44 172 VAL B C 1
ATOM 5147 O O . VAL B 1 172 ? -20.688 -48.188 -18.641 1 92.44 172 VAL B O 1
ATOM 5150 N N . ASN B 1 173 ? -20.906 -46.406 -19.906 1 92.69 173 ASN B N 1
ATOM 5151 C CA . ASN B 1 173 ? -21.844 -47.031 -20.812 1 92.69 173 ASN B CA 1
ATOM 5152 C C . ASN B 1 173 ? -21.203 -48.219 -21.547 1 92.69 173 ASN B C 1
ATOM 5154 O O . ASN B 1 173 ? -21.844 -49.25 -21.75 1 92.69 173 ASN B O 1
ATOM 5158 N N . SER B 1 174 ? -20.016 -47.969 -21.938 1 92.25 174 SER B N 1
ATOM 5159 C CA . SER B 1 174 ? -19.297 -49.031 -22.641 1 92.25 174 SER B CA 1
ATOM 5160 C C . SER B 1 174 ? -18.984 -50.188 -21.703 1 92.25 174 SER B C 1
ATOM 5162 O O . SER B 1 174 ? -19.047 -51.375 -22.109 1 92.25 174 SER B O 1
ATOM 5164 N N . ALA B 1 175 ? -18.562 -49.906 -20.516 1 90.62 175 ALA B N 1
ATOM 5165 C CA . ALA B 1 175 ? -18.234 -50.938 -19.531 1 90.62 175 ALA B CA 1
ATOM 5166 C C . ALA B 1 175 ? -19.5 -51.594 -18.969 1 90.62 175 ALA B C 1
ATOM 5168 O O . ALA B 1 175 ? -19.453 -52.719 -18.516 1 90.62 175 ALA B O 1
ATOM 5169 N N . GLY B 1 176 ? -20.641 -50.969 -18.922 1 89.12 176 GLY B N 1
ATOM 5170 C CA . GLY B 1 176 ? -21.906 -51.438 -18.391 1 89.12 176 GLY B CA 1
ATOM 5171 C C . GLY B 1 176 ? -21.984 -51.375 -16.875 1 89.12 176 GLY B C 1
ATOM 5172 O O . GLY B 1 176 ? -22.906 -51.906 -16.266 1 89.12 176 GLY B O 1
ATOM 5173 N N . SER B 1 177 ? -20.953 -50.812 -16.25 1 87.06 177 SER B N 1
ATOM 5174 C CA . SER B 1 177 ? -20.922 -50.688 -14.797 1 87.06 177 SER B CA 1
ATOM 5175 C C . SER B 1 177 ? -20 -49.531 -14.383 1 87.06 177 SER B C 1
ATOM 5177 O O . SER B 1 177 ? -19.266 -48.969 -15.211 1 87.06 177 SER B O 1
ATOM 5179 N N . ALA B 1 178 ? -20.047 -49.25 -13.133 1 85.88 178 ALA B N 1
ATOM 5180 C CA . ALA B 1 178 ? -19.219 -48.188 -12.57 1 85.88 178 ALA B CA 1
ATOM 5181 C C . ALA B 1 178 ? -17.766 -48.625 -12.438 1 85.88 178 ALA B C 1
ATOM 5183 O O . ALA B 1 178 ? -16.875 -47.812 -12.234 1 85.88 178 ALA B O 1
ATOM 5184 N N . THR B 1 179 ? -17.562 -49.875 -12.492 1 86.75 179 THR B N 1
ATOM 5185 C CA . THR B 1 179 ? -16.203 -50.406 -12.508 1 86.75 179 THR B CA 1
ATOM 5186 C C . THR B 1 179 ? -15.648 -50.406 -13.93 1 86.75 179 THR B C 1
ATOM 5188 O O . THR B 1 179 ? -15.961 -51.281 -14.727 1 86.75 179 THR B O 1
ATOM 5191 N N . VAL B 1 180 ? -14.977 -49.375 -14.234 1 87.25 180 VAL B N 1
ATOM 5192 C CA . VAL B 1 180 ? -14.414 -49.188 -15.57 1 87.25 180 VAL B CA 1
ATOM 5193 C C . VAL B 1 180 ? -12.922 -49.531 -15.547 1 87.25 180 VAL B C 1
ATOM 5195 O O . VAL B 1 180 ? -12.188 -49.031 -14.695 1 87.25 180 VAL B O 1
ATOM 5198 N N . SER B 1 181 ? -12.531 -50.344 -16.422 1 83 181 SER B N 1
ATOM 5199 C CA . SER B 1 181 ? -11.109 -50.656 -16.516 1 83 181 SER B CA 1
ATOM 5200 C C . SER B 1 181 ? -10.312 -49.438 -17.016 1 83 181 SER B C 1
ATOM 5202 O O . SER B 1 181 ? -10.859 -48.531 -17.656 1 83 181 SER B O 1
ATOM 5204 N N . ALA B 1 182 ? -9.031 -49.406 -16.75 1 78.5 182 ALA B N 1
ATOM 5205 C CA . ALA B 1 182 ? -8.148 -48.312 -17.141 1 78.5 182 ALA B CA 1
ATOM 5206 C C . ALA B 1 182 ? -8.125 -48.156 -18.672 1 78.5 182 ALA B C 1
ATOM 5208 O O . ALA B 1 182 ? -8.031 -47.031 -19.188 1 78.5 182 ALA B O 1
ATOM 5209 N N . ASP B 1 183 ? -8.266 -49.25 -19.375 1 78.56 183 ASP B N 1
ATOM 5210 C CA . ASP B 1 183 ? -8.211 -49.219 -20.828 1 78.56 183 ASP B CA 1
ATOM 5211 C C . ASP B 1 183 ? -9.453 -48.562 -21.406 1 78.56 183 ASP B C 1
ATOM 5213 O O . ASP B 1 183 ? -9.352 -47.75 -22.328 1 78.56 183 ASP B O 1
ATOM 5217 N N . ILE B 1 184 ? -10.523 -48.969 -20.859 1 86.06 184 ILE B N 1
ATOM 5218 C CA . ILE B 1 184 ? -11.773 -48.375 -21.328 1 86.06 184 ILE B CA 1
ATOM 5219 C C . ILE B 1 184 ? -11.781 -46.875 -20.984 1 86.06 184 ILE B C 1
ATOM 5221 O O . ILE B 1 184 ? -12.219 -46.062 -21.797 1 86.06 184 ILE B O 1
ATOM 5225 N N . LEU B 1 185 ? -11.32 -46.594 -19.828 1 89.12 185 LEU B N 1
ATOM 5226 C CA . LEU B 1 185 ? -11.297 -45.188 -19.391 1 89.12 185 LEU B CA 1
ATOM 5227 C C . LEU B 1 185 ? -10.422 -44.344 -20.312 1 89.12 185 LEU B C 1
ATOM 5229 O O . LEU B 1 185 ? -10.805 -43.25 -20.703 1 89.12 185 LEU B O 1
ATOM 5233 N N . ARG B 1 186 ? -9.32 -44.781 -20.656 1 87.5 186 ARG B N 1
ATOM 5234 C CA . ARG B 1 186 ? -8.391 -44.031 -21.5 1 87.5 186 ARG B CA 1
ATOM 5235 C C . ARG B 1 186 ? -8.969 -43.812 -22.906 1 87.5 186 ARG B C 1
ATOM 5237 O O . ARG B 1 186 ? -8.641 -42.844 -23.562 1 87.5 186 ARG B O 1
ATOM 5244 N N . GLN B 1 187 ? -9.789 -44.75 -23.344 1 86.88 187 GLN B N 1
ATOM 5245 C CA . GLN B 1 187 ? -10.406 -44.625 -24.672 1 86.88 187 GLN B CA 1
ATOM 5246 C C . GLN B 1 187 ? -11.367 -43.438 -24.719 1 86.88 187 GLN B C 1
ATOM 5248 O O . GLN B 1 187 ? -11.461 -42.75 -25.734 1 86.88 187 GLN B O 1
ATOM 5253 N N . PHE B 1 188 ? -11.922 -43.188 -23.641 1 90.62 188 PHE B N 1
ATOM 5254 C CA . PHE B 1 188 ? -12.992 -42.188 -23.672 1 90.62 188 PHE B CA 1
ATOM 5255 C C . PHE B 1 188 ? -12.57 -40.938 -22.938 1 90.62 188 PHE B C 1
ATOM 5257 O O . PHE B 1 188 ? -13.133 -39.844 -23.172 1 90.62 188 PHE B O 1
ATOM 5264 N N . VAL B 1 189 ? -11.664 -41.094 -22.016 1 91.5 189 VAL B N 1
ATOM 5265 C CA . VAL B 1 189 ? -11.117 -39.938 -21.281 1 91.5 189 VAL B CA 1
ATOM 5266 C C . VAL B 1 189 ? -9.609 -39.875 -21.469 1 91.5 189 VAL B C 1
ATOM 5268 O O . VAL B 1 189 ? -8.852 -40.156 -20.531 1 91.5 189 VAL B O 1
ATOM 5271 N N . PRO B 1 190 ? -9.305 -39.344 -22.656 1 89 190 PRO B N 1
ATOM 5272 C CA . PRO B 1 190 ? -7.863 -39.219 -22.875 1 89 190 PRO B CA 1
ATOM 5273 C C . PRO B 1 190 ? -7.195 -38.312 -21.844 1 89 190 PRO B C 1
ATOM 5275 O O . PRO B 1 190 ? -7.852 -37.406 -21.281 1 89 190 PRO B O 1
ATOM 5278 N N . LEU B 1 191 ? -5.918 -38.5 -21.625 1 89.94 191 LEU B N 1
ATOM 5279 C CA . LEU B 1 191 ? -5.141 -37.75 -20.656 1 89.94 191 LEU B CA 1
ATOM 5280 C C . LEU B 1 191 ? -5.258 -36.25 -20.922 1 89.94 191 LEU B C 1
ATOM 5282 O O . LEU B 1 191 ? -5.34 -35.438 -19.984 1 89.94 191 LEU B O 1
ATOM 5286 N N . ARG B 1 192 ? -5.316 -35.844 -22.156 1 90.75 192 ARG B N 1
ATOM 5287 C CA . ARG B 1 192 ? -5.414 -34.438 -22.531 1 90.75 192 ARG B CA 1
ATOM 5288 C C . ARG B 1 192 ? -6.664 -33.781 -21.922 1 90.75 192 ARG B C 1
ATOM 5290 O O . ARG B 1 192 ? -6.637 -32.625 -21.516 1 90.75 192 ARG B O 1
ATOM 5297 N N . THR B 1 193 ? -7.691 -34.562 -21.891 1 93.56 193 THR B N 1
ATOM 5298 C CA . THR B 1 193 ? -8.961 -34.062 -21.375 1 93.56 193 THR B CA 1
ATOM 5299 C C . THR B 1 193 ? -8.844 -33.719 -19.891 1 93.56 193 THR B C 1
ATOM 5301 O O . THR B 1 193 ? -9.289 -32.656 -19.453 1 93.56 193 THR B O 1
ATOM 5304 N N . MET B 1 194 ? -8.195 -34.594 -19.141 1 93.31 194 MET B N 1
ATOM 5305 C CA . MET B 1 194 ? -8.031 -34.375 -17.703 1 93.31 194 MET B CA 1
ATOM 5306 C C . MET B 1 194 ? -7.059 -33.219 -17.453 1 93.31 194 MET B C 1
ATOM 5308 O O . MET B 1 194 ? -7.262 -32.438 -16.531 1 93.31 194 MET B O 1
ATOM 5312 N N . TYR B 1 195 ? -6.105 -33.094 -18.219 1 94.06 195 TYR B N 1
ATOM 5313 C CA . TYR B 1 195 ? -5.117 -32.031 -18.016 1 94.06 195 TYR B CA 1
ATOM 5314 C C . TYR B 1 195 ? -5.652 -30.703 -18.484 1 94.06 195 TYR B C 1
ATOM 5316 O O . TYR B 1 195 ? -5.254 -29.641 -17.969 1 94.06 195 TYR B O 1
ATOM 5324 N N . ASP B 1 196 ? -6.57 -30.719 -19.453 1 95.31 196 ASP B N 1
ATOM 5325 C CA . ASP B 1 196 ? -7.281 -29.484 -19.797 1 95.31 196 ASP B CA 1
ATOM 5326 C C . ASP B 1 196 ? -8.109 -28.984 -18.625 1 95.31 196 ASP B C 1
ATOM 5328 O O . ASP B 1 196 ? -8.164 -27.781 -18.359 1 95.31 196 ASP B O 1
ATOM 5332 N N . LEU B 1 197 ? -8.781 -29.953 -17.938 1 96.38 197 LEU B N 1
ATOM 5333 C CA . LEU B 1 197 ? -9.531 -29.594 -16.734 1 96.38 197 LEU B CA 1
ATOM 5334 C C . LEU B 1 197 ? -8.609 -29.031 -15.656 1 96.38 197 LEU B C 1
ATOM 5336 O O . LEU B 1 197 ? -8.93 -28.031 -15.008 1 96.38 197 LEU B O 1
ATOM 5340 N N . LEU B 1 198 ? -7.465 -29.672 -15.461 1 96.31 198 LEU B N 1
ATOM 5341 C CA . LEU B 1 198 ? -6.469 -29.203 -14.5 1 96.31 198 LEU B CA 1
ATOM 5342 C C . LEU B 1 198 ? -5.996 -27.797 -14.844 1 96.31 198 LEU B C 1
ATOM 5344 O O . LEU B 1 198 ? -5.883 -26.953 -13.961 1 96.31 198 LEU B O 1
ATOM 5348 N N . ARG B 1 199 ? -5.789 -27.531 -16.094 1 95.31 199 ARG B N 1
ATOM 5349 C CA . ARG B 1 199 ? -5.348 -26.219 -16.531 1 95.31 199 ARG B CA 1
ATOM 5350 C C . ARG B 1 199 ? -6.414 -25.156 -16.25 1 95.31 199 ARG B C 1
ATOM 5352 O O . ARG B 1 199 ? -6.094 -24.047 -15.812 1 95.31 199 ARG B O 1
ATOM 5359 N N . ALA B 1 200 ? -7.598 -25.5 -16.547 1 96.62 200 ALA B N 1
ATOM 5360 C CA . ALA B 1 200 ? -8.695 -24.578 -16.297 1 96.62 200 ALA B CA 1
ATOM 5361 C C . ALA B 1 200 ? -8.797 -24.25 -14.805 1 96.62 200 ALA B C 1
ATOM 5363 O O . ALA B 1 200 ? -8.969 -23.094 -14.43 1 96.62 200 ALA B O 1
ATOM 5364 N N . ALA B 1 201 ? -8.68 -25.297 -13.977 1 97.19 201 ALA B N 1
ATOM 5365 C CA . ALA B 1 201 ? -8.727 -25.094 -12.523 1 97.19 201 ALA B CA 1
ATOM 5366 C C . ALA B 1 201 ? -7.555 -24.25 -12.047 1 97.19 201 ALA B C 1
ATOM 5368 O O . ALA B 1 201 ? -7.723 -23.375 -11.188 1 97.19 201 ALA B O 1
ATOM 5369 N N . SER B 1 202 ? -6.41 -24.484 -12.562 1 96.12 202 SER B N 1
ATOM 5370 C CA . SER B 1 202 ? -5.207 -23.75 -12.164 1 96.12 202 SER B CA 1
ATOM 5371 C C . SER B 1 202 ? -5.301 -22.281 -12.562 1 96.12 202 SER B C 1
ATOM 5373 O O . SER B 1 202 ? -4.891 -21.406 -11.805 1 96.12 202 SER B O 1
ATOM 5375 N N . ASN B 1 203 ? -5.805 -22.031 -13.773 1 95 203 ASN B N 1
ATOM 5376 C CA . ASN B 1 203 ? -6 -20.656 -14.211 1 95 203 ASN B CA 1
ATOM 5377 C C . ASN B 1 203 ? -6.98 -19.906 -13.312 1 95 203 ASN B C 1
ATOM 5379 O O . ASN B 1 203 ? -6.727 -18.766 -12.914 1 95 203 ASN B O 1
ATOM 5383 N N . LEU B 1 204 ? -8.062 -20.594 -13.008 1 97.25 204 LEU B N 1
ATOM 5384 C CA . LEU B 1 204 ? -9.047 -19.984 -12.125 1 97.25 204 LEU B CA 1
ATOM 5385 C C . LEU B 1 204 ? -8.43 -19.656 -10.773 1 97.25 204 LEU B C 1
ATOM 5387 O O . LEU B 1 204 ? -8.648 -18.578 -10.234 1 97.25 204 LEU B O 1
ATOM 5391 N N . ARG B 1 205 ? -7.66 -20.562 -10.227 1 96.75 205 ARG B N 1
ATOM 5392 C CA . ARG B 1 205 ? -6.988 -20.344 -8.953 1 96.75 205 ARG B CA 1
ATOM 5393 C C . ARG B 1 205 ? -6.074 -19.125 -9.016 1 96.75 205 ARG B C 1
ATOM 5395 O O . ARG B 1 205 ? -6 -18.359 -8.062 1 96.75 205 ARG B O 1
ATOM 5402 N N . ALA B 1 206 ? -5.449 -18.859 -10.125 1 95.81 206 ALA B N 1
ATOM 5403 C CA . ALA B 1 206 ? -4.477 -17.781 -10.297 1 95.81 206 ALA B CA 1
ATOM 5404 C C . ALA B 1 206 ? -5.172 -16.422 -10.32 1 95.81 206 ALA B C 1
ATOM 5406 O O . ALA B 1 206 ? -4.527 -15.383 -10.141 1 95.81 206 ALA B O 1
ATOM 5407 N N . TYR B 1 207 ? -6.504 -16.406 -10.555 1 96.06 207 TYR B N 1
ATOM 5408 C CA . TYR B 1 207 ? -7.246 -15.148 -10.641 1 96.06 207 TYR B CA 1
ATOM 5409 C C . TYR B 1 207 ? -7.711 -14.695 -9.266 1 96.06 207 TYR B C 1
ATOM 5411 O O . TYR B 1 207 ? -8.047 -13.523 -9.078 1 96.06 207 TYR B O 1
ATOM 5419 N N . LEU B 1 208 ? -7.711 -15.562 -8.297 1 96.69 208 LEU B N 1
ATOM 5420 C CA . LEU B 1 208 ? -8.383 -15.312 -7.023 1 96.69 208 LEU B CA 1
ATOM 5421 C C . LEU B 1 208 ? -7.598 -14.305 -6.191 1 96.69 208 LEU B C 1
ATOM 5423 O O . LEU B 1 208 ? -8.188 -13.422 -5.562 1 96.69 208 LEU B O 1
ATOM 5427 N N . PRO B 1 209 ? -6.254 -14.312 -6.172 1 96.5 209 PRO B N 1
ATOM 5428 C CA . PRO B 1 209 ? -5.484 -13.422 -5.305 1 96.5 209 PRO B CA 1
ATOM 5429 C C . PRO B 1 209 ? -5.68 -11.945 -5.656 1 96.5 209 PRO B C 1
ATOM 5431 O O . PRO B 1 209 ? -5.488 -11.078 -4.801 1 96.5 209 PRO B O 1
ATOM 5434 N N . LEU B 1 210 ? -6.066 -11.633 -6.922 1 96.12 210 LEU B N 1
ATOM 5435 C CA . LEU B 1 210 ? -6.32 -10.25 -7.309 1 96.12 210 LEU B CA 1
ATOM 5436 C C . LEU B 1 210 ? -7.449 -9.648 -6.477 1 96.12 210 LEU B C 1
ATOM 5438 O O . LEU B 1 210 ? -7.379 -8.484 -6.07 1 96.12 210 LEU B O 1
ATOM 5442 N N . VAL B 1 211 ? -8.5 -10.484 -6.199 1 95.38 211 VAL B N 1
ATOM 5443 C CA . VAL B 1 211 ? -9.617 -10.023 -5.379 1 95.38 211 VAL B CA 1
ATOM 5444 C C . VAL B 1 211 ? -9.125 -9.703 -3.971 1 95.38 211 VAL B C 1
ATOM 5446 O O . VAL B 1 211 ? -9.5 -8.68 -3.396 1 95.38 211 VAL B O 1
ATOM 5449 N N . GLN B 1 212 ? -8.266 -10.57 -3.441 1 95.81 212 GLN B N 1
ATOM 5450 C CA . GLN B 1 212 ? -7.699 -10.344 -2.119 1 95.81 212 GLN B CA 1
ATOM 5451 C C . GLN B 1 212 ? -6.938 -9.023 -2.068 1 95.81 212 GLN B C 1
ATOM 5453 O O . GLN B 1 212 ? -7.078 -8.258 -1.112 1 95.81 212 GLN B O 1
ATOM 5458 N N . TYR B 1 213 ? -6.195 -8.672 -3.092 1 95.62 213 TYR B N 1
ATOM 5459 C CA . TYR B 1 213 ? -5.418 -7.438 -3.182 1 95.62 213 TYR B CA 1
ATOM 5460 C C . TYR B 1 213 ? -6.336 -6.219 -3.189 1 95.62 213 TYR B C 1
ATOM 5462 O O . TYR B 1 213 ? -6.121 -5.27 -2.432 1 95.62 213 TYR B O 1
ATOM 5470 N N . ILE B 1 214 ? -7.328 -6.266 -4.039 1 93.94 214 ILE B N 1
ATOM 5471 C CA . ILE B 1 214 ? -8.242 -5.141 -4.195 1 93.94 214 ILE B CA 1
ATOM 5472 C C . ILE B 1 214 ? -8.961 -4.871 -2.875 1 93.94 214 ILE B C 1
ATOM 5474 O O . ILE B 1 214 ? -9.039 -3.727 -2.422 1 93.94 214 ILE B O 1
ATOM 5478 N N . LEU B 1 215 ? -9.43 -5.957 -2.23 1 95.5 215 LEU B N 1
ATOM 5479 C CA . LEU B 1 215 ? -10.156 -5.816 -0.973 1 95.5 215 LEU B CA 1
ATOM 5480 C C . LEU B 1 215 ? -9.234 -5.297 0.128 1 95.5 215 LEU B C 1
ATOM 5482 O O . LEU B 1 215 ? -9.617 -4.406 0.893 1 95.5 215 LEU B O 1
ATOM 5486 N N . THR B 1 216 ? -8.016 -5.82 0.232 1 95.31 216 THR B N 1
ATOM 5487 C CA . THR B 1 216 ? -7.059 -5.395 1.248 1 95.31 216 THR B CA 1
ATOM 5488 C C . THR B 1 216 ? -6.73 -3.912 1.091 1 95.31 216 THR B C 1
ATOM 5490 O O . THR B 1 216 ? -6.75 -3.158 2.066 1 95.31 216 THR B O 1
ATOM 5493 N N . THR B 1 217 ? -6.449 -3.475 -0.117 1 92.94 217 THR B N 1
ATOM 5494 C CA . THR B 1 217 ? -6.102 -2.086 -0.394 1 92.94 217 THR B CA 1
ATOM 5495 C C . THR B 1 217 ? -7.273 -1.16 -0.084 1 92.94 217 THR B C 1
ATOM 5497 O O . THR B 1 217 ? -7.09 -0.087 0.493 1 92.94 217 THR B O 1
ATOM 5500 N N . THR B 1 218 ? -8.453 -1.588 -0.44 1 93.38 218 THR B N 1
ATOM 5501 C CA . THR B 1 218 ? -9.648 -0.792 -0.168 1 93.38 218 THR B CA 1
ATOM 5502 C C . THR B 1 218 ? -9.859 -0.628 1.334 1 93.38 218 THR B C 1
ATOM 5504 O O . THR B 1 218 ? -10.164 0.468 1.809 1 93.38 218 THR B O 1
ATOM 5507 N N . ILE B 1 219 ? -9.703 -1.701 2.053 1 95.31 219 ILE B N 1
ATOM 5508 C CA . ILE B 1 219 ? -9.875 -1.681 3.5 1 95.31 219 ILE B CA 1
ATOM 5509 C C . ILE B 1 219 ? -8.852 -0.739 4.129 1 95.31 219 ILE B C 1
ATOM 5511 O O . ILE B 1 219 ? -9.18 0.032 5.035 1 95.31 219 ILE B O 1
ATOM 5515 N N . GLU B 1 220 ? -7.609 -0.73 3.646 1 94.31 220 GLU B N 1
ATOM 5516 C CA . GLU B 1 220 ? -6.559 0.167 4.121 1 94.31 220 GLU B CA 1
ATOM 5517 C C . GLU B 1 220 ? -6.91 1.625 3.834 1 94.31 220 GLU B C 1
ATOM 5519 O O . GLU B 1 220 ? -6.691 2.498 4.676 1 94.31 220 GLU B O 1
ATOM 5524 N N . ASN B 1 221 ? -7.457 1.869 2.652 1 94 221 ASN B N 1
ATOM 5525 C CA . ASN B 1 221 ? -7.848 3.225 2.275 1 94 221 ASN B CA 1
ATOM 5526 C C . ASN B 1 221 ? -8.992 3.74 3.146 1 94 221 ASN B C 1
ATOM 5528 O O . ASN B 1 221 ? -8.992 4.906 3.545 1 94 221 ASN B O 1
ATOM 5532 N N . ILE B 1 222 ? -9.938 2.867 3.459 1 95.5 222 ILE B N 1
ATOM 5533 C CA . ILE B 1 222 ? -11.047 3.24 4.328 1 95.5 222 ILE B CA 1
ATOM 5534 C C . ILE B 1 222 ? -10.516 3.633 5.703 1 95.5 222 ILE B C 1
ATOM 5536 O O . ILE B 1 222 ? -10.891 4.672 6.25 1 95.5 222 ILE B O 1
ATOM 5540 N N . ALA B 1 223 ? -9.648 2.842 6.215 1 96.69 223 ALA B N 1
ATOM 5541 C CA . ALA B 1 223 ? -9.094 3.086 7.543 1 96.69 223 ALA B CA 1
ATOM 5542 C C . ALA B 1 223 ? -8.312 4.398 7.578 1 96.69 223 ALA B C 1
ATOM 5544 O O . ALA B 1 223 ? -8.438 5.172 8.531 1 96.69 223 ALA B O 1
ATOM 5545 N N . GLU B 1 224 ? -7.535 4.656 6.555 1 96.25 224 GLU B N 1
ATOM 5546 C CA . GLU B 1 224 ? -6.734 5.875 6.461 1 96.25 224 GLU B CA 1
ATOM 5547 C C . GLU B 1 224 ? -7.625 7.109 6.375 1 96.25 224 GLU B C 1
ATOM 5549 O O . GLU B 1 224 ? -7.406 8.094 7.09 1 96.25 224 GLU B O 1
ATOM 5554 N N . ALA B 1 225 ? -8.586 7.035 5.516 1 96.38 225 ALA B N 1
ATOM 5555 C CA . ALA B 1 225 ? -9.5 8.164 5.348 1 96.38 225 ALA B CA 1
ATOM 5556 C C . ALA B 1 225 ? -10.281 8.438 6.633 1 96.38 225 ALA B C 1
ATOM 5558 O O . ALA B 1 225 ? -10.445 9.594 7.027 1 96.38 225 ALA B O 1
ATOM 5559 N N . ASP B 1 226 ? -10.734 7.379 7.309 1 97.94 226 ASP B N 1
ATOM 5560 C CA . ASP B 1 226 ? -11.5 7.516 8.539 1 97.94 226 ASP B CA 1
ATOM 5561 C C . ASP B 1 226 ? -10.656 8.148 9.648 1 97.94 226 ASP B C 1
ATOM 5563 O O . ASP B 1 226 ? -11.117 9.047 10.352 1 97.94 226 ASP B O 1
ATOM 5567 N N . LYS B 1 227 ? -9.484 7.672 9.719 1 97.19 227 LYS B N 1
ATOM 5568 C CA . LYS B 1 227 ? -8.57 8.219 10.719 1 97.19 227 LYS B CA 1
ATOM 5569 C C . LYS B 1 227 ? -8.297 9.695 10.469 1 97.19 227 LYS B C 1
ATOM 5571 O O . LYS B 1 227 ? -8.266 10.492 11.406 1 97.19 227 LYS B O 1
ATOM 5576 N N . TYR B 1 228 ? -8.07 10.047 9.219 1 97.88 228 TYR B N 1
ATOM 5577 C CA . TYR B 1 228 ? -7.801 11.43 8.844 1 97.88 228 TYR B CA 1
ATOM 5578 C C . TYR B 1 228 ? -8.969 12.336 9.227 1 97.88 228 TYR B C 1
ATOM 5580 O O . TYR B 1 228 ? -8.766 13.398 9.82 1 97.88 228 TYR B O 1
ATOM 5588 N N . LEU B 1 229 ? -10.156 11.891 8.914 1 98.06 229 LEU B N 1
ATOM 5589 C CA . LEU B 1 229 ? -11.352 12.672 9.227 1 98.06 229 LEU B CA 1
ATOM 5590 C C . LEU B 1 229 ? -11.539 12.797 10.734 1 98.06 229 LEU B C 1
ATOM 5592 O O . LEU B 1 229 ? -11.898 13.867 11.234 1 98.06 229 LEU B O 1
ATOM 5596 N N . MET B 1 230 ? -11.281 11.719 11.469 1 97.69 230 MET B N 1
ATOM 5597 C CA . MET B 1 230 ? -11.406 11.742 12.922 1 97.69 230 MET B CA 1
ATOM 5598 C C . MET B 1 230 ? -10.391 12.695 13.539 1 97.69 230 MET B C 1
ATOM 5600 O O . MET B 1 230 ? -10.695 13.391 14.516 1 97.69 230 MET B O 1
ATOM 5604 N N . ASP B 1 231 ? -9.203 12.727 12.984 1 96.56 231 ASP B N 1
ATOM 5605 C CA . ASP B 1 231 ? -8.188 13.664 13.445 1 96.56 231 ASP B CA 1
ATOM 5606 C C . ASP B 1 231 ? -8.641 15.109 13.25 1 96.56 231 ASP B C 1
ATOM 5608 O O . ASP B 1 231 ? -8.43 15.953 14.125 1 96.56 231 ASP B O 1
ATOM 5612 N N . LEU B 1 232 ? -9.25 15.359 12.086 1 97.56 232 LEU B N 1
ATOM 5613 C CA . LEU B 1 232 ? -9.742 16.703 11.789 1 97.56 232 LEU B CA 1
ATOM 5614 C C . LEU B 1 232 ? -10.875 17.094 12.734 1 97.56 232 LEU B C 1
ATOM 5616 O O . LEU B 1 232 ? -10.938 18.234 13.195 1 97.56 232 LEU B O 1
ATOM 5620 N N . GLU B 1 233 ? -11.742 16.156 13.062 1 96.88 233 GLU B N 1
ATOM 5621 C CA . GLU B 1 233 ? -12.828 16.406 14 1 96.88 233 GLU B CA 1
ATOM 5622 C C . GLU B 1 233 ? -12.289 16.719 15.391 1 96.88 233 GLU B C 1
ATOM 5624 O O . GLU B 1 233 ? -12.82 17.609 16.078 1 96.88 233 GLU B O 1
ATOM 5629 N N . THR B 1 234 ? -11.297 16.031 15.758 1 95.75 234 THR B N 1
ATOM 5630 C CA . THR B 1 234 ? -10.664 16.281 17.047 1 95.75 234 THR B CA 1
ATOM 5631 C C . THR B 1 234 ? -10.031 17.672 17.078 1 95.75 234 THR B C 1
ATOM 5633 O O . THR B 1 234 ? -10.133 18.375 18.094 1 95.75 234 THR B O 1
ATOM 5636 N N . LEU B 1 235 ? -9.406 18.062 15.984 1 95 235 LEU B N 1
ATOM 5637 C CA . LEU B 1 235 ? -8.812 19.391 15.891 1 95 235 LEU B CA 1
ATOM 5638 C C . LEU B 1 235 ? -9.883 20.469 15.961 1 95 235 LEU B C 1
ATOM 5640 O O . LEU B 1 235 ? -9.695 21.5 16.594 1 95 235 LEU B O 1
ATOM 5644 N N . LEU B 1 236 ? -10.992 20.234 15.336 1 96 236 LEU B N 1
ATOM 5645 C CA . LEU B 1 236 ? -12.094 21.188 15.336 1 96 236 LEU B CA 1
ATOM 5646 C C . LEU B 1 236 ? -12.703 21.312 16.734 1 96 236 LEU B C 1
ATOM 5648 O O . LEU B 1 236 ? -12.961 22.438 17.188 1 96 236 LEU B O 1
ATOM 5652 N N . SER B 1 237 ? -12.875 20.219 17.422 1 93.81 237 SER B N 1
ATOM 5653 C CA . SER B 1 237 ? -13.555 20.25 18.703 1 93.81 237 SER B CA 1
ATOM 5654 C C . SER B 1 237 ? -12.594 20.656 19.828 1 93.81 237 SER B C 1
ATOM 5656 O O . SER B 1 237 ? -12.742 21.719 20.422 1 93.81 237 SER B O 1
ATOM 5658 N N . THR B 1 238 ? -11.523 19.938 19.984 1 93.12 238 THR B N 1
ATOM 5659 C CA . THR B 1 238 ? -10.625 20.125 21.109 1 93.12 238 THR B CA 1
ATOM 5660 C C . THR B 1 238 ? -9.562 21.172 20.781 1 93.12 238 THR B C 1
ATOM 5662 O O . THR B 1 238 ? -9.203 21.984 21.625 1 93.12 238 THR B O 1
ATOM 5665 N N . GLY B 1 239 ? -9.094 21.156 19.594 1 91.56 239 GLY B N 1
ATOM 5666 C CA . GLY B 1 239 ? -8.062 22.094 19.219 1 91.56 239 GLY B CA 1
ATOM 5667 C C . GLY B 1 239 ? -8.539 23.547 19.234 1 91.56 239 GLY B C 1
ATOM 5668 O O . GLY B 1 239 ? -7.895 24.406 19.828 1 91.56 239 GLY B O 1
ATOM 5669 N N . VAL B 1 240 ? -9.688 23.797 18.688 1 94.44 240 VAL B N 1
ATOM 5670 C CA . VAL B 1 240 ? -10.234 25.141 18.625 1 94.44 240 VAL B CA 1
ATOM 5671 C C . VAL B 1 240 ? -10.555 25.641 20.031 1 94.44 240 VAL B C 1
ATOM 5673 O O . VAL B 1 240 ? -10.227 26.766 20.391 1 94.44 240 VAL B O 1
ATOM 5676 N N . SER B 1 241 ? -11.141 24.766 20.844 1 94.06 241 SER B N 1
ATOM 5677 C CA . SER B 1 241 ? -11.492 25.156 22.219 1 94.06 241 SER B CA 1
ATOM 5678 C C . SER B 1 241 ? -10.25 25.484 23.031 1 94.06 241 SER B C 1
ATOM 5680 O O . SER B 1 241 ? -10.242 26.453 23.781 1 94.06 241 SER B O 1
ATOM 5682 N N . THR B 1 242 ? -9.266 24.719 22.844 1 94.31 242 THR B N 1
ATOM 5683 C CA . THR B 1 242 ? -8.031 24.922 23.594 1 94.31 242 THR B CA 1
ATOM 5684 C C . THR B 1 242 ? -7.367 26.234 23.219 1 94.31 242 THR B C 1
ATOM 5686 O O . THR B 1 242 ? -6.977 27.016 24.078 1 94.31 242 THR B O 1
ATOM 5689 N N . GLU B 1 243 ? -7.273 26.547 21.984 1 95.12 243 GLU B N 1
ATOM 5690 C CA . GLU B 1 243 ? -6.641 27.781 21.516 1 95.12 243 GLU B CA 1
ATOM 5691 C C . GLU B 1 243 ? -7.473 29 21.891 1 95.12 243 GLU B C 1
ATOM 5693 O O . GLU B 1 243 ? -6.922 30.031 22.266 1 95.12 243 GLU B O 1
ATOM 5698 N N . THR B 1 244 ? -8.742 28.797 21.797 1 96.75 244 THR B N 1
ATOM 5699 C CA . THR B 1 244 ? -9.641 29.891 22.172 1 96.75 244 THR B CA 1
ATOM 5700 C C . THR B 1 244 ? -9.453 30.297 23.625 1 96.75 244 THR B C 1
ATOM 5702 O O . THR B 1 244 ? -9.445 31.484 23.953 1 96.75 244 THR B O 1
ATOM 5705 N N . GLY B 1 245 ? -9.359 29.281 24.484 1 95.94 245 GLY B N 1
ATOM 5706 C CA . GLY B 1 245 ? -9.109 29.562 25.891 1 95.94 245 GLY B CA 1
ATOM 5707 C C . GLY B 1 245 ? -7.836 30.359 26.109 1 95.94 245 GLY B C 1
ATOM 5708 O O . GLY B 1 245 ? -7.816 31.281 26.922 1 95.94 245 GLY B O 1
ATOM 5709 N N . LYS B 1 246 ? -6.852 30.047 25.391 1 94.44 246 LYS B N 1
ATOM 5710 C CA . LYS B 1 246 ? -5.578 30.75 25.531 1 94.44 246 LYS B CA 1
ATOM 5711 C C . LYS B 1 246 ? -5.684 32.188 25.016 1 94.44 246 LYS B C 1
ATOM 5713 O O . LYS B 1 246 ? -5.117 33.094 25.609 1 94.44 246 LYS B O 1
ATOM 5718 N N . TYR B 1 247 ? -6.367 32.406 23.828 1 97 247 TYR B N 1
ATOM 5719 C CA . TYR B 1 247 ? -6.617 33.75 23.297 1 97 247 TYR B CA 1
ATOM 5720 C C . TYR B 1 247 ? -7.297 34.625 24.344 1 97 247 TYR B C 1
ATOM 5722 O O . TYR B 1 247 ? -6.852 35.75 24.609 1 97 247 TYR B O 1
ATOM 5730 N N . ALA B 1 248 ? -8.336 34.031 24.891 1 97.31 248 ALA B N 1
ATOM 5731 C CA . ALA B 1 248 ? -9.156 34.75 25.859 1 97.31 248 ALA B CA 1
ATOM 5732 C C . ALA B 1 248 ? -8.352 35.094 27.109 1 97.31 248 ALA B C 1
ATOM 5734 O O . ALA B 1 248 ? -8.469 36.188 27.656 1 97.31 248 ALA B O 1
ATOM 5735 N N . GLU B 1 249 ? -7.574 34.188 27.547 1 95.62 249 GLU B N 1
ATOM 5736 C CA . GLU B 1 249 ? -6.766 34.406 28.75 1 95.62 249 GLU B CA 1
ATOM 5737 C C . GLU B 1 249 ? -5.758 35.531 28.562 1 95.62 249 GLU B C 1
ATOM 5739 O O . GLU B 1 249 ? -5.562 36.344 29.453 1 95.62 249 GLU B O 1
ATOM 5744 N N . ASP B 1 250 ? -5.129 35.562 27.453 1 95.19 250 ASP B N 1
ATOM 5745 C CA . ASP B 1 250 ? -4.121 36.594 27.188 1 95.19 250 ASP B CA 1
ATOM 5746 C C . ASP B 1 250 ? -4.75 37.969 27.125 1 95.19 250 ASP B C 1
ATOM 5748 O O . ASP B 1 250 ? -4.219 38.938 27.703 1 95.19 250 ASP B O 1
ATOM 5752 N N . ILE B 1 251 ? -5.867 38.031 26.438 1 97.31 251 ILE B N 1
ATOM 5753 C CA . ILE B 1 251 ? -6.578 39.312 26.328 1 97.31 251 ILE B CA 1
ATOM 5754 C C . ILE B 1 251 ? -7.074 39.75 27.703 1 97.31 251 ILE B C 1
ATOM 5756 O O . ILE B 1 251 ? -6.973 40.938 28.047 1 97.31 251 ILE B O 1
ATOM 5760 N N . GLN B 1 252 ? -7.535 38.781 28.469 1 97.25 252 GLN B N 1
ATOM 5761 C CA . GLN B 1 252 ? -8.031 39.094 29.812 1 97.25 252 GLN B CA 1
ATOM 5762 C C . GLN B 1 252 ? -6.902 39.562 30.719 1 97.25 252 GLN B C 1
ATOM 5764 O O . GLN B 1 252 ? -7.098 40.469 31.547 1 97.25 252 GLN B O 1
ATOM 5769 N N . ARG B 1 253 ? -5.82 38.969 30.547 1 95.75 253 ARG B N 1
ATOM 5770 C CA . ARG B 1 253 ? -4.672 39.344 31.375 1 95.75 253 ARG B CA 1
ATOM 5771 C C . ARG B 1 253 ? -4.301 40.812 31.156 1 95.75 253 ARG B C 1
ATOM 5773 O O . ARG B 1 253 ? -4.188 41.594 32.125 1 95.75 253 ARG B O 1
ATOM 5780 N N . ILE B 1 254 ? -4.133 41.156 29.859 1 96.56 254 ILE B N 1
ATOM 5781 C CA . ILE B 1 254 ? -3.729 42.531 29.578 1 96.56 254 ILE B CA 1
ATOM 5782 C C . ILE B 1 254 ? -4.863 43.5 29.938 1 96.56 254 ILE B C 1
ATOM 5784 O O . ILE B 1 254 ? -4.621 44.625 30.391 1 96.56 254 ILE B O 1
ATOM 5788 N N . ALA B 1 255 ? -6.125 43.094 29.781 1 97.44 255 ALA B N 1
ATOM 5789 C CA . ALA B 1 255 ? -7.277 43.906 30.188 1 97.44 255 ALA B CA 1
ATOM 5790 C C . ALA B 1 255 ? -7.25 44.156 31.703 1 97.44 255 ALA B C 1
ATOM 5792 O O . ALA B 1 255 ? -7.398 45.281 32.156 1 97.44 255 ALA B O 1
ATOM 5793 N N . ASN B 1 256 ? -6.988 43.156 32.5 1 97.25 256 ASN B N 1
ATOM 5794 C CA . ASN B 1 256 ? -6.93 43.281 33.938 1 97.25 256 ASN B CA 1
ATOM 5795 C C . ASN B 1 256 ? -5.781 44.188 34.375 1 97.25 256 ASN B C 1
ATOM 5797 O O . ASN B 1 256 ? -5.93 44.969 35.312 1 97.25 256 ASN B O 1
ATOM 5801 N N . GLU B 1 257 ? -4.715 44.062 33.75 1 96 257 GLU B N 1
ATOM 5802 C CA . GLU B 1 257 ? -3.574 44.906 34.094 1 96 257 GLU B CA 1
ATOM 5803 C C . GLU B 1 257 ? -3.885 46.375 33.812 1 96 257 GLU B C 1
ATOM 5805 O O . GLU B 1 257 ? -3.484 47.25 34.594 1 96 257 GLU B O 1
ATOM 5810 N N . THR B 1 258 ? -4.574 46.594 32.719 1 97.12 258 THR B N 1
ATOM 5811 C CA . THR B 1 258 ? -4.945 47.969 32.375 1 97.12 258 THR B CA 1
ATOM 5812 C C . THR B 1 258 ? -5.918 48.562 33.375 1 97.12 258 THR B C 1
ATOM 5814 O O . THR B 1 258 ? -5.738 49.688 33.844 1 97.12 258 THR B O 1
ATOM 5817 N N . ILE B 1 259 ? -6.887 47.75 33.75 1 97 259 ILE B N 1
ATOM 5818 C CA . ILE B 1 259 ? -7.863 48.156 34.75 1 97 259 ILE B CA 1
ATOM 5819 C C . ILE B 1 259 ? -7.156 48.469 36.094 1 97 259 ILE B C 1
ATOM 5821 O O . ILE B 1 259 ? -7.387 49.531 36.688 1 97 259 ILE B O 1
ATOM 5825 N N . THR B 1 260 ? -6.297 47.656 36.469 1 96.94 260 THR B N 1
ATOM 5826 C CA . THR B 1 260 ? -5.57 47.812 37.75 1 96.94 260 THR B CA 1
ATOM 5827 C C . THR B 1 260 ? -4.707 49.062 37.719 1 96.94 260 THR B C 1
ATOM 5829 O O . THR B 1 260 ? -4.637 49.781 38.688 1 96.94 260 THR B O 1
ATOM 5832 N N . ARG B 1 261 ? -4.074 49.25 36.594 1 96.31 261 ARG B N 1
ATOM 5833 C CA . ARG B 1 261 ? -3.238 50.438 36.438 1 96.31 261 ARG B CA 1
ATOM 5834 C C . ARG B 1 261 ? -4.051 51.719 36.656 1 96.31 261 ARG B C 1
ATOM 5836 O O . ARG B 1 261 ? -3.609 52.625 37.344 1 96.31 261 ARG B O 1
ATOM 5843 N N . LEU B 1 262 ? -5.223 51.812 36.156 1 96.44 262 LEU B N 1
ATOM 5844 C CA . LEU B 1 262 ? -6.074 53 36.25 1 96.44 262 LEU B CA 1
ATOM 5845 C C . LEU B 1 262 ? -6.625 53.156 37.656 1 96.44 262 LEU B C 1
ATOM 5847 O O . LEU B 1 262 ? -6.59 54.25 38.219 1 96.44 262 LEU B O 1
ATOM 5851 N N . VAL B 1 263 ? -7.113 52.094 38.219 1 96 263 VAL B N 1
ATOM 5852 C CA . VAL B 1 263 ? -7.723 52.125 39.562 1 96 263 VAL B CA 1
ATOM 5853 C C . VAL B 1 263 ? -6.68 52.531 40.594 1 96 263 VAL B C 1
ATOM 5855 O O . VAL B 1 263 ? -6.93 53.406 41.438 1 96 263 VAL B O 1
ATOM 5858 N N . ASN B 1 264 ? -5.523 52 40.5 1 96.06 264 ASN B N 1
ATOM 5859 C CA . ASN B 1 264 ? -4.449 52.344 41.438 1 96.06 264 ASN B CA 1
ATOM 5860 C C . ASN B 1 264 ? -3.977 53.781 41.25 1 96.06 264 ASN B C 1
ATOM 5862 O O . ASN B 1 264 ? -3.648 54.469 42.219 1 96.06 264 ASN B O 1
ATOM 5866 N N . GLY B 1 265 ? -3.898 54.125 39.969 1 96.06 265 GLY B N 1
ATOM 5867 C CA . GLY B 1 265 ? -3.516 55.5 39.688 1 96.06 265 GLY B CA 1
ATOM 5868 C C . GLY B 1 265 ? -4.445 56.531 40.344 1 96.06 265 GLY B C 1
ATOM 5869 O O . GLY B 1 265 ? -3.986 57.5 40.938 1 96.06 265 GLY B O 1
ATOM 5870 N N . PHE B 1 266 ? -5.723 56.344 40.281 1 96.56 266 PHE B N 1
ATOM 5871 C CA . PHE B 1 266 ? -6.699 57.25 40.875 1 96.56 266 PHE B CA 1
ATOM 5872 C C . PHE B 1 266 ? -6.695 57.156 42.375 1 96.56 266 PHE B C 1
ATOM 5874 O O . PHE B 1 266 ? -6.945 58.125 43.094 1 96.56 266 PHE B O 1
ATOM 5881 N N . ALA B 1 267 ? -6.422 55.969 42.906 1 96.12 267 ALA B N 1
ATOM 5882 C CA . ALA B 1 267 ? -6.301 55.812 44.344 1 96.12 267 ALA B CA 1
ATOM 5883 C C . ALA B 1 267 ? -5.125 56.625 44.906 1 96.12 267 ALA B C 1
ATOM 5885 O O . ALA B 1 267 ? -5.227 57.219 45.969 1 96.12 267 ALA B O 1
ATOM 5886 N N . ASP B 1 268 ? -4.051 56.594 44.219 1 95.5 268 ASP B N 1
ATOM 5887 C CA . ASP B 1 268 ? -2.885 57.375 44.594 1 95.5 268 ASP B CA 1
ATOM 5888 C C . ASP B 1 268 ? -3.197 58.875 44.562 1 95.5 268 ASP B C 1
ATOM 5890 O O . ASP B 1 268 ? -2.801 59.625 45.469 1 95.5 268 ASP B O 1
ATOM 5894 N N . GLU B 1 269 ? -3.889 59.25 43.562 1 95.31 269 GLU B N 1
ATOM 5895 C CA . GLU B 1 269 ? -4.273 60.656 43.438 1 95.31 269 GLU B CA 1
ATOM 5896 C C . GLU B 1 269 ? -5.223 61.062 44.562 1 95.31 269 GLU B C 1
ATOM 5898 O O . GLU B 1 269 ? -5.188 62.188 45.031 1 95.31 269 GLU B O 1
ATOM 5903 N N . ASN B 1 270 ? -6.09 60.219 45 1 95.88 270 ASN B N 1
ATOM 5904 C CA . ASN B 1 270 ? -6.961 60.469 46.125 1 95.88 270 ASN B CA 1
ATOM 5905 C C . ASN B 1 270 ? -6.164 60.75 47.406 1 95.88 270 ASN B C 1
ATOM 5907 O O . ASN B 1 270 ? -6.5 61.656 48.156 1 95.88 270 ASN B O 1
ATOM 5911 N N . ILE B 1 271 ? -5.137 60 47.625 1 95.25 271 ILE B N 1
ATOM 5912 C CA . ILE B 1 271 ? -4.273 60.188 48.781 1 95.25 271 ILE B CA 1
ATOM 5913 C C . ILE B 1 271 ? -3.578 61.562 48.688 1 95.25 271 ILE B C 1
ATOM 5915 O O . ILE B 1 271 ? -3.521 62.312 49.656 1 95.25 271 ILE B O 1
ATOM 5919 N N . ASN B 1 272 ? -3.139 61.875 47.531 1 94.69 272 ASN B N 1
ATOM 5920 C CA . ASN B 1 272 ? -2.422 63.125 47.344 1 94.69 272 ASN B CA 1
ATOM 5921 C C . ASN B 1 272 ? -3.332 64.312 47.531 1 94.69 272 ASN B C 1
ATO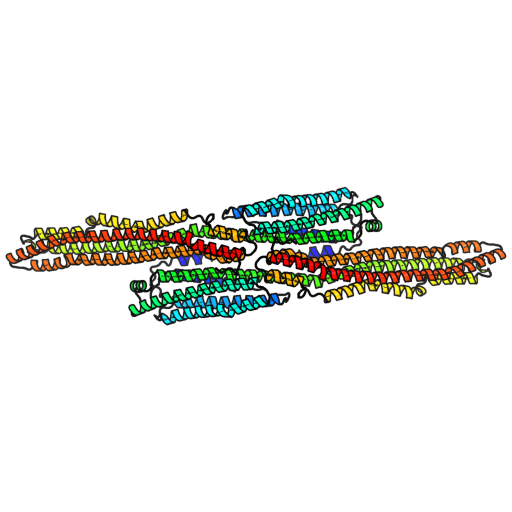M 5923 O O . ASN B 1 272 ? -2.926 65.312 48.125 1 94.69 272 ASN B O 1
ATOM 5927 N N . THR B 1 273 ? -4.52 64.25 47.031 1 95.44 273 THR B N 1
ATOM 5928 C CA . THR B 1 273 ? -5.441 65.375 47.125 1 95.44 273 THR B CA 1
ATOM 5929 C C . THR B 1 273 ? -5.957 65.5 48.562 1 95.44 273 THR B C 1
ATOM 5931 O O . THR B 1 273 ? -6.277 66.625 49 1 95.44 273 THR B O 1
ATOM 5934 N N . GLU B 1 274 ? -6.008 64.438 49.281 1 95.12 274 GLU B N 1
ATOM 5935 C CA . GLU B 1 274 ? -6.332 64.5 50.719 1 95.12 274 GLU B CA 1
ATOM 5936 C C . GLU B 1 274 ? -5.246 65.188 51.5 1 95.12 274 GLU B C 1
ATOM 5938 O O . GLU B 1 274 ? -5.547 66 52.375 1 95.12 274 GLU B O 1
ATOM 5943 N N . THR B 1 275 ? -4.062 65 51.125 1 94.25 275 THR B N 1
ATOM 5944 C CA . THR B 1 275 ? -2.945 65.688 51.75 1 94.25 275 THR B CA 1
ATOM 5945 C C . THR B 1 275 ? -3.029 67.188 51.5 1 94.25 275 THR B C 1
ATOM 5947 O O . THR B 1 275 ? -2.83 68 52.406 1 94.25 275 THR B O 1
ATOM 5950 N N . ALA B 1 276 ? -3.334 67.5 50.281 1 93.19 276 ALA B N 1
ATOM 5951 C CA . ALA B 1 276 ? -3.496 68.875 49.938 1 93.19 276 ALA B CA 1
ATOM 5952 C C . ALA B 1 276 ? -4.641 69.5 50.719 1 93.19 276 ALA B C 1
ATOM 5954 O O . ALA B 1 276 ? -4.516 70.625 51.219 1 93.19 276 ALA B O 1
ATOM 5955 N N . PHE B 1 277 ? -5.719 68.875 50.812 1 94.56 277 PHE B N 1
ATOM 5956 C CA . PHE B 1 277 ? -6.871 69.312 51.594 1 94.56 277 PHE B CA 1
ATOM 5957 C C . PHE B 1 277 ? -6.492 69.562 53.031 1 94.56 277 PHE B C 1
ATOM 5959 O O . PHE B 1 277 ? -6.832 70.625 53.594 1 94.56 277 PHE B O 1
ATOM 5966 N N . ASN B 1 278 ? -5.738 68.688 53.656 1 94.12 278 ASN B N 1
ATOM 5967 C CA . ASN B 1 278 ? -5.34 68.812 55.062 1 94.12 278 ASN B CA 1
ATOM 5968 C C . ASN B 1 278 ? -4.398 70 55.281 1 94.12 278 ASN B C 1
ATOM 5970 O O . ASN B 1 278 ? -4.48 70.688 56.312 1 94.12 278 ASN B O 1
ATOM 5974 N N . GLU B 1 279 ? -3.65 70.188 54.312 1 92.25 279 GLU B N 1
ATOM 5975 C CA . GLU B 1 279 ? -2.75 71.312 54.406 1 92.25 279 GLU B CA 1
ATOM 5976 C C . GLU B 1 279 ? -3.529 72.625 54.469 1 92.25 279 GLU B C 1
ATOM 5978 O O . GLU B 1 279 ? -3.211 73.562 55.25 1 92.25 279 GLU B O 1
ATOM 5983 N N . VAL B 1 280 ? -4.5 72.75 53.656 1 93.81 280 VAL B N 1
ATOM 5984 C CA . VAL B 1 280 ? -5.324 73.938 53.625 1 93.81 280 VAL B CA 1
ATOM 5985 C C . VAL B 1 280 ? -6.129 74.062 54.938 1 93.81 280 VAL B C 1
ATOM 5987 O O . VAL B 1 280 ? -6.219 75.125 55.5 1 93.81 280 VAL B O 1
ATOM 5990 N N . LEU B 1 281 ? -6.648 73 55.375 1 93 281 LEU B N 1
ATOM 5991 C CA . LEU B 1 281 ? -7.52 72.938 56.531 1 93 281 LEU B CA 1
ATOM 5992 C C . LEU B 1 281 ? -6.742 73.312 57.812 1 93 281 LEU B C 1
ATOM 5994 O O . LEU B 1 281 ? -7.262 74 58.688 1 93 281 LEU B O 1
ATOM 5998 N N . PHE B 1 282 ? -5.52 73 57.875 1 91 282 PHE B N 1
ATOM 5999 C CA . PHE B 1 282 ? -4.805 73.062 59.156 1 91 282 PHE B CA 1
ATOM 6000 C C . PHE B 1 282 ? -3.852 74.25 59.156 1 91 282 PHE B C 1
ATOM 6002 O O . PHE B 1 282 ? -3.156 74.562 60.125 1 91 282 PHE B O 1
ATOM 6009 N N . SER B 1 283 ? -3.869 74.938 58.031 1 90.62 283 SER B N 1
ATOM 6010 C CA . SER B 1 283 ? -3.117 76.188 58.031 1 90.62 283 SER B CA 1
ATOM 6011 C C . SER B 1 283 ? -3.859 77.312 58.75 1 90.62 283 SER B C 1
ATOM 6013 O O . SER B 1 283 ? -4.828 77.875 58.25 1 90.62 283 SER B O 1
ATOM 6015 N N . LEU B 1 284 ? -3.404 77.75 59.906 1 86.62 284 LEU B N 1
ATOM 6016 C CA . LEU B 1 284 ? -4.145 78.562 60.906 1 86.62 284 LEU B CA 1
ATOM 6017 C C . LEU B 1 284 ? -4.258 80 60.469 1 86.62 284 LEU B C 1
ATOM 6019 O O . LEU B 1 284 ? -5.32 80.625 60.625 1 86.62 284 LEU B O 1
ATOM 6023 N N . ASN B 1 285 ? -3.213 80.562 59.906 1 91.38 285 ASN B N 1
ATOM 6024 C CA . ASN B 1 285 ? -3.232 82 59.594 1 91.38 285 ASN B CA 1
ATOM 6025 C C . ASN B 1 285 ? -4.211 82.25 58.469 1 91.38 285 ASN B C 1
ATOM 6027 O O . ASN B 1 285 ? -4.875 83.312 58.469 1 91.38 285 ASN B O 1
ATOM 6031 N N . ILE B 1 286 ? -4.301 81.312 57.562 1 92.81 286 ILE B N 1
ATOM 6032 C CA . ILE B 1 286 ? -5.129 81.625 56.375 1 92.81 286 ILE B CA 1
ATOM 6033 C C . ILE B 1 286 ? -6.605 81.5 56.75 1 92.81 286 ILE B C 1
ATOM 6035 O O . ILE B 1 286 ? -7.469 82.062 56.062 1 92.81 286 ILE B O 1
ATOM 6039 N N . GLY B 1 287 ? -6.934 80.938 57.812 1 91.81 287 GLY B N 1
ATOM 6040 C CA . GLY B 1 287 ? -8.297 80.812 58.281 1 91.81 287 GLY B CA 1
ATOM 6041 C C . GLY B 1 287 ? -8.984 82.125 58.594 1 91.81 287 GLY B C 1
ATOM 6042 O O . GLY B 1 287 ? -10.211 82.188 58.594 1 91.81 287 GLY B O 1
ATOM 6043 N N . THR B 1 288 ? -8.258 83.062 58.688 1 90.56 288 THR B N 1
ATOM 6044 C CA . THR B 1 288 ? -8.82 84.375 59.062 1 90.56 288 THR B CA 1
ATOM 6045 C C . THR B 1 288 ? -9.141 85.188 57.844 1 90.56 288 THR B C 1
ATOM 6047 O O . THR B 1 288 ? -9.797 86.25 57.938 1 90.56 288 THR B O 1
ATOM 6050 N N . ALA B 1 289 ? -8.68 84.75 56.75 1 93.44 289 ALA B N 1
ATOM 6051 C CA . ALA B 1 289 ? -8.859 85.5 55.5 1 93.44 289 ALA B CA 1
ATOM 6052 C C . ALA B 1 289 ? -10.312 85.438 55.031 1 93.44 289 ALA B C 1
ATOM 6054 O O . ALA B 1 289 ? -11.008 84.438 55.25 1 93.44 289 ALA B O 1
ATOM 6055 N N . GLN B 1 290 ? -10.797 86.438 54.344 1 93.94 290 GLN B N 1
ATOM 6056 C CA . GLN B 1 290 ? -12.18 86.625 53.938 1 93.94 290 GLN B CA 1
ATOM 6057 C C . GLN B 1 290 ? -12.617 85.562 52.938 1 93.94 290 GLN B C 1
ATOM 6059 O O . GLN B 1 290 ? -13.766 85.125 53 1 93.94 290 GLN B O 1
ATOM 6064 N N . LYS B 1 291 ? -11.734 85.125 52.094 1 94.88 291 LYS B N 1
ATOM 6065 C CA . LYS B 1 291 ? -12.109 84.188 51.031 1 94.88 291 LYS B CA 1
ATOM 6066 C C . LYS B 1 291 ? -11.648 82.75 51.375 1 94.88 291 LYS B C 1
ATOM 6068 O O . LYS B 1 291 ? -11.648 81.875 50.531 1 94.88 291 LYS B O 1
ATOM 6073 N N . TYR B 1 292 ? -11.336 82.5 52.562 1 94.69 292 TYR B N 1
ATOM 6074 C CA . TYR B 1 292 ? -10.922 81.188 53.031 1 94.69 292 TYR B CA 1
ATOM 6075 C C . TYR B 1 292 ? -12.023 80.188 52.812 1 94.69 292 TYR B C 1
ATOM 6077 O O . TYR B 1 292 ? -11.758 79.062 52.375 1 94.69 292 TYR B O 1
ATOM 6085 N N . PRO B 1 293 ? -13.289 80.5 53.031 1 94.25 293 PRO B N 1
ATOM 6086 C CA . PRO B 1 293 ? -14.352 79.562 52.781 1 94.25 293 PRO B CA 1
ATOM 6087 C C . PRO B 1 293 ? -14.43 79.125 51.344 1 94.25 293 PRO B C 1
ATOM 6089 O O . PRO B 1 293 ? -14.711 77.938 51.062 1 94.25 293 PRO B O 1
ATOM 6092 N N . ASP B 1 294 ? -14.148 80 50.469 1 94.69 294 ASP B N 1
ATOM 6093 C CA . ASP B 1 294 ? -14.164 79.625 49.062 1 94.69 294 ASP B CA 1
ATOM 6094 C C . ASP B 1 294 ? -13.016 78.688 48.688 1 94.69 294 ASP B C 1
ATOM 6096 O O . ASP B 1 294 ? -13.18 77.75 47.906 1 94.69 294 ASP B O 1
ATOM 6100 N N . LEU B 1 295 ? -11.867 78.938 49.25 1 95.12 295 LEU B N 1
ATOM 6101 C CA . LEU B 1 295 ? -10.703 78.125 49.031 1 95.12 295 LEU B CA 1
ATOM 6102 C C . LEU B 1 295 ? -10.93 76.688 49.562 1 95.12 295 LEU B C 1
ATOM 6104 O O . LEU B 1 295 ? -10.609 75.688 48.906 1 95.12 295 LEU B O 1
ATOM 6108 N N . ILE B 1 296 ? -11.547 76.625 50.75 1 94.69 296 ILE B N 1
ATOM 6109 C CA . ILE B 1 296 ? -11.836 75.312 51.375 1 94.69 296 ILE B CA 1
ATOM 6110 C C . ILE B 1 296 ? -12.82 74.5 50.5 1 94.69 296 ILE B C 1
ATOM 6112 O O . ILE B 1 296 ? -12.672 73.312 50.312 1 94.69 296 ILE B O 1
ATOM 6116 N N . VAL B 1 297 ? -13.805 75.188 50 1 95.25 297 VAL B N 1
ATOM 6117 C CA . VAL B 1 297 ? -14.789 74.562 49.156 1 95.25 297 VAL B CA 1
ATOM 6118 C C . VAL B 1 297 ? -14.117 74.062 47.875 1 95.25 297 VAL B C 1
ATOM 6120 O O . VAL B 1 297 ? -14.406 72.938 47.406 1 95.25 297 VAL B O 1
ATOM 6123 N N . ALA B 1 298 ? -13.227 74.812 47.25 1 94.94 298 ALA B N 1
ATOM 6124 C CA . ALA B 1 298 ? -12.516 74.375 46.062 1 94.94 298 ALA B CA 1
ATOM 6125 C C . ALA B 1 298 ? -11.695 73.125 46.281 1 94.94 298 ALA B C 1
ATOM 6127 O O . ALA B 1 298 ? -11.742 72.188 45.5 1 94.94 298 ALA B O 1
ATOM 6128 N N . VAL B 1 299 ? -11.016 73.062 47.375 1 94.81 299 VAL B N 1
ATOM 6129 C CA . VAL B 1 299 ? -10.133 71.938 47.656 1 94.81 299 VAL B CA 1
ATOM 6130 C C . VAL B 1 299 ? -10.953 70.688 48.062 1 94.81 299 VAL B C 1
ATOM 6132 O O . VAL B 1 299 ? -10.586 69.562 47.719 1 94.81 299 VAL B O 1
ATOM 6135 N N . ILE B 1 300 ? -12.102 70.938 48.719 1 94.62 300 ILE B N 1
ATOM 6136 C CA . ILE B 1 300 ? -13.016 69.812 49 1 94.62 300 ILE B CA 1
ATOM 6137 C C . ILE B 1 300 ? -13.523 69.25 47.719 1 94.62 300 ILE B C 1
ATOM 6139 O O . ILE B 1 300 ? -13.586 68 47.562 1 94.62 300 ILE B O 1
ATOM 6143 N N . ASN B 1 301 ? -13.836 70.125 46.781 1 94.06 301 ASN B N 1
ATOM 6144 C CA . ASN B 1 301 ? -14.297 69.625 45.469 1 94.06 301 ASN B CA 1
ATOM 6145 C C . ASN B 1 301 ? -13.227 68.812 44.781 1 94.06 301 ASN B C 1
ATOM 6147 O O . ASN B 1 301 ? -13.523 67.812 44.125 1 94.06 301 ASN B O 1
ATOM 6151 N N . LEU B 1 302 ? -12.016 69.25 44.781 1 94.81 302 LEU B N 1
ATOM 6152 C CA . LEU B 1 302 ? -10.906 68.5 44.188 1 94.81 302 LEU B CA 1
ATOM 6153 C C . LEU B 1 302 ? -10.781 67.125 44.844 1 94.81 302 LEU B C 1
ATOM 6155 O O . LEU B 1 302 ? -10.672 66.125 44.125 1 94.81 302 LEU B O 1
ATOM 6159 N N . ARG B 1 303 ? -10.82 67.062 46.125 1 94.31 303 ARG B N 1
ATOM 6160 C CA . ARG B 1 303 ? -10.68 65.812 46.875 1 94.31 303 ARG B CA 1
ATOM 6161 C C . ARG B 1 303 ? -11.789 64.875 46.5 1 94.31 303 ARG B C 1
ATOM 6163 O O . ARG B 1 303 ? -11.531 63.656 46.312 1 94.31 303 ARG B O 1
ATOM 6170 N N . ILE B 1 304 ? -13 65.312 46.375 1 95.12 304 ILE B N 1
ATOM 6171 C CA . ILE B 1 304 ? -14.172 64.5 46.125 1 95.12 304 ILE B CA 1
ATOM 6172 C C . ILE B 1 304 ? -14.07 63.844 44.719 1 95.12 304 ILE B C 1
ATOM 6174 O O . ILE B 1 304 ? -14.531 62.719 44.5 1 95.12 304 ILE B O 1
ATOM 6178 N N . LEU B 1 305 ? -13.359 64.562 43.75 1 95.62 305 LEU B N 1
ATOM 6179 C CA . LEU B 1 305 ? -13.25 64.062 42.375 1 95.62 305 LEU B CA 1
ATOM 6180 C C . LEU B 1 305 ? -12.539 62.719 42.312 1 95.62 305 LEU B C 1
ATOM 6182 O O . LEU B 1 305 ? -12.766 61.938 41.375 1 95.62 305 LEU B O 1
ATOM 6186 N N . PHE B 1 306 ? -11.672 62.438 43.281 1 95.81 306 PHE B N 1
ATOM 6187 C CA . PHE B 1 306 ? -10.797 61.25 43.188 1 95.81 306 PHE B CA 1
ATOM 6188 C C . PHE B 1 306 ? -11.281 60.156 44.125 1 95.81 306 PHE B C 1
ATOM 6190 O O . PHE B 1 306 ? -10.664 59.094 44.219 1 95.81 306 PHE B O 1
ATOM 6197 N N . THR B 1 307 ? -12.414 60.344 44.812 1 95.25 307 THR B N 1
ATOM 6198 C CA . THR B 1 307 ? -12.938 59.344 45.719 1 95.25 307 THR B CA 1
ATOM 6199 C C . THR B 1 307 ? -13.547 58.188 44.906 1 95.25 307 THR B C 1
ATOM 6201 O O . THR B 1 307 ? -14.07 58.375 43.812 1 95.25 307 THR B O 1
ATOM 6204 N N . ASN B 1 308 ? -13.539 57.062 45.531 1 92.75 308 ASN B N 1
ATOM 6205 C CA . ASN B 1 308 ? -14.117 55.875 44.938 1 92.75 308 ASN B CA 1
ATOM 6206 C C . ASN B 1 308 ? -15.602 56.062 44.625 1 92.75 308 ASN B C 1
ATOM 6208 O O . ASN B 1 308 ? -16.094 55.594 43.594 1 92.75 308 ASN B O 1
ATOM 6212 N N . ALA B 1 309 ? -16.297 56.719 45.469 1 93.5 309 ALA B N 1
ATOM 6213 C CA . ALA B 1 309 ? -17.734 56.938 45.281 1 93.5 309 ALA B CA 1
ATOM 6214 C C . ALA B 1 309 ? -18.016 57.75 44.031 1 93.5 309 ALA B C 1
ATOM 6216 O O . ALA B 1 309 ? -18.969 57.469 43.281 1 93.5 309 ALA B O 1
ATOM 6217 N N . THR B 1 310 ? -17.234 58.75 43.781 1 95.12 310 THR B N 1
ATOM 6218 C CA . THR B 1 310 ? -17.438 59.625 42.625 1 95.12 310 THR B CA 1
ATOM 6219 C C . THR B 1 310 ? -17.047 58.906 41.344 1 95.12 310 THR B C 1
ATOM 6221 O O . THR B 1 310 ? -17.688 59.094 40.281 1 95.12 310 THR B O 1
ATOM 6224 N N . LEU B 1 311 ? -16.047 58.062 41.344 1 96.62 311 LEU B N 1
ATOM 6225 C CA . LEU B 1 311 ? -15.484 57.438 40.156 1 96.62 311 LEU B CA 1
ATOM 6226 C C . LEU B 1 311 ? -16.156 56.094 39.844 1 96.62 311 LEU B C 1
ATOM 6228 O O . LEU B 1 311 ? -15.938 55.531 38.781 1 96.62 311 LEU B O 1
ATOM 6232 N N . MET B 1 312 ? -17 55.594 40.719 1 96.12 312 MET B N 1
ATOM 6233 C CA . MET B 1 312 ? -17.531 54.25 40.688 1 96.12 312 MET B CA 1
ATOM 6234 C C . MET B 1 312 ? -18.25 53.938 39.406 1 96.12 312 MET B C 1
ATOM 6236 O O . MET B 1 312 ? -18.047 52.875 38.781 1 96.12 312 MET B O 1
ATOM 6240 N N . GLN B 1 313 ? -19.125 54.812 38.938 1 95.31 313 GLN B N 1
ATOM 6241 C CA . GLN B 1 313 ? -19.922 54.562 37.719 1 95.31 313 GLN B CA 1
ATOM 6242 C C . GLN B 1 313 ? -19.031 54.438 36.5 1 95.31 313 GLN B C 1
ATOM 6244 O O . GLN B 1 313 ? -19.219 53.531 35.688 1 95.31 313 GLN B O 1
ATOM 6249 N N . GLN B 1 314 ? -18.047 55.344 36.312 1 95.62 314 GLN B N 1
ATOM 6250 C CA . GLN B 1 314 ? -17.141 55.312 35.156 1 95.62 314 GLN B CA 1
ATOM 6251 C C . GLN B 1 314 ? -16.219 54.125 35.219 1 95.62 314 GLN B C 1
ATOM 6253 O O . GLN B 1 314 ? -15.906 53.5 34.188 1 95.62 314 GLN B O 1
ATOM 6258 N N . THR B 1 315 ? -15.852 53.719 36.406 1 96.75 315 THR B N 1
ATOM 6259 C CA . THR B 1 315 ? -14.984 52.562 36.594 1 96.75 315 THR B CA 1
ATOM 6260 C C . THR B 1 315 ? -15.711 51.281 36.188 1 96.75 315 THR B C 1
ATOM 6262 O O . THR B 1 315 ? -15.156 50.438 35.5 1 96.75 315 THR B O 1
ATOM 6265 N N . ASN B 1 316 ? -16.938 51.188 36.625 1 97.19 316 ASN B N 1
ATOM 6266 C CA . ASN B 1 316 ? -17.719 50 36.312 1 97.19 316 ASN B CA 1
ATOM 6267 C C . ASN B 1 316 ? -17.953 49.875 34.812 1 97.19 316 ASN B C 1
ATOM 6269 O O . ASN B 1 316 ? -17.891 48.781 34.25 1 97.19 316 ASN B O 1
ATOM 6273 N N . ALA B 1 317 ? -18.203 50.969 34.125 1 96.81 317 ALA B N 1
ATOM 6274 C CA . ALA B 1 317 ? -18.406 50.969 32.688 1 96.81 317 ALA B CA 1
ATOM 6275 C C . ALA B 1 317 ? -17.141 50.531 31.953 1 96.81 317 ALA B C 1
ATOM 6277 O O . ALA B 1 317 ? -17.188 49.781 30.984 1 96.81 317 ALA B O 1
ATOM 6278 N N . MET B 1 318 ? -16.016 50.969 32.406 1 97.44 318 MET B N 1
ATOM 6279 C CA . MET B 1 318 ? -14.734 50.625 31.812 1 97.44 318 MET B CA 1
ATOM 6280 C C . MET B 1 318 ? -14.43 49.125 32.031 1 97.44 318 MET B C 1
ATOM 6282 O O . MET B 1 318 ? -14.031 48.438 31.078 1 97.44 318 MET B O 1
ATOM 6286 N N . VAL B 1 319 ? -14.648 48.688 33.25 1 97.69 319 VAL B N 1
ATOM 6287 C CA . VAL B 1 319 ? -14.383 47.281 33.562 1 97.69 319 VAL B CA 1
ATOM 6288 C C . VAL B 1 319 ? -15.25 46.375 32.688 1 97.69 319 VAL B C 1
ATOM 6290 O O . VAL B 1 319 ? -14.773 45.344 32.188 1 97.69 319 VAL B O 1
ATOM 6293 N N . ALA B 1 320 ? -16.484 46.719 32.531 1 97.75 320 ALA B N 1
ATOM 6294 C CA . ALA B 1 320 ? -17.391 45.938 31.688 1 97.75 320 ALA B CA 1
ATOM 6295 C C . ALA B 1 320 ? -16.922 45.906 30.234 1 97.75 320 ALA B C 1
ATOM 6297 O O . ALA B 1 320 ? -17 44.875 29.578 1 97.75 320 ALA B O 1
ATOM 6298 N N . ALA B 1 321 ? -16.453 47 29.672 1 98.19 321 ALA B N 1
ATOM 6299 C CA . ALA B 1 321 ? -15.984 47.094 28.297 1 98.19 321 ALA B CA 1
ATOM 6300 C C . ALA B 1 321 ? -14.766 46.188 28.078 1 98.19 321 ALA B C 1
ATOM 6302 O O . ALA B 1 321 ? -14.672 45.5 27.062 1 98.19 321 ALA B O 1
ATOM 6303 N N . PHE B 1 322 ? -13.828 46.188 29.047 1 98.38 322 PHE B N 1
ATOM 6304 C CA . PHE B 1 322 ? -12.609 45.375 28.922 1 98.38 322 PHE B CA 1
ATOM 6305 C C . PHE B 1 322 ? -12.93 43.906 29.047 1 98.38 322 PHE B C 1
ATOM 6307 O O . PHE B 1 322 ? -12.344 43.062 28.344 1 98.38 322 PHE B O 1
ATOM 6314 N N . THR B 1 323 ? -13.836 43.562 29.938 1 97.31 323 THR B N 1
ATOM 6315 C CA . THR B 1 323 ? -14.234 42.188 30.125 1 97.31 323 THR B CA 1
ATOM 6316 C C . THR B 1 323 ? -14.945 41.656 28.891 1 97.31 323 THR B C 1
ATOM 6318 O O . THR B 1 323 ? -14.789 40.469 28.531 1 97.31 323 THR B O 1
ATOM 6321 N N . ASN B 1 324 ? -15.648 42.438 28.172 1 97.88 324 ASN B N 1
ATOM 6322 C CA . ASN B 1 324 ? -16.438 42.031 27.016 1 97.88 324 ASN B CA 1
ATOM 6323 C C . ASN B 1 324 ? -15.539 41.594 25.859 1 97.88 324 ASN B C 1
ATOM 6325 O O . ASN B 1 324 ? -15.961 40.812 25 1 97.88 324 ASN B O 1
ATOM 6329 N N . ILE B 1 325 ? -14.32 42.031 25.766 1 98.06 325 ILE B N 1
ATOM 6330 C CA . ILE B 1 325 ? -13.43 41.688 24.672 1 98.06 325 ILE B CA 1
ATOM 6331 C C . ILE B 1 325 ? -13.227 40.156 24.641 1 98.06 325 ILE B C 1
ATOM 6333 O O . ILE B 1 325 ? -13.461 39.531 23.625 1 98.06 325 ILE B O 1
ATOM 6337 N N . SER B 1 326 ? -12.828 39.625 25.844 1 97.69 326 SER B N 1
ATOM 6338 C CA . SER B 1 326 ? -12.539 38.219 25.906 1 97.69 326 SER B CA 1
ATOM 6339 C C . SER B 1 326 ? -13.812 37.375 25.766 1 97.69 326 SER B C 1
ATOM 6341 O O . SER B 1 326 ? -13.805 36.312 25.125 1 97.69 326 SER B O 1
ATOM 6343 N N . THR B 1 327 ? -14.906 37.844 26.281 1 97.62 327 THR B N 1
ATOM 6344 C CA . THR B 1 327 ? -16.172 37.094 26.219 1 97.62 327 THR B CA 1
ATOM 6345 C C . THR B 1 327 ? -16.703 37.062 24.781 1 97.62 327 THR B C 1
ATOM 6347 O O . THR B 1 327 ? -17.172 36.031 24.312 1 97.62 327 THR B O 1
ATOM 6350 N N . SER B 1 328 ? -16.641 38.219 24.109 1 98 328 SER B N 1
ATOM 6351 C CA . SER B 1 328 ? -17.078 38.281 22.719 1 98 328 SER B CA 1
ATOM 6352 C C . SER B 1 328 ? -16.188 37.438 21.812 1 98 328 SER B C 1
ATOM 6354 O O . SER B 1 328 ? -16.672 36.812 20.859 1 98 328 SER B O 1
ATOM 6356 N N . LEU B 1 329 ? -14.945 37.469 22.078 1 98.31 329 LEU B N 1
ATOM 6357 C CA . LEU B 1 329 ? -13.992 36.688 21.312 1 98.31 329 LEU B CA 1
ATOM 6358 C C . LEU B 1 329 ? -14.328 35.188 21.406 1 98.31 329 LEU B C 1
ATOM 6360 O O . LEU B 1 329 ? -14.43 34.531 20.375 1 98.31 329 LEU B O 1
ATOM 6364 N N . THR B 1 330 ? -14.531 34.688 22.594 1 98.06 330 THR B N 1
ATOM 6365 C CA . THR B 1 330 ? -14.836 33.281 22.828 1 98.06 330 THR B CA 1
ATOM 6366 C C . THR B 1 330 ? -16.172 32.906 22.172 1 98.06 330 THR B C 1
ATOM 6368 O O . THR B 1 330 ? -16.281 31.859 21.547 1 98.06 330 THR B O 1
ATOM 6371 N N . SER B 1 331 ? -17.125 33.781 22.312 1 97.81 331 SER B N 1
ATOM 6372 C CA . SER B 1 331 ? -18.438 33.5 21.734 1 97.81 331 SER B CA 1
ATOM 6373 C C . SER B 1 331 ? -18.391 33.5 20.219 1 97.81 331 SER B C 1
ATOM 6375 O O . SER B 1 331 ? -19.016 32.625 19.578 1 97.81 331 SER B O 1
ATOM 6377 N N . ARG B 1 332 ? -17.672 34.375 19.641 1 97.5 332 ARG B N 1
ATOM 6378 C CA . ARG B 1 332 ? -17.578 34.438 18.172 1 97.5 332 ARG B CA 1
ATOM 6379 C C . ARG B 1 332 ? -16.906 33.188 17.625 1 97.5 332 ARG B C 1
ATOM 6381 O O . ARG B 1 332 ? -17.375 32.625 16.641 1 97.5 332 ARG B O 1
ATOM 6388 N N . ILE B 1 333 ? -15.836 32.781 18.219 1 97.81 333 ILE B N 1
ATOM 6389 C CA . ILE B 1 333 ? -15.109 31.625 17.75 1 97.81 333 ILE B CA 1
ATOM 6390 C C . ILE B 1 333 ? -15.992 30.375 17.906 1 97.81 333 ILE B C 1
ATOM 6392 O O . ILE B 1 333 ? -16.016 29.516 17.016 1 97.81 333 ILE B O 1
ATOM 6396 N N . ALA B 1 334 ? -16.734 30.328 19.031 1 96.88 334 ALA B N 1
ATOM 6397 C CA . ALA B 1 334 ? -17.656 29.203 19.234 1 96.88 334 ALA B CA 1
ATOM 6398 C C . ALA B 1 334 ? -18.703 29.141 18.125 1 96.88 334 ALA B C 1
ATOM 6400 O O . ALA B 1 334 ? -19.078 28.062 17.672 1 96.88 334 ALA B O 1
ATOM 6401 N N . THR B 1 335 ? -19.188 30.25 17.703 1 96.88 335 THR B N 1
ATOM 6402 C CA . THR B 1 335 ? -20.188 30.328 16.641 1 96.88 335 THR B CA 1
ATOM 6403 C C . THR B 1 335 ? -19.594 29.859 15.32 1 96.88 335 THR B C 1
ATOM 6405 O O . THR B 1 335 ? -20.234 29.109 14.578 1 96.88 335 THR B O 1
ATOM 6408 N N . LEU B 1 336 ? -18.422 30.328 15.055 1 96.44 336 LEU B N 1
ATOM 6409 C CA . LEU B 1 336 ? -17.75 29.922 13.82 1 96.44 336 LEU B CA 1
ATOM 6410 C C . LEU B 1 336 ? -17.453 28.422 13.828 1 96.44 336 LEU B C 1
ATOM 6412 O O . LEU B 1 336 ? -17.609 27.75 12.812 1 96.44 336 LEU B O 1
ATOM 6416 N N . GLN B 1 337 ? -17 27.938 14.969 1 96 337 GLN B N 1
ATOM 6417 C CA . GLN B 1 337 ? -16.719 26.516 15.133 1 96 337 GLN B CA 1
ATOM 6418 C C . GLN B 1 337 ? -17.969 25.672 14.875 1 96 337 GLN B C 1
ATOM 6420 O O . GLN B 1 337 ? -17.906 24.656 14.18 1 96 337 GLN B O 1
ATOM 6425 N N . ALA B 1 338 ? -19.094 26.062 15.414 1 95 338 ALA B N 1
ATOM 6426 C CA . ALA B 1 338 ? -20.359 25.328 15.273 1 95 338 ALA B CA 1
ATOM 6427 C C . ALA B 1 338 ? -20.828 25.328 13.828 1 95 338 ALA B C 1
ATOM 6429 O O . ALA B 1 338 ? -21.531 24.406 13.398 1 95 338 ALA B O 1
ATOM 6430 N N . GLY B 1 339 ? -20.406 26.312 13.07 1 94.5 339 GLY B N 1
ATOM 6431 C CA . GLY B 1 339 ? -20.828 26.422 11.688 1 94.5 339 GLY B CA 1
ATOM 6432 C C . GLY B 1 339 ? -19.953 25.625 10.727 1 94.5 339 GLY B C 1
ATOM 6433 O O . GLY B 1 339 ? -20.297 25.469 9.555 1 94.5 339 GLY B O 1
ATOM 6434 N N . PHE B 1 340 ? -18.906 25.109 11.227 1 95.62 340 PHE B N 1
ATOM 6435 C CA . PHE B 1 340 ? -17.969 24.359 10.383 1 95.62 340 PHE B CA 1
ATOM 6436 C C . PHE B 1 340 ? -18.156 22.859 10.562 1 95.62 340 PHE B C 1
ATOM 6438 O O . PHE B 1 340 ? -18.109 22.359 11.68 1 95.62 340 PHE B O 1
ATOM 6445 N N . ASN B 1 341 ? -18.422 22.188 9.461 1 95.62 341 ASN B N 1
ATOM 6446 C CA . ASN B 1 341 ? -18.562 20.734 9.461 1 95.62 341 ASN B CA 1
ATOM 6447 C C . ASN B 1 341 ? -17.469 20.078 8.641 1 95.62 341 ASN B C 1
ATOM 6449 O O . ASN B 1 341 ? -17.406 20.234 7.414 1 95.62 341 ASN B O 1
ATOM 6453 N N . VAL B 1 342 ? -16.672 19.25 9.336 1 96.44 342 VAL B N 1
ATOM 6454 C CA . VAL B 1 342 ? -15.531 18.594 8.727 1 96.44 342 VAL B CA 1
ATOM 6455 C C . VAL B 1 342 ? -16 17.688 7.586 1 96.44 342 VAL B C 1
ATOM 6457 O O . VAL B 1 342 ? -15.422 17.688 6.5 1 96.44 342 VAL B O 1
ATOM 6460 N N . LEU B 1 343 ? -17.109 16.938 7.785 1 95.5 343 LEU B N 1
ATOM 6461 C CA . LEU B 1 343 ? -17.547 15.898 6.852 1 95.5 343 LEU B CA 1
ATOM 6462 C C . LEU B 1 343 ? -18.156 16.516 5.602 1 95.5 343 LEU B C 1
ATOM 6464 O O . LEU B 1 343 ? -18.219 15.875 4.551 1 95.5 343 LEU B O 1
ATOM 6468 N N . ASP B 1 344 ? -18.594 17.766 5.703 1 94.94 344 ASP B N 1
ATOM 6469 C CA . ASP B 1 344 ? -19.234 18.422 4.578 1 94.94 344 ASP B CA 1
ATOM 6470 C C . ASP B 1 344 ? -18.297 19.438 3.922 1 94.94 344 ASP B C 1
ATOM 6472 O O . ASP B 1 344 ? -18.672 20.094 2.953 1 94.94 344 ASP B O 1
ATOM 6476 N N . PHE B 1 345 ? -17.109 19.516 4.445 1 96.38 345 PHE B N 1
ATOM 6477 C CA . PHE B 1 345 ? -16.172 20.5 3.914 1 96.38 345 PHE B CA 1
ATOM 6478 C C . PHE B 1 345 ? -15.617 20.047 2.566 1 96.38 345 PHE B C 1
ATOM 6480 O O . PHE B 1 345 ? -15.055 18.953 2.455 1 96.38 345 PHE B O 1
ATOM 6487 N N . PRO B 1 346 ? -15.68 20.812 1.515 1 95.44 346 PRO B N 1
ATOM 6488 C CA . PRO B 1 346 ? -15.391 20.375 0.148 1 95.44 346 PRO B CA 1
ATOM 6489 C C . PRO B 1 346 ? -13.969 19.828 -0.004 1 95.44 346 PRO B C 1
ATOM 6491 O O . PRO B 1 346 ? -13.773 18.797 -0.655 1 95.44 346 PRO B O 1
ATOM 6494 N N . LEU B 1 347 ? -13 20.453 0.57 1 97.06 347 LEU B N 1
ATOM 6495 C CA . LEU B 1 347 ? -11.617 20 0.441 1 97.06 347 LEU B CA 1
ATOM 6496 C C . LEU B 1 347 ? -11.43 18.609 1.046 1 97.06 347 LEU B C 1
ATOM 6498 O O . LEU B 1 347 ? -10.797 17.75 0.44 1 97.06 347 LEU B O 1
ATOM 6502 N N . PHE B 1 348 ? -11.984 18.391 2.227 1 97.31 348 PHE B N 1
ATOM 6503 C CA . PHE B 1 348 ? -11.805 17.109 2.904 1 97.31 348 PHE B CA 1
ATOM 6504 C C . PHE B 1 348 ? -12.555 16 2.182 1 97.31 348 PHE B C 1
ATOM 6506 O O . PHE B 1 348 ? -12.07 14.883 2.078 1 97.31 348 PHE B O 1
ATOM 6513 N N . LYS B 1 349 ? -13.688 16.312 1.665 1 94.5 349 LYS B N 1
ATOM 6514 C CA . LYS B 1 349 ? -14.406 15.359 0.825 1 94.5 349 LYS B CA 1
ATOM 6515 C C . LYS B 1 349 ? -13.586 14.977 -0.402 1 94.5 349 LYS B C 1
ATOM 6517 O O . LYS B 1 349 ? -13.469 13.797 -0.736 1 94.5 349 LYS B O 1
ATOM 6522 N N . GLN B 1 350 ? -13.039 15.984 -1.032 1 93.81 350 GLN B N 1
ATOM 6523 C CA . GLN B 1 350 ? -12.234 15.742 -2.225 1 93.81 350 GLN B CA 1
ATOM 6524 C C . GLN B 1 350 ? -11.023 14.875 -1.903 1 93.81 350 GLN B C 1
ATOM 6526 O O . GLN B 1 350 ? -10.633 14.016 -2.705 1 93.81 350 GLN B O 1
ATOM 6531 N N . LEU B 1 351 ? -10.422 15.102 -0.795 1 95.75 351 LEU B N 1
ATOM 6532 C CA . LEU B 1 351 ? -9.281 14.297 -0.377 1 95.75 351 LEU B CA 1
ATOM 6533 C C . LEU B 1 351 ? -9.688 12.836 -0.203 1 95.75 351 LEU B C 1
ATOM 6535 O O . LEU B 1 351 ? -9.008 11.938 -0.707 1 95.75 351 LEU B O 1
ATOM 6539 N N . VAL B 1 352 ? -10.812 12.641 0.475 1 94.5 352 VAL B N 1
ATOM 6540 C CA . VAL B 1 352 ? -11.289 11.281 0.706 1 94.5 352 VAL B CA 1
ATOM 6541 C C . VAL B 1 352 ? -11.664 10.633 -0.625 1 94.5 352 VAL B C 1
ATOM 6543 O O . VAL B 1 352 ? -11.305 9.477 -0.883 1 94.5 352 VAL B O 1
ATOM 6546 N N . GLU B 1 353 ? -12.273 11.383 -1.457 1 91.5 353 GLU B N 1
ATOM 6547 C CA . GLU B 1 353 ? -12.672 10.875 -2.768 1 91.5 353 GLU B CA 1
ATOM 6548 C C . GLU B 1 353 ? -11.453 10.523 -3.615 1 91.5 353 GLU B C 1
ATOM 6550 O O . GLU B 1 353 ? -11.469 9.555 -4.371 1 91.5 353 GLU B O 1
ATOM 6555 N N . THR B 1 354 ? -10.43 11.328 -3.52 1 92 354 THR B N 1
ATOM 6556 C CA . THR B 1 354 ? -9.195 11.07 -4.25 1 92 354 THR B CA 1
ATOM 6557 C C . THR B 1 354 ? -8.539 9.781 -3.756 1 92 354 THR B C 1
ATOM 6559 O O . THR B 1 354 ? -8.086 8.961 -4.559 1 92 354 THR B O 1
ATOM 6562 N N . LEU B 1 355 ? -8.547 9.531 -2.463 1 93.12 355 LEU B N 1
ATOM 6563 C CA . LEU B 1 355 ? -7.949 8.344 -1.876 1 93.12 355 LEU B CA 1
ATOM 6564 C C . LEU B 1 355 ? -8.734 7.094 -2.26 1 93.12 355 LEU B C 1
ATOM 6566 O O . LEU B 1 355 ? -8.148 6.07 -2.621 1 93.12 355 LEU B O 1
ATOM 6570 N N . MET B 1 356 ? -10.055 7.242 -2.184 1 88.94 356 MET B N 1
ATOM 6571 C CA . MET B 1 356 ? -10.922 6.094 -2.408 1 88.94 356 MET B CA 1
ATOM 6572 C C . MET B 1 356 ? -11.117 5.836 -3.9 1 88.94 356 MET B C 1
ATOM 6574 O O . MET B 1 356 ? -11.43 4.719 -4.305 1 88.94 356 MET B O 1
ATOM 6578 N N . GLY B 1 357 ? -11.203 6.859 -4.648 1 71.5 357 GLY B N 1
ATOM 6579 C CA . GLY B 1 357 ? -11.672 6.754 -6.023 1 71.5 357 GLY B CA 1
ATOM 6580 C C . GLY B 1 357 ? -10.555 6.461 -7.008 1 71.5 357 GLY B C 1
ATOM 6581 O O . GLY B 1 357 ? -10.773 5.785 -8.016 1 71.5 357 GLY B O 1
ATOM 6582 N N . ASN B 1 358 ? -9.391 7.379 -6.969 1 59.91 358 ASN B N 1
ATOM 6583 C CA . ASN B 1 358 ? -8.547 7.473 -8.156 1 59.91 358 ASN B CA 1
ATOM 6584 C C . ASN B 1 358 ? -7.465 6.395 -8.156 1 59.91 358 ASN B C 1
ATOM 6586 O O . ASN B 1 358 ? -6.68 6.289 -7.211 1 59.91 358 ASN B O 1
ATOM 6590 N N . ASP B 1 359 ? -7.684 5.512 -9.094 1 62.12 359 ASP B N 1
ATOM 6591 C CA . ASP B 1 359 ? -6.836 4.332 -9.242 1 62.12 359 ASP B CA 1
ATOM 6592 C C . ASP B 1 359 ? -5.418 4.727 -9.656 1 62.12 359 ASP B C 1
ATOM 6594 O O . ASP B 1 359 ? -4.441 4.129 -9.195 1 62.12 359 ASP B O 1
ATOM 6598 N N . GLU B 1 360 ? -5.27 5.762 -10.398 1 75.75 360 GLU B N 1
ATOM 6599 C CA . GLU B 1 360 ? -3.973 6.039 -11 1 75.75 360 GLU B CA 1
ATOM 6600 C C . GLU B 1 360 ? -3.025 6.699 -10 1 75.75 360 GLU B C 1
ATOM 6602 O O . GLU B 1 360 ? -2.029 6.098 -9.594 1 75.75 360 GLU B O 1
ATOM 6607 N N . TYR B 1 361 ? -3.469 7.898 -9.484 1 83.81 361 TYR B N 1
ATOM 6608 C CA . TYR B 1 361 ? -2.576 8.672 -8.625 1 83.81 361 TYR B CA 1
ATOM 6609 C C . TYR B 1 361 ? -3.24 8.992 -7.293 1 83.81 361 TYR B C 1
ATOM 6611 O O . TYR B 1 361 ? -2.785 9.875 -6.562 1 83.81 361 TYR B O 1
ATOM 6619 N N . GLY B 1 362 ? -4.289 8.273 -7.02 1 87.19 362 GLY B N 1
ATOM 6620 C CA . GLY B 1 362 ? -5.125 8.609 -5.879 1 87.19 362 GLY B CA 1
ATOM 6621 C C . GLY B 1 362 ? -4.367 8.609 -4.562 1 87.19 362 GLY B C 1
ATOM 6622 O O . GLY B 1 362 ? -4.41 9.594 -3.816 1 87.19 362 GLY B O 1
ATOM 6623 N N . ARG B 1 363 ? -3.598 7.695 -4.23 1 90.44 363 ARG B N 1
ATOM 6624 C CA . ARG B 1 363 ? -2.896 7.578 -2.957 1 90.44 363 ARG B CA 1
ATOM 6625 C C . ARG B 1 363 ? -1.768 8.594 -2.855 1 90.44 363 ARG B C 1
ATOM 6627 O O . ARG B 1 363 ? -1.579 9.219 -1.809 1 90.44 363 ARG B O 1
ATOM 6634 N N . TYR B 1 364 ? -1.033 8.695 -4.008 1 92.44 364 TYR B N 1
ATOM 6635 C CA . TYR B 1 364 ? 0.059 9.656 -4.012 1 92.44 364 TYR B CA 1
ATOM 6636 C C . TYR B 1 364 ? -0.463 11.07 -3.779 1 92.44 364 TYR B C 1
ATOM 6638 O O . TYR B 1 364 ? 0.046 11.797 -2.92 1 92.44 364 TYR B O 1
ATOM 6646 N N . CYS B 1 365 ? -1.471 11.43 -4.492 1 93.88 365 CYS B N 1
ATOM 6647 C CA . CYS B 1 365 ? -1.988 12.797 -4.43 1 93.88 365 CYS B CA 1
ATOM 6648 C C . CYS B 1 365 ? -2.652 13.062 -3.082 1 93.88 365 CYS B C 1
ATOM 6650 O O . CYS B 1 365 ? -2.559 14.164 -2.547 1 93.88 365 CYS B O 1
ATOM 6652 N N . TYR B 1 366 ? -3.344 12.031 -2.59 1 95.25 366 TYR B N 1
ATOM 6653 C CA . TYR B 1 366 ? -3.879 12.156 -1.239 1 95.25 366 TYR B CA 1
ATOM 6654 C C . TYR B 1 366 ? -2.77 12.461 -0.239 1 95.25 366 TYR B C 1
ATOM 6656 O O . TYR B 1 366 ? -2.885 13.391 0.56 1 95.25 366 TYR B O 1
ATOM 6664 N N . GLN B 1 367 ? -1.679 11.695 -0.265 1 94.94 367 GLN B N 1
ATOM 6665 C CA . GLN B 1 367 ? -0.582 11.859 0.683 1 94.94 367 GLN B CA 1
ATOM 6666 C C . GLN B 1 367 ? 0.136 13.188 0.469 1 94.94 367 GLN B C 1
ATOM 6668 O O . GLN B 1 367 ? 0.636 13.789 1.421 1 94.94 367 GLN B O 1
ATOM 6673 N N . LYS B 1 368 ? 0.13 13.633 -0.718 1 95.81 368 LYS B N 1
ATOM 6674 C CA . LYS B 1 368 ? 0.78 14.891 -1.084 1 95.81 368 LYS B CA 1
ATOM 6675 C C . LYS B 1 368 ? 0.066 16.078 -0.455 1 95.81 368 LYS B C 1
ATOM 6677 O O . LYS B 1 368 ? 0.706 17.062 -0.065 1 95.81 368 LYS B O 1
ATOM 6682 N N . TYR B 1 369 ? -1.225 15.938 -0.257 1 96.62 369 TYR B N 1
ATOM 6683 C CA . TYR B 1 369 ? -1.966 17.141 0.108 1 96.62 369 TYR B CA 1
ATOM 6684 C C . TYR B 1 369 ? -2.641 16.969 1.464 1 96.62 369 TYR B C 1
ATOM 6686 O O . TYR B 1 369 ? -3.158 17.938 2.029 1 96.62 369 TYR B O 1
ATOM 6694 N N . LYS B 1 370 ? -2.678 15.781 2.045 1 96.69 370 LYS B N 1
ATOM 6695 C CA . LYS B 1 370 ? -3.424 15.539 3.277 1 96.69 370 LYS B CA 1
ATOM 6696 C C . LYS B 1 370 ? -2.891 16.406 4.418 1 96.69 370 LYS B C 1
ATOM 6698 O O . LYS B 1 370 ? -3.666 16.969 5.195 1 96.69 370 LYS B O 1
ATOM 6703 N N . GLU B 1 371 ? -1.557 16.578 4.496 1 96.25 371 GLU B N 1
ATOM 6704 C CA . GLU B 1 371 ? -0.978 17.359 5.59 1 96.25 371 GLU B CA 1
ATOM 6705 C C . GLU B 1 371 ? -1.214 18.844 5.387 1 96.25 371 GLU B C 1
ATOM 6707 O O . GLU B 1 371 ? -1.369 19.594 6.355 1 96.25 371 GLU B O 1
ATOM 6712 N N . LEU B 1 372 ? -1.247 19.281 4.125 1 95.94 372 LEU B N 1
ATOM 6713 C CA . LEU B 1 372 ? -1.595 20.672 3.84 1 95.94 372 LEU B CA 1
ATOM 6714 C C . LEU B 1 372 ? -3.033 20.953 4.25 1 95.94 372 LEU B C 1
ATOM 6716 O O . LEU B 1 372 ? -3.324 22.031 4.785 1 95.94 372 LEU B O 1
ATOM 6720 N N . GLY B 1 373 ? -3.896 19.969 3.936 1 96 373 GLY B N 1
ATOM 6721 C CA . GLY B 1 373 ? -5.277 20.125 4.371 1 96 373 GLY B CA 1
ATOM 6722 C C . GLY B 1 373 ? -5.418 20.234 5.879 1 96 373 GLY B C 1
ATOM 6723 O O . GLY B 1 373 ? -6.086 21.141 6.383 1 96 373 GLY B O 1
ATOM 6724 N N . LYS B 1 374 ? -4.723 19.391 6.598 1 95.31 374 LYS B N 1
ATOM 6725 C CA . LYS B 1 374 ? -4.73 19.422 8.062 1 95.31 374 LYS B CA 1
ATOM 6726 C C . LYS B 1 374 ? -4.09 20.719 8.578 1 95.31 374 LYS B C 1
ATOM 6728 O O . LYS B 1 374 ? -4.512 21.25 9.602 1 95.31 374 LYS B O 1
ATOM 6733 N N . GLY B 1 375 ? -3.123 21.188 7.828 1 94.44 375 GLY B N 1
ATOM 6734 C CA . GLY B 1 375 ? -2.363 22.375 8.203 1 94.44 375 GLY B CA 1
ATOM 6735 C C . GLY B 1 375 ? -3.191 23.641 8.18 1 94.44 375 GLY B C 1
ATOM 6736 O O . GLY B 1 375 ? -2.809 24.656 8.781 1 94.44 375 GLY B O 1
ATOM 6737 N N . ILE B 1 376 ? -4.371 23.594 7.582 1 94.38 376 ILE B N 1
ATOM 6738 C CA . ILE B 1 376 ? -5.242 24.766 7.52 1 94.38 376 ILE B CA 1
ATOM 6739 C C . ILE B 1 376 ? -5.66 25.172 8.93 1 94.38 376 ILE B C 1
ATOM 6741 O O . ILE B 1 376 ? -5.738 26.359 9.242 1 94.38 376 ILE B O 1
ATOM 6745 N N . PHE B 1 377 ? -5.875 24.203 9.82 1 93.94 377 PHE B N 1
ATOM 6746 C CA . PHE B 1 377 ? -6.195 24.484 11.211 1 93.94 377 PHE B CA 1
ATOM 6747 C C . PHE B 1 377 ? -5.035 25.203 11.898 1 93.94 377 PHE B C 1
ATOM 6749 O O . PHE B 1 377 ? -5.227 26.234 12.539 1 93.94 377 PHE B O 1
ATOM 6756 N N . GLY B 1 378 ? -3.867 24.609 11.688 1 91.81 378 GLY B N 1
ATOM 6757 C CA . GLY B 1 378 ? -2.688 25.219 12.281 1 91.81 378 GLY B CA 1
ATOM 6758 C C . GLY B 1 378 ? -2.461 26.656 11.82 1 91.81 378 GLY B C 1
ATOM 6759 O O . GLY B 1 378 ? -2.158 27.531 12.633 1 91.81 378 GLY B O 1
ATOM 6760 N N . GLN B 1 379 ? -2.68 26.875 10.609 1 92.69 379 GLN B N 1
ATOM 6761 C CA . GLN B 1 379 ? -2.512 28.203 10.047 1 92.69 379 GLN B CA 1
ATOM 6762 C C . GLN B 1 379 ? -3.566 29.172 10.586 1 92.69 379 GLN B C 1
ATOM 6764 O O . GLN B 1 379 ? -3.271 30.328 10.852 1 92.69 379 GLN B O 1
ATOM 6769 N N . ALA B 1 380 ? -4.742 28.656 10.688 1 95.38 380 ALA B N 1
ATOM 6770 C CA . ALA B 1 380 ? -5.809 29.484 11.25 1 95.38 380 ALA B CA 1
ATOM 6771 C C . ALA B 1 380 ? -5.512 29.844 12.703 1 95.38 380 ALA B C 1
ATOM 6773 O O . ALA B 1 380 ? -5.727 30.984 13.117 1 95.38 380 ALA B O 1
ATOM 6774 N N . PHE B 1 381 ? -5.023 28.906 13.492 1 94.81 381 PHE B N 1
ATOM 6775 C CA . PHE B 1 381 ? -4.656 29.172 14.875 1 94.81 381 PHE B CA 1
ATOM 6776 C C . PHE B 1 381 ? -3.572 30.25 14.953 1 94.81 381 PHE B C 1
ATOM 6778 O O . PHE B 1 381 ? -3.67 31.172 15.758 1 94.81 381 PHE B O 1
ATOM 6785 N N . ASP B 1 382 ? -2.629 30.094 14.07 1 93.75 382 ASP B N 1
ATOM 6786 C CA . ASP B 1 382 ? -1.517 31.031 14.055 1 93.75 382 ASP B CA 1
ATOM 6787 C C . ASP B 1 382 ? -1.986 32.438 13.664 1 93.75 382 ASP B C 1
ATOM 6789 O O . ASP B 1 382 ? -1.558 33.438 14.25 1 93.75 382 ASP B O 1
ATOM 6793 N N . SER B 1 383 ? -2.797 32.469 12.68 1 95.44 383 SER B N 1
ATOM 6794 C CA . SER B 1 383 ? -3.338 33.75 12.25 1 95.44 383 SER B CA 1
ATOM 6795 C C . SER B 1 383 ? -4.191 34.375 13.344 1 95.44 383 SER B C 1
ATOM 6797 O O . SER B 1 383 ? -4.188 35.594 13.508 1 95.44 383 SER B O 1
ATOM 6799 N N . ALA B 1 384 ? -4.906 33.531 14.055 1 97.06 384 ALA B N 1
ATOM 6800 C CA . ALA B 1 384 ? -5.707 34.062 15.164 1 97.06 384 ALA B CA 1
ATOM 6801 C C . ALA B 1 384 ? -4.812 34.594 16.281 1 97.06 384 ALA B C 1
ATOM 6803 O O . ALA B 1 384 ? -5.125 35.594 16.906 1 97.06 384 ALA B O 1
ATOM 6804 N N . TRP B 1 385 ? -3.766 33.938 16.516 1 95.19 385 TRP B N 1
ATOM 6805 C CA . TRP B 1 385 ? -2.791 34.406 17.5 1 95.19 385 TRP B CA 1
ATOM 6806 C C . TRP B 1 385 ? -2.232 35.75 17.094 1 95.19 385 TRP B C 1
ATOM 6808 O O . TRP B 1 385 ? -1.988 36.625 17.938 1 95.19 385 TRP B O 1
ATOM 6818 N N . GLN B 1 386 ? -2.047 35.875 15.789 1 94.25 386 GLN B N 1
ATOM 6819 C CA . GLN B 1 386 ? -1.578 37.188 15.312 1 94.25 386 GLN B CA 1
ATOM 6820 C C . GLN B 1 386 ? -2.586 38.281 15.633 1 94.25 386 GLN B C 1
ATOM 6822 O O . GLN B 1 386 ? -2.201 39.406 15.984 1 94.25 386 GLN B O 1
ATOM 6827 N N . CYS B 1 387 ? -3.902 38 15.539 1 96.75 387 CYS B N 1
ATOM 6828 C CA . CYS B 1 387 ? -4.953 38.969 15.906 1 96.75 387 CYS B CA 1
ATOM 6829 C C . CYS B 1 387 ? -4.859 39.312 17.391 1 96.75 387 CYS B C 1
ATOM 6831 O O . CYS B 1 387 ? -4.918 40.5 17.734 1 96.75 387 CYS B O 1
ATOM 6833 N N . VAL B 1 388 ? -4.645 38.312 18.188 1 95.88 388 VAL B N 1
ATOM 6834 C CA . VAL B 1 388 ? -4.594 38.5 19.641 1 95.88 388 VAL B CA 1
ATOM 6835 C C . VAL B 1 388 ? -3.359 39.312 20.031 1 95.88 388 VAL B C 1
ATOM 6837 O O . VAL B 1 388 ? -3.449 40.25 20.828 1 95.88 388 VAL B O 1
ATOM 6840 N N . ASP B 1 389 ? -2.234 39 19.422 1 92.62 389 ASP B N 1
ATOM 6841 C CA . ASP B 1 389 ? -0.983 39.688 19.75 1 92.62 389 ASP B CA 1
ATOM 6842 C C . ASP B 1 389 ? -1.044 41.156 19.344 1 92.62 389 ASP B C 1
ATOM 6844 O O . ASP B 1 389 ? -0.487 42 20.016 1 92.62 389 ASP B O 1
ATOM 6848 N N . ASN B 1 390 ? -1.705 41.375 18.203 1 93.88 390 ASN B N 1
ATOM 6849 C CA . ASN B 1 390 ? -1.872 42.75 17.766 1 93.88 390 ASN B CA 1
ATOM 6850 C C . ASN B 1 390 ? -2.699 43.562 18.75 1 93.88 390 ASN B C 1
ATOM 6852 O O . ASN B 1 390 ? -2.348 44.688 19.078 1 93.88 390 ASN B O 1
ATOM 6856 N N . GLU B 1 391 ? -3.717 42.906 19.188 1 96.25 391 GLU B N 1
ATOM 6857 C CA . GLU B 1 391 ? -4.574 43.625 20.125 1 96.25 391 GLU B CA 1
ATOM 6858 C C . GLU B 1 391 ? -3.922 43.75 21.516 1 96.25 391 GLU B C 1
ATOM 6860 O O . GLU B 1 391 ? -4.09 44.75 22.203 1 96.25 391 GLU B O 1
ATOM 6865 N N . TYR B 1 392 ? -3.234 42.719 21.906 1 94.12 392 TYR B N 1
ATOM 6866 C CA . TYR B 1 392 ? -2.484 42.781 23.156 1 94.12 392 TYR B CA 1
ATOM 6867 C C . TYR B 1 392 ? -1.528 43.969 23.172 1 94.12 392 TYR B C 1
ATOM 6869 O O . TYR B 1 392 ? -1.466 44.688 24.156 1 94.12 392 TYR B O 1
ATOM 6877 N N . ALA B 1 393 ? -0.831 44.125 22.094 1 90.5 393 ALA B N 1
ATOM 6878 C CA . ALA B 1 393 ? 0.12 45.219 21.984 1 90.5 393 ALA B CA 1
ATOM 6879 C C . ALA B 1 393 ? -0.592 46.562 22.062 1 90.5 393 ALA B C 1
ATOM 6881 O O . ALA B 1 393 ? -0.088 47.5 22.688 1 90.5 393 ALA B O 1
ATOM 6882 N N . ARG B 1 394 ? -1.72 46.688 21.453 1 93.62 394 ARG B N 1
ATOM 6883 C CA . ARG B 1 394 ? -2.482 47.938 21.484 1 93.62 394 ARG B CA 1
ATOM 6884 C C . ARG B 1 394 ? -2.961 48.25 22.891 1 93.62 394 ARG B C 1
ATOM 6886 O O . ARG B 1 394 ? -2.885 49.406 23.344 1 93.62 394 ARG B O 1
ATOM 6893 N N . LEU B 1 395 ? -3.396 47.25 23.547 1 96.44 395 LEU B N 1
ATOM 6894 C CA . LEU B 1 395 ? -3.895 47.438 24.891 1 96.44 395 LEU B CA 1
ATOM 6895 C C . LEU B 1 395 ? -2.75 47.75 25.859 1 96.44 395 LEU B C 1
ATOM 6897 O O . LEU B 1 395 ? -2.926 48.5 26.812 1 96.44 395 LEU B O 1
ATOM 6901 N N . GLU B 1 396 ? -1.588 47.188 25.594 1 93.25 396 GLU B N 1
ATOM 6902 C CA . GLU B 1 396 ? -0.41 47.531 26.391 1 93.25 396 GLU B CA 1
ATOM 6903 C C . GLU B 1 396 ? -0.046 49 26.234 1 93.25 396 GLU B C 1
ATOM 6905 O O . GLU B 1 396 ? 0.279 49.656 27.219 1 93.25 396 GLU B O 1
ATOM 6910 N N . TYR B 1 397 ? -0.137 49.469 25 1 93.81 397 TYR B N 1
ATOM 6911 C CA . TYR B 1 397 ? 0.115 50.875 24.75 1 93.81 397 TYR B CA 1
ATOM 6912 C C . TYR B 1 397 ? -0.918 51.75 25.453 1 93.81 397 TYR B C 1
ATOM 6914 O O . TYR B 1 397 ? -0.576 52.781 26.047 1 93.81 397 TYR B O 1
ATOM 6922 N N . LEU B 1 398 ? -2.148 51.312 25.391 1 97.31 398 LEU B N 1
ATOM 6923 C CA . LEU B 1 398 ? -3.209 52.031 26.094 1 97.31 398 LEU B CA 1
ATOM 6924 C C . LEU B 1 398 ? -2.916 52.125 27.578 1 97.31 398 LEU B C 1
ATOM 6926 O O . LEU B 1 398 ? -3.049 53.188 28.188 1 97.31 398 LEU B O 1
ATOM 6930 N N . LYS B 1 399 ? -2.506 51.031 28.172 1 96.25 399 LYS B N 1
ATOM 6931 C CA . LYS B 1 399 ? -2.186 50.969 29.594 1 96.25 399 LYS B CA 1
ATOM 6932 C C . LYS B 1 399 ? -1.132 52 29.969 1 96.25 399 LYS B C 1
ATOM 6934 O O . LYS B 1 399 ? -1.295 52.75 30.953 1 96.25 399 LYS B O 1
ATOM 6939 N N . THR B 1 400 ? -0.127 52.094 29.156 1 94.25 400 THR B N 1
ATOM 6940 C CA . THR B 1 400 ? 0.955 53.031 29.391 1 94.25 400 THR B CA 1
ATOM 6941 C C . THR B 1 400 ? 0.459 54.469 29.25 1 94.25 400 THR B C 1
ATOM 6943 O O . THR B 1 400 ? 0.763 55.344 30.078 1 94.25 400 THR B O 1
ATOM 6946 N N . THR B 1 401 ? -0.319 54.719 28.203 1 96.94 401 THR B N 1
ATOM 6947 C CA . THR B 1 401 ? -0.848 56.031 27.922 1 96.94 401 THR B CA 1
ATOM 6948 C C . THR B 1 401 ? -1.756 56.5 29.062 1 96.94 401 THR B C 1
ATOM 6950 O O . THR B 1 401 ? -1.646 57.656 29.531 1 96.94 401 THR B O 1
ATOM 6953 N N . LEU B 1 402 ? -2.605 55.656 29.531 1 97.19 402 LEU B N 1
ATOM 6954 C CA . LEU B 1 402 ? -3.516 55.969 30.625 1 97.19 402 LEU B CA 1
ATOM 6955 C C . LEU B 1 402 ? -2.742 56.281 31.891 1 97.19 402 LEU B C 1
ATOM 6957 O O . LEU B 1 402 ? -3.098 57.188 32.656 1 97.19 402 LEU B O 1
ATOM 6961 N N . GLY B 1 403 ? -1.708 55.531 32.156 1 94.88 403 GLY B N 1
ATOM 6962 C CA . GLY B 1 403 ? -0.848 55.812 33.281 1 94.88 403 GLY B CA 1
ATOM 6963 C C . GLY B 1 403 ? -0.23 57.219 33.219 1 94.88 403 GLY B C 1
ATOM 6964 O O . GLY B 1 403 ? -0.227 57.938 34.219 1 94.88 403 GLY B O 1
ATOM 6965 N N . LEU B 1 404 ? 0.194 57.594 32.094 1 95.81 404 LEU B N 1
ATOM 6966 C CA . LEU B 1 404 ? 0.795 58.906 31.891 1 95.81 404 LEU B CA 1
ATOM 6967 C C . LEU B 1 404 ? -0.243 60 32.062 1 95.81 404 LEU B C 1
ATOM 6969 O O . LEU B 1 404 ? 0.052 61.062 32.656 1 95.81 404 LEU B O 1
ATOM 6973 N N . MET B 1 405 ? -1.458 59.812 31.594 1 96.75 405 MET B N 1
ATOM 6974 C CA . MET B 1 405 ? -2.525 60.781 31.719 1 96.75 405 MET B CA 1
ATOM 6975 C C . MET B 1 405 ? -2.875 61.031 33.188 1 96.75 405 MET B C 1
ATOM 6977 O O . MET B 1 405 ? -3.133 62.156 33.594 1 96.75 405 MET B O 1
ATOM 6981 N N . ILE B 1 406 ? -2.848 59.969 33.969 1 96.31 406 ILE B N 1
ATOM 6982 C CA . ILE B 1 406 ? -3.148 60.094 35.406 1 96.31 406 ILE B CA 1
ATOM 6983 C C . ILE B 1 406 ? -2.035 60.875 36.094 1 96.31 406 ILE B C 1
ATOM 6985 O O . ILE B 1 406 ? -2.305 61.719 36.938 1 96.31 406 ILE B O 1
ATOM 6989 N N . GLU B 1 407 ? -0.835 60.688 35.719 1 93.5 407 GLU B N 1
ATOM 6990 C CA . GLU B 1 407 ? 0.298 61.406 36.281 1 93.5 407 GLU B CA 1
ATOM 6991 C C . GLU B 1 407 ? 0.209 62.906 36 1 93.5 407 GLU B C 1
ATOM 6993 O O . GLU B 1 407 ? 0.583 63.719 36.844 1 93.5 407 GLU B O 1
ATOM 6998 N N . LEU B 1 408 ? -0.32 63.188 34.906 1 94.56 408 LEU B N 1
ATOM 6999 C CA . LEU B 1 408 ? -0.427 64.562 34.469 1 94.56 408 LEU B CA 1
ATOM 7000 C C . LEU B 1 408 ? -1.457 65.312 35.344 1 94.56 408 LEU B C 1
ATOM 7002 O O . LEU B 1 408 ? -1.43 66.562 35.406 1 94.56 408 LEU B O 1
ATOM 7006 N N . LEU B 1 409 ? -2.373 64.562 35.938 1 94.06 409 LEU B N 1
ATOM 7007 C CA . LEU B 1 409 ? -3.387 65.188 36.781 1 94.06 409 LEU B CA 1
ATOM 7008 C C . LEU B 1 409 ? -2.746 65.875 38 1 94.06 409 LEU B C 1
ATOM 7010 O O . LEU B 1 409 ? -3.311 66.812 38.562 1 94.06 409 LEU B O 1
ATOM 7014 N N . ALA B 1 410 ? -1.579 65.438 38.375 1 90.56 410 ALA B N 1
ATOM 7015 C CA . ALA B 1 410 ? -0.879 65.938 39.562 1 90.56 410 ALA B CA 1
ATOM 7016 C C . ALA B 1 410 ? -0.519 67.438 39.344 1 90.56 410 ALA B C 1
ATOM 7018 O O . ALA B 1 410 ? -0.42 68.188 40.312 1 90.56 410 ALA B O 1
ATOM 7019 N N . TYR B 1 411 ? -0.443 67.875 38.188 1 90.88 411 TYR B N 1
ATOM 7020 C CA . TYR B 1 411 ? -0.059 69.25 37.875 1 90.88 411 TYR B CA 1
ATOM 7021 C C . TYR B 1 411 ? -1.183 70.188 38.25 1 90.88 411 TYR B C 1
ATOM 7023 O O . TYR B 1 411 ? -0.957 71.375 38.375 1 90.88 411 TYR B O 1
ATOM 7031 N N . ASP B 1 412 ? -2.361 69.688 38.406 1 90.5 412 ASP B N 1
ATOM 7032 C CA . ASP B 1 412 ? -3.494 70.562 38.75 1 90.5 412 ASP B CA 1
ATOM 7033 C C . ASP B 1 412 ? -3.457 70.938 40.25 1 90.5 412 ASP B C 1
ATOM 7035 O O . ASP B 1 412 ? -4.086 71.875 40.656 1 90.5 412 ASP B O 1
ATOM 7039 N N . TYR B 1 413 ? -2.723 70.25 41 1 91 413 TYR B N 1
ATOM 7040 C CA . TYR B 1 413 ? -2.826 70.562 42.438 1 91 413 TYR B CA 1
ATOM 7041 C C . TYR B 1 413 ? -1.463 70.438 43.125 1 91 413 TYR B C 1
ATOM 7043 O O . TYR B 1 413 ? -1.354 70.625 44.312 1 91 413 TYR B O 1
ATOM 7051 N N . GLU B 1 414 ? -0.409 70.25 42.375 1 88.12 414 GLU B N 1
ATOM 7052 C CA . GLU B 1 414 ? 0.908 70 42.969 1 88.12 414 GLU B CA 1
ATOM 7053 C C . GLU B 1 414 ? 1.388 71.25 43.688 1 88.12 414 GLU B C 1
ATOM 7055 O O . GLU B 1 414 ? 2.096 71.125 44.719 1 88.12 414 GLU B O 1
ATOM 7060 N N . ASP B 1 415 ? 0.897 72.375 43.281 1 89.06 415 ASP B N 1
ATOM 7061 C CA . ASP B 1 415 ? 1.396 73.625 43.844 1 89.06 415 ASP B CA 1
ATOM 7062 C C . ASP B 1 415 ? 0.521 74.125 45 1 89.06 415 ASP B C 1
ATOM 7064 O O . ASP B 1 415 ? 0.852 75.062 45.688 1 89.06 415 ASP B O 1
ATOM 7068 N N . VAL B 1 416 ? -0.53 73.438 45.25 1 92 416 VAL B N 1
ATOM 7069 C CA . VAL B 1 416 ? -1.497 73.875 46.25 1 92 416 VAL B CA 1
ATOM 7070 C C . VAL B 1 416 ? -0.815 74 47.625 1 92 416 VAL B C 1
ATOM 7072 O O . VAL B 1 416 ? -0.968 75 48.312 1 92 416 VAL B O 1
ATOM 7075 N N . ILE B 1 417 ? -0.017 73.062 48 1 90.94 417 ILE B N 1
ATOM 7076 C CA . ILE B 1 417 ? 0.6 73.062 49.312 1 90.94 417 ILE B CA 1
ATOM 7077 C C . ILE B 1 417 ? 1.603 74.188 49.469 1 90.94 417 ILE B C 1
ATOM 7079 O O . ILE B 1 417 ? 1.596 74.938 50.469 1 90.94 417 ILE B O 1
ATOM 7083 N N . THR B 1 418 ? 2.322 74.375 48.469 1 92.69 418 THR B N 1
ATOM 7084 C CA . THR B 1 418 ? 3.324 75.438 48.469 1 92.69 418 THR B CA 1
ATOM 7085 C C . THR B 1 418 ? 2.66 76.812 48.469 1 92.69 418 THR B C 1
ATOM 7087 O O . THR B 1 418 ? 3.076 77.75 49.188 1 92.69 418 THR B O 1
ATOM 7090 N N . GLU B 1 419 ? 1.701 76.938 47.688 1 93.19 419 GLU B N 1
ATOM 7091 C CA . GLU B 1 419 ? 1.007 78.188 47.562 1 93.19 419 GLU B CA 1
ATOM 7092 C C . GLU B 1 419 ? 0.273 78.562 48.844 1 93.19 419 GLU B C 1
ATOM 7094 O O . GLU B 1 419 ? 0.297 79.75 49.281 1 93.19 419 GLU B O 1
ATOM 7099 N N . VAL B 1 420 ? -0.327 77.625 49.469 1 94 420 VAL B N 1
ATOM 7100 C CA . VAL B 1 420 ? -1.02 77.812 50.719 1 94 420 VAL B CA 1
ATOM 7101 C C . VAL B 1 420 ? -0.01 78.188 51.812 1 94 420 VAL B C 1
ATOM 7103 O O . VAL B 1 420 ? -0.281 79 52.688 1 94 420 VAL B O 1
ATOM 7106 N N . TYR B 1 421 ? 1.142 77.562 51.781 1 92.12 421 TYR B N 1
ATOM 7107 C CA . TYR B 1 421 ? 2.197 77.812 52.75 1 92.12 421 TYR B CA 1
ATOM 7108 C C . TYR B 1 421 ? 2.635 79.312 52.625 1 92.12 421 TYR B C 1
ATOM 7110 O O . TYR B 1 421 ? 2.791 80 53.656 1 92.12 421 TYR B O 1
ATOM 7118 N N . VAL B 1 422 ? 2.73 79.75 51.375 1 93.69 422 VAL B N 1
ATOM 7119 C CA . VAL B 1 422 ? 3.145 81.125 51.125 1 93.69 422 VAL B CA 1
ATOM 7120 C C . VAL B 1 422 ? 2.113 82.062 51.719 1 93.69 422 VAL B C 1
ATOM 7122 O O . VAL B 1 422 ? 2.471 83.062 52.406 1 93.69 422 VAL B O 1
ATOM 7125 N N . CYS B 1 423 ? 0.881 81.875 51.531 1 94.44 423 CYS B N 1
ATOM 7126 C CA . CYS B 1 423 ? -0.174 82.75 52.094 1 94.44 423 CYS B CA 1
ATOM 7127 C C . CYS B 1 423 ? -0.203 82.625 53.625 1 94.44 423 CYS B C 1
ATOM 7129 O O . CYS B 1 423 ? -0.449 83.688 54.281 1 94.44 423 CYS B O 1
ATOM 7131 N N . ASN B 1 424 ? 0.135 81.5 54.156 1 93.25 424 ASN B N 1
ATOM 7132 C CA . ASN B 1 424 ? 0.006 81.25 55.594 1 93.25 424 ASN B CA 1
ATOM 7133 C C . ASN B 1 424 ? 1.072 82 56.406 1 93.25 424 ASN B C 1
ATOM 7135 O O . ASN B 1 424 ? 0.903 82.25 57.594 1 93.25 424 ASN B O 1
ATOM 7139 N N . ILE B 1 425 ? 2.145 82.438 55.812 1 91.06 425 ILE B N 1
ATOM 7140 C CA . ILE B 1 425 ? 3.234 83.062 56.562 1 91.06 425 ILE B CA 1
ATOM 7141 C C . ILE B 1 425 ? 3.15 84.562 56.469 1 91.06 425 ILE B C 1
ATOM 7143 O O . ILE B 1 425 ? 3.973 85.25 57.031 1 91.06 425 ILE B O 1
ATOM 7147 N N . LEU B 1 426 ? 2.17 85 55.719 1 92.44 426 LEU B N 1
ATOM 7148 C CA . LEU B 1 426 ? 2.014 86.438 55.562 1 92.44 426 LEU B CA 1
ATOM 7149 C C . LEU B 1 426 ? 1.504 87.062 56.875 1 92.44 426 LEU B C 1
ATOM 7151 O O . LEU B 1 426 ? 0.551 86.625 57.469 1 92.44 426 LEU B O 1
ATOM 7155 N N . ALA B 1 427 ? 2.154 88.25 57.344 1 87.75 427 ALA B N 1
ATOM 7156 C CA . ALA B 1 427 ? 1.838 88.875 58.625 1 87.75 427 ALA B CA 1
ATOM 7157 C C . ALA B 1 427 ? 0.837 90 58.438 1 87.75 427 ALA B C 1
ATOM 7159 O O . ALA B 1 427 ? 0.029 90.25 59.312 1 87.75 427 ALA B O 1
ATOM 7160 N N . ASN B 1 428 ? 0.75 90.688 57.281 1 91.75 428 ASN B N 1
ATOM 7161 C CA . ASN B 1 428 ? -0.172 91.75 56.969 1 91.75 428 ASN B CA 1
ATOM 7162 C C . ASN B 1 428 ? -1.551 91.25 56.594 1 91.75 428 ASN B C 1
ATOM 7164 O O . ASN B 1 428 ? -1.674 90.438 55.656 1 91.75 428 ASN B O 1
ATOM 7168 N N . GLU B 1 429 ? -2.6 91.812 57.25 1 88.81 429 GLU B N 1
ATOM 7169 C CA . GLU B 1 429 ? -3.963 91.312 57.062 1 88.81 429 GLU B CA 1
ATOM 7170 C C . GLU B 1 429 ? -4.43 91.562 55.625 1 88.81 429 GLU B C 1
ATOM 7172 O O . GLU B 1 429 ? -5.082 90.688 55.031 1 88.81 429 GLU B O 1
ATOM 7177 N N . ASP B 1 430 ? -4.051 92.688 55.094 1 90.69 430 ASP B N 1
ATOM 7178 C CA . ASP B 1 430 ? -4.465 93 53.719 1 90.69 430 ASP B CA 1
ATOM 7179 C C . ASP B 1 430 ? -3.793 92.062 52.719 1 90.69 430 ASP B C 1
ATOM 7181 O O . ASP B 1 430 ? -4.434 91.625 51.781 1 90.69 430 ASP B O 1
ATOM 7185 N N . ASN B 1 431 ? -2.594 91.812 52.969 1 91.31 431 ASN B N 1
ATOM 7186 C CA . ASN B 1 431 ? -1.841 90.875 52.094 1 91.31 431 ASN B CA 1
ATOM 7187 C C . ASN B 1 431 ? -2.334 89.438 52.188 1 91.31 431 ASN B C 1
ATOM 7189 O O . ASN B 1 431 ? -2.398 88.75 51.188 1 91.31 431 ASN B O 1
ATOM 7193 N N . LEU B 1 432 ? -2.721 89 53.375 1 92.94 432 LEU B N 1
ATOM 7194 C CA . LEU B 1 432 ? -3.27 87.688 53.625 1 92.94 432 LEU B CA 1
ATOM 7195 C C . LEU B 1 432 ? -4.598 87.5 52.875 1 92.94 432 LEU B C 1
ATOM 7197 O O . LEU B 1 432 ? -4.809 86.5 52.219 1 92.94 432 LEU B O 1
ATOM 7201 N N . ASN B 1 433 ? -5.445 88.5 52.938 1 94.19 433 ASN B N 1
ATOM 7202 C CA . ASN B 1 433 ? -6.746 88.438 52.281 1 94.19 433 ASN B CA 1
ATOM 7203 C C . ASN B 1 433 ? -6.609 88.438 50.781 1 94.19 433 ASN B C 1
ATOM 7205 O O . ASN B 1 433 ? -7.34 87.688 50.094 1 94.19 433 ASN B O 1
ATOM 7209 N N . ASN B 1 434 ? -5.586 89.188 50.281 1 93.19 434 ASN B N 1
ATOM 7210 C CA . ASN B 1 434 ? -5.363 89.188 48.812 1 93.19 434 ASN B CA 1
ATOM 7211 C C . ASN B 1 434 ? -4.824 87.875 48.312 1 93.19 434 ASN B C 1
ATOM 7213 O O . ASN B 1 434 ? -5.23 87.375 47.25 1 93.19 434 ASN B O 1
ATOM 7217 N N . CYS B 1 435 ? -3.947 87.312 49.062 1 94.19 435 CYS B N 1
ATOM 7218 C CA . CYS B 1 435 ? -3.33 86 48.719 1 94.19 435 CYS B CA 1
ATOM 7219 C C . CYS B 1 435 ? -4.367 84.875 48.688 1 94.19 435 CYS B C 1
ATOM 7221 O O . CYS B 1 435 ? -4.484 84.188 47.688 1 94.19 435 CYS B O 1
ATOM 7223 N N . VAL B 1 436 ? -5.148 84.812 49.719 1 95.06 436 VAL B N 1
ATOM 7224 C CA . VAL B 1 436 ? -6.152 83.75 49.844 1 95.06 436 VAL B CA 1
ATOM 7225 C C . VAL B 1 436 ? -7.246 84 48.781 1 95.06 436 VAL B C 1
ATOM 7227 O O . VAL B 1 436 ? -7.77 83 48.219 1 95.06 436 VAL B O 1
ATOM 7230 N N . SER B 1 437 ? -7.559 85.188 48.531 1 94.38 437 SER B N 1
ATOM 7231 C CA . SER B 1 437 ? -8.555 85.5 47.5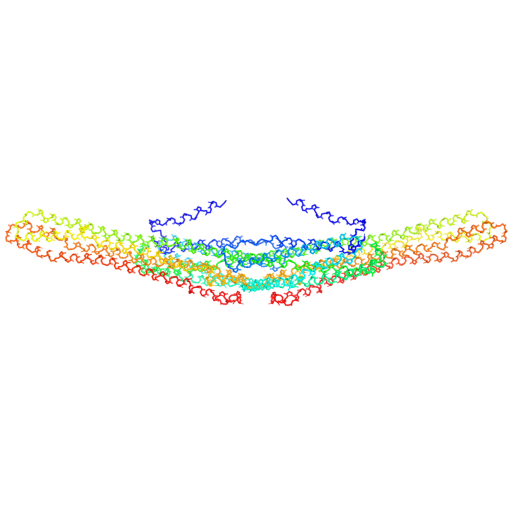 1 94.38 437 SER B CA 1
ATOM 7232 C C . SER B 1 437 ? -8.07 85.125 46.125 1 94.38 437 SER B C 1
ATOM 7234 O O . SER B 1 437 ? -8.852 84.562 45.312 1 94.38 437 SER B O 1
ATOM 7236 N N . ALA B 1 438 ? -6.816 85.25 45.875 1 93.88 438 ALA B N 1
ATOM 7237 C CA . ALA B 1 438 ? -6.238 84.812 44.594 1 93.88 438 ALA B CA 1
ATOM 7238 C C . ALA B 1 438 ? -6.254 83.312 44.438 1 93.88 438 ALA B C 1
ATOM 7240 O O . ALA B 1 438 ? -6.602 82.75 43.375 1 93.88 438 ALA B O 1
ATOM 7241 N N . LEU B 1 439 ? -5.918 82.688 45.469 1 94.62 439 LEU B N 1
ATOM 7242 C CA . LEU B 1 439 ? -5.898 81.188 45.438 1 94.62 439 LEU B CA 1
ATOM 7243 C C . LEU B 1 439 ? -7.309 80.625 45.281 1 94.62 439 LEU B C 1
ATOM 7245 O O . LEU B 1 439 ? -7.539 79.75 44.5 1 94.62 439 LEU B O 1
ATOM 7249 N N . ALA B 1 440 ? -8.18 81.188 46.062 1 94.94 440 ALA B N 1
ATOM 7250 C CA . ALA B 1 440 ? -9.562 80.75 46.031 1 94.94 440 ALA B CA 1
ATOM 7251 C C . ALA B 1 440 ? -10.148 80.875 44.625 1 94.94 440 ALA B C 1
ATOM 7253 O O . ALA B 1 440 ? -10.836 80 44.125 1 94.94 440 ALA B O 1
ATOM 7254 N N . THR B 1 441 ? -9.875 82.062 44 1 93.56 441 THR B N 1
ATOM 7255 C CA . THR B 1 441 ? -10.367 82.312 42.656 1 93.56 441 THR B CA 1
ATOM 7256 C C . THR B 1 441 ? -9.734 81.375 41.656 1 93.56 441 THR B C 1
ATOM 7258 O O . THR B 1 441 ? -10.43 80.812 40.781 1 93.56 441 THR B O 1
ATOM 7261 N N . PHE B 1 442 ? -8.445 81.062 41.75 1 92.5 442 PHE B N 1
ATOM 7262 C CA . PHE B 1 442 ? -7.707 80.25 40.844 1 92.5 442 PHE B CA 1
ATOM 7263 C C . PHE B 1 442 ? -8.188 78.75 40.938 1 92.5 442 PHE B C 1
ATOM 7265 O O . PHE B 1 442 ? -8.555 78.188 39.938 1 92.5 442 PHE B O 1
ATOM 7272 N N . TYR B 1 443 ? -8.281 78.312 42.094 1 94.12 443 TYR B N 1
ATOM 7273 C CA . TYR B 1 443 ? -8.562 76.875 42.281 1 94.12 443 TYR B CA 1
ATOM 7274 C C . TYR B 1 443 ? -10.047 76.625 42.125 1 94.12 443 TYR B C 1
ATOM 7276 O O . TYR B 1 443 ? -10.438 75.5 41.75 1 94.12 443 TYR B O 1
ATOM 7284 N N . SER B 1 444 ? -10.898 77.562 42.344 1 93.94 444 SER B N 1
ATOM 7285 C CA . SER B 1 444 ? -12.32 77.438 42.094 1 93.94 444 SER B CA 1
ATOM 7286 C C . SER B 1 444 ? -12.594 77.25 40.594 1 93.94 444 SER B C 1
ATOM 7288 O O . SER B 1 444 ? -13.586 76.688 40.188 1 93.94 444 SER B O 1
ATOM 7290 N N . GLN B 1 445 ? -11.656 77.75 39.75 1 92.62 445 GLN B N 1
ATOM 7291 C CA . GLN B 1 445 ? -11.805 77.688 38.312 1 92.62 445 GLN B CA 1
ATOM 7292 C C . GLN B 1 445 ? -11.078 76.438 37.781 1 92.62 445 GLN B C 1
ATOM 7294 O O . GLN B 1 445 ? -11.539 75.812 36.812 1 92.62 445 GLN B O 1
ATOM 7299 N N . LEU B 1 446 ? -10.047 76 38.344 1 92.69 446 LEU B N 1
ATOM 7300 C CA . LEU B 1 446 ? -9.18 74.938 37.844 1 92.69 446 LEU B CA 1
ATOM 7301 C C . LEU B 1 446 ? -9.773 73.562 38.156 1 92.69 446 LEU B C 1
ATOM 7303 O O . LEU B 1 446 ? -9.766 72.688 37.281 1 92.69 446 LEU B O 1
ATOM 7307 N N . PHE B 1 447 ? -10.359 73.375 39.25 1 91.44 447 PHE B N 1
ATOM 7308 C CA . PHE B 1 447 ? -10.688 72.062 39.75 1 91.44 447 PHE B CA 1
ATOM 7309 C C . PHE B 1 447 ? -11.898 71.5 39 1 91.44 447 PHE B C 1
ATOM 7311 O O . PHE B 1 447 ? -11.977 70.25 38.75 1 91.44 447 PHE B O 1
ATOM 7318 N N . PRO B 1 448 ? -12.883 72.312 38.531 1 91.12 448 PRO B N 1
ATOM 7319 C CA . PRO B 1 448 ? -13.898 71.75 37.625 1 91.12 448 PRO B CA 1
ATOM 7320 C C . PRO B 1 448 ? -13.305 71.25 36.312 1 91.12 448 PRO B C 1
ATOM 7322 O O . PRO B 1 448 ? -13.836 70.312 35.75 1 91.12 448 PRO B O 1
ATOM 7325 N N . GLN B 1 449 ? -12.188 71.812 35.906 1 93.31 449 GLN B N 1
ATOM 7326 C CA . GLN B 1 449 ? -11.516 71.312 34.688 1 93.31 449 GLN B CA 1
ATOM 7327 C C . GLN B 1 449 ? -10.836 70 34.969 1 93.31 449 GLN B C 1
ATOM 7329 O O . GLN B 1 449 ? -10.727 69.188 34.062 1 93.31 449 GLN B O 1
ATOM 7334 N N . THR B 1 450 ? -10.422 69.75 36.156 1 94.88 450 THR B N 1
ATOM 7335 C CA . THR B 1 450 ? -9.867 68.438 36.562 1 94.88 450 THR B CA 1
ATOM 7336 C C . THR B 1 450 ? -10.906 67.375 36.406 1 94.88 450 THR B C 1
ATOM 7338 O O . THR B 1 450 ? -10.586 66.25 36 1 94.88 450 THR B O 1
ATOM 7341 N N . ALA B 1 451 ? -12.141 67.625 36.719 1 94.75 451 ALA B N 1
ATOM 7342 C CA . ALA B 1 451 ? -13.234 66.688 36.562 1 94.75 451 ALA B CA 1
ATOM 7343 C C . ALA B 1 451 ? -13.398 66.312 35.094 1 94.75 451 ALA B C 1
ATOM 7345 O O . ALA B 1 451 ? -13.656 65.125 34.812 1 94.75 451 ALA B O 1
ATOM 7346 N N . ASN B 1 452 ? -13.25 67.312 34.219 1 94.56 452 ASN B N 1
ATOM 7347 C CA . ASN B 1 452 ? -13.352 67 32.812 1 94.56 452 ASN B CA 1
ATOM 7348 C C . ASN B 1 452 ? -12.211 66.125 32.312 1 94.56 452 ASN B C 1
ATOM 7350 O O . ASN B 1 452 ? -12.414 65.25 31.469 1 94.56 452 ASN B O 1
ATOM 7354 N N . LYS B 1 453 ? -11.031 66.25 32.781 1 95.62 453 LYS B N 1
ATOM 7355 C CA . LYS B 1 453 ? -9.883 65.438 32.438 1 95.62 453 LYS B CA 1
ATOM 7356 C C . LYS B 1 453 ? -10.078 64 32.875 1 95.62 453 LYS B C 1
ATOM 7358 O O . LYS B 1 453 ? -9.773 63.062 32.125 1 95.62 453 LYS B O 1
ATOM 7363 N N . ILE B 1 454 ? -10.594 63.844 34.094 1 96.56 454 ILE B N 1
ATOM 7364 C CA . ILE B 1 454 ? -10.867 62.531 34.625 1 96.56 454 ILE B CA 1
ATOM 7365 C C . ILE B 1 454 ? -11.883 61.812 33.719 1 96.56 454 ILE B C 1
ATOM 7367 O O . ILE B 1 454 ? -11.695 60.656 33.375 1 96.56 454 ILE B O 1
ATOM 7371 N N . SER B 1 455 ? -12.969 62.531 33.375 1 96.06 455 SER B N 1
ATOM 7372 C CA . SER B 1 455 ? -13.984 61.969 32.5 1 96.06 455 SER B CA 1
ATOM 7373 C C . SER B 1 455 ? -13.398 61.562 31.156 1 96.06 455 SER B C 1
ATOM 7375 O O . SER B 1 455 ? -13.773 60.531 30.594 1 96.06 455 SER B O 1
ATOM 7377 N N . THR B 1 456 ? -12.469 62.312 30.609 1 96.31 456 THR B N 1
ATOM 7378 C CA . THR B 1 456 ? -11.828 62.031 29.328 1 96.31 456 THR B CA 1
ATOM 7379 C C . THR B 1 456 ? -10.984 60.75 29.422 1 96.31 456 THR B C 1
ATOM 7381 O O . THR B 1 456 ? -10.945 59.969 28.469 1 96.31 456 THR B O 1
ATOM 7384 N N . ILE B 1 457 ? -10.336 60.531 30.531 1 97.12 457 ILE B N 1
ATOM 7385 C CA . ILE B 1 457 ? -9.5 59.344 30.719 1 97.12 457 ILE B CA 1
ATOM 7386 C C . ILE B 1 457 ? -10.375 58.094 30.688 1 97.12 457 ILE B C 1
ATOM 7388 O O . ILE B 1 457 ? -10.062 57.125 29.984 1 97.12 457 ILE B O 1
ATOM 7392 N N . TYR B 1 458 ? -11.469 58.156 31.422 1 97.75 458 TYR B N 1
ATOM 7393 C CA . TYR B 1 458 ? -12.375 57 31.438 1 97.75 458 TYR B CA 1
ATOM 7394 C C . TYR B 1 458 ? -13.008 56.781 30.062 1 97.75 458 TYR B C 1
ATOM 7396 O O . TYR B 1 458 ? -13.18 55.656 29.625 1 97.75 458 TYR B O 1
ATOM 7404 N N . GLN B 1 459 ? -13.367 57.844 29.359 1 96.94 459 GLN B N 1
ATOM 7405 C CA . GLN B 1 459 ? -13.945 57.75 28.031 1 96.94 459 GLN B CA 1
ATOM 7406 C C . GLN B 1 459 ? -12.953 57.125 27.047 1 96.94 459 GLN B C 1
ATOM 7408 O O . GLN B 1 459 ? -13.312 56.219 26.266 1 96.94 459 GLN B O 1
ATOM 7413 N N . LEU B 1 460 ? -11.75 57.531 27.078 1 97.62 460 LEU B N 1
ATOM 7414 C CA . LEU B 1 460 ? -10.711 56.969 26.219 1 97.62 460 LEU B CA 1
ATOM 7415 C C . LEU B 1 460 ? -10.523 55.5 26.469 1 97.62 460 LEU B C 1
ATOM 7417 O O . LEU B 1 460 ? -10.43 54.688 25.531 1 97.62 460 LEU B O 1
ATOM 7421 N N . ALA B 1 461 ? -10.469 55.094 27.703 1 98.31 461 ALA B N 1
ATOM 7422 C CA . ALA B 1 461 ? -10.297 53.688 28.078 1 98.31 461 ALA B CA 1
ATOM 7423 C C . ALA B 1 461 ? -11.453 52.844 27.578 1 98.31 461 ALA B C 1
ATOM 7425 O O . ALA B 1 461 ? -11.25 51.75 27 1 98.31 461 ALA B O 1
ATOM 7426 N N . THR B 1 462 ? -12.672 53.312 27.797 1 97.88 462 THR B N 1
ATOM 7427 C CA . THR B 1 462 ? -13.867 52.594 27.391 1 97.88 462 THR B CA 1
ATOM 7428 C C . THR B 1 462 ? -13.969 52.5 25.875 1 97.88 462 THR B C 1
ATOM 7430 O O . THR B 1 462 ? -14.266 51.438 25.312 1 97.88 462 THR B O 1
ATOM 7433 N N . ASP B 1 463 ? -13.727 53.594 25.188 1 97.5 463 ASP B N 1
ATOM 7434 C CA . ASP B 1 463 ? -13.789 53.625 23.734 1 97.5 463 ASP B CA 1
ATOM 7435 C C . ASP B 1 463 ? -12.75 52.688 23.109 1 97.5 463 ASP B C 1
ATOM 7437 O O . ASP B 1 463 ? -13.039 52 22.141 1 97.5 463 ASP B O 1
ATOM 7441 N N . GLU B 1 464 ? -11.578 52.688 23.703 1 98.31 464 GLU B N 1
ATOM 7442 C CA . GLU B 1 464 ? -10.523 51.812 23.156 1 98.31 464 GLU B CA 1
ATOM 7443 C C . GLU B 1 464 ? -10.812 50.344 23.422 1 98.31 464 GLU B C 1
ATOM 7445 O O . GLU B 1 464 ? -10.477 49.5 22.609 1 98.31 464 GLU B O 1
ATOM 7450 N N . ALA B 1 465 ? -11.359 50.031 24.531 1 98.31 465 ALA B N 1
ATOM 7451 C CA . ALA B 1 465 ? -11.781 48.656 24.797 1 98.31 465 ALA B CA 1
ATOM 7452 C C . ALA B 1 465 ? -12.812 48.188 23.781 1 98.31 465 ALA B C 1
ATOM 7454 O O . ALA B 1 465 ? -12.727 47.062 23.281 1 98.31 465 ALA B O 1
ATOM 7455 N N . GLU B 1 466 ? -13.773 49.031 23.5 1 97.75 466 GLU B N 1
ATOM 7456 C CA . GLU B 1 466 ? -14.789 48.719 22.516 1 97.75 466 GLU B CA 1
ATOM 7457 C C . GLU B 1 466 ? -14.172 48.562 21.125 1 97.75 466 GLU B C 1
ATOM 7459 O O . GLU B 1 466 ? -14.547 47.656 20.359 1 97.75 466 GLU B O 1
ATOM 7464 N N . ALA B 1 467 ? -13.281 49.469 20.766 1 98.06 467 ALA B N 1
ATOM 7465 C CA . ALA B 1 467 ? -12.594 49.375 19.469 1 98.06 467 ALA B CA 1
ATOM 7466 C C . ALA B 1 467 ? -11.781 48.094 19.359 1 98.06 467 ALA B C 1
ATOM 7468 O O . ALA B 1 467 ? -11.75 47.469 18.297 1 98.06 467 ALA B O 1
ATOM 7469 N N . SER B 1 468 ? -11.141 47.719 20.438 1 98.31 468 SER B N 1
ATOM 7470 C CA . SER B 1 468 ? -10.359 46.5 20.469 1 98.31 468 SER B CA 1
ATOM 7471 C C . SER B 1 468 ? -11.242 45.281 20.266 1 98.31 468 SER B C 1
ATOM 7473 O O . SER B 1 468 ? -10.867 44.344 19.531 1 98.31 468 SER B O 1
ATOM 7475 N N . GLU B 1 469 ? -12.375 45.25 20.906 1 98 469 GLU B N 1
ATOM 7476 C CA . GLU B 1 469 ? -13.352 44.156 20.719 1 98 469 GLU B CA 1
ATOM 7477 C C . GLU B 1 469 ? -13.742 44.031 19.25 1 98 469 GLU B C 1
ATOM 7479 O O . GLU B 1 469 ? -13.695 42.938 18.688 1 98 469 GLU B O 1
ATOM 7484 N N . ASN B 1 470 ? -14.055 45.156 18.656 1 98.06 470 ASN B N 1
ATOM 7485 C CA . ASN B 1 470 ? -14.484 45.156 17.25 1 98.06 470 ASN B CA 1
ATOM 7486 C C . ASN B 1 470 ? -13.367 44.719 16.328 1 98.06 470 ASN B C 1
ATOM 7488 O O . ASN B 1 470 ? -13.594 43.906 15.406 1 98.06 470 ASN B O 1
ATOM 7492 N N . ARG B 1 471 ? -12.195 45.156 16.516 1 97.62 471 ARG B N 1
ATOM 7493 C CA . ARG B 1 471 ? -11.062 44.844 15.656 1 97.62 471 ARG B CA 1
ATOM 7494 C C . ARG B 1 471 ? -10.719 43.344 15.75 1 97.62 471 ARG B C 1
ATOM 7496 O O . ARG B 1 471 ? -10.5 42.688 14.727 1 97.62 471 ARG B O 1
ATOM 7503 N N . ILE B 1 472 ? -10.711 42.844 16.984 1 98.25 472 ILE B N 1
ATOM 7504 C CA . ILE B 1 472 ? -10.312 41.438 17.141 1 98.25 472 ILE B CA 1
ATOM 7505 C C . ILE B 1 472 ? -11.375 40.531 16.547 1 98.25 472 ILE B C 1
ATOM 7507 O O . ILE B 1 472 ? -11.055 39.469 15.969 1 98.25 472 ILE B O 1
ATOM 7511 N N . LEU B 1 473 ? -12.664 40.875 16.688 1 98.38 473 LEU B N 1
ATOM 7512 C CA . LEU B 1 473 ? -13.742 40.094 16.125 1 98.38 473 LEU B CA 1
ATOM 7513 C C . LEU B 1 473 ? -13.68 40.094 14.602 1 98.38 473 LEU B C 1
ATOM 7515 O O . LEU B 1 473 ? -13.859 39.062 13.961 1 98.38 473 LEU B O 1
ATOM 7519 N N . ILE B 1 474 ? -13.398 41.281 14 1 98.19 474 ILE B N 1
ATOM 7520 C CA . ILE B 1 474 ? -13.25 41.375 12.547 1 98.19 474 ILE B CA 1
ATOM 7521 C C . ILE B 1 474 ? -12.047 40.562 12.094 1 98.19 474 ILE B C 1
ATOM 7523 O O . ILE B 1 474 ? -12.109 39.875 11.07 1 98.19 474 ILE B O 1
ATOM 7527 N N . CYS B 1 475 ? -11 40.625 12.852 1 98.06 475 CYS B N 1
ATOM 7528 C CA . CYS B 1 475 ? -9.781 39.875 12.523 1 98.06 475 CYS B CA 1
ATOM 7529 C C . CYS B 1 475 ? -10.039 38.375 12.523 1 98.06 475 CYS B C 1
ATOM 7531 O O . CYS B 1 475 ? -9.617 37.688 11.609 1 98.06 475 CYS B O 1
ATOM 7533 N N . ILE B 1 476 ? -10.758 37.938 13.539 1 98.12 476 ILE B N 1
ATOM 7534 C CA . ILE B 1 476 ? -11.062 36.531 13.656 1 98.12 476 ILE B CA 1
ATOM 7535 C C . ILE B 1 476 ? -11.961 36.094 12.5 1 98.12 476 ILE B C 1
ATOM 7537 O O . ILE B 1 476 ? -11.805 35 11.969 1 98.12 476 ILE B O 1
ATOM 7541 N N . GLU B 1 477 ? -12.852 36.938 12.039 1 97.5 477 GLU B N 1
ATOM 7542 C CA . GLU B 1 477 ? -13.695 36.656 10.883 1 97.5 477 GLU B CA 1
ATOM 7543 C C . GLU B 1 477 ? -12.867 36.5 9.609 1 97.5 477 GLU B C 1
ATOM 7545 O O . GLU B 1 477 ? -13.148 35.625 8.781 1 97.5 477 GLU B O 1
ATOM 7550 N N . LEU B 1 478 ? -11.93 37.312 9.445 1 97.12 478 LEU B N 1
ATOM 7551 C CA . LEU B 1 478 ? -11.055 37.25 8.273 1 97.12 478 LEU B CA 1
ATOM 7552 C C . LEU B 1 478 ? -10.227 35.969 8.289 1 97.12 478 LEU B C 1
ATOM 7554 O O . LEU B 1 478 ? -10.016 35.344 7.238 1 97.12 478 LEU B O 1
ATOM 7558 N N . VAL B 1 479 ? -9.766 35.594 9.484 1 96.88 479 VAL B N 1
ATOM 7559 C CA . VAL B 1 479 ? -9.023 34.344 9.633 1 96.88 479 VAL B CA 1
ATOM 7560 C C . VAL B 1 479 ? -9.906 33.156 9.227 1 96.88 479 VAL B C 1
ATOM 7562 O O . VAL B 1 479 ? -9.453 32.25 8.531 1 96.88 479 VAL B O 1
ATOM 7565 N N . TYR B 1 480 ? -11.164 33.188 9.656 1 96.88 480 TYR B N 1
ATOM 7566 C CA . TYR B 1 480 ? -12.117 32.125 9.32 1 96.88 480 TYR B CA 1
ATOM 7567 C C . TYR B 1 480 ? -12.32 32.031 7.809 1 96.88 480 TYR B C 1
ATOM 7569 O O . TYR B 1 480 ? -12.312 30.953 7.242 1 96.88 480 TYR B O 1
ATOM 7577 N N . ILE B 1 481 ? -12.461 33.188 7.148 1 95.5 481 ILE B N 1
ATOM 7578 C CA . ILE B 1 481 ? -12.68 33.219 5.707 1 95.5 481 ILE B CA 1
ATOM 7579 C C . ILE B 1 481 ? -11.43 32.719 4.98 1 95.5 481 ILE B C 1
ATOM 7581 O O . ILE B 1 481 ? -11.531 31.938 4.027 1 95.5 481 ILE B O 1
ATOM 7585 N N . GLN B 1 482 ? -10.32 33.062 5.445 1 94.38 482 GLN B N 1
ATOM 7586 C CA . GLN B 1 482 ? -9.07 32.594 4.848 1 94.38 482 GLN B CA 1
ATOM 7587 C C . GLN B 1 482 ? -8.898 31.094 4.996 1 94.38 482 GLN B C 1
ATOM 7589 O O . GLN B 1 482 ? -8.5 30.406 4.047 1 94.38 482 GLN B O 1
ATOM 7594 N N . GLY B 1 483 ? -9.227 30.641 6.191 1 93.62 483 GLY B N 1
ATOM 7595 C CA . GLY B 1 483 ? -9.023 29.234 6.492 1 93.62 483 GLY B CA 1
ATOM 7596 C C . GLY B 1 483 ? -10.086 28.328 5.898 1 93.62 483 GLY B C 1
ATOM 7597 O O . GLY B 1 483 ? -9.859 27.125 5.715 1 93.62 483 GLY B O 1
ATOM 7598 N N . THR B 1 484 ? -11.281 28.844 5.539 1 94.62 484 THR B N 1
ATOM 7599 C CA . THR B 1 484 ? -12.375 27.969 5.121 1 94.62 484 THR B CA 1
ATOM 7600 C C . THR B 1 484 ? -12.68 28.172 3.639 1 94.62 484 THR B C 1
ATOM 7602 O O . THR B 1 484 ? -13.359 27.344 3.027 1 94.62 484 THR B O 1
ATOM 7605 N N . ILE B 1 485 ? -12.141 29.219 3.029 1 92.81 485 ILE B N 1
ATOM 7606 C CA . ILE B 1 485 ? -12.516 29.469 1.643 1 92.81 485 ILE B CA 1
ATOM 7607 C C . ILE B 1 485 ? -11.258 29.594 0.783 1 92.81 485 ILE B C 1
ATOM 7609 O O . ILE B 1 485 ? -11.055 28.812 -0.148 1 92.81 485 ILE B O 1
ATOM 7613 N N . LEU B 1 486 ? -10.305 30.453 1.092 1 93.12 486 LEU B N 1
ATOM 7614 C CA . LEU B 1 486 ? -9.219 30.812 0.191 1 93.12 486 LEU B CA 1
ATOM 7615 C C . LEU B 1 486 ? -8.156 29.734 0.148 1 93.12 486 LEU B C 1
ATOM 7617 O O . LEU B 1 486 ? -7.848 29.203 -0.922 1 93.12 486 LEU B O 1
ATOM 7621 N N . GLU B 1 487 ? -7.656 29.391 1.302 1 93.31 487 GLU B N 1
ATOM 7622 C CA . GLU B 1 487 ? -6.574 28.406 1.354 1 93.31 487 GLU B CA 1
ATOM 7623 C C . GLU B 1 487 ? -7.051 27.031 0.887 1 93.31 487 GLU B C 1
ATOM 7625 O O . GLU B 1 487 ? -6.379 26.375 0.087 1 93.31 487 GLU B O 1
ATOM 7630 N N . PRO B 1 488 ? -8.258 26.625 1.314 1 95.75 488 PRO B N 1
ATOM 7631 C CA . PRO B 1 488 ? -8.734 25.312 0.86 1 95.75 488 PRO B CA 1
ATOM 7632 C C . PRO B 1 488 ? -8.992 25.281 -0.645 1 95.75 488 PRO B C 1
ATOM 7634 O O . PRO B 1 488 ? -8.789 24.234 -1.277 1 95.75 488 PRO B O 1
ATOM 7637 N N . GLN B 1 489 ? -9.375 26.344 -1.211 1 95.69 489 GLN B N 1
ATOM 7638 C CA . GLN B 1 489 ? -9.625 26.359 -2.648 1 95.69 489 GLN B CA 1
ATOM 7639 C C . GLN B 1 489 ? -8.336 26.141 -3.434 1 95.69 489 GLN B C 1
ATOM 7641 O O . GLN B 1 489 ? -8.328 25.422 -4.43 1 95.69 489 GLN B O 1
ATOM 7646 N N . LYS B 1 490 ? -7.312 26.703 -3.053 1 93.69 490 LYS B N 1
ATOM 7647 C CA . LYS B 1 490 ? -6.02 26.516 -3.711 1 93.69 490 LYS B CA 1
ATOM 7648 C C . LYS B 1 490 ? -5.562 25.062 -3.629 1 93.69 490 LYS B C 1
ATOM 7650 O O . LYS B 1 490 ? -5.102 24.5 -4.621 1 93.69 490 LYS B O 1
ATOM 7655 N N . ILE B 1 491 ? -5.699 24.516 -2.473 1 95.56 491 ILE B N 1
ATOM 7656 C CA . ILE B 1 491 ? -5.305 23.125 -2.271 1 95.56 491 ILE B CA 1
ATOM 7657 C C . ILE B 1 491 ? -6.18 22.219 -3.127 1 95.56 491 ILE B C 1
ATOM 7659 O O . ILE B 1 491 ? -5.68 21.281 -3.76 1 95.56 491 ILE B O 1
ATOM 7663 N N . SER B 1 492 ? -7.469 22.547 -3.166 1 96.44 492 SER B N 1
ATOM 7664 C CA . SER B 1 492 ? -8.414 21.75 -3.945 1 96.44 492 SER B CA 1
ATOM 7665 C C . SER B 1 492 ? -8.062 21.781 -5.43 1 96.44 492 SER B C 1
ATOM 7667 O O . SER B 1 492 ? -8.133 20.75 -6.113 1 96.44 492 SER B O 1
ATOM 7669 N N . ASP B 1 493 ? -7.703 22.906 -5.941 1 95.31 493 ASP B N 1
ATOM 7670 C CA . ASP B 1 493 ? -7.328 23.047 -7.344 1 95.31 493 ASP B CA 1
ATOM 7671 C C . ASP B 1 493 ? -6.078 22.234 -7.668 1 95.31 493 ASP B C 1
ATOM 7673 O O . ASP B 1 493 ? -6.035 21.531 -8.672 1 95.31 493 ASP B O 1
ATOM 7677 N N . ASN B 1 494 ? -5.145 22.359 -6.824 1 95.06 494 ASN B N 1
ATOM 7678 C CA . ASN B 1 494 ? -3.9 21.625 -7.016 1 95.06 494 ASN B CA 1
ATOM 7679 C C . ASN B 1 494 ? -4.113 20.109 -6.883 1 95.06 494 ASN B C 1
ATOM 7681 O O . ASN B 1 494 ? -3.494 19.328 -7.602 1 95.06 494 ASN B O 1
ATOM 7685 N N . LEU B 1 495 ? -4.961 19.75 -5.969 1 94.81 495 LEU B N 1
ATOM 7686 C CA . LEU B 1 495 ? -5.309 18.344 -5.789 1 94.81 495 LEU B CA 1
ATOM 7687 C C . LEU B 1 495 ? -5.969 17.797 -7.043 1 94.81 495 LEU B C 1
ATOM 7689 O O . LEU B 1 495 ? -5.691 16.656 -7.441 1 94.81 495 LEU B O 1
ATOM 7693 N N . ALA B 1 496 ? -6.797 18.562 -7.668 1 92.88 496 ALA B N 1
ATOM 7694 C CA . ALA B 1 496 ? -7.445 18.141 -8.906 1 92.88 496 ALA B CA 1
ATOM 7695 C C . ALA B 1 496 ? -6.426 17.938 -10.016 1 92.88 496 ALA B C 1
ATOM 7697 O O . ALA B 1 496 ? -6.516 16.969 -10.781 1 92.88 496 ALA B O 1
ATOM 7698 N N . ILE B 1 497 ? -5.449 18.766 -10.086 1 93.31 497 ILE B N 1
ATOM 7699 C CA . ILE B 1 497 ? -4.391 18.656 -11.078 1 93.31 497 ILE B CA 1
ATOM 7700 C C . ILE B 1 497 ? -3.57 17.391 -10.812 1 93.31 497 ILE B C 1
ATOM 7702 O O . ILE B 1 497 ? -3.287 16.625 -11.734 1 93.31 497 ILE B O 1
ATOM 7706 N N . CYS B 1 498 ? -3.234 17.219 -9.562 1 92.62 498 CYS B N 1
ATOM 7707 C CA . CYS B 1 498 ? -2.467 16.031 -9.188 1 92.62 498 CYS B CA 1
ATOM 7708 C C . CYS B 1 498 ? -3.23 14.758 -9.523 1 92.62 498 CYS B C 1
ATOM 7710 O O . CYS B 1 498 ? -2.646 13.789 -10.008 1 92.62 498 CYS B O 1
ATOM 7712 N N . SER B 1 499 ? -4.523 14.797 -9.25 1 89 499 SER B N 1
ATOM 7713 C CA . SER B 1 499 ? -5.344 13.617 -9.5 1 89 499 SER B CA 1
ATOM 7714 C C . SER B 1 499 ? -5.383 13.273 -10.984 1 89 499 SER B C 1
ATOM 7716 O O . SER B 1 499 ? -5.516 12.102 -11.352 1 89 499 SER B O 1
ATOM 7718 N N . ARG B 1 500 ? -5.156 14.211 -11.836 1 87.06 500 ARG B N 1
ATOM 7719 C CA . ARG B 1 500 ? -5.223 14.016 -13.281 1 87.06 500 ARG B CA 1
ATOM 7720 C C . ARG B 1 500 ? -3.842 13.703 -13.852 1 87.06 500 ARG B C 1
ATOM 7722 O O . ARG B 1 500 ? -3.703 12.82 -14.703 1 87.06 500 ARG B O 1
ATOM 7729 N N . ASP B 1 501 ? -2.846 14.43 -13.305 1 88.31 501 ASP B N 1
ATOM 7730 C CA . ASP B 1 501 ? -1.556 14.414 -13.984 1 88.31 501 ASP B CA 1
ATOM 7731 C C . ASP B 1 501 ? -0.495 13.711 -13.141 1 88.31 501 ASP B C 1
ATOM 7733 O O . ASP B 1 501 ? 0.635 13.516 -13.594 1 88.31 501 ASP B O 1
ATOM 7737 N N . GLY B 1 502 ? -0.764 13.391 -11.922 1 89.12 502 GLY B N 1
ATOM 7738 C CA . GLY B 1 502 ? 0.187 12.711 -11.055 1 89.12 502 GLY B CA 1
ATOM 7739 C C . GLY B 1 502 ? 1.326 13.609 -10.602 1 89.12 502 GLY B C 1
ATOM 7740 O O . GLY B 1 502 ? 1.142 14.812 -10.422 1 89.12 502 GLY B O 1
ATOM 7741 N N . PRO B 1 503 ? 2.473 13.047 -10.344 1 88.19 503 PRO B N 1
ATOM 7742 C CA . PRO B 1 503 ? 3.594 13.82 -9.805 1 88.19 503 PRO B CA 1
ATOM 7743 C C . PRO B 1 503 ? 4.129 14.844 -10.805 1 88.19 503 PRO B C 1
ATOM 7745 O O . PRO B 1 503 ? 4.867 15.758 -10.43 1 88.19 503 PRO B O 1
ATOM 7748 N N . LYS B 1 504 ? 3.711 14.852 -12.023 1 84.5 504 LYS B N 1
ATOM 7749 C CA . LYS B 1 504 ? 4.203 15.766 -13.047 1 84.5 504 LYS B CA 1
ATOM 7750 C C . LYS B 1 504 ? 3.299 16.984 -13.18 1 84.5 504 LYS B C 1
ATOM 7752 O O . LYS B 1 504 ? 3.607 17.922 -13.922 1 84.5 504 LYS B O 1
ATOM 7757 N N . GLY B 1 505 ? 2.254 16.734 -12.422 1 80.88 505 GLY B N 1
ATOM 7758 C CA . GLY B 1 505 ? 1.354 17.875 -12.469 1 80.88 505 GLY B CA 1
ATOM 7759 C C . GLY B 1 505 ? 1.943 19.125 -11.836 1 80.88 505 GLY B C 1
ATOM 7760 O O . GLY B 1 505 ? 2.572 19.062 -10.781 1 80.88 505 GLY B O 1
ATOM 7761 N N . LEU B 1 506 ? 1.907 20.266 -12.562 1 72.81 506 LEU B N 1
ATOM 7762 C CA . LEU B 1 506 ? 2.465 21.531 -12.086 1 72.81 506 LEU B CA 1
ATOM 7763 C C . LEU B 1 506 ? 1.533 22.203 -11.078 1 72.81 506 LEU B C 1
ATOM 7765 O O . LEU B 1 506 ? 0.364 22.453 -11.375 1 72.81 506 LEU B O 1
ATOM 7769 N N . ASP B 1 507 ? 2 22.109 -9.781 1 65.88 507 ASP B N 1
ATOM 7770 C CA . ASP B 1 507 ? 1.287 22.859 -8.75 1 65.88 507 ASP B CA 1
ATOM 7771 C C . ASP B 1 507 ? 1.748 24.312 -8.703 1 65.88 507 ASP B C 1
ATOM 7773 O O . ASP B 1 507 ? 2.91 24.609 -8.992 1 65.88 507 ASP B O 1
#

Sequence (1014 aa):
MNRLLLAFGLVCLLQGLSAEPRPEFALTGTVPASSRITAVKTEANVTATAIKALNVANVTSGFAGLVGTKTQIEKVITEFDTKAQAILAAYDTLLAANDGNVSGQFDAFVTTINATITYIATDASNVTAELGVFNYTGISDELTDAFERILTGLIDLRAKTATVQTGIQAAVNSAGSATVSADILRQFVPLRTMYDLLRAASNLRAYLPLVQYILTTTIENIAEADKYLMDLETLLSTGVSTETGKYAEDIQRIANETITRLVNGFADENINTETAFNEVLFSLNIGTAQKYPDLIVAVINLRILFTNATLMQQTNAMVAAFTNISTSLTSRIATLQAGFNVLDFPLFKQLVETLMGNDEYGRYCYQKYKELGKGIFGQAFDSAWQCVDNEYARLEYLKTTLGLMIELLAYDYEDVITEVYVCNILANEDNLNNCVSALATFYSQLFPQTANKISTIYQLATDEAEASENRILICIELVYIQGTILEPQKISDNLAICSRDGPKGLDMNRLLLAFGLVCLLQGLSAEPRPEFALTGTVPASSRITAVKTEANVTATAIKALNVANVTSGFAGLVGTKTQIEKVITEFDTKAQAILAAYDTLLAANDGNVSGQFDAFVTTINATITYIATDASNVTAELGVFNYTGISDELTDAFERILTGLIDLRAKTATVQTGIQAAVNSAGSATVSADILRQFVPLRTMYDLLRAASNLRAYLPLVQYILTTTIENIAEADKYLMDLETLLSTGVSTETGKYAEDIQRIANETITRLVNGFADENINTETAFNEVLFSLNIGTAQKYPDLIVAVINLRILFTNATLMQQTNAMVAAFTNISTSLTSRIATLQAGFNVLDFPLFKQLVETLMGNDEYGRYCYQKYKELGKGIFGQAFDSAWQCVDNEYARLEYLKTTLGLMIELLAYDYEDVITEVYVCNILANEDNLNNCVSALATFYSQLFPQTANKISTIYQLATDEAEASENRILICIELVYIQGTILEPQKISDNLAICSRDGPKGLD

Radius of gyration: 51.43 Å; Cα contacts (8 Å, |Δi|>4): 1188; chains: 2; bounding box: 52×195×101 Å

pLDDT: mean 90.54, std 13.47, range [22.64, 98.44]

Foldseek 3Di:
DVVVVVVVVVVLPPPPPPPQAQAFQQANHHDPCLSVLVVLLVLLVVLLVLLLPDDQDDQPLVQPLLVQLSVLLVVVNVVSNVLSVLLSVLNVQSGNHHNNPNCVSLVSNLVSLVVLLVCLVPVVLVSLVSNVVLLQNQLSVLSNVLSVQLSVLSVQLSVLSVQLSQLQNQQCVVVVHSHGDPVSSCVRCPPVSSVSNSVSSNSSSVSSVSSVVSSVLLSVLSVVLSVLLVVLVCCLPVVLLVLLVVLLVLLLVLLVLLLVLLLVLLVVVLVVLVVLLVLLVPLPQLVVAPCSVLLNVLSVLLNVLSDCVNCVVLSVLLSVLSNVLSVLSSVLSVVLSVVDDSSPAVLSSLLSSLSSHQNPASVVLSVVCSVVLSCLSVQLSVLLVVLSVVLSVVSNVLSVVLNVLSVVLCVLCVCSNVLSVVLSPDPDNVSSNVSSVVSSVSSNPRSVVSSVSSVVSSVVSSVSSNVSSVSSSVSSVVSSCCSRPVSSVVSSVQSVQCSVPNPPRDD/DVVVVVVVVPVVPPPPPPPQAQAFLQFNGHDPCLVVLLVLLVLLVVLLVLLLPDDQDDQPLVQPLLNQLSVLLNVVNVVSNVLSVLLSVLNVQSGNHHNNPNVVSLVSNLVSLVVLLVCLVPVVLVSLVSNVVLLQNQLSVLSNVLSVQLSVLSVQLSVLSVQLSQLQNQQCVVVVHSHGDPVSSCVRCPPVSSVSNSVSSNSSSVSSVSSVVSSVLLSVLSVVLSVLLVVLVCCLPVVLLVLLVVLLVLLLVLLVLLLVLLLVLLVVVLVVLVVLLVLLVPLPQLVVAPCSVLLNVLSVLLNVLSDCVNCVVLSVLLSVLSNVLSVLSSVLSVVLSVVDDSSPAVLSSLLSSLSSHQNPASVVLSVVCSVVLSCLSVQLSVLLVVLSVVLSVVSNVLSVVLNVLSVVLCVLCVCSNVLSVVLSPDPDNVSSNVSSVVSSVSSNPRSVVSSVSSVVSSVVSSVSSNVSSVSSSVSSVVSSCCSRPVSSVVSSVQSVQCSVPNPPRDD

Organism: Anopheles gambiae (NCBI:txid7165)

Solvent-accessible surface area (backbone atoms only — not comparable to full-atom values): 51073 Å² total; per-residue (Å²): 125,73,70,67,61,57,61,68,60,58,63,74,68,65,73,70,62,89,57,72,56,53,37,25,68,16,18,44,32,65,57,78,62,49,70,57,42,50,51,45,50,52,54,37,48,53,51,44,50,54,41,52,67,60,76,75,75,85,67,81,60,64,49,62,63,54,50,53,46,51,54,48,52,53,48,50,38,52,51,51,38,55,47,52,50,47,44,55,51,34,49,52,50,29,41,62,26,52,80,42,50,42,68,64,43,50,48,53,34,47,48,44,48,46,53,43,48,50,38,51,71,46,56,47,47,48,49,33,50,57,36,40,73,65,58,21,49,29,54,21,40,44,49,50,41,41,46,51,52,42,43,54,25,49,52,46,34,46,53,32,47,50,53,46,49,53,16,50,47,52,22,30,63,72,56,73,36,38,69,45,52,73,67,51,38,46,73,41,44,40,68,66,53,42,49,49,33,38,48,28,50,47,54,34,42,39,45,50,58,37,50,44,51,54,52,52,52,49,45,51,44,48,53,52,45,32,49,52,50,42,51,51,50,45,42,58,57,54,47,47,52,54,51,43,51,51,52,31,49,53,47,43,49,55,36,50,51,34,51,50,51,53,55,52,50,40,49,52,48,28,54,53,35,45,51,44,38,50,48,61,72,66,38,68,63,41,65,74,26,84,34,33,67,51,32,52,51,28,38,50,53,47,33,49,62,40,33,66,80,67,42,42,67,57,49,52,55,32,52,53,31,41,55,43,30,32,54,51,46,50,51,50,50,51,52,54,52,72,70,57,52,70,83,74,31,66,51,57,42,49,41,44,45,32,44,53,12,37,60,43,25,8,59,61,40,29,52,58,42,49,45,51,61,59,39,36,57,57,50,33,52,51,49,42,47,51,40,48,51,52,48,46,52,51,49,52,50,47,36,53,51,54,50,52,55,55,58,56,54,46,72,75,53,64,55,50,50,59,53,50,51,57,36,37,71,49,84,50,68,70,58,26,31,50,42,39,38,50,49,18,56,50,42,53,59,48,41,64,52,50,51,52,52,53,53,49,53,46,49,52,54,27,52,48,27,50,49,48,35,53,49,43,50,52,44,46,51,52,35,50,48,41,46,68,47,56,54,41,48,54,53,42,53,40,46,52,42,20,54,73,50,33,58,75,36,87,115,125,73,69,68,60,57,62,69,60,58,65,74,68,64,73,71,61,90,57,72,54,52,36,25,68,17,17,44,31,64,56,78,62,50,70,57,42,49,52,45,50,52,54,39,48,53,52,46,50,53,41,52,67,60,76,77,76,83,66,81,60,65,46,62,64,54,50,53,45,50,55,48,52,53,48,51,38,52,51,51,37,55,47,52,50,47,43,56,52,34,49,50,52,28,41,63,26,51,80,42,49,42,67,65,43,50,47,53,36,46,48,44,49,47,53,43,46,49,40,52,70,48,54,48,49,49,50,34,50,56,36,40,72,65,59,20,49,29,55,22,40,44,50,49,40,42,47,51,50,42,43,52,24,50,53,46,33,48,53,33,47,50,53,47,48,53,16,49,46,51,22,30,62,72,56,71,36,39,67,46,52,73,68,51,37,45,74,41,44,40,68,67,51,43,50,48,34,39,47,28,50,46,53,34,43,37,45,50,57,37,51,43,50,53,52,51,54,49,46,52,43,47,52,51,45,31,50,52,50,42,52,51,47,45,42,58,56,54,45,47,53,53,52,43,52,53,53,28,48,53,46,42,50,55,38,49,51,34,52,48,50,52,55,51,48,40,50,52,50,28,55,53,36,46,51,44,39,49,49,60,71,67,37,68,63,41,63,71,27,83,33,34,66,51,33,52,50,28,39,49,52,48,32,49,61,38,33,66,80,65,41,43,68,58,50,51,52,32,54,53,32,40,55,42,30,30,54,51,47,49,51,50,51,51,53,54,52,72,70,56,52,71,84,75,31,67,52,56,44,50,42,44,45,30,43,56,11,39,60,45,25,8,59,62,39,28,53,58,40,49,45,52,61,59,40,36,58,58,50,34,52,51,50,42,47,50,40,49,53,55,48,46,52,52,49,52,49,47,37,53,50,52,50,53,56,54,57,57,53,47,71,78,53,65,55,50,52,59,54,50,51,57,37,40,69,49,84,49,68,70,58,26,31,50,43,38,38,50,48,17,56,51,42,54,59,48,40,65,53,50,52,52,54,54,52,48,53,46,48,52,53,28,52,50,28,47,49,49,32,51,51,43,50,53,43,47,50,51,36,51,47,40,45,69,47,54,55,41,47,55,52,42,54,42,46,53,43,19,53,73,52,32,60,74,34,87,117

Nearest PDB structures (foldseek):
  7n6g-assembly1_3Q  TM=2.333E-01  e=1.301E-01  Chlamydomonas reinhardtii
  7sqc-assembly1_1Y  TM=2.341E-01  e=1.411E-01  Chlamydomonas reinhardtii
  7n6g-assembly1_3U  TM=2.514E-01  e=4.755E-01  Chlamydomonas reinhardtii
  8r5s-assembly1_B  TM=2.173E-01  e=6.062E-01  unidentified
  7n6g-assembly1_3Q  TM=2.331E-01  e=1.191E-01  Chlamydomonas reinhardtii

Secondary structure (DSSP, 8-state):
--SHHHHHHHHHHH--S------BTTBSSPPTTHHHHHHHHHHHHHHHHHHHT------SS--HHHHHHHHHHHHHHHHHHHHHHHHHHHHHHHHH--SS-HHHHHHHHHHHHHHHHHIIIIIHHHHHHHHHHTT-HHHHHHHHHHHHHHHHHHHHHHHHHHHHHHHHHHHHHHHTSS---HHHHHHHS-HHHHHHHHHHHHHHHHHHHHHHHHHHHHHHHHHHHHHHHHHHHHIIIIIHHHHHHHHHHHHHHHHHHHHHHHHHHHHHHHHHHHHHHHHHHH-TGGGGSTTHHHHHHHHHHHHHHTSHHHHHHHHHHHHHHHHHHHHHHHHHHHHHHHH--GGG-HHHHHHHHHHHH-TTTHHHHHHHHHHHHHHHHHHHHHHHHHHHHHHHHHHHHHHHHHHHHHHHHGGGTTTHHHHHHHHHT---HHHHHHHHHHHHHHHHHHHHHHHHHHHHHHHHHHHHHHHHHHHHHHHHHHHHHIIIIIHHHHHHHHHHHHHHHGGGS--/--SHHHHHHHHTTS--S------BTTBSSPPTTHHHHHHHHHHHHHHHHHHHT------SS--HHHHHHHHHHHHHHHHHHHHHHHHHHHHHHHHH--SS-HHHHHHHHHHHHHHHHHHHHHHHHHHHHHHHHTT-HHHHHHHHHHHHHHHHHHHHHHHHHHHHHHHHHHHHHHHTSS---HHHHHHHS-HHHHHHHHHHHHHHHHHHHHHHHHHHHHHHHHHHHHHHHHHHHHIIIIIHHHHHHHHHHHHHHHHHHHHHHHHHHHHHHHHHHHHHHHHHHH-TGGGGSTTHHHHHHHHHHHHHHTSHHHHHHHHHHHHHHHHHHHHHHHHHHHHHHHH--GGG-HHHHHHHHHHHH-TTTHHHHHHHHHHHHHHHHHHHHHHHHHHHHHHHHHHHHHHHHHHHHHHHGGGGTTTHHHHHHHHHT---HHHHHHHHHHHHHHHHHHHHHHHHHHHHHHHHHHHHHHHHHHHHHHHHHHHHHIIIIIHHHHHHHHHHHHHHHGGGS--